Protein AF-A0A6J1TEL9-F1 (afdb_monomer)

Foldseek 3Di:
DPDDDPPPPPPDDPLPDDDAQDDDPDDDDPVPDPLPVCNVCVVLVVSSDLDQPDDDPDHDDLLNSLLCSCVPPVNCQLLDPCNLVVSLLVVLLVLLLVLLVVLCVLPVVQFQDFLLNVVVCVVVVVVVSLVSLLCSLLPRPPFLSVVVVVLLQVLLCCVVVPFFFKKKKAFDPQLAAVVLVCVQPVPDDSVPDDSVNSVVSCSSRLLSSLVVVQVLVVCCVPPPVVVVFVWPWKKWFWDQDPVRTIMIIMTTHGPPQQDLADPPPDDPVSQVVNQVVVLLFKAQEQLQCPPDADPGQLLNDALVRDPDLNNSLNNLQVRAFFDDDDLVPFWWQQLVVRDTAGNVRPQADAAQAWHWDQDPVRDIAIDHHHPGRRGAMDGSSCCSNSSHHMHMGTRNYPLSVLLVSLCVSVPDDPDFDPLVVLLVVLSVVGDRRHRPSVSSSSSSSVSSVRDDHRSNRSSCVSVPHDSMAIPFAEFEAEDDPDSDWDDDPDPDDDDDDDDDDDDPDDDDDDDDDDDDDDDDDDDDDPPPPRPPPPHDDTHVCLLLCLLVPPPPVCQFPASQRQSFQWDQDPNDIDGCDDPNHGDTHRYHYPPPDADPVDQVSCQVVLLSQLRRQGRDNDSCRSQDPDPTSVVSSVVPHDPPPDPNDDSVVSSVVSSVVVVVVPVSTHSDDDDPDPDPPPPDDVVNVVVVCPPPRDDDDDDPCPDCCNVVDPVVVVCVVVDPVVVVVVVVVVVVCVVDPDDDDDDDPDDDDDPVRVVVVVVVVVVVVCVVVPHDPDDDDPDPPDDDDDDDDD

Organism: Frankliniella occidentalis (NCBI:txid133901)

InterPro domains:
  IPR025476 Helitron helicase-like domain [PF14214] (65-252)

Structure (mmCIF, N/CA/C/O backbone):
data_AF-A0A6J1TEL9-F1
#
_entry.id   AF-A0A6J1TEL9-F1
#
loop_
_atom_site.group_PDB
_atom_site.id
_atom_site.type_symbol
_atom_site.label_atom_id
_atom_site.label_alt_id
_atom_site.label_comp_id
_atom_site.label_asym_id
_atom_site.label_entity_id
_atom_site.label_seq_id
_atom_site.pdbx_PDB_ins_code
_atom_site.Cartn_x
_atom_site.Cartn_y
_atom_site.Cartn_z
_atom_site.occupancy
_atom_site.B_iso_or_equiv
_atom_site.auth_seq_id
_atom_site.auth_comp_id
_atom_site.auth_asym_id
_atom_site.auth_atom_id
_atom_site.pdbx_PDB_model_num
ATOM 1 N N . MET A 1 1 ? 13.048 -38.315 -5.463 1.00 26.03 1 MET A N 1
ATOM 2 C CA . MET A 1 1 ? 14.092 -38.822 -6.380 1.00 26.03 1 MET A CA 1
ATOM 3 C C . MET A 1 1 ? 15.329 -37.954 -6.216 1.00 26.03 1 MET A C 1
ATOM 5 O O . MET A 1 1 ? 15.167 -36.740 -6.248 1.00 26.03 1 MET A O 1
ATOM 9 N N . PRO A 1 2 ? 16.525 -38.518 -5.995 1.00 25.34 2 PRO A N 1
ATOM 10 C CA . PRO A 1 2 ? 17.753 -37.734 -6.047 1.00 25.34 2 PRO A CA 1
ATOM 11 C C . PRO A 1 2 ? 17.973 -37.277 -7.495 1.00 25.34 2 PRO A C 1
ATOM 13 O O . PRO A 1 2 ? 17.914 -38.095 -8.413 1.00 25.34 2 PRO A O 1
ATOM 16 N N . MET A 1 3 ? 18.154 -35.970 -7.705 1.00 26.97 3 MET A N 1
ATOM 17 C CA . MET A 1 3 ? 18.460 -35.424 -9.027 1.00 26.97 3 MET A CA 1
ATOM 18 C C . MET A 1 3 ? 19.840 -35.917 -9.463 1.00 26.97 3 MET A C 1
ATOM 20 O O . MET A 1 3 ? 20.860 -35.542 -8.887 1.00 26.97 3 MET A O 1
ATOM 24 N N . ILE A 1 4 ? 19.845 -36.782 -10.474 1.00 28.25 4 ILE A N 1
ATOM 25 C CA . ILE A 1 4 ? 21.033 -37.172 -11.227 1.00 28.25 4 ILE A CA 1
ATOM 26 C C . ILE A 1 4 ? 21.538 -35.903 -11.923 1.00 28.25 4 ILE A C 1
ATOM 28 O O . ILE A 1 4 ? 20.809 -35.297 -12.708 1.00 28.25 4 ILE A O 1
ATOM 32 N N . ARG A 1 5 ? 22.758 -35.468 -11.591 1.00 27.86 5 ARG A N 1
ATOM 33 C CA . ARG A 1 5 ? 23.452 -34.409 -12.334 1.00 27.86 5 ARG A CA 1
ATOM 34 C C . ARG A 1 5 ? 23.666 -34.914 -13.766 1.00 27.86 5 ARG A C 1
ATOM 36 O O . ARG A 1 5 ? 24.188 -36.020 -13.902 1.00 27.86 5 ARG A O 1
ATOM 43 N N . PRO A 1 6 ? 23.286 -34.166 -14.814 1.00 33.00 6 PRO A N 1
ATOM 44 C CA . PRO A 1 6 ? 23.707 -34.511 -16.162 1.00 33.00 6 PRO A CA 1
ATOM 45 C C . PRO A 1 6 ? 25.232 -34.404 -16.210 1.00 33.00 6 PRO A C 1
ATOM 47 O O . PRO A 1 6 ? 25.785 -33.374 -15.822 1.00 33.00 6 PRO A O 1
ATOM 50 N N . GLU A 1 7 ? 25.907 -35.463 -16.647 1.00 31.72 7 GLU A N 1
ATOM 51 C CA . GLU A 1 7 ? 27.317 -35.394 -17.024 1.00 31.72 7 GLU A CA 1
ATOM 52 C C . GLU A 1 7 ? 27.431 -34.382 -18.173 1.00 31.72 7 GLU A C 1
ATOM 54 O O . GLU A 1 7 ? 26.893 -34.588 -19.263 1.00 31.72 7 GLU A O 1
ATOM 59 N N . HIS A 1 8 ? 28.043 -33.227 -17.904 1.00 36.41 8 HIS A N 1
ATOM 60 C CA . HIS A 1 8 ? 28.427 -32.295 -18.955 1.00 36.41 8 HIS A CA 1
ATOM 61 C C . HIS A 1 8 ? 29.587 -32.921 -19.729 1.00 36.41 8 HIS A C 1
ATOM 63 O O . HIS A 1 8 ? 30.644 -33.170 -19.161 1.00 36.41 8 HIS A O 1
ATOM 69 N N . ASN A 1 9 ? 29.374 -33.178 -21.021 1.00 33.69 9 ASN A N 1
ATOM 70 C CA . ASN A 1 9 ? 30.460 -33.406 -21.970 1.00 33.69 9 ASN A CA 1
ATOM 71 C C . ASN A 1 9 ? 31.375 -32.172 -21.939 1.00 33.69 9 ASN A C 1
ATOM 73 O O . ASN A 1 9 ? 30.961 -31.094 -22.363 1.00 33.69 9 ASN A O 1
ATOM 77 N N . GLU A 1 10 ? 32.595 -32.337 -21.432 1.00 36.72 10 GLU A N 1
ATOM 78 C CA . GLU A 1 10 ? 33.589 -31.267 -21.249 1.00 36.72 10 GLU A CA 1
ATOM 79 C C . GLU A 1 10 ? 34.169 -30.727 -22.577 1.00 36.72 10 GLU A C 1
ATOM 81 O O . GLU A 1 10 ? 34.860 -29.714 -22.579 1.00 36.72 10 GLU A O 1
ATOM 86 N N . ASP A 1 11 ? 33.835 -31.326 -23.725 1.00 35.53 11 ASP A N 1
ATOM 87 C CA . ASP A 1 11 ? 34.540 -31.079 -24.992 1.00 35.53 11 ASP A CA 1
ATOM 88 C C . ASP A 1 11 ? 33.922 -30.019 -25.936 1.00 35.53 11 ASP A C 1
ATOM 90 O O . ASP A 1 11 ? 34.365 -29.900 -27.078 1.00 35.53 11 ASP A O 1
ATOM 94 N N . GLN A 1 12 ? 32.920 -29.222 -25.525 1.00 37.25 12 GLN A N 1
ATOM 95 C CA . GLN A 1 12 ? 32.332 -28.176 -26.400 1.00 37.25 12 GLN A CA 1
ATOM 96 C C . GLN A 1 12 ? 31.905 -26.868 -25.703 1.00 37.25 12 GLN A C 1
ATOM 98 O O . GLN A 1 12 ? 30.862 -26.299 -26.026 1.00 37.25 12 GLN A O 1
ATOM 103 N N . VAL A 1 13 ? 32.717 -26.331 -24.793 1.00 37.94 13 VAL A N 1
ATOM 104 C CA . VAL A 1 13 ? 32.583 -24.921 -24.386 1.00 37.94 13 VAL A CA 1
ATOM 105 C C . VAL A 1 13 ? 33.902 -24.220 -24.681 1.00 37.94 13 VAL A C 1
ATOM 107 O O . VAL A 1 13 ? 34.855 -24.337 -23.916 1.00 37.94 13 VAL A O 1
ATOM 110 N N . GLU A 1 14 ? 33.983 -23.502 -25.807 1.00 39.44 14 GLU A N 1
ATOM 111 C CA . GLU A 1 14 ? 34.988 -22.444 -25.947 1.00 39.44 14 GLU A CA 1
ATOM 112 C C . GLU A 1 14 ? 34.799 -21.508 -24.747 1.00 39.44 14 GLU A C 1
ATOM 114 O O . GLU A 1 14 ? 33.768 -20.845 -24.628 1.00 39.44 14 GLU A O 1
ATOM 119 N N . SER A 1 15 ? 35.742 -21.518 -23.802 1.00 43.88 15 SER A N 1
ATOM 120 C CA . SER A 1 15 ? 35.671 -20.668 -22.619 1.00 43.88 15 SER A CA 1
ATOM 121 C C . SER A 1 15 ? 35.755 -19.214 -23.074 1.00 43.88 15 SER A C 1
ATOM 123 O O . SER A 1 15 ? 36.838 -18.720 -23.397 1.00 43.88 15 SER A O 1
ATOM 125 N N . HIS A 1 16 ? 34.615 -18.536 -23.146 1.00 52.00 16 HIS A N 1
ATOM 126 C CA . HIS A 1 16 ? 34.566 -17.110 -23.423 1.00 52.00 16 HIS A CA 1
ATOM 127 C C . HIS A 1 16 ? 35.207 -16.375 -22.239 1.00 52.00 16 HIS A C 1
ATOM 129 O O . HIS A 1 16 ? 34.599 -16.227 -21.181 1.00 52.00 16 HIS A O 1
ATOM 135 N N . VAL A 1 17 ? 36.465 -15.959 -22.388 1.00 56.03 17 VAL A N 1
ATOM 136 C CA . VAL A 1 17 ? 37.175 -15.191 -21.361 1.00 56.03 17 VAL A CA 1
ATOM 137 C C . VAL A 1 17 ? 36.708 -13.741 -21.454 1.00 56.03 17 VAL A C 1
ATOM 139 O O . VAL A 1 17 ? 37.019 -13.052 -22.421 1.00 56.03 17 VAL A O 1
ATOM 142 N N . THR A 1 18 ? 35.941 -13.281 -20.465 1.00 61.72 18 THR A N 1
ATOM 143 C CA . THR A 1 18 ? 35.545 -11.870 -20.350 1.00 61.72 18 THR A CA 1
ATOM 144 C C . THR A 1 18 ? 36.779 -11.011 -20.063 1.00 61.72 18 THR A C 1
ATOM 146 O O . THR A 1 18 ? 37.540 -11.307 -19.138 1.00 61.72 18 THR A O 1
ATOM 149 N N . ASP A 1 19 ? 36.981 -9.948 -20.844 1.00 64.25 19 ASP A N 1
ATOM 150 C CA . ASP A 1 19 ? 38.101 -9.021 -20.662 1.00 64.25 19 ASP A CA 1
ATOM 151 C C . ASP A 1 19 ? 38.082 -8.350 -19.277 1.00 64.25 19 ASP A C 1
ATOM 153 O O . ASP A 1 19 ? 37.032 -8.111 -18.673 1.00 64.25 19 ASP A O 1
ATOM 157 N N . TRP A 1 20 ? 39.270 -7.995 -18.777 1.00 65.19 20 TRP A N 1
ATOM 158 C CA . TRP A 1 20 ? 39.388 -7.220 -17.543 1.00 65.19 20 TRP A CA 1
ATOM 159 C C . TRP A 1 20 ? 38.733 -5.836 -17.699 1.00 65.19 20 TRP A C 1
ATOM 161 O O . TRP A 1 20 ? 38.938 -5.176 -18.722 1.00 65.19 20 TRP A O 1
ATOM 171 N N . PRO A 1 21 ? 38.002 -5.340 -16.679 1.00 66.56 21 PRO A N 1
ATOM 172 C CA . PRO A 1 21 ? 37.391 -4.018 -16.731 1.00 66.56 21 PRO A CA 1
ATOM 173 C C . PRO A 1 21 ? 38.456 -2.931 -16.921 1.00 66.56 21 PRO A C 1
ATOM 175 O O . PRO A 1 21 ? 39.427 -2.850 -16.167 1.00 66.56 21 PRO A O 1
ATOM 178 N N . THR A 1 22 ? 38.253 -2.060 -17.912 1.00 70.50 22 THR A N 1
ATOM 179 C CA . THR A 1 22 ? 39.120 -0.903 -18.181 1.00 70.50 22 THR A CA 1
ATOM 180 C C . THR A 1 22 ? 38.368 0.407 -17.959 1.00 70.50 22 THR A C 1
ATOM 182 O O . THR A 1 22 ? 37.159 0.498 -18.173 1.00 70.50 22 THR A O 1
ATOM 185 N N . ILE A 1 23 ? 39.081 1.442 -17.507 1.00 73.94 23 ILE A N 1
ATOM 186 C CA . ILE A 1 23 ? 38.520 2.788 -17.344 1.00 73.94 23 ILE A CA 1
ATOM 187 C C . ILE A 1 23 ? 38.873 3.600 -18.588 1.00 73.94 23 ILE A C 1
ATOM 189 O O . ILE A 1 23 ? 40.045 3.854 -18.861 1.00 73.94 23 ILE A O 1
ATOM 193 N N . GLY A 1 24 ? 37.849 4.010 -19.333 1.00 76.94 24 GLY A N 1
ATOM 194 C CA . GLY A 1 24 ? 37.976 4.868 -20.507 1.00 76.94 24 GLY A CA 1
ATOM 195 C C . GLY A 1 24 ? 37.283 6.221 -20.318 1.00 76.94 24 GLY A C 1
ATOM 196 O O . GLY A 1 24 ? 36.443 6.371 -19.432 1.00 76.94 24 GLY A O 1
ATOM 197 N N . PRO A 1 25 ? 37.594 7.218 -21.168 1.00 79.12 25 PRO A N 1
ATOM 198 C CA . PRO A 1 25 ? 36.926 8.521 -21.139 1.00 79.12 25 PRO A CA 1
ATOM 199 C C . PRO A 1 25 ? 35.480 8.471 -21.659 1.00 79.12 25 PRO A C 1
ATOM 201 O O . PRO A 1 25 ? 34.736 9.431 -21.480 1.00 79.12 25 PRO A O 1
ATOM 204 N N . GLN A 1 26 ? 35.089 7.382 -22.329 1.00 79.56 26 GLN A N 1
ATOM 205 C CA . GLN A 1 26 ? 33.754 7.191 -22.890 1.00 79.56 26 GLN A CA 1
ATOM 206 C C . GLN A 1 26 ? 32.940 6.233 -22.010 1.00 79.56 26 GLN A C 1
ATOM 208 O O . GLN A 1 26 ? 33.438 5.148 -21.697 1.00 79.56 26 GLN A O 1
ATOM 213 N N . PRO A 1 27 ? 31.700 6.590 -21.626 1.00 78.81 27 PRO A N 1
ATOM 214 C CA . PRO A 1 27 ? 30.803 5.673 -20.934 1.00 78.81 27 PRO A CA 1
ATOM 215 C C . PRO A 1 27 ? 30.534 4.411 -21.764 1.00 78.81 27 PRO A C 1
ATOM 217 O O . PRO A 1 27 ? 30.294 4.489 -22.969 1.00 78.81 27 PRO A O 1
ATOM 220 N N . VAL A 1 28 ? 30.539 3.251 -21.108 1.00 79.94 28 VAL A N 1
ATOM 221 C CA . VAL A 1 28 ? 30.183 1.970 -21.737 1.00 79.94 28 VAL A CA 1
ATOM 222 C C . VAL A 1 28 ? 28.678 1.875 -21.992 1.00 79.94 28 VAL A C 1
ATOM 224 O O . VAL A 1 28 ? 27.867 2.447 -21.259 1.00 79.94 28 VAL A O 1
ATOM 227 N N . ASN A 1 29 ? 28.290 1.129 -23.027 1.00 83.31 29 ASN A N 1
ATOM 228 C CA . ASN A 1 29 ? 26.887 0.931 -23.370 1.00 83.31 29 ASN A CA 1
ATOM 229 C C . ASN A 1 29 ? 26.316 -0.293 -22.637 1.00 83.31 29 ASN A C 1
ATOM 231 O O . ASN A 1 29 ? 26.508 -1.430 -23.054 1.00 83.31 29 ASN A O 1
ATOM 235 N N . GLU A 1 30 ? 25.525 -0.055 -21.592 1.00 85.06 30 GLU A N 1
ATOM 236 C CA . GLU A 1 30 ? 24.872 -1.099 -20.780 1.00 85.06 30 GLU A CA 1
ATOM 237 C C . GLU A 1 30 ? 23.925 -2.054 -21.548 1.00 85.06 30 GLU A C 1
ATOM 239 O O . GLU A 1 30 ? 23.469 -3.057 -20.989 1.00 85.06 30 GLU A O 1
ATOM 244 N N . PHE A 1 31 ? 23.573 -1.742 -22.803 1.00 82.88 31 PHE A N 1
ATOM 245 C CA . PHE A 1 31 ? 22.697 -2.571 -23.637 1.00 82.88 31 PHE A CA 1
ATOM 246 C C . PHE A 1 31 ? 23.439 -3.542 -24.546 1.00 82.88 31 PHE A C 1
ATOM 248 O O . PHE A 1 31 ? 22.869 -4.577 -24.891 1.00 82.88 31 PHE A O 1
ATOM 255 N N . THR A 1 32 ? 24.663 -3.204 -24.942 1.00 82.50 32 THR A N 1
ATOM 256 C CA . THR A 1 32 ? 25.404 -3.926 -25.987 1.00 82.50 32 THR A CA 1
ATOM 257 C C . THR A 1 32 ? 26.778 -4.395 -25.535 1.00 82.50 32 THR A C 1
ATOM 259 O O . THR A 1 32 ? 27.373 -5.229 -26.206 1.00 82.50 32 THR A O 1
ATOM 262 N N . THR A 1 33 ? 27.312 -3.856 -24.439 1.00 83.06 33 THR A N 1
ATOM 263 C CA . THR A 1 33 ? 28.583 -4.309 -23.876 1.00 83.06 33 THR A CA 1
ATOM 264 C C . THR A 1 33 ? 28.388 -5.680 -23.234 1.00 83.06 33 THR A C 1
ATOM 266 O O . THR A 1 33 ? 27.662 -5.806 -22.246 1.00 83.06 33 THR A O 1
ATOM 269 N N . ASP A 1 34 ? 29.028 -6.697 -23.809 1.00 80.25 34 ASP A N 1
ATOM 270 C CA . ASP A 1 34 ? 29.080 -8.034 -23.222 1.00 80.25 34 ASP A CA 1
ATOM 271 C C . ASP A 1 34 ? 29.855 -8.017 -21.896 1.00 80.25 34 ASP A C 1
ATOM 273 O O . ASP A 1 34 ? 30.761 -7.204 -21.709 1.00 80.25 34 ASP A O 1
ATOM 277 N N . GLY A 1 35 ? 29.446 -8.860 -20.947 1.00 80.69 35 GLY A N 1
ATOM 278 C CA . GLY A 1 35 ? 30.047 -8.913 -19.611 1.00 80.69 35 GLY A CA 1
ATOM 279 C C . GLY A 1 35 ? 29.900 -7.629 -18.778 1.00 80.69 35 GLY A C 1
ATOM 280 O O . GLY A 1 35 ? 30.667 -7.410 -17.841 1.00 80.69 35 GLY A O 1
ATOM 281 N N . TYR A 1 36 ? 28.962 -6.734 -19.112 1.00 85.31 36 TYR A N 1
ATOM 282 C CA . TYR A 1 36 ? 28.798 -5.444 -18.430 1.00 85.31 36 TYR A CA 1
ATOM 283 C C . TYR A 1 36 ? 28.623 -5.568 -16.904 1.00 85.31 36 TYR A C 1
ATOM 285 O O . TYR A 1 36 ? 29.285 -4.861 -16.141 1.00 85.31 36 TYR A O 1
ATOM 293 N N . LEU A 1 37 ? 27.748 -6.463 -16.442 1.00 85.94 37 LEU A N 1
ATOM 294 C CA . LEU A 1 37 ? 27.492 -6.708 -15.020 1.00 85.94 37 LEU A CA 1
ATOM 295 C C . LEU A 1 37 ? 28.665 -7.413 -14.353 1.00 85.94 37 LEU A C 1
ATOM 297 O O . LEU A 1 37 ? 29.021 -7.065 -13.226 1.00 85.94 37 LEU A O 1
ATOM 301 N N . THR A 1 38 ? 29.272 -8.376 -15.043 1.00 86.31 38 THR A N 1
ATOM 302 C CA . THR A 1 38 ? 30.416 -9.131 -14.519 1.00 86.31 38 THR A CA 1
ATOM 303 C C . THR A 1 38 ? 31.649 -8.237 -14.368 1.00 86.31 38 THR A C 1
ATOM 305 O O . THR A 1 38 ? 32.358 -8.341 -13.371 1.00 86.31 38 THR A O 1
ATOM 308 N N . MET A 1 39 ? 31.854 -7.286 -15.286 1.00 82.81 39 MET A N 1
ATOM 309 C CA . MET A 1 39 ? 32.894 -6.254 -15.197 1.00 82.81 39 MET A CA 1
ATOM 310 C C . MET A 1 39 ? 32.602 -5.200 -14.122 1.00 82.81 39 MET A C 1
ATOM 312 O O . MET A 1 39 ? 33.529 -4.721 -13.471 1.00 82.81 39 MET A O 1
ATOM 316 N N . ALA A 1 40 ? 31.334 -4.821 -13.926 1.00 83.50 40 ALA A N 1
ATOM 317 C CA . ALA A 1 40 ? 30.943 -3.830 -12.920 1.00 83.50 40 ALA A CA 1
ATOM 318 C C . ALA A 1 40 ? 30.969 -4.387 -11.485 1.00 83.50 40 ALA A C 1
ATOM 320 O O . ALA A 1 40 ? 31.241 -3.647 -10.539 1.00 83.50 40 ALA A O 1
ATOM 321 N N . PHE A 1 41 ? 30.696 -5.684 -11.317 1.00 85.81 41 PHE A N 1
ATOM 322 C CA . PHE A 1 41 ? 30.640 -6.363 -10.021 1.00 85.81 41 PHE A CA 1
ATOM 323 C C . PHE A 1 41 ? 31.466 -7.663 -10.013 1.00 85.81 41 PHE A C 1
ATOM 325 O O . PHE A 1 41 ? 30.918 -8.733 -9.733 1.00 85.81 41 PHE A O 1
ATOM 332 N N . PRO A 1 42 ? 32.789 -7.609 -10.252 1.00 84.12 42 PRO A N 1
ATOM 333 C CA . PRO A 1 42 ? 33.623 -8.811 -10.344 1.00 84.12 42 PRO A CA 1
ATOM 334 C C . PRO A 1 42 ? 33.641 -9.617 -9.036 1.00 84.12 42 PRO A C 1
ATOM 336 O O . PRO A 1 42 ? 33.735 -10.839 -9.057 1.00 84.12 42 PRO A O 1
ATOM 339 N N . CYS A 1 43 ? 33.454 -8.963 -7.882 1.00 84.38 43 CYS A N 1
ATOM 340 C CA . CYS A 1 43 ? 33.316 -9.637 -6.587 1.00 84.38 43 CYS A CA 1
ATOM 341 C C . CYS A 1 43 ? 32.022 -10.461 -6.450 1.00 84.38 43 CYS A C 1
ATOM 343 O O . CYS A 1 43 ? 31.972 -11.391 -5.648 1.00 84.38 43 CYS A O 1
ATOM 345 N N . LEU A 1 44 ? 30.979 -10.133 -7.218 1.00 85.62 44 LEU A N 1
ATOM 346 C CA . LEU A 1 44 ? 29.720 -10.881 -7.261 1.00 85.62 44 LEU A CA 1
ATOM 347 C C . LEU A 1 44 ? 29.694 -11.912 -8.396 1.00 85.62 44 LEU A C 1
ATOM 349 O O . LEU A 1 44 ? 28.896 -12.845 -8.347 1.00 85.62 44 LEU A O 1
ATOM 353 N N . PHE A 1 45 ? 30.575 -11.771 -9.386 1.00 84.81 45 PHE A N 1
ATOM 354 C CA . PHE A 1 45 ? 30.722 -12.674 -10.526 1.00 84.81 45 PHE A CA 1
ATOM 355 C C . PHE A 1 45 ? 32.188 -13.117 -10.687 1.00 84.81 45 PHE A C 1
ATOM 357 O O . PHE A 1 45 ? 32.847 -12.733 -11.653 1.00 84.81 45 PHE A O 1
ATOM 364 N N . PRO A 1 46 ? 32.724 -13.931 -9.758 1.00 76.44 46 PRO A N 1
ATOM 365 C CA . PRO A 1 46 ? 34.158 -14.233 -9.701 1.00 76.44 46 PRO A CA 1
ATOM 366 C C . PRO A 1 46 ? 34.686 -15.031 -10.902 1.00 76.44 46 PRO A C 1
ATOM 368 O O . PRO A 1 46 ? 35.886 -15.020 -11.151 1.00 76.44 46 PRO A O 1
ATOM 371 N N . THR A 1 47 ? 33.814 -15.724 -11.640 1.00 79.00 47 THR A N 1
ATOM 372 C CA . THR A 1 47 ? 34.176 -16.472 -12.855 1.00 79.00 47 THR A CA 1
ATOM 373 C C . THR A 1 47 ? 34.023 -15.649 -14.134 1.00 79.00 47 THR A C 1
ATOM 375 O O . THR A 1 47 ? 34.367 -16.132 -15.204 1.00 79.00 47 THR A O 1
ATOM 378 N N . GLY A 1 48 ? 33.486 -14.425 -14.054 1.00 75.31 48 GLY A N 1
ATOM 379 C CA . GLY A 1 48 ? 33.140 -13.630 -15.236 1.00 75.31 48 GLY A CA 1
ATOM 380 C C . GLY A 1 48 ? 31.929 -14.155 -16.019 1.00 75.31 48 GLY A C 1
ATOM 381 O O . GLY A 1 48 ? 31.620 -13.617 -17.079 1.00 75.31 48 GLY A O 1
ATOM 382 N N . GLU A 1 49 ? 31.236 -15.175 -15.503 1.00 82.00 49 GLU A N 1
ATOM 383 C CA . GLU A 1 49 ? 30.074 -15.803 -16.133 1.00 82.00 49 GLU A CA 1
ATOM 384 C C . GLU A 1 49 ? 28.747 -15.311 -15.542 1.00 82.00 49 GLU A C 1
ATOM 386 O O . GLU A 1 49 ? 28.680 -14.728 -14.457 1.00 82.00 49 GLU A O 1
ATOM 391 N N . GLY A 1 50 ? 27.651 -15.620 -16.239 1.00 82.00 50 GLY A N 1
ATOM 392 C CA . GLY A 1 50 ? 26.303 -15.347 -15.752 1.00 82.00 50 GLY A CA 1
ATOM 393 C C . GLY A 1 50 ? 25.841 -13.910 -15.982 1.00 82.00 50 GLY A C 1
ATOM 394 O O . GLY A 1 50 ? 24.843 -13.508 -15.386 1.00 82.00 50 GLY A O 1
ATOM 395 N N . ASP A 1 51 ? 26.496 -13.147 -16.860 1.00 88.19 51 ASP A N 1
ATOM 396 C CA . ASP A 1 51 ? 26.061 -11.803 -17.248 1.00 88.19 51 ASP A CA 1
ATOM 397 C C . ASP A 1 51 ? 24.693 -11.842 -17.937 1.00 88.19 51 ASP A C 1
ATOM 399 O O . ASP A 1 51 ? 24.424 -12.733 -18.742 1.00 88.19 51 ASP A O 1
ATOM 403 N N . LEU A 1 52 ? 23.809 -10.880 -17.673 1.00 87.25 52 LEU A N 1
ATOM 404 C CA . LEU A 1 52 ? 22.502 -10.785 -18.336 1.00 87.25 52 LEU A CA 1
ATOM 405 C C . LEU A 1 52 ? 22.612 -10.795 -19.874 1.00 87.25 52 LEU A C 1
ATOM 407 O O . LEU A 1 52 ? 21.708 -11.291 -20.543 1.00 87.25 52 LEU A O 1
ATOM 411 N N . ARG A 1 53 ? 23.706 -10.264 -20.426 1.00 82.25 53 ARG A N 1
ATOM 412 C CA . ARG A 1 53 ? 23.966 -10.115 -21.862 1.00 82.25 53 ARG A CA 1
ATOM 413 C C . ARG A 1 53 ? 24.673 -11.305 -22.498 1.00 82.25 53 ARG A C 1
ATOM 415 O O . ARG A 1 53 ? 24.654 -11.391 -23.721 1.00 82.25 53 ARG A O 1
ATOM 422 N N . SER A 1 54 ? 25.210 -12.233 -21.705 1.00 80.38 54 SER A N 1
ATOM 423 C CA . SER A 1 54 ? 25.832 -13.442 -22.249 1.00 80.38 54 SER A CA 1
ATOM 424 C C . SER A 1 54 ? 24.849 -14.213 -23.133 1.00 80.38 54 SER A C 1
ATOM 426 O O . SER A 1 54 ? 23.668 -14.362 -22.785 1.00 80.38 54 SER A O 1
ATOM 428 N N . GLY A 1 55 ? 25.350 -14.737 -24.254 1.00 75.12 55 GLY A N 1
ATOM 429 C CA . GLY A 1 55 ? 24.582 -15.589 -25.160 1.00 75.12 55 GLY A CA 1
ATOM 430 C C . GLY A 1 55 ? 24.026 -16.818 -24.435 1.00 75.12 55 GLY A C 1
ATOM 431 O O . GLY A 1 55 ? 24.745 -17.506 -23.715 1.00 75.12 55 GLY A O 1
ATOM 432 N N . ARG A 1 56 ? 22.725 -17.086 -24.598 1.00 77.81 56 ARG A N 1
ATOM 433 C CA . ARG A 1 56 ? 22.028 -18.229 -23.985 1.00 77.81 56 ARG A CA 1
ATOM 434 C C . ARG A 1 56 ? 21.089 -18.883 -24.985 1.00 77.81 56 ARG A C 1
ATOM 436 O O . ARG A 1 56 ? 20.466 -18.196 -25.789 1.00 77.81 56 ARG A O 1
ATOM 443 N N . THR A 1 57 ? 20.930 -20.201 -24.871 1.00 81.75 57 THR A N 1
ATOM 444 C CA . THR A 1 57 ? 19.941 -20.971 -25.645 1.00 81.75 57 THR A CA 1
ATOM 445 C C . THR A 1 57 ? 18.511 -20.612 -25.255 1.00 81.75 57 THR A C 1
ATOM 447 O O . THR A 1 57 ? 17.634 -20.521 -26.107 1.00 81.75 57 THR A O 1
ATOM 450 N N . THR A 1 58 ? 18.279 -20.383 -23.959 1.00 82.25 58 THR A N 1
ATOM 451 C CA . THR A 1 58 ? 16.990 -19.949 -23.421 1.00 82.25 58 THR A CA 1
ATOM 452 C C . THR A 1 58 ? 17.054 -18.481 -23.056 1.00 82.25 58 THR A C 1
ATOM 454 O O . THR A 1 58 ? 17.964 -18.021 -22.362 1.00 82.25 58 THR A O 1
ATOM 457 N N . LYS A 1 59 ? 16.046 -17.742 -23.498 1.00 81.69 59 LYS A N 1
ATOM 458 C CA . LYS A 1 59 ? 15.891 -16.341 -23.155 1.00 81.69 59 LYS A CA 1
ATOM 459 C C . LYS A 1 59 ? 15.510 -16.177 -21.685 1.00 81.69 59 LYS A C 1
ATOM 461 O O . LYS A 1 59 ? 14.548 -16.784 -21.228 1.00 81.69 59 LYS A O 1
ATOM 466 N N . ILE A 1 60 ? 16.216 -15.297 -20.980 1.00 85.75 60 ILE A N 1
ATOM 467 C CA . ILE A 1 60 ? 15.902 -14.918 -19.599 1.00 85.75 60 ILE A CA 1
ATOM 468 C C . ILE A 1 60 ? 15.412 -13.471 -19.593 1.00 85.75 60 ILE A C 1
ATOM 470 O O . ILE A 1 60 ? 16.073 -12.583 -20.135 1.00 85.75 60 ILE A O 1
ATOM 474 N N . HIS A 1 61 ? 14.253 -13.220 -18.984 1.00 86.25 61 HIS A N 1
ATOM 475 C CA . HIS A 1 61 ? 13.765 -11.857 -18.816 1.00 86.25 61 HIS A CA 1
ATOM 476 C C . HIS A 1 61 ? 14.529 -11.143 -17.703 1.00 86.25 61 HIS A C 1
ATOM 478 O O . HIS A 1 61 ? 14.912 -11.727 -16.693 1.00 86.25 61 HIS A O 1
ATOM 484 N N . THR A 1 62 ? 14.716 -9.836 -17.860 1.00 88.06 62 THR A N 1
ATOM 485 C CA . THR A 1 62 ? 15.498 -9.032 -16.919 1.00 88.06 62 THR A CA 1
ATOM 486 C C . THR A 1 62 ? 14.974 -9.070 -15.483 1.00 88.06 62 THR A C 1
ATOM 488 O O . THR A 1 62 ? 15.769 -9.089 -14.546 1.00 88.06 62 THR A O 1
ATOM 491 N N . ALA A 1 63 ? 13.650 -9.083 -15.304 1.00 88.62 63 ALA A N 1
ATOM 492 C CA . ALA A 1 63 ? 13.042 -9.180 -13.981 1.00 88.62 63 ALA A CA 1
ATOM 493 C C . ALA A 1 63 ? 13.375 -10.524 -13.314 1.00 88.62 63 ALA A C 1
ATOM 495 O O . ALA A 1 63 ? 13.795 -10.535 -12.161 1.00 88.62 63 ALA A O 1
ATOM 496 N N . ASP A 1 64 ? 13.271 -11.628 -14.059 1.00 91.56 64 ASP A N 1
ATOM 497 C CA . ASP A 1 64 ? 13.595 -12.970 -13.565 1.00 91.56 64 ASP A CA 1
ATOM 498 C C . ASP A 1 64 ? 15.085 -13.105 -13.249 1.00 91.56 64 ASP A C 1
ATOM 500 O O . ASP A 1 64 ? 15.453 -13.681 -12.230 1.00 91.56 64 ASP A O 1
ATOM 504 N N . TYR A 1 65 ? 15.944 -12.508 -14.079 1.00 93.62 65 TYR A N 1
ATOM 505 C CA . TYR A 1 65 ? 17.383 -12.476 -13.849 1.00 93.62 65 TYR A CA 1
ATOM 506 C C . TYR A 1 65 ? 17.737 -11.780 -12.531 1.00 93.62 65 TYR A C 1
ATOM 508 O O . TYR A 1 65 ? 18.397 -12.369 -11.677 1.00 93.62 65 TYR A O 1
ATOM 516 N N . PHE A 1 66 ? 17.283 -10.538 -12.326 1.00 94.62 66 PHE A N 1
ATOM 517 C CA . PHE A 1 66 ? 17.591 -9.826 -11.085 1.00 94.62 66 PHE A CA 1
ATOM 518 C C . PHE A 1 66 ? 16.921 -10.465 -9.875 1.00 94.62 66 PHE A C 1
ATOM 520 O O . PHE A 1 66 ? 17.548 -10.525 -8.821 1.00 94.62 66 PHE A O 1
ATOM 527 N N . LYS A 1 67 ? 15.697 -10.985 -10.017 1.00 95.12 67 LYS A N 1
ATOM 528 C CA . LYS A 1 67 ? 15.039 -11.748 -8.956 1.00 95.12 67 LYS A CA 1
ATOM 529 C C . LYS A 1 67 ? 15.890 -12.945 -8.539 1.00 95.12 67 LYS A C 1
ATOM 531 O O . LYS A 1 67 ? 16.196 -13.076 -7.359 1.00 95.12 67 LYS A O 1
ATOM 536 N N . PHE A 1 68 ? 16.338 -13.749 -9.502 1.00 94.69 68 PHE A N 1
ATOM 537 C CA . PHE A 1 68 ? 17.204 -14.896 -9.248 1.00 94.69 68 PHE A CA 1
ATOM 538 C C . PHE A 1 68 ? 18.489 -14.497 -8.513 1.00 94.69 68 PHE A C 1
ATOM 540 O O . PHE A 1 68 ? 18.863 -15.143 -7.540 1.00 94.69 68 PHE A O 1
ATOM 547 N N . LEU A 1 69 ? 19.147 -13.407 -8.925 1.00 94.94 69 LEU A N 1
ATOM 548 C CA . LEU A 1 69 ? 20.341 -12.921 -8.228 1.00 94.94 69 LEU A CA 1
ATOM 549 C C . LEU A 1 69 ? 20.028 -12.455 -6.801 1.00 94.94 69 LEU A C 1
ATOM 551 O O . LEU A 1 69 ? 20.780 -12.751 -5.877 1.00 94.94 69 LEU A O 1
ATOM 555 N N . MET A 1 70 ? 18.913 -11.756 -6.589 1.00 94.94 70 MET A N 1
ATOM 556 C CA . MET A 1 70 ? 18.502 -11.316 -5.252 1.00 94.94 70 MET A CA 1
ATOM 557 C C . MET A 1 70 ? 18.121 -12.485 -4.332 1.00 94.94 70 MET A C 1
ATOM 559 O O . MET A 1 70 ? 18.323 -12.381 -3.125 1.00 94.94 70 MET A O 1
ATOM 563 N N . GLU A 1 71 ? 17.622 -13.588 -4.891 1.00 93.00 71 GLU A N 1
ATOM 564 C CA . GLU A 1 71 ? 17.261 -14.828 -4.185 1.00 93.00 71 GLU A CA 1
ATOM 565 C C . GLU A 1 71 ? 18.404 -15.862 -4.166 1.00 93.00 71 GLU A C 1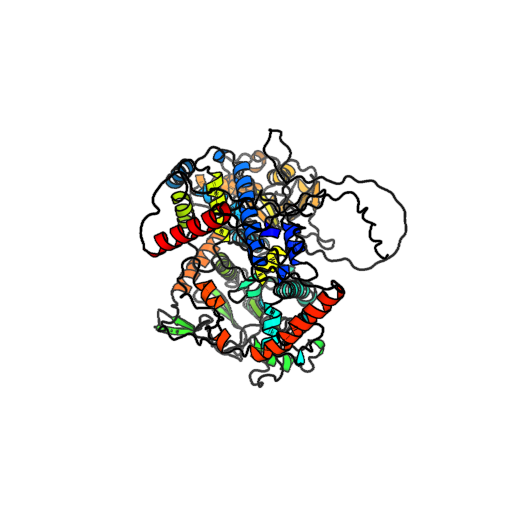
ATOM 567 O O . GLU A 1 71 ? 18.220 -16.998 -3.725 1.00 93.00 71 GLU A O 1
ATOM 572 N N . TYR A 1 72 ? 19.594 -15.484 -4.640 1.00 92.44 72 TYR A N 1
ATOM 573 C CA . TYR A 1 72 ? 20.726 -16.395 -4.755 1.00 92.44 72 TYR A CA 1
ATOM 574 C C . TYR A 1 72 ? 21.132 -16.958 -3.386 1.00 92.44 72 TYR A C 1
ATOM 576 O O . TYR A 1 72 ? 21.175 -16.235 -2.388 1.00 92.44 72 TYR A O 1
ATOM 584 N N . SER A 1 73 ? 21.462 -18.251 -3.333 1.00 87.06 73 SER A N 1
ATOM 585 C CA . SER A 1 73 ? 21.529 -19.021 -2.081 1.00 87.06 73 SER A CA 1
ATOM 586 C C . SER A 1 73 ? 22.552 -18.513 -1.061 1.00 87.06 73 SER A C 1
ATOM 588 O O . SER A 1 73 ? 22.323 -18.622 0.140 1.00 87.06 73 SER A O 1
ATOM 590 N N . ASP A 1 74 ? 23.680 -17.959 -1.517 1.00 87.25 74 ASP A N 1
ATOM 591 C CA . ASP A 1 74 ? 24.711 -17.379 -0.639 1.00 87.25 74 ASP A CA 1
ATOM 592 C C . ASP A 1 74 ? 24.435 -15.912 -0.254 1.00 87.25 74 ASP A C 1
ATOM 594 O O . ASP A 1 74 ? 25.141 -15.336 0.573 1.00 87.25 74 ASP A O 1
ATOM 598 N N . ARG A 1 75 ? 23.376 -15.321 -0.828 1.00 88.62 75 ARG A N 1
ATOM 599 C CA . ARG A 1 75 ? 22.866 -13.964 -0.588 1.00 88.62 75 ARG A CA 1
ATOM 600 C C . ARG A 1 75 ? 23.805 -12.830 -0.987 1.00 88.62 75 ARG A C 1
ATOM 602 O O . ARG A 1 75 ? 23.444 -11.671 -0.754 1.00 88.62 75 ARG A O 1
ATOM 609 N N . ARG A 1 76 ? 24.942 -13.108 -1.638 1.00 89.69 76 ARG A N 1
ATOM 610 C CA . ARG A 1 76 ? 25.983 -12.111 -1.947 1.00 89.69 76 ARG A CA 1
ATOM 611 C C . ARG A 1 76 ? 25.441 -10.872 -2.655 1.00 89.69 76 ARG A C 1
ATOM 613 O O . ARG A 1 76 ? 25.808 -9.759 -2.301 1.00 89.69 76 ARG A O 1
ATOM 620 N N . PHE A 1 77 ? 24.506 -11.043 -3.589 1.00 92.56 77 PHE A N 1
ATOM 621 C CA . PHE A 1 77 ? 23.886 -9.943 -4.332 1.00 92.56 77 PHE A CA 1
ATOM 622 C C . PHE A 1 77 ? 22.946 -9.099 -3.464 1.00 92.56 77 PHE A C 1
ATOM 624 O O . PHE A 1 77 ? 22.983 -7.870 -3.517 1.00 92.56 77 PHE A O 1
ATOM 631 N N . SER A 1 78 ? 22.118 -9.753 -2.644 1.00 90.50 78 SER A N 1
ATOM 632 C CA . SER A 1 78 ? 21.134 -9.080 -1.791 1.00 90.50 78 SER A CA 1
ATOM 633 C C . SER A 1 78 ? 21.778 -8.302 -0.635 1.00 90.50 78 SER A C 1
ATOM 635 O O . SER A 1 78 ? 21.318 -7.214 -0.274 1.00 90.50 78 SER A O 1
ATOM 637 N N . CYS A 1 79 ? 22.883 -8.828 -0.101 1.00 85.81 79 CYS A N 1
ATOM 638 C CA . CYS A 1 79 ? 23.657 -8.210 0.970 1.00 85.81 79 CYS A CA 1
ATOM 639 C C . CYS A 1 79 ? 24.603 -7.117 0.449 1.00 85.81 79 CYS A C 1
ATOM 641 O O . CYS A 1 79 ? 24.949 -6.208 1.203 1.00 85.81 79 CYS A O 1
ATOM 643 N N . HIS A 1 80 ? 24.984 -7.149 -0.835 1.00 85.94 80 HIS A N 1
ATOM 644 C CA . HIS A 1 80 ? 25.911 -6.168 -1.394 1.00 85.94 80 HIS A CA 1
ATOM 645 C C . HIS A 1 80 ? 25.351 -4.736 -1.281 1.00 85.94 80 HIS A C 1
ATOM 647 O O . HIS A 1 80 ? 24.223 -4.475 -1.721 1.00 85.94 80 HIS A O 1
ATOM 653 N N . PRO A 1 81 ? 26.126 -3.777 -0.738 1.00 79.50 81 PRO A N 1
ATOM 654 C CA . PRO A 1 81 ? 25.625 -2.450 -0.385 1.00 79.50 81 PRO A CA 1
ATOM 655 C C . PRO A 1 81 ? 25.113 -1.650 -1.585 1.00 79.50 81 PRO A C 1
ATOM 657 O O . PRO A 1 81 ? 24.187 -0.860 -1.429 1.00 79.50 81 PRO A O 1
ATOM 660 N N . THR A 1 82 ? 25.668 -1.871 -2.782 1.00 82.44 82 THR A N 1
ATOM 661 C CA . THR A 1 82 ? 25.345 -1.089 -3.989 1.00 82.44 82 THR A CA 1
ATOM 662 C C . THR A 1 82 ? 24.626 -1.878 -5.082 1.00 82.44 82 THR A C 1
ATOM 664 O O . THR A 1 82 ? 23.912 -1.277 -5.883 1.00 82.44 82 THR A O 1
ATOM 667 N N . PHE A 1 83 ? 24.751 -3.212 -5.119 1.00 88.81 83 PHE A N 1
ATOM 668 C CA . PHE A 1 83 ? 24.268 -4.009 -6.259 1.00 88.81 83 PHE A CA 1
ATOM 669 C C . PHE A 1 83 ? 22.748 -3.951 -6.366 1.00 88.81 83 PHE A C 1
ATOM 671 O O . PHE A 1 83 ? 22.211 -3.716 -7.441 1.00 88.81 83 PHE A O 1
ATOM 678 N N . ARG A 1 84 ? 22.050 -4.078 -5.234 1.00 89.31 84 ARG A N 1
ATOM 679 C CA . ARG A 1 84 ? 20.588 -3.971 -5.158 1.00 89.31 84 ARG A CA 1
ATOM 680 C C . ARG A 1 84 ? 20.065 -2.644 -5.723 1.00 89.31 84 ARG A C 1
ATOM 682 O O . ARG A 1 84 ? 19.112 -2.626 -6.495 1.00 89.31 84 ARG A O 1
ATOM 689 N N . PHE A 1 85 ? 20.722 -1.529 -5.408 1.00 87.38 85 PHE A N 1
ATOM 690 C CA . PHE A 1 85 ? 20.327 -0.215 -5.921 1.00 87.38 85 PHE A CA 1
ATOM 691 C C . PHE A 1 85 ? 20.649 -0.077 -7.407 1.00 87.38 85 PHE A C 1
ATOM 693 O O . PHE A 1 85 ? 19.832 0.440 -8.165 1.00 87.38 85 PHE A O 1
ATOM 700 N N . PHE A 1 86 ? 21.801 -0.596 -7.838 1.00 89.62 86 PHE A N 1
ATOM 701 C CA . PHE A 1 86 ? 22.151 -0.682 -9.250 1.00 89.62 86 PHE A CA 1
ATOM 702 C C . PHE A 1 86 ? 21.119 -1.506 -10.042 1.00 89.62 86 PHE A C 1
ATOM 704 O O . PHE A 1 86 ? 20.663 -1.058 -11.095 1.00 89.62 86 PHE A O 1
ATOM 711 N N . ALA A 1 87 ? 20.716 -2.670 -9.530 1.00 91.75 87 ALA A N 1
ATOM 712 C CA . ALA A 1 87 ? 19.744 -3.559 -10.155 1.00 91.75 87 ALA A CA 1
ATOM 713 C C . ALA A 1 87 ? 18.375 -2.879 -10.276 1.00 91.75 87 ALA A C 1
ATOM 715 O O . ALA A 1 87 ? 17.794 -2.858 -11.362 1.00 91.75 87 ALA A O 1
ATOM 716 N N . LEU A 1 88 ? 17.890 -2.244 -9.200 1.00 89.75 88 LEU A N 1
ATOM 717 C CA . LEU A 1 88 ? 16.633 -1.492 -9.230 1.00 89.75 88 LEU A CA 1
ATOM 718 C C . LEU A 1 88 ? 16.700 -0.327 -10.216 1.00 89.75 88 LEU A C 1
ATOM 720 O O . LEU A 1 88 ? 15.799 -0.177 -11.038 1.00 89.75 88 LEU A O 1
ATOM 724 N N . ASN A 1 89 ? 17.764 0.476 -10.163 1.00 88.06 89 ASN A N 1
ATOM 725 C CA . ASN A 1 89 ? 17.948 1.609 -11.065 1.00 88.06 89 ASN A CA 1
ATOM 726 C C . ASN A 1 89 ? 17.980 1.158 -12.532 1.00 88.06 89 ASN A C 1
ATOM 728 O O . ASN A 1 89 ? 17.313 1.753 -13.375 1.00 88.06 89 ASN A O 1
ATOM 732 N N . SER A 1 90 ? 18.716 0.089 -12.836 1.00 89.00 90 SER A N 1
ATOM 733 C CA . SER A 1 90 ? 18.792 -0.483 -14.184 1.00 89.00 90 SER A CA 1
ATOM 734 C C . SER A 1 90 ? 17.422 -0.967 -14.645 1.00 89.00 90 SER A C 1
ATOM 736 O O . SER A 1 90 ? 16.924 -0.507 -15.670 1.00 89.00 90 SER A O 1
ATOM 738 N N . MET A 1 91 ? 16.746 -1.791 -13.840 1.00 89.31 91 MET A N 1
ATOM 739 C CA . MET A 1 91 ? 15.409 -2.294 -14.156 1.00 89.31 91 MET A CA 1
ATOM 740 C C . MET A 1 91 ? 14.396 -1.158 -14.364 1.00 89.31 91 MET A C 1
ATOM 742 O O . MET A 1 91 ? 13.639 -1.180 -15.332 1.00 89.31 91 MET A O 1
ATOM 746 N N . MET A 1 92 ? 14.391 -0.138 -13.503 1.00 86.38 92 MET A N 1
ATOM 747 C CA . MET A 1 92 ? 13.464 0.989 -13.614 1.00 86.38 92 MET A CA 1
ATOM 748 C C . MET A 1 92 ? 13.740 1.861 -14.839 1.00 86.38 92 MET A C 1
ATOM 750 O O . MET A 1 92 ? 12.798 2.213 -15.549 1.00 86.38 92 MET A O 1
ATOM 754 N N . ARG A 1 93 ? 15.009 2.169 -15.143 1.00 88.31 93 ARG A N 1
ATOM 755 C CA . ARG A 1 93 ? 15.370 2.924 -16.354 1.00 88.31 93 ARG A CA 1
ATOM 756 C C . ARG A 1 93 ? 15.025 2.146 -17.615 1.00 88.31 93 ARG A C 1
ATOM 758 O O . ARG A 1 93 ? 14.430 2.710 -18.528 1.00 88.31 93 ARG A O 1
ATOM 765 N N . TRP A 1 94 ? 15.341 0.856 -17.667 1.00 88.75 94 TRP A N 1
ATOM 766 C CA . TRP A 1 94 ? 15.040 0.019 -18.828 1.00 88.75 94 TRP A CA 1
ATOM 767 C C . TRP A 1 94 ? 13.532 -0.128 -19.041 1.00 88.75 94 TRP A C 1
ATOM 769 O O . TRP A 1 94 ? 13.056 0.033 -20.164 1.00 88.75 94 TRP A O 1
ATOM 779 N N . ASN A 1 95 ? 12.758 -0.301 -17.967 1.00 86.81 95 ASN A N 1
ATOM 780 C CA . ASN A 1 95 ? 11.298 -0.292 -18.037 1.00 86.81 95 ASN A CA 1
ATOM 781 C C . ASN A 1 95 ? 10.752 1.071 -18.484 1.00 86.81 95 ASN A C 1
ATOM 783 O O . ASN A 1 95 ? 9.847 1.120 -19.311 1.00 86.81 95 ASN A O 1
ATOM 787 N N . ALA A 1 96 ? 11.317 2.184 -18.009 1.00 85.62 96 ALA A N 1
ATOM 788 C CA . ALA A 1 96 ? 10.929 3.525 -18.445 1.00 85.62 96 ALA A CA 1
ATOM 789 C C . ALA A 1 96 ? 11.193 3.736 -19.947 1.00 85.62 96 ALA A C 1
ATOM 791 O O . ALA A 1 96 ? 10.339 4.274 -20.658 1.00 85.62 96 ALA A O 1
ATOM 792 N N . LEU A 1 97 ? 12.335 3.255 -20.454 1.00 86.81 97 LEU A N 1
ATOM 793 C CA . LEU A 1 97 ? 12.643 3.269 -21.884 1.00 86.81 97 LEU A CA 1
ATOM 794 C C . LEU A 1 97 ? 11.607 2.471 -22.676 1.00 86.81 97 LEU A C 1
ATOM 796 O O . LEU A 1 97 ? 11.067 2.994 -23.654 1.00 86.81 97 LEU A O 1
ATOM 800 N N . THR A 1 98 ? 11.309 1.243 -22.252 1.00 84.69 98 THR A N 1
ATOM 801 C CA . THR A 1 98 ? 10.304 0.378 -22.884 1.00 84.69 98 THR A CA 1
ATOM 802 C C . THR A 1 98 ? 8.925 1.032 -22.873 1.00 84.69 98 THR A C 1
ATOM 804 O O . THR A 1 98 ? 8.298 1.147 -23.924 1.00 84.69 98 THR A O 1
ATOM 807 N N . ASN A 1 99 ? 8.484 1.569 -21.736 1.00 81.62 99 ASN A N 1
ATOM 808 C CA . ASN A 1 99 ? 7.198 2.256 -21.612 1.00 81.62 99 ASN A CA 1
ATOM 809 C C . ASN A 1 99 ? 7.111 3.476 -22.538 1.00 81.62 99 ASN A C 1
ATOM 811 O O . ASN A 1 99 ? 6.073 3.695 -23.164 1.00 81.62 99 ASN A O 1
ATOM 815 N N . GLY A 1 100 ? 8.208 4.226 -22.691 1.00 82.31 100 GLY A N 1
ATOM 816 C CA . GLY A 1 100 ? 8.306 5.320 -23.656 1.00 82.31 100 GLY A CA 1
ATOM 817 C C . GLY A 1 100 ? 8.172 4.846 -25.107 1.00 82.31 100 GLY A C 1
ATOM 818 O O . GLY A 1 100 ? 7.449 5.465 -25.884 1.00 82.31 100 GLY A O 1
ATOM 819 N N . ARG A 1 101 ? 8.788 3.713 -25.478 1.00 83.25 101 ARG A N 1
ATOM 820 C CA . ARG A 1 101 ? 8.617 3.117 -26.821 1.00 83.25 101 ARG A CA 1
ATOM 821 C C . ARG A 1 101 ? 7.172 2.717 -27.070 1.00 83.25 101 ARG A C 1
ATOM 823 O O . ARG A 1 101 ? 6.627 3.030 -28.124 1.00 83.25 101 ARG A O 1
ATOM 830 N N . VAL A 1 102 ? 6.547 2.055 -26.098 1.00 77.88 102 VAL A N 1
ATOM 831 C CA . VAL A 1 102 ? 5.155 1.627 -26.235 1.00 77.88 102 VAL A CA 1
ATOM 832 C C . VAL A 1 102 ? 4.215 2.831 -26.298 1.00 77.88 102 VAL A C 1
ATOM 834 O O . VAL A 1 102 ? 3.271 2.806 -27.081 1.00 77.88 102 VAL A O 1
ATOM 837 N N . PHE A 1 103 ? 4.480 3.905 -25.545 1.00 79.00 103 PHE A N 1
ATOM 838 C CA . PHE A 1 103 ? 3.730 5.156 -25.678 1.00 79.00 103 PHE A CA 1
ATOM 839 C C . PHE A 1 103 ? 3.768 5.679 -27.115 1.00 79.00 103 PHE A C 1
ATOM 841 O O . PHE A 1 103 ? 2.714 5.946 -27.685 1.00 79.00 103 PHE A O 1
ATOM 848 N N . ILE A 1 104 ? 4.959 5.781 -27.706 1.00 81.25 104 ILE A N 1
ATOM 849 C CA . ILE A 1 104 ? 5.145 6.267 -29.078 1.00 81.25 104 ILE A CA 1
ATOM 850 C C . ILE A 1 104 ? 4.440 5.347 -30.084 1.00 81.25 104 ILE A C 1
ATOM 852 O O . ILE A 1 104 ? 3.641 5.821 -30.885 1.00 81.25 104 ILE A O 1
ATOM 856 N N . ARG A 1 105 ? 4.617 4.025 -29.960 1.00 79.81 105 ARG A N 1
ATOM 857 C CA . ARG A 1 105 ? 3.935 3.025 -30.800 1.00 79.81 105 ARG A CA 1
ATOM 858 C C . ARG A 1 105 ? 2.411 3.143 -30.737 1.00 79.81 105 ARG A C 1
ATOM 860 O O . ARG A 1 105 ? 1.747 3.073 -31.763 1.00 79.81 105 ARG A O 1
ATOM 867 N N . ASN A 1 106 ? 1.857 3.345 -29.542 1.00 70.12 106 ASN A N 1
ATOM 868 C CA . ASN A 1 106 ? 0.415 3.503 -29.341 1.00 70.12 106 ASN A CA 1
ATOM 869 C C . ASN A 1 106 ? -0.093 4.900 -29.739 1.00 70.12 106 ASN A C 1
ATOM 871 O O . ASN A 1 106 ? -1.295 5.139 -29.719 1.00 70.12 106 ASN A O 1
ATOM 875 N N . ASN A 1 107 ? 0.800 5.838 -30.059 1.00 72.25 107 ASN A N 1
ATOM 876 C CA . ASN A 1 107 ? 0.456 7.200 -30.441 1.00 72.25 107 ASN A CA 1
ATOM 877 C C . ASN A 1 107 ? 1.299 7.635 -31.658 1.00 72.25 107 ASN A C 1
ATOM 879 O O . ASN A 1 107 ? 2.149 8.523 -31.514 1.00 72.25 107 ASN A O 1
ATOM 883 N N . PRO A 1 108 ? 1.040 7.077 -32.862 1.00 76.75 108 PRO A N 1
ATOM 884 C CA . PRO A 1 108 ? 1.878 7.275 -34.052 1.00 76.75 108 PRO A CA 1
ATOM 885 C C . PRO A 1 108 ? 2.115 8.740 -34.425 1.00 76.75 108 PRO A C 1
ATOM 887 O O . PRO A 1 108 ? 3.144 9.077 -34.998 1.00 76.75 108 PRO A O 1
ATOM 890 N N . ARG A 1 109 ? 1.204 9.639 -34.022 1.00 77.25 109 ARG A N 1
ATOM 891 C CA . ARG A 1 109 ? 1.361 11.092 -34.171 1.00 77.25 109 ARG A CA 1
ATOM 892 C C . ARG A 1 109 ? 2.689 11.637 -33.633 1.00 77.25 109 ARG A C 1
ATOM 894 O O . ARG A 1 109 ? 3.097 12.699 -34.079 1.00 77.25 109 ARG A O 1
ATOM 901 N N . PHE A 1 110 ? 3.323 10.971 -32.664 1.00 79.38 110 PHE A N 1
ATOM 902 C CA . PHE A 1 110 ? 4.593 11.401 -32.071 1.00 79.38 110 PHE A CA 1
ATOM 903 C C . PHE A 1 110 ? 5.836 10.803 -32.739 1.00 79.38 110 PHE A C 1
ATOM 905 O O . PHE A 1 110 ? 6.934 11.185 -32.342 1.00 79.38 110 PHE A O 1
ATOM 912 N N . ASN A 1 111 ? 5.696 9.885 -33.705 1.00 79.81 111 ASN A N 1
ATOM 913 C CA . ASN A 1 111 ? 6.840 9.223 -34.346 1.00 79.81 111 ASN A CA 1
ATOM 914 C C . ASN A 1 111 ? 7.781 10.233 -35.014 1.00 79.81 111 ASN A C 1
ATOM 916 O O . ASN A 1 111 ? 8.988 10.169 -34.801 1.00 79.81 111 ASN A O 1
ATOM 920 N N . ASP A 1 112 ? 7.205 11.204 -35.725 1.00 83.00 112 ASP A N 1
ATOM 921 C CA . ASP A 1 112 ? 7.949 12.187 -36.520 1.00 83.00 112 ASP A CA 1
ATOM 922 C C . ASP A 1 112 ? 8.091 13.547 -35.815 1.00 83.00 112 ASP A C 1
ATOM 924 O O . ASP A 1 112 ? 8.499 14.531 -36.426 1.00 83.00 112 ASP A O 1
ATOM 928 N N . MET A 1 113 ? 7.716 13.645 -34.533 1.00 86.38 113 MET A N 1
ATOM 929 C CA . MET A 1 113 ? 7.813 14.905 -33.791 1.00 86.38 113 MET A CA 1
ATOM 930 C C . MET A 1 113 ? 9.211 15.109 -33.208 1.00 86.38 113 MET A C 1
ATOM 932 O O . MET A 1 113 ? 9.776 14.204 -32.587 1.00 86.38 113 MET A O 1
ATOM 936 N N . THR A 1 114 ? 9.709 16.340 -33.299 1.00 87.94 114 THR A N 1
ATOM 937 C CA . THR A 1 114 ? 10.940 16.773 -32.626 1.00 87.94 114 THR A CA 1
ATOM 938 C C . THR A 1 114 ? 10.654 17.415 -31.264 1.00 87.94 114 THR A C 1
ATOM 940 O O . THR A 1 114 ? 9.509 17.726 -30.905 1.00 87.94 114 THR A O 1
ATOM 943 N N . ALA A 1 115 ? 11.702 17.655 -30.479 1.00 84.88 115 ALA A N 1
ATOM 944 C CA . ALA A 1 115 ? 11.627 18.402 -29.234 1.00 84.88 115 ALA A CA 1
ATOM 945 C C . ALA A 1 115 ? 11.121 19.829 -29.481 1.00 84.88 115 ALA A C 1
ATOM 947 O O . ALA A 1 115 ? 10.301 20.326 -28.705 1.00 84.88 115 ALA A O 1
ATOM 948 N N . ALA A 1 116 ? 11.523 20.471 -30.585 1.00 85.06 116 ALA A N 1
ATOM 949 C CA . ALA A 1 116 ? 11.007 21.781 -30.974 1.00 85.06 116 ALA A CA 1
ATOM 950 C C . ALA A 1 116 ? 9.484 21.763 -31.207 1.00 85.06 116 ALA A C 1
ATOM 952 O O . ALA A 1 116 ? 8.770 22.651 -30.720 1.00 85.06 116 ALA A O 1
ATOM 953 N N . ASP A 1 117 ? 8.960 20.731 -31.873 1.00 84.75 117 ASP A N 1
ATOM 954 C CA . ASP A 1 117 ? 7.518 20.569 -32.080 1.00 84.75 117 ASP A CA 1
ATOM 955 C C . ASP A 1 117 ? 6.770 20.301 -30.771 1.00 84.75 117 ASP A C 1
ATOM 957 O O . ASP A 1 117 ? 5.717 20.900 -30.526 1.00 84.75 117 ASP A O 1
ATOM 961 N N . LEU A 1 118 ? 7.332 19.469 -29.886 1.00 82.38 118 LEU A N 1
ATOM 962 C CA . LEU A 1 118 ? 6.788 19.261 -28.543 1.00 82.38 118 LEU A CA 1
ATOM 963 C C . LEU A 1 118 ? 6.728 20.575 -27.756 1.00 82.38 118 LEU A C 1
ATOM 965 O O . LEU A 1 118 ? 5.675 20.899 -27.198 1.00 82.38 118 LEU A O 1
ATOM 969 N N . ARG A 1 119 ? 7.809 21.373 -27.747 1.00 83.56 119 ARG A N 1
ATOM 970 C CA . ARG A 1 119 ? 7.830 22.696 -27.093 1.00 83.56 119 ARG A CA 1
ATOM 971 C C . ARG A 1 119 ? 6.739 23.600 -27.657 1.00 83.56 119 ARG A C 1
ATOM 973 O O . ARG A 1 119 ? 6.023 24.241 -26.884 1.00 83.56 119 ARG A O 1
ATOM 980 N N . ARG A 1 120 ? 6.576 23.633 -28.985 1.00 82.75 120 ARG A N 1
ATOM 981 C CA . ARG A 1 120 ? 5.544 24.437 -29.659 1.00 82.75 120 ARG A CA 1
ATOM 982 C C . ARG A 1 120 ? 4.140 24.023 -29.217 1.00 82.75 120 ARG A C 1
ATOM 984 O O . ARG A 1 120 ? 3.367 24.882 -28.800 1.00 82.75 120 ARG A O 1
ATOM 991 N N . ARG A 1 121 ? 3.829 22.723 -29.226 1.00 78.69 121 ARG A N 1
ATOM 992 C CA . ARG A 1 121 ? 2.519 22.179 -28.816 1.00 78.69 121 ARG A CA 1
ATOM 993 C C . ARG A 1 121 ? 2.208 22.426 -27.341 1.00 78.69 121 ARG A C 1
ATOM 995 O O . ARG A 1 121 ? 1.100 22.835 -26.996 1.00 78.69 121 ARG A O 1
ATOM 1002 N N . ILE A 1 122 ? 3.191 22.249 -26.457 1.00 75.81 122 ILE A N 1
ATOM 1003 C CA . ILE A 1 122 ? 3.028 22.521 -25.021 1.00 75.81 122 ILE A CA 1
ATOM 1004 C C . ILE A 1 122 ? 2.749 24.010 -24.781 1.00 75.81 122 ILE A C 1
ATOM 1006 O O . ILE A 1 122 ? 1.845 24.343 -24.008 1.00 75.81 122 ILE A O 1
ATOM 1010 N N . ARG A 1 123 ? 3.478 24.908 -25.464 1.00 77.31 123 ARG A N 1
ATOM 1011 C CA . ARG A 1 123 ? 3.240 26.363 -25.415 1.00 77.31 123 ARG A CA 1
ATOM 1012 C C . ARG A 1 123 ? 1.872 26.742 -25.987 1.00 77.31 123 ARG A C 1
ATOM 1014 O O . ARG A 1 123 ? 1.216 27.610 -25.420 1.00 77.31 123 ARG A O 1
ATOM 1021 N N . ALA A 1 124 ? 1.416 26.048 -27.030 1.00 75.00 124 ALA A N 1
ATOM 1022 C CA . ALA A 1 124 ? 0.087 26.209 -27.623 1.00 75.00 124 ALA A CA 1
ATOM 1023 C C . ALA A 1 124 ? -1.063 25.674 -26.743 1.00 75.00 124 ALA A C 1
ATOM 1025 O O . ALA A 1 124 ? -2.228 25.829 -27.093 1.00 75.00 124 ALA A O 1
ATOM 1026 N N . GLY A 1 125 ? -0.763 25.073 -25.586 1.00 62.56 125 GLY A N 1
ATOM 1027 C CA . GLY A 1 125 ? -1.773 24.629 -24.626 1.00 62.56 125 GLY A CA 1
ATOM 1028 C C . GLY A 1 125 ? -2.147 23.148 -24.716 1.00 62.56 125 GLY A C 1
ATOM 1029 O O . GLY A 1 125 ? -2.981 22.706 -23.926 1.00 62.56 125 GLY A O 1
ATOM 1030 N N . GLU A 1 126 ? -1.487 22.343 -25.561 1.00 67.62 126 GLU A N 1
ATOM 1031 C CA . GLU A 1 126 ? -1.672 20.880 -25.654 1.00 67.62 126 GLU A CA 1
ATOM 1032 C C . GLU A 1 126 ? -1.028 20.130 -24.462 1.00 67.62 126 GLU A C 1
ATOM 1034 O O . GLU A 1 126 ? -0.305 19.142 -24.598 1.00 67.62 126 GLU A O 1
ATOM 1039 N N . ARG A 1 127 ? -1.309 20.582 -23.235 1.00 56.50 127 ARG A N 1
ATOM 1040 C CA . ARG A 1 127 ? -0.714 20.077 -21.982 1.00 56.50 127 ARG A CA 1
ATOM 1041 C C . ARG A 1 127 ? -1.067 18.616 -21.670 1.00 56.50 127 ARG A C 1
ATOM 1043 O O . ARG A 1 127 ? -0.466 18.011 -20.784 1.00 56.50 127 ARG A O 1
ATOM 1050 N N . ASN A 1 128 ? -2.034 18.038 -22.383 1.00 63.06 128 ASN A N 1
ATOM 1051 C CA . ASN A 1 128 ? -2.461 16.651 -22.200 1.00 63.06 128 ASN A CA 1
ATOM 1052 C C . ASN A 1 128 ? -1.455 15.629 -22.748 1.00 63.06 128 ASN A C 1
ATOM 1054 O O . ASN A 1 128 ? -1.464 14.496 -22.278 1.00 63.06 128 ASN A O 1
ATOM 1058 N N . ILE A 1 129 ? -0.562 16.016 -23.666 1.00 65.25 129 ILE A N 1
ATOM 1059 C CA . ILE A 1 129 ? 0.452 15.121 -24.255 1.00 65.25 129 ILE A CA 1
ATOM 1060 C C . ILE A 1 129 ? 1.341 14.496 -23.170 1.00 65.25 129 ILE A C 1
ATOM 1062 O O . ILE A 1 129 ? 1.536 13.286 -23.120 1.00 65.25 129 ILE A O 1
ATOM 1066 N N . LEU A 1 130 ? 1.825 15.322 -22.246 1.00 65.12 130 LEU A N 1
ATOM 1067 C CA . LEU A 1 130 ? 2.758 14.899 -21.201 1.00 65.12 130 LEU A CA 1
ATOM 1068 C C . LEU A 1 130 ? 2.065 14.129 -20.081 1.00 65.12 130 LEU A C 1
ATOM 1070 O O . LEU A 1 130 ? 2.629 13.186 -19.539 1.00 65.12 130 LEU A O 1
ATOM 1074 N N . LYS A 1 131 ? 0.814 14.487 -19.767 1.00 65.00 131 LYS A N 1
ATOM 1075 C CA . LYS A 1 131 ? -0.021 13.700 -18.849 1.00 65.00 131 LYS A CA 1
ATOM 1076 C C . LYS A 1 131 ? -0.266 12.296 -19.397 1.00 65.00 131 LYS A C 1
ATOM 1078 O O . LYS A 1 131 ? -0.249 11.340 -18.630 1.00 65.00 131 LYS A O 1
ATOM 1083 N N . GLN A 1 132 ? -0.471 12.172 -20.710 1.00 66.69 132 GLN A N 1
ATOM 1084 C CA . GLN A 1 132 ? -0.593 10.874 -21.368 1.00 66.69 132 GLN A CA 1
ATOM 1085 C C . GLN A 1 132 ? 0.729 10.105 -21.306 1.00 66.69 132 GLN A C 1
ATOM 1087 O O . GLN A 1 132 ? 0.709 8.953 -20.907 1.00 66.69 132 GLN A O 1
ATOM 1092 N N . ALA A 1 133 ? 1.870 10.734 -21.595 1.00 68.44 133 ALA A N 1
ATOM 1093 C CA . ALA A 1 133 ? 3.173 10.075 -21.482 1.00 68.44 133 ALA A CA 1
ATOM 1094 C C . ALA A 1 133 ? 3.467 9.588 -20.049 1.00 68.44 133 ALA A C 1
ATOM 1096 O O . ALA A 1 133 ? 3.828 8.433 -19.850 1.00 68.44 133 ALA A O 1
ATOM 1097 N N . LEU A 1 134 ? 3.239 10.425 -19.033 1.00 70.12 134 LEU A N 1
ATOM 1098 C CA . LEU A 1 134 ? 3.456 10.067 -17.626 1.00 70.12 134 LEU A CA 1
ATOM 1099 C C . LEU A 1 134 ? 2.520 8.965 -17.130 1.00 70.12 134 LEU A C 1
ATOM 1101 O O . LEU A 1 134 ? 2.905 8.182 -16.267 1.00 70.12 134 LEU A O 1
ATOM 1105 N N . TYR A 1 135 ? 1.314 8.856 -17.688 1.00 70.19 135 TYR A N 1
ATOM 1106 C CA . TYR A 1 135 ? 0.419 7.744 -17.379 1.00 70.19 135 TYR A CA 1
ATOM 1107 C C . TYR A 1 135 ? 1.046 6.383 -17.736 1.00 70.19 135 TYR A C 1
ATOM 1109 O O . TYR A 1 135 ? 0.847 5.413 -17.011 1.00 70.19 135 TYR A O 1
ATOM 1117 N N . HIS A 1 136 ? 1.891 6.319 -18.773 1.00 71.00 136 HIS A N 1
ATOM 1118 C CA . HIS A 1 136 ? 2.644 5.106 -19.126 1.00 71.00 136 HIS A CA 1
ATOM 1119 C C . HIS A 1 136 ? 3.755 4.769 -18.110 1.00 71.00 136 HIS A C 1
ATOM 1121 O O . HIS A 1 136 ? 4.331 3.685 -18.155 1.00 71.00 136 HIS A O 1
ATOM 1127 N N . GLY A 1 137 ? 4.035 5.655 -17.150 1.00 71.50 137 GLY A N 1
ATOM 1128 C CA . GLY A 1 137 ? 4.874 5.374 -15.986 1.00 71.50 137 GLY A CA 1
ATOM 1129 C C . GLY A 1 137 ? 4.176 4.548 -14.899 1.00 71.50 137 GLY A C 1
ATOM 1130 O O . GLY A 1 137 ? 4.826 4.160 -13.936 1.00 71.50 137 GLY A O 1
ATOM 1131 N N . ASN A 1 138 ? 2.879 4.232 -15.027 1.00 72.69 138 ASN A N 1
ATOM 1132 C CA . ASN A 1 138 ? 2.119 3.524 -13.988 1.00 72.69 138 ASN A CA 1
ATOM 1133 C C . ASN A 1 138 ? 2.616 2.097 -13.674 1.00 72.69 138 ASN A C 1
ATOM 1135 O O . ASN A 1 138 ? 2.227 1.545 -12.650 1.00 72.69 138 ASN A O 1
ATOM 1139 N N . LYS A 1 139 ? 3.474 1.505 -14.518 1.00 77.06 139 LYS A N 1
ATOM 1140 C CA . LYS A 1 139 ? 4.133 0.208 -14.280 1.00 77.06 139 LYS A CA 1
ATOM 1141 C C . LYS A 1 139 ? 5.479 0.321 -13.553 1.00 77.06 139 LYS A C 1
ATOM 1143 O O . LYS A 1 139 ? 6.034 -0.695 -13.142 1.00 77.06 139 LYS A O 1
ATOM 1148 N N . LEU A 1 140 ? 6.005 1.533 -13.366 1.00 82.44 140 LEU A N 1
ATOM 1149 C CA . LEU A 1 140 ? 7.244 1.770 -12.625 1.00 82.44 140 LEU A CA 1
ATOM 1150 C C . LEU A 1 140 ? 6.946 1.673 -11.122 1.00 82.44 140 LEU A C 1
ATOM 1152 O O . LEU A 1 140 ? 6.547 2.654 -10.494 1.00 82.44 140 LEU A O 1
ATOM 1156 N N . LYS A 1 141 ? 7.057 0.463 -10.559 1.00 85.06 141 LYS A N 1
ATOM 1157 C CA . LYS A 1 141 ? 6.745 0.177 -9.147 1.00 85.06 141 LYS A CA 1
ATOM 1158 C C . LYS A 1 141 ? 7.458 1.160 -8.210 1.00 85.06 141 LYS A C 1
ATOM 1160 O O . LYS A 1 141 ? 8.626 1.469 -8.407 1.00 85.06 141 LYS A O 1
ATOM 1165 N N . GLY A 1 142 ? 6.743 1.640 -7.194 1.00 78.94 142 GLY A N 1
ATOM 1166 C CA . GLY A 1 142 ? 7.271 2.590 -6.208 1.00 78.94 142 GLY A CA 1
ATOM 1167 C C . GLY A 1 142 ? 7.236 4.061 -6.642 1.00 78.94 142 GLY A C 1
ATOM 1168 O O . GLY A 1 142 ? 7.298 4.933 -5.781 1.00 78.94 142 GLY A O 1
ATOM 1169 N N . THR A 1 143 ? 7.046 4.360 -7.934 1.00 78.88 143 THR A N 1
ATOM 1170 C CA . THR A 1 143 ? 6.917 5.746 -8.418 1.00 78.88 143 THR A CA 1
ATOM 1171 C C . THR A 1 143 ? 5.561 6.369 -8.080 1.00 78.88 143 THR A C 1
ATOM 1173 O O . THR A 1 143 ? 4.561 5.685 -7.821 1.00 78.88 143 THR A O 1
ATOM 1176 N N . ARG A 1 144 ? 5.491 7.702 -8.159 1.00 75.50 144 ARG A N 1
ATOM 1177 C CA . ARG A 1 144 ? 4.246 8.464 -7.998 1.00 75.50 144 ARG A CA 1
ATOM 1178 C C . ARG A 1 144 ? 3.161 8.015 -8.977 1.00 75.50 144 ARG A C 1
ATOM 1180 O O . ARG A 1 144 ? 1.994 7.942 -8.604 1.00 75.50 144 ARG A O 1
ATOM 1187 N N . GLN A 1 145 ? 3.527 7.714 -10.219 1.00 75.19 145 GLN A N 1
ATOM 1188 C CA . GLN A 1 145 ? 2.612 7.321 -11.290 1.00 75.19 145 GLN A CA 1
ATOM 1189 C C . GLN A 1 145 ? 1.971 5.965 -10.980 1.00 75.19 145 GLN A C 1
ATOM 1191 O O . GLN A 1 145 ? 0.757 5.804 -11.133 1.00 75.19 145 GLN A O 1
ATOM 1196 N N . TYR A 1 146 ? 2.767 5.011 -10.485 1.00 82.38 146 TYR A N 1
ATOM 1197 C CA . TYR A 1 146 ? 2.267 3.728 -9.994 1.00 82.38 146 TYR A CA 1
ATOM 1198 C C . TYR A 1 146 ? 1.259 3.934 -8.858 1.00 82.38 146 TYR A C 1
ATOM 1200 O O . TYR A 1 146 ? 0.117 3.475 -8.946 1.00 82.38 146 TYR A O 1
ATOM 1208 N N . TRP A 1 147 ? 1.626 4.700 -7.826 1.00 80.12 147 TRP A N 1
ATOM 1209 C CA . TRP A 1 147 ? 0.739 4.938 -6.685 1.00 80.12 147 TRP A CA 1
ATOM 1210 C C . TRP A 1 147 ? -0.512 5.736 -7.044 1.00 80.12 147 TRP A C 1
ATOM 1212 O O . TRP A 1 147 ? -1.583 5.438 -6.520 1.00 80.12 147 TRP A O 1
ATOM 1222 N N . GLN A 1 148 ? -0.430 6.683 -7.979 1.00 75.81 148 GLN A N 1
ATOM 1223 C CA . GLN A 1 148 ? -1.594 7.407 -8.484 1.00 75.81 148 GLN A CA 1
ATOM 1224 C C . GLN A 1 148 ? -2.588 6.459 -9.169 1.00 75.81 148 GLN A C 1
ATOM 1226 O O . GLN A 1 148 ? -3.794 6.575 -8.945 1.00 75.81 148 GLN A O 1
ATOM 1231 N N . SER A 1 149 ? -2.100 5.488 -9.950 1.00 77.38 149 SER A N 1
ATOM 1232 C CA . SER A 1 149 ? -2.957 4.463 -10.557 1.00 77.38 149 SER A CA 1
ATOM 1233 C C . SER A 1 149 ? -3.645 3.594 -9.498 1.00 77.38 149 SER A C 1
ATOM 1235 O O . SER A 1 149 ? -4.868 3.436 -9.537 1.00 77.38 149 SER A O 1
ATOM 1237 N N . ARG A 1 150 ? -2.883 3.104 -8.509 1.00 82.81 150 ARG A N 1
ATOM 1238 C CA . ARG A 1 150 ? -3.390 2.297 -7.383 1.00 82.81 150 ARG A CA 1
ATOM 1239 C C . ARG A 1 150 ? -4.382 3.063 -6.500 1.00 82.81 150 ARG A C 1
ATOM 1241 O O . ARG A 1 150 ? -5.364 2.501 -6.027 1.00 82.81 150 ARG A O 1
ATOM 1248 N N . CYS A 1 151 ? -4.188 4.367 -6.317 1.00 78.94 151 CYS A N 1
ATOM 1249 C CA . CYS A 1 151 ? -5.164 5.214 -5.628 1.00 78.94 151 CYS A CA 1
ATOM 1250 C C . CYS A 1 151 ? -6.452 5.375 -6.445 1.00 78.94 151 CYS A C 1
ATOM 1252 O O . CYS A 1 151 ? -7.542 5.368 -5.882 1.00 78.94 151 CYS A O 1
ATOM 1254 N N . GLY A 1 152 ? -6.348 5.473 -7.774 1.00 77.50 152 GLY A N 1
ATOM 1255 C CA . GLY A 1 152 ? -7.510 5.481 -8.662 1.00 77.50 152 GLY A CA 1
ATOM 1256 C C . GLY A 1 152 ? -8.353 4.205 -8.561 1.00 77.50 152 GLY A C 1
ATOM 1257 O O . GLY A 1 152 ? -9.575 4.288 -8.663 1.00 77.50 152 GLY A O 1
ATOM 1258 N N . GLU A 1 153 ? -7.715 3.053 -8.341 1.00 82.56 153 GLU A N 1
ATOM 1259 C CA . GLU A 1 153 ? -8.371 1.763 -8.070 1.00 82.56 153 GLU A CA 1
ATOM 1260 C C . GLU A 1 153 ? -9.068 1.752 -6.716 1.00 82.56 153 GLU A C 1
ATOM 1262 O O . GLU A 1 153 ? -10.233 1.373 -6.625 1.00 82.56 153 GLU A O 1
ATOM 1267 N N . LEU A 1 154 ? -8.378 2.218 -5.675 1.00 84.75 154 LEU A N 1
ATOM 1268 C CA . LEU A 1 154 ? -8.952 2.339 -4.342 1.00 84.75 154 LEU A CA 1
ATOM 1269 C C . LEU A 1 154 ? -10.203 3.229 -4.348 1.00 84.75 154 LEU A C 1
ATOM 1271 O O . LEU A 1 154 ? -11.211 2.875 -3.744 1.00 84.75 154 LEU A O 1
ATOM 1275 N N . LEU A 1 155 ? -10.172 4.341 -5.086 1.00 81.75 155 LEU A N 1
ATOM 1276 C CA . LEU A 1 155 ? -11.329 5.220 -5.260 1.00 81.75 155 LEU A CA 1
ATOM 1277 C C . LEU A 1 155 ? -12.493 4.524 -5.971 1.00 81.75 155 LEU A C 1
ATOM 1279 O O . LEU A 1 155 ? -13.629 4.642 -5.524 1.00 81.75 155 LEU A O 1
ATOM 1283 N N . ASP A 1 156 ? -12.234 3.776 -7.048 1.00 83.44 156 ASP A N 1
ATOM 1284 C CA . ASP A 1 156 ? -13.288 3.009 -7.731 1.00 83.44 156 ASP A CA 1
ATOM 1285 C C . ASP A 1 156 ? -13.892 1.944 -6.811 1.00 83.44 156 ASP A C 1
ATOM 1287 O O . ASP A 1 156 ? -15.101 1.710 -6.843 1.00 83.44 156 ASP A O 1
ATOM 1291 N N . MET A 1 157 ? -13.056 1.321 -5.978 1.00 88.25 157 MET A N 1
ATOM 1292 C CA . MET A 1 157 ? -13.481 0.323 -5.006 1.00 88.25 157 MET A CA 1
ATOM 1293 C C . MET A 1 157 ? -14.399 0.944 -3.951 1.00 88.25 157 MET A C 1
ATOM 1295 O O . MET A 1 157 ? -15.482 0.416 -3.721 1.00 88.25 157 MET A O 1
ATOM 1299 N N . VAL A 1 158 ? -14.022 2.082 -3.361 1.00 86.62 158 VAL A N 1
ATOM 1300 C CA . VAL A 1 158 ? -14.863 2.785 -2.375 1.00 86.62 158 VAL A CA 1
ATOM 1301 C C . VAL A 1 158 ? -16.156 3.298 -3.017 1.00 86.62 158 VAL A C 1
ATOM 1303 O O . VAL A 1 158 ? -17.227 3.149 -2.438 1.00 86.62 158 VAL A O 1
ATOM 1306 N N . ASN A 1 159 ? -16.103 3.821 -4.246 1.00 83.69 159 ASN A N 1
ATOM 1307 C CA . ASN A 1 159 ? -17.303 4.239 -4.980 1.00 83.69 159 ASN A CA 1
ATOM 1308 C C . ASN A 1 159 ? -18.322 3.108 -5.166 1.00 83.69 159 ASN A C 1
ATOM 1310 O O . ASN A 1 159 ? -19.524 3.346 -5.127 1.00 83.69 159 ASN A O 1
ATOM 1314 N N . GLN A 1 160 ? -17.851 1.883 -5.404 1.00 88.56 160 GLN A N 1
ATOM 1315 C CA . GLN A 1 160 ? -18.719 0.753 -5.746 1.00 88.56 160 GLN A CA 1
ATOM 1316 C C . GLN A 1 160 ? -19.118 -0.106 -4.551 1.00 88.56 160 GLN A C 1
ATOM 1318 O O . GLN A 1 160 ? -20.151 -0.776 -4.609 1.00 88.56 160 GLN A O 1
ATOM 1323 N N . LEU A 1 161 ? -18.295 -0.135 -3.503 1.00 89.62 161 LEU A N 1
ATOM 1324 C CA . LEU A 1 161 ? -18.541 -0.927 -2.298 1.00 89.62 161 LEU A CA 1
ATOM 1325 C C . LEU A 1 161 ? -19.112 -0.096 -1.143 1.00 89.62 161 LEU A C 1
ATOM 1327 O O . LEU A 1 161 ? -19.663 -0.678 -0.212 1.00 89.62 161 LEU A O 1
ATOM 1331 N N . GLY A 1 162 ? -19.020 1.234 -1.216 1.00 88.50 162 GLY A N 1
ATOM 1332 C CA . GLY A 1 162 ? -19.454 2.153 -0.169 1.00 88.50 162 GLY A CA 1
ATOM 1333 C C . GLY A 1 162 ? -18.333 2.515 0.805 1.00 88.50 162 GLY A C 1
ATOM 1334 O O . GLY A 1 162 ? -17.148 2.333 0.531 1.00 88.50 162 GLY A O 1
ATOM 1335 N N . ILE A 1 163 ? -18.714 3.065 1.957 1.00 90.31 163 ILE A N 1
ATOM 1336 C CA . ILE A 1 163 ? -17.771 3.515 2.986 1.00 90.31 163 ILE A CA 1
ATOM 1337 C C . ILE A 1 163 ? -17.138 2.277 3.659 1.00 90.31 163 ILE A C 1
ATOM 1339 O O . ILE A 1 163 ? -17.877 1.401 4.113 1.00 90.31 163 ILE A O 1
ATOM 1343 N N . PRO A 1 164 ? -15.795 2.159 3.725 1.00 93.50 164 PRO A N 1
ATOM 1344 C CA . PRO A 1 164 ? -15.146 1.075 4.464 1.00 93.50 164 PRO A CA 1
ATOM 1345 C C . PRO A 1 164 ? -15.446 1.167 5.963 1.00 93.50 164 PRO A C 1
ATOM 1347 O O . PRO A 1 164 ? -15.817 2.218 6.463 1.00 93.50 164 PRO A O 1
ATOM 1350 N N . THR A 1 165 ? -15.257 0.081 6.708 1.00 95.56 165 THR A N 1
ATOM 1351 C CA . THR A 1 165 ? -15.529 0.054 8.155 1.00 95.56 165 THR A CA 1
ATOM 1352 C C . THR A 1 165 ? -14.364 0.624 8.961 1.00 95.56 165 THR A C 1
ATOM 1354 O O . THR A 1 165 ? -14.558 1.430 9.869 1.00 95.56 165 THR A O 1
ATOM 1357 N N . LEU A 1 166 ? -13.141 0.199 8.635 1.00 93.50 166 LEU A N 1
ATOM 1358 C CA . LEU A 1 166 ? -11.930 0.560 9.370 1.00 93.50 166 LEU A CA 1
ATOM 1359 C C . LEU A 1 166 ? -10.831 1.007 8.414 1.00 93.50 166 LEU A C 1
ATOM 1361 O O . LEU A 1 166 ? -10.611 0.402 7.364 1.00 93.50 166 LEU A O 1
ATOM 1365 N N . PHE A 1 167 ? -10.092 2.019 8.844 1.00 90.94 167 PHE A N 1
ATOM 1366 C CA . PHE A 1 167 ? -8.705 2.210 8.459 1.00 90.94 167 PHE A CA 1
ATOM 1367 C C . PHE A 1 167 ? -7.807 1.445 9.439 1.00 90.94 167 PHE A C 1
ATOM 1369 O O . PHE A 1 167 ? -8.102 1.430 10.633 1.00 90.94 167 PHE A O 1
ATOM 1376 N N . MET A 1 168 ? -6.728 0.830 8.951 1.00 90.19 168 MET A N 1
ATOM 1377 C CA . MET A 1 168 ? -5.773 0.083 9.766 1.00 90.19 168 MET A CA 1
ATOM 1378 C C . MET A 1 168 ? -4.325 0.290 9.315 1.00 90.19 168 MET A C 1
ATOM 1380 O O . MET A 1 168 ? -4.048 0.338 8.112 1.00 90.19 168 MET A O 1
ATOM 1384 N N . THR A 1 169 ? -3.402 0.312 10.278 1.00 91.31 169 THR A N 1
ATOM 1385 C CA . THR A 1 169 ? -1.965 0.144 10.037 1.00 91.31 169 THR A CA 1
ATOM 1386 C C . THR A 1 169 ? -1.363 -0.983 10.859 1.00 91.31 169 THR A C 1
ATOM 1388 O O . THR A 1 169 ? -1.817 -1.275 11.963 1.00 91.31 169 THR A O 1
ATOM 1391 N N . LEU A 1 170 ? -0.312 -1.592 10.318 1.00 92.81 170 LEU A N 1
ATOM 1392 C CA . LEU A 1 170 ? 0.528 -2.579 10.985 1.00 92.81 170 LEU A CA 1
ATOM 1393 C C . LEU A 1 170 ? 1.990 -2.174 10.774 1.00 92.81 170 LEU A C 1
ATOM 1395 O O . LEU A 1 170 ? 2.448 -2.125 9.631 1.00 92.81 170 LEU A O 1
ATOM 1399 N N . SER A 1 171 ? 2.711 -1.857 11.851 1.00 91.12 171 SER A N 1
ATOM 1400 C CA . SER A 1 171 ? 4.150 -1.574 11.793 1.00 91.12 171 SER A CA 1
ATOM 1401 C C . SER A 1 171 ? 4.962 -2.849 11.967 1.00 91.12 171 SER A C 1
ATOM 1403 O O . SER A 1 171 ? 4.464 -3.857 12.474 1.00 91.12 171 SER A O 1
ATOM 1405 N N . ALA A 1 172 ? 6.243 -2.793 11.629 1.00 90.31 172 ALA A N 1
ATOM 1406 C CA . ALA A 1 172 ? 7.170 -3.838 12.012 1.00 90.31 172 ALA A CA 1
ATOM 1407 C C . ALA A 1 172 ? 7.771 -3.585 13.408 1.00 90.31 172 ALA A C 1
ATOM 1409 O O . ALA A 1 172 ? 8.013 -2.440 13.796 1.00 90.31 172 ALA A O 1
ATOM 1410 N N . ALA A 1 173 ? 7.999 -4.653 14.177 1.00 90.38 173 ALA A N 1
ATOM 1411 C CA . ALA A 1 173 ? 8.820 -4.631 15.393 1.00 90.38 173 ALA A CA 1
ATOM 1412 C C . ALA A 1 173 ? 10.110 -5.423 15.136 1.00 90.38 173 ALA A C 1
ATOM 1414 O O . ALA A 1 173 ? 10.411 -6.400 15.823 1.00 90.38 173 ALA A O 1
ATOM 1415 N N . ASP A 1 174 ? 10.844 -4.998 14.105 1.00 85.06 174 ASP A N 1
ATOM 1416 C CA . ASP A 1 174 ? 11.918 -5.753 13.445 1.00 85.06 174 ASP A CA 1
ATOM 1417 C C . ASP A 1 174 ? 13.001 -6.275 14.397 1.00 85.06 174 ASP A C 1
ATOM 1419 O O . ASP A 1 174 ? 13.514 -7.375 14.222 1.00 85.06 174 ASP A O 1
ATOM 1423 N N . LEU A 1 175 ? 13.316 -5.525 15.456 1.00 90.50 175 LEU A N 1
ATOM 1424 C CA . LEU A 1 175 ? 14.330 -5.904 16.447 1.00 90.50 175 LEU A CA 1
ATOM 1425 C C . LEU A 1 175 ? 13.821 -6.874 17.520 1.00 90.50 175 LEU A C 1
ATOM 1427 O O . LEU A 1 175 ? 14.553 -7.191 18.459 1.00 90.50 175 LEU A O 1
ATOM 1431 N N . HIS A 1 176 ? 12.559 -7.292 17.472 1.00 91.62 176 HIS A N 1
ATOM 1432 C CA . HIS A 1 176 ? 11.926 -8.032 18.566 1.00 91.62 176 HIS A CA 1
ATOM 1433 C C . HIS A 1 176 ? 11.231 -9.320 18.131 1.00 91.62 176 HIS A C 1
ATOM 1435 O O . HIS A 1 176 ? 10.800 -10.083 18.991 1.00 91.62 176 HIS A O 1
ATOM 1441 N N . TRP A 1 177 ? 11.153 -9.612 16.837 1.00 91.06 177 TRP A N 1
ATOM 1442 C CA . TRP A 1 177 ? 10.580 -10.865 16.358 1.00 91.06 177 TRP A CA 1
ATOM 1443 C C . TRP A 1 177 ? 11.643 -11.962 16.286 1.00 91.06 177 TRP A C 1
ATOM 1445 O O . TRP A 1 177 ? 12.411 -12.042 15.331 1.00 91.06 177 TRP A O 1
ATOM 1455 N N . SER A 1 178 ? 11.669 -12.836 17.293 1.00 90.88 178 SER A N 1
ATOM 1456 C CA . SER A 1 178 ? 12.646 -13.932 17.399 1.00 90.88 178 SER A CA 1
ATOM 1457 C C . SER A 1 178 ? 12.639 -14.876 16.190 1.00 90.88 178 SER A C 1
ATOM 1459 O O . SER A 1 178 ? 13.682 -15.407 15.814 1.00 90.88 178 SER A O 1
ATOM 1461 N N . ASP A 1 179 ? 11.488 -15.052 15.537 1.00 91.25 179 ASP A N 1
ATOM 1462 C CA . ASP A 1 179 ? 11.361 -15.877 14.333 1.00 91.25 179 ASP A CA 1
ATOM 1463 C C . ASP A 1 179 ? 12.165 -15.324 13.148 1.00 91.25 179 ASP A C 1
ATOM 1465 O O . ASP A 1 179 ? 12.725 -16.111 12.392 1.00 91.25 179 ASP A O 1
ATOM 1469 N N . PHE A 1 180 ? 12.290 -13.997 13.018 1.00 92.56 180 PHE A N 1
ATOM 1470 C CA . PHE A 1 180 ? 13.154 -13.380 12.008 1.00 92.56 180 PHE A CA 1
ATOM 1471 C C . PHE A 1 180 ? 14.633 -13.673 12.299 1.00 92.56 180 PHE A C 1
ATOM 1473 O O . PHE A 1 180 ? 15.361 -14.126 11.418 1.00 92.56 180 PHE A O 1
ATOM 1480 N N . PHE A 1 181 ? 15.074 -13.497 13.549 1.00 93.31 181 PHE A N 1
ATOM 1481 C CA . PHE A 1 181 ? 16.473 -13.736 13.927 1.00 93.31 181 PHE A CA 1
ATOM 1482 C C . PHE A 1 181 ? 16.887 -15.202 13.805 1.00 93.31 181 PHE A C 1
ATOM 1484 O O . PHE A 1 181 ? 18.014 -15.479 13.407 1.00 93.31 181 PHE A O 1
ATOM 1491 N N . ARG A 1 182 ? 15.955 -16.138 14.020 1.00 91.19 182 ARG A N 1
ATOM 1492 C CA . ARG A 1 182 ? 16.177 -17.567 13.760 1.00 91.19 182 ARG A CA 1
ATOM 1493 C C . ARG A 1 182 ? 16.460 -17.867 12.283 1.00 91.19 182 ARG A C 1
ATOM 1495 O O . ARG A 1 182 ? 17.146 -18.841 11.996 1.00 91.19 182 ARG A O 1
ATOM 1502 N N . LEU A 1 183 ? 15.945 -17.054 11.354 1.00 91.38 183 LEU A N 1
ATOM 1503 C CA . LEU A 1 183 ? 16.209 -17.202 9.917 1.00 91.38 183 LEU A CA 1
ATOM 1504 C C . LEU A 1 183 ? 17.580 -16.648 9.524 1.00 91.38 183 LEU A C 1
ATOM 1506 O O . LEU A 1 183 ? 18.272 -17.255 8.712 1.00 91.38 183 LEU A O 1
ATOM 1510 N N . VAL A 1 184 ? 17.971 -15.495 10.078 1.00 91.38 184 VAL A N 1
ATOM 1511 C CA . VAL A 1 184 ? 19.215 -14.808 9.680 1.00 91.38 184 VAL A CA 1
ATOM 1512 C C . VAL A 1 184 ? 20.445 -15.248 10.476 1.00 91.38 184 VAL A C 1
ATOM 1514 O O . VAL A 1 184 ? 21.558 -15.108 9.975 1.00 91.38 184 VAL A O 1
ATOM 1517 N N . SER A 1 185 ? 20.258 -15.798 11.680 1.00 92.88 185 SER A N 1
ATOM 1518 C CA . SER A 1 185 ? 21.319 -16.387 12.502 1.00 92.88 185 SER A CA 1
ATOM 1519 C C . SER A 1 185 ? 20.802 -17.601 13.299 1.00 92.88 185 SER A C 1
ATOM 1521 O O . SER A 1 185 ? 20.558 -17.510 14.502 1.00 92.88 185 SER A O 1
ATOM 1523 N N . PRO A 1 186 ? 20.614 -18.770 12.652 1.00 88.38 186 PRO A N 1
ATOM 1524 C CA . PRO A 1 186 ? 20.048 -19.964 13.294 1.00 88.38 186 PRO A CA 1
ATOM 1525 C C . PRO A 1 186 ? 20.913 -20.565 14.418 1.00 88.38 186 PRO A C 1
ATOM 1527 O O . PRO A 1 186 ? 20.437 -21.443 15.135 1.00 88.38 186 PRO A O 1
ATOM 1530 N N . GLY A 1 187 ? 22.170 -20.131 14.563 1.00 87.94 187 GLY A N 1
ATOM 1531 C CA . GLY A 1 187 ? 23.100 -20.609 15.593 1.00 87.94 187 GLY A CA 1
ATOM 1532 C C . GLY A 1 187 ? 23.226 -19.705 16.822 1.00 87.94 187 GLY A C 1
ATOM 1533 O O . GLY A 1 187 ? 23.833 -20.121 17.805 1.00 87.94 187 GLY A O 1
ATOM 1534 N N . GLU A 1 188 ? 22.680 -18.487 16.785 1.00 91.88 188 GLU A N 1
ATOM 1535 C CA . GLU A 1 188 ? 22.728 -17.547 17.909 1.00 91.88 188 GLU A CA 1
ATOM 1536 C C . GLU A 1 188 ? 21.424 -17.607 18.716 1.00 91.88 188 GLU A C 1
ATOM 1538 O O . GLU A 1 188 ? 20.325 -17.564 18.158 1.00 91.88 188 GLU A O 1
ATOM 1543 N N . ASP A 1 189 ? 21.530 -17.666 20.047 1.00 89.75 189 ASP A N 1
ATOM 1544 C CA . ASP A 1 189 ? 20.357 -17.562 20.914 1.00 89.75 189 ASP A CA 1
ATOM 1545 C C . ASP A 1 189 ? 19.862 -16.110 20.965 1.00 89.75 189 ASP A C 1
ATOM 1547 O O . ASP A 1 189 ? 20.508 -15.224 21.533 1.00 89.75 189 ASP A O 1
ATOM 1551 N N . PHE A 1 190 ? 18.679 -15.884 20.390 1.00 88.69 190 PHE A N 1
ATOM 1552 C CA . PHE A 1 190 ? 18.013 -14.586 20.342 1.00 88.69 190 PHE A CA 1
ATOM 1553 C C . PHE A 1 190 ? 17.853 -13.931 21.722 1.00 88.69 190 PHE A C 1
ATOM 1555 O O . PHE A 1 190 ? 17.959 -12.705 21.814 1.00 88.69 190 PHE A O 1
ATOM 1562 N N . GLU A 1 191 ? 17.627 -14.709 22.787 1.00 86.38 191 GLU A N 1
ATOM 1563 C CA . GLU A 1 191 ? 17.407 -14.155 24.131 1.00 86.38 191 GLU A CA 1
ATOM 1564 C C . GLU A 1 191 ? 18.682 -13.539 24.725 1.00 86.38 191 GLU A C 1
ATOM 1566 O O . GLU A 1 191 ? 18.615 -12.572 25.484 1.00 86.38 191 GLU A O 1
ATOM 1571 N N . THR A 1 192 ? 19.851 -14.041 24.320 1.00 89.19 192 THR A N 1
ATOM 1572 C CA . THR A 1 192 ? 21.162 -13.508 24.732 1.00 89.19 192 THR A CA 1
ATOM 1573 C C . THR A 1 192 ? 21.703 -12.437 23.784 1.00 89.19 192 THR A C 1
ATOM 1575 O O . THR A 1 192 ? 22.655 -11.730 24.113 1.00 89.19 192 THR A O 1
ATOM 1578 N N . MET A 1 193 ? 21.089 -12.284 22.608 1.00 90.69 193 MET A N 1
ATOM 1579 C CA . MET A 1 193 ? 21.536 -11.354 21.580 1.00 90.69 193 MET A CA 1
ATOM 1580 C C . MET A 1 193 ? 21.410 -9.900 22.056 1.00 90.69 193 MET A C 1
ATOM 1582 O O . MET A 1 193 ? 20.377 -9.475 22.586 1.00 90.69 193 MET A O 1
ATOM 1586 N N . THR A 1 194 ? 22.443 -9.089 21.831 1.00 90.69 194 THR A N 1
ATOM 1587 C CA . THR A 1 194 ? 22.387 -7.650 22.129 1.00 90.69 194 THR A CA 1
ATOM 1588 C C . THR A 1 194 ? 21.520 -6.914 21.106 1.00 90.69 194 THR A C 1
ATOM 1590 O O . THR A 1 194 ? 21.250 -7.407 20.010 1.00 90.69 194 THR A O 1
ATOM 1593 N N . GLU A 1 195 ? 21.050 -5.713 21.446 1.00 88.12 195 GLU A N 1
ATOM 1594 C CA . GLU A 1 195 ? 20.297 -4.899 20.484 1.00 88.12 195 GLU A CA 1
ATOM 1595 C C . GLU A 1 195 ? 21.134 -4.483 19.279 1.00 88.12 195 GLU A C 1
ATOM 1597 O O . GLU A 1 195 ? 20.656 -4.590 18.154 1.00 88.12 195 GLU A O 1
ATOM 1602 N N . THR A 1 196 ? 22.396 -4.120 19.504 1.00 89.94 196 THR A N 1
ATOM 1603 C CA . THR A 1 196 ? 23.362 -3.810 18.445 1.00 89.94 196 THR A CA 1
ATOM 1604 C C . THR A 1 196 ? 23.531 -4.982 17.482 1.00 89.94 196 THR A C 1
ATOM 1606 O O . THR A 1 196 ? 23.459 -4.793 16.271 1.00 89.94 196 THR A O 1
ATOM 1609 N N . ARG A 1 197 ? 23.658 -6.218 17.993 1.00 90.31 197 ARG A N 1
ATOM 1610 C CA . ARG A 1 197 ? 23.749 -7.410 17.137 1.00 90.31 197 ARG A CA 1
ATOM 1611 C C . ARG A 1 197 ? 22.472 -7.627 16.323 1.00 90.31 197 ARG A C 1
ATOM 1613 O O . ARG A 1 197 ? 22.549 -7.938 15.137 1.00 90.31 197 ARG A O 1
ATOM 1620 N N . ARG A 1 198 ? 21.296 -7.400 16.920 1.00 90.31 198 ARG A N 1
ATOM 1621 C CA . ARG A 1 198 ? 20.010 -7.455 16.201 1.00 90.31 198 ARG A CA 1
ATOM 1622 C C . ARG A 1 198 ? 19.908 -6.401 15.098 1.00 90.31 198 ARG A C 1
ATOM 1624 O O . ARG A 1 198 ? 19.451 -6.714 14.004 1.00 90.31 198 ARG A O 1
ATOM 1631 N N . GLN A 1 199 ? 20.334 -5.170 15.370 1.00 89.12 199 GLN A N 1
ATOM 1632 C CA . GLN A 1 199 ? 20.360 -4.089 14.381 1.00 89.12 199 GLN A CA 1
ATOM 1633 C C . GLN A 1 199 ? 21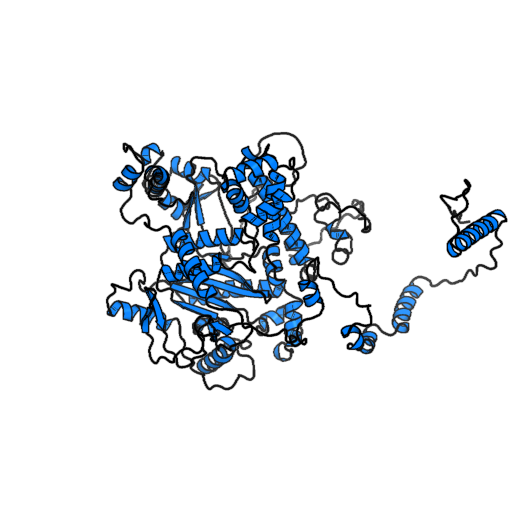.305 -4.421 13.225 1.00 89.12 199 GLN A C 1
ATOM 1635 O O . GLN A 1 199 ? 20.912 -4.297 12.068 1.00 89.12 199 GLN A O 1
ATOM 1640 N N . GLN A 1 200 ? 22.504 -4.921 13.529 1.00 87.94 200 GLN A N 1
ATOM 1641 C CA . GLN A 1 200 ? 23.466 -5.370 12.527 1.00 87.94 200 GLN A CA 1
ATOM 1642 C C . GLN A 1 200 ? 22.861 -6.455 11.624 1.00 87.94 200 GLN A C 1
ATOM 1644 O O . GLN A 1 200 ? 22.834 -6.294 10.407 1.00 87.94 200 GLN A O 1
ATOM 1649 N N . LEU A 1 201 ? 22.300 -7.519 12.211 1.00 90.06 201 LEU A N 1
ATOM 1650 C CA . LEU A 1 201 ? 21.671 -8.605 11.456 1.00 90.06 201 LEU A CA 1
ATOM 1651 C C . LEU A 1 201 ? 20.502 -8.115 10.591 1.00 90.06 201 LEU A C 1
ATOM 1653 O O . LEU A 1 201 ? 20.341 -8.581 9.465 1.00 90.06 201 LEU A O 1
ATOM 1657 N N . LEU A 1 202 ? 19.698 -7.167 11.077 1.00 87.81 202 LEU A N 1
ATOM 1658 C CA . LEU A 1 202 ? 18.623 -6.563 10.290 1.00 87.81 202 LEU A CA 1
ATOM 1659 C C . LEU A 1 202 ? 19.174 -5.800 9.071 1.00 87.81 202 LEU A C 1
ATOM 1661 O O . LEU A 1 202 ? 18.685 -5.986 7.955 1.00 87.81 202 LEU A O 1
ATOM 1665 N N . CYS A 1 203 ? 20.203 -4.975 9.278 1.00 86.81 203 CYS A N 1
ATOM 1666 C CA . CYS A 1 203 ? 20.837 -4.163 8.236 1.00 86.81 203 CYS A CA 1
ATOM 1667 C C . CYS A 1 203 ? 21.592 -5.000 7.192 1.00 86.81 203 CYS A C 1
ATOM 1669 O O . CYS A 1 203 ? 21.573 -4.663 6.008 1.00 86.81 203 CYS A O 1
ATOM 1671 N N . GLU A 1 204 ? 22.231 -6.094 7.610 1.00 87.50 204 GLU A N 1
ATOM 1672 C CA . GLU A 1 204 ? 22.953 -7.025 6.732 1.00 87.50 204 GLU A CA 1
ATOM 1673 C C . GLU A 1 204 ? 22.007 -7.893 5.888 1.00 87.50 204 GLU A C 1
ATOM 1675 O O . GLU A 1 204 ? 22.399 -8.389 4.830 1.00 87.50 204 GLU A O 1
ATOM 1680 N N . ASN A 1 205 ? 20.749 -8.059 6.317 1.00 91.00 205 ASN A N 1
ATOM 1681 C CA . ASN A 1 205 ? 19.779 -8.969 5.702 1.00 91.00 205 ASN A CA 1
ATOM 1682 C C . ASN A 1 205 ? 18.475 -8.270 5.262 1.00 91.00 205 ASN A C 1
ATOM 1684 O O . ASN A 1 205 ? 17.383 -8.741 5.604 1.00 91.00 205 ASN A O 1
ATOM 1688 N N . PRO A 1 206 ? 18.537 -7.186 4.461 1.00 90.12 206 PRO A N 1
ATOM 1689 C CA . PRO A 1 206 ? 17.353 -6.409 4.101 1.00 90.12 206 PRO A CA 1
ATOM 1690 C C . PRO A 1 206 ? 16.337 -7.219 3.285 1.00 90.12 206 PRO A C 1
ATOM 1692 O O . PRO A 1 206 ? 15.137 -7.018 3.448 1.00 90.12 206 PRO A O 1
ATOM 1695 N N . HIS A 1 207 ? 16.787 -8.169 2.455 1.00 91.50 207 HIS A N 1
ATOM 1696 C CA . HIS A 1 207 ? 15.872 -9.004 1.671 1.00 91.50 207 HIS A CA 1
ATOM 1697 C C . HIS A 1 207 ? 15.044 -9.941 2.560 1.00 91.50 207 HIS A C 1
ATOM 1699 O O . HIS A 1 207 ? 13.840 -10.074 2.349 1.00 91.50 207 HIS A O 1
ATOM 1705 N N . ILE A 1 208 ? 15.674 -10.567 3.564 1.00 92.75 208 ILE A N 1
ATOM 1706 C CA . ILE A 1 208 ? 14.988 -11.490 4.479 1.00 92.75 208 ILE A CA 1
ATOM 1707 C C . ILE A 1 208 ? 14.037 -10.694 5.361 1.00 92.75 208 ILE A C 1
ATOM 1709 O O . ILE A 1 208 ? 12.911 -11.126 5.569 1.00 92.75 208 ILE A O 1
ATOM 1713 N N . ALA A 1 209 ? 14.465 -9.526 5.844 1.00 92.38 209 ALA A N 1
ATOM 1714 C CA . ALA A 1 209 ? 13.642 -8.666 6.686 1.00 92.38 209 ALA A CA 1
ATOM 1715 C C . ALA A 1 209 ? 12.354 -8.231 5.974 1.00 92.38 209 ALA A C 1
ATOM 1717 O O . ALA A 1 209 ? 11.262 -8.377 6.522 1.00 92.38 209 ALA A O 1
ATOM 1718 N N . ASP A 1 210 ? 12.479 -7.773 4.726 1.00 93.25 210 ASP A N 1
ATOM 1719 C CA . ASP A 1 210 ? 11.334 -7.404 3.896 1.00 93.25 210 ASP A CA 1
ATOM 1720 C C . ASP A 1 210 ? 10.412 -8.599 3.610 1.00 93.25 210 ASP A C 1
ATOM 1722 O O . ASP A 1 210 ? 9.213 -8.544 3.887 1.00 93.25 210 ASP A O 1
ATOM 1726 N N . THR A 1 211 ? 10.980 -9.705 3.121 1.00 93.50 211 THR A N 1
ATOM 1727 C CA . THR A 1 211 ? 10.212 -10.911 2.770 1.00 93.50 211 THR A CA 1
ATOM 1728 C C . THR A 1 211 ? 9.491 -11.478 3.994 1.00 93.50 211 THR A C 1
ATOM 1730 O O . THR A 1 211 ? 8.322 -11.858 3.918 1.00 93.50 211 THR A O 1
ATOM 1733 N N . PHE A 1 212 ? 10.162 -11.493 5.151 1.00 94.88 212 PHE A N 1
ATOM 1734 C CA . PHE A 1 212 ? 9.579 -11.920 6.417 1.00 94.88 212 PHE A CA 1
ATOM 1735 C C . PHE A 1 212 ? 8.384 -11.048 6.792 1.00 94.88 212 PHE A C 1
ATOM 1737 O O . PHE A 1 212 ? 7.329 -11.581 7.134 1.00 94.88 212 PHE A O 1
ATOM 1744 N N . PHE A 1 213 ? 8.518 -9.721 6.707 1.00 94.69 213 PHE A N 1
ATOM 1745 C CA . PHE A 1 213 ? 7.412 -8.813 6.988 1.00 94.69 213 PHE A CA 1
ATOM 1746 C C . PHE A 1 213 ? 6.239 -9.036 6.028 1.00 94.69 213 PHE A C 1
ATOM 1748 O O . PHE A 1 213 ? 5.104 -9.181 6.481 1.00 94.69 213 PHE A O 1
ATOM 1755 N N . ALA A 1 214 ? 6.498 -9.134 4.722 1.00 94.50 214 ALA A N 1
ATOM 1756 C CA . ALA A 1 214 ? 5.464 -9.333 3.713 1.00 94.50 214 ALA A CA 1
ATOM 1757 C C . ALA A 1 214 ? 4.689 -10.644 3.910 1.00 94.50 214 ALA A C 1
ATOM 1759 O O . ALA A 1 214 ? 3.453 -10.634 3.948 1.00 94.50 214 ALA A O 1
ATOM 1760 N N . GLU A 1 215 ? 5.389 -11.764 4.110 1.00 94.50 215 GLU A N 1
ATOM 1761 C CA . GLU A 1 215 ? 4.752 -13.057 4.375 1.00 94.50 215 GLU A CA 1
ATOM 1762 C C . GLU A 1 215 ? 4.042 -13.072 5.733 1.00 94.50 215 GLU A C 1
ATOM 1764 O O . GLU A 1 215 ? 2.915 -13.566 5.833 1.00 94.50 215 GLU A O 1
ATOM 1769 N N . ARG A 1 216 ? 4.617 -12.446 6.770 1.00 94.56 216 ARG A N 1
ATOM 1770 C CA . ARG A 1 216 ? 3.957 -12.291 8.073 1.00 94.56 216 ARG A CA 1
ATOM 1771 C C . ARG A 1 216 ? 2.658 -11.499 7.943 1.00 94.56 216 ARG A C 1
ATOM 1773 O O . ARG A 1 216 ? 1.639 -11.929 8.481 1.00 94.56 216 ARG A O 1
ATOM 1780 N N . THR A 1 217 ? 2.651 -10.376 7.225 1.00 94.81 217 THR A N 1
ATOM 1781 C CA . THR A 1 217 ? 1.440 -9.573 7.000 1.00 94.81 217 THR A CA 1
ATOM 1782 C C . THR A 1 217 ? 0.400 -10.350 6.204 1.00 94.81 217 THR A C 1
ATOM 1784 O O . THR A 1 217 ? -0.773 -10.386 6.582 1.00 94.81 217 THR A O 1
ATOM 1787 N N . LYS A 1 218 ? 0.816 -11.020 5.130 1.00 93.62 218 LYS A N 1
ATOM 1788 C CA . LYS A 1 218 ? -0.050 -11.864 4.307 1.00 93.62 218 LYS A CA 1
ATOM 1789 C C . LYS A 1 218 ? -0.702 -12.973 5.129 1.00 93.62 218 LYS A C 1
ATOM 1791 O O . LYS A 1 218 ? -1.925 -13.136 5.073 1.00 93.62 218 LYS A O 1
ATOM 1796 N N . PHE A 1 219 ? 0.084 -13.695 5.923 1.00 93.81 219 PHE A N 1
ATOM 1797 C CA . PHE A 1 219 ? -0.406 -14.735 6.820 1.00 93.81 219 PHE A CA 1
ATOM 1798 C C . PHE A 1 219 ? -1.345 -14.154 7.879 1.00 93.81 219 PHE A C 1
ATOM 1800 O O . PHE A 1 219 ? -2.452 -14.655 8.064 1.00 93.81 219 PHE A O 1
ATOM 1807 N N . PHE A 1 220 ? -0.960 -13.049 8.520 1.00 93.81 220 PHE A N 1
ATOM 1808 C CA . PHE A 1 220 ? -1.776 -12.387 9.532 1.00 93.81 220 PHE A CA 1
ATOM 1809 C C . PHE A 1 220 ? -3.140 -11.966 8.975 1.00 93.81 220 PHE A C 1
ATOM 1811 O O . PHE A 1 220 ? -4.175 -12.317 9.536 1.00 93.81 220 PHE A O 1
ATOM 1818 N N . ILE A 1 221 ? -3.177 -11.282 7.830 1.00 91.94 221 ILE A N 1
ATOM 1819 C CA . ILE A 1 221 ? -4.434 -10.849 7.210 1.00 91.94 221 ILE A CA 1
ATOM 1820 C C . ILE A 1 221 ? -5.294 -12.062 6.839 1.00 91.94 221 ILE A C 1
ATOM 1822 O O . ILE A 1 221 ? -6.487 -12.089 7.136 1.00 91.94 221 ILE A O 1
ATOM 1826 N N . THR A 1 222 ? -4.714 -13.064 6.175 1.00 87.69 222 THR A N 1
ATOM 1827 C CA . THR A 1 222 ? -5.489 -14.167 5.585 1.00 87.69 222 THR A CA 1
ATOM 1828 C C . THR A 1 222 ? -5.909 -15.238 6.585 1.00 87.69 222 THR A C 1
ATOM 1830 O O . THR A 1 222 ? -7.028 -15.732 6.477 1.00 87.69 222 THR A O 1
ATOM 1833 N N . LYS A 1 223 ? -5.051 -15.578 7.550 1.00 88.31 223 LYS A N 1
ATOM 1834 C CA . LYS A 1 223 ? -5.251 -16.700 8.479 1.00 88.31 223 LYS A CA 1
ATOM 1835 C C . LYS A 1 223 ? -5.650 -16.274 9.888 1.00 88.31 223 LYS A C 1
ATOM 1837 O O . LYS A 1 223 ? -6.193 -17.090 10.622 1.00 88.31 223 LYS A O 1
ATOM 1842 N N . VAL A 1 224 ? -5.416 -15.018 10.272 1.00 89.94 224 VAL A N 1
ATOM 1843 C CA . VAL A 1 224 ? -5.743 -14.522 11.619 1.00 89.94 224 VAL A CA 1
ATOM 1844 C C . VAL A 1 224 ? -6.871 -13.500 11.558 1.00 89.94 224 VAL A C 1
ATOM 1846 O O . VAL A 1 224 ? -7.956 -13.729 12.089 1.00 89.94 224 VAL A O 1
ATOM 1849 N N . PHE A 1 225 ? -6.649 -12.385 10.867 1.00 91.62 225 PHE A N 1
ATOM 1850 C CA . PHE A 1 225 ? -7.564 -11.251 10.869 1.00 91.62 225 PHE A CA 1
ATOM 1851 C C . PHE A 1 225 ? -8.927 -11.599 10.256 1.00 91.62 225 PHE A C 1
ATOM 1853 O O . PHE A 1 225 ? -9.953 -11.349 10.880 1.00 91.62 225 PHE A O 1
ATOM 1860 N N . LYS A 1 226 ? -8.952 -12.256 9.089 1.00 90.12 226 LYS A N 1
ATOM 1861 C CA . LYS A 1 226 ? -10.195 -12.725 8.442 1.00 90.12 226 LYS A CA 1
ATOM 1862 C C . LYS A 1 226 ? -10.931 -13.834 9.192 1.00 90.12 226 LYS A C 1
ATOM 1864 O O . LYS A 1 226 ? -12.116 -14.034 8.963 1.00 90.12 226 LYS A O 1
ATOM 1869 N N . VAL A 1 227 ? -10.229 -14.598 10.027 1.00 88.94 227 VAL A N 1
ATOM 1870 C CA . VAL A 1 227 ? -10.857 -15.641 10.852 1.00 88.94 227 VAL A CA 1
ATOM 1871 C C . VAL A 1 227 ? -11.504 -15.002 12.075 1.00 88.94 227 VAL A C 1
ATOM 1873 O O . VAL A 1 227 ? -12.608 -15.372 12.463 1.00 88.94 227 VAL A O 1
ATOM 1876 N N . LYS A 1 228 ? -10.829 -14.013 12.673 1.00 91.81 228 LYS A N 1
ATOM 1877 C CA . LYS A 1 228 ? -11.328 -13.302 13.850 1.00 91.81 228 LYS A CA 1
ATOM 1878 C C . LYS A 1 228 ? -12.468 -12.336 13.524 1.00 91.81 228 LYS A C 1
ATOM 1880 O O . LYS A 1 228 ? -13.399 -12.211 14.317 1.00 91.81 228 LYS A O 1
ATOM 1885 N N . TYR A 1 229 ? -12.369 -11.636 12.401 1.00 92.81 229 TYR A N 1
ATOM 1886 C CA . TYR A 1 229 ? -13.323 -10.624 11.965 1.00 92.81 229 TYR A CA 1
ATOM 1887 C C . TYR A 1 229 ? -13.971 -11.073 10.659 1.00 92.81 229 TYR A C 1
ATOM 1889 O O . TYR A 1 229 ? -13.279 -11.558 9.769 1.00 92.81 229 TYR A O 1
ATOM 1897 N N . ASN A 1 230 ? -15.286 -10.884 10.518 1.00 91.00 230 ASN A N 1
ATOM 1898 C CA . ASN A 1 230 ? -16.014 -11.236 9.296 1.00 91.00 230 ASN A CA 1
ATOM 1899 C C . ASN A 1 230 ? -15.698 -10.225 8.175 1.00 91.00 230 ASN A C 1
ATOM 1901 O O . ASN A 1 230 ? -16.481 -9.326 7.874 1.00 91.00 230 ASN A O 1
ATOM 1905 N N . VAL A 1 231 ? -14.489 -10.309 7.620 1.00 93.88 231 VAL A N 1
ATOM 1906 C CA . VAL A 1 231 ? -13.977 -9.386 6.602 1.00 93.88 231 VAL A CA 1
ATOM 1907 C C . VAL A 1 231 ? -14.605 -9.718 5.255 1.00 93.88 231 VAL A C 1
ATOM 1909 O O . VAL A 1 231 ? -14.335 -10.767 4.668 1.00 93.88 231 VAL A O 1
ATOM 1912 N N . LYS A 1 232 ? -15.387 -8.777 4.733 1.00 92.75 232 LYS A N 1
ATOM 1913 C CA . LYS A 1 232 ? -16.007 -8.858 3.412 1.00 92.75 232 LYS A CA 1
ATOM 1914 C C . LYS A 1 232 ? -15.020 -8.482 2.310 1.00 92.75 232 LYS A C 1
ATOM 1916 O O . LYS A 1 232 ? -14.854 -9.222 1.347 1.00 92.75 232 LYS A O 1
ATOM 1921 N N . ASP A 1 233 ? -14.343 -7.348 2.484 1.00 94.12 233 ASP A N 1
ATOM 1922 C CA . ASP A 1 233 ? -13.424 -6.762 1.509 1.00 94.12 233 ASP A CA 1
ATOM 1923 C C . ASP A 1 233 ? -12.277 -6.023 2.215 1.00 94.12 233 ASP A C 1
ATOM 1925 O O . ASP A 1 233 ? -12.379 -5.627 3.374 1.00 94.12 233 ASP A O 1
ATOM 1929 N N . TYR A 1 234 ? -11.162 -5.838 1.519 1.00 93.94 234 TYR A N 1
ATOM 1930 C CA . TYR A 1 234 ? -9.998 -5.088 1.992 1.00 93.94 234 TYR A CA 1
ATOM 1931 C C . TYR A 1 234 ? -9.135 -4.574 0.840 1.00 93.94 234 TYR A C 1
ATOM 1933 O O . TYR A 1 234 ? -9.144 -5.139 -0.262 1.00 93.94 234 TYR A O 1
ATOM 1941 N N . TRP A 1 235 ? -8.340 -3.552 1.142 1.00 92.62 235 TRP A N 1
ATOM 1942 C CA . TRP A 1 235 ? -7.245 -3.071 0.311 1.00 92.62 235 TRP A CA 1
ATOM 1943 C C . TRP A 1 235 ? -6.090 -2.624 1.211 1.00 92.62 235 TRP A C 1
ATOM 1945 O O . TRP A 1 235 ? -6.304 -1.813 2.109 1.00 92.62 235 TRP A O 1
ATOM 1955 N N . PHE A 1 236 ? -4.887 -3.146 0.983 1.00 91.31 236 PHE A N 1
ATOM 1956 C CA . PHE A 1 236 ? -3.676 -2.868 1.754 1.00 91.31 236 PHE A CA 1
ATOM 1957 C C . PHE A 1 236 ? -2.527 -2.432 0.843 1.00 91.31 236 PHE A C 1
ATOM 1959 O O . PHE A 1 236 ? -2.412 -2.894 -0.288 1.00 91.31 236 PHE A O 1
ATOM 1966 N N . ARG A 1 237 ? -1.646 -1.584 1.362 1.00 88.56 237 ARG A N 1
ATOM 1967 C CA . ARG A 1 237 ? -0.436 -1.060 0.729 1.00 88.56 237 ARG A CA 1
ATOM 1968 C C . ARG A 1 237 ? 0.754 -1.287 1.651 1.00 88.56 237 ARG A C 1
ATOM 1970 O O . ARG A 1 237 ? 0.650 -0.983 2.835 1.00 88.56 237 ARG A O 1
ATOM 1977 N N . PHE A 1 238 ? 1.877 -1.706 1.079 1.00 89.62 238 PHE A N 1
ATOM 1978 C CA . PHE A 1 238 ? 3.188 -1.664 1.719 1.00 89.62 238 PHE A CA 1
ATOM 1979 C C . PHE A 1 238 ? 3.812 -0.269 1.538 1.00 89.62 238 PHE A C 1
ATOM 1981 O O . PHE A 1 238 ? 3.833 0.286 0.435 1.00 89.62 238 PHE A O 1
ATOM 1988 N N . GLU A 1 239 ? 4.269 0.325 2.636 1.00 84.19 239 GLU A N 1
ATOM 1989 C CA . GLU A 1 239 ? 4.896 1.646 2.704 1.00 84.19 239 GLU A CA 1
ATOM 1990 C C . GLU A 1 239 ? 6.231 1.544 3.447 1.00 84.19 239 GLU A C 1
ATOM 1992 O O . GLU A 1 239 ? 6.291 1.024 4.559 1.00 84.19 239 GLU A O 1
ATOM 1997 N N . TYR A 1 240 ? 7.293 2.078 2.847 1.00 80.94 240 TYR A N 1
ATOM 1998 C CA . TYR A 1 240 ? 8.637 2.104 3.420 1.00 80.94 240 TYR A CA 1
ATOM 1999 C C . TYR A 1 240 ? 8.954 3.554 3.765 1.00 80.94 240 TYR A C 1
ATOM 2001 O O . TYR A 1 240 ? 9.181 4.386 2.890 1.00 80.94 240 TYR A O 1
ATOM 2009 N N . GLN A 1 241 ? 8.876 3.891 5.050 1.00 58.28 241 GLN A N 1
ATOM 2010 C CA . GLN A 1 241 ? 9.120 5.259 5.514 1.00 58.28 241 GLN A CA 1
ATOM 2011 C C . GLN A 1 241 ? 10.626 5.561 5.543 1.00 58.28 241 GLN A C 1
ATOM 2013 O O . GLN A 1 241 ? 11.443 4.653 5.449 1.00 58.28 241 GLN A O 1
ATOM 2018 N N . HIS A 1 242 ? 11.011 6.826 5.762 1.00 49.50 242 HIS A N 1
ATOM 2019 C CA . HIS A 1 242 ? 12.405 7.315 5.820 1.00 49.50 242 HIS A CA 1
ATOM 2020 C C . HIS A 1 242 ? 13.396 6.482 6.667 1.00 49.50 242 HIS A C 1
ATOM 2022 O O . HIS A 1 242 ? 14.602 6.637 6.510 1.00 49.50 242 HIS A O 1
ATOM 2028 N N . ARG A 1 243 ? 12.910 5.621 7.572 1.00 50.91 243 ARG A N 1
ATOM 2029 C CA . ARG A 1 243 ? 13.714 4.714 8.412 1.00 50.91 243 ARG A CA 1
ATOM 2030 C C . ARG A 1 243 ? 13.978 3.344 7.772 1.00 50.91 243 ARG A C 1
ATOM 2032 O O . ARG A 1 243 ? 14.587 2.488 8.396 1.00 50.91 243 ARG A O 1
ATOM 2039 N N . GLY A 1 244 ? 13.463 3.106 6.573 1.00 67.75 244 GLY A N 1
ATOM 2040 C CA . GLY A 1 244 ? 13.586 1.859 5.829 1.00 67.75 244 GLY A CA 1
ATOM 2041 C C . GLY A 1 244 ? 12.599 0.758 6.215 1.00 67.75 244 GLY A C 1
ATOM 2042 O O . GLY A 1 244 ? 12.204 0.027 5.315 1.00 67.75 244 GLY A O 1
ATOM 2043 N N . SER A 1 245 ? 12.162 0.704 7.480 1.00 78.94 245 SER A N 1
ATOM 2044 C CA . SER A 1 245 ? 11.246 -0.321 8.012 1.00 78.94 245 SER A CA 1
ATOM 2045 C C . SER A 1 245 ? 9.840 -0.271 7.378 1.00 78.94 245 SER A C 1
ATOM 2047 O O . SER A 1 245 ? 9.260 0.823 7.239 1.00 78.94 245 SER A O 1
ATOM 2049 N N . PRO A 1 246 ? 9.270 -1.430 6.996 1.00 86.56 246 PRO A N 1
ATOM 2050 C CA . PRO A 1 246 ? 8.003 -1.505 6.296 1.00 86.56 246 PRO A CA 1
ATOM 2051 C C . PRO A 1 246 ? 6.810 -1.305 7.234 1.00 86.56 246 PRO A C 1
ATOM 2053 O O . PRO A 1 246 ? 6.804 -1.671 8.410 1.00 86.56 246 PRO A O 1
ATOM 2056 N N . HIS A 1 247 ? 5.758 -0.733 6.668 1.00 88.88 247 HIS A N 1
ATOM 2057 C CA . HIS A 1 247 ? 4.443 -0.599 7.272 1.00 88.88 247 HIS A CA 1
ATOM 2058 C C . HIS A 1 247 ? 3.402 -1.085 6.276 1.00 88.88 247 HIS A C 1
ATOM 2060 O O . HIS A 1 247 ? 3.553 -0.903 5.067 1.00 88.88 247 HIS A O 1
ATOM 2066 N N . VAL A 1 248 ? 2.309 -1.648 6.778 1.00 90.19 248 VAL A N 1
ATOM 2067 C CA . VAL A 1 248 ? 1.123 -1.884 5.959 1.00 90.19 248 VAL A CA 1
ATOM 2068 C C . VAL A 1 248 ? 0.021 -0.933 6.368 1.00 90.19 248 VAL A C 1
ATOM 2070 O O . VAL A 1 248 ? -0.321 -0.849 7.540 1.00 90.19 248 VAL A O 1
ATOM 2073 N N . HIS A 1 249 ? -0.541 -0.239 5.386 1.00 89.69 249 HIS A N 1
ATOM 2074 C CA . HIS A 1 249 ? -1.696 0.641 5.522 1.00 89.69 249 HIS A CA 1
ATOM 2075 C C . HIS A 1 249 ? -2.856 0.056 4.734 1.00 89.69 249 HIS A C 1
ATOM 2077 O O . HIS A 1 249 ? -2.666 -0.350 3.590 1.00 89.69 249 HIS A O 1
ATOM 2083 N N . GLY A 1 250 ? -4.071 0.059 5.269 1.00 89.00 250 GLY A N 1
ATOM 2084 C CA . GLY A 1 250 ? -5.208 -0.398 4.485 1.00 89.00 250 GLY A CA 1
ATOM 2085 C C . GLY A 1 250 ? -6.570 -0.026 5.018 1.00 89.00 250 GLY A C 1
ATOM 2086 O O . GLY A 1 250 ? -6.721 0.475 6.128 1.00 89.00 250 GLY A O 1
ATOM 2087 N N . ILE A 1 251 ? -7.564 -0.285 4.179 1.00 91.94 251 ILE A N 1
ATOM 2088 C CA . ILE A 1 251 ? -8.977 -0.177 4.516 1.00 91.94 251 ILE A CA 1
ATOM 2089 C C . ILE A 1 251 ? -9.611 -1.563 4.532 1.00 91.94 251 ILE A C 1
ATOM 2091 O O . ILE A 1 251 ? -9.248 -2.442 3.745 1.00 91.94 251 ILE A O 1
ATOM 2095 N N . VAL A 1 252 ? -10.575 -1.745 5.425 1.00 94.56 252 VAL A N 1
ATOM 2096 C CA . VAL A 1 252 ? -11.260 -3.016 5.654 1.00 94.56 252 VAL A CA 1
ATOM 2097 C C . VAL A 1 252 ? -12.765 -2.780 5.688 1.00 94.56 252 VAL A C 1
ATOM 2099 O O . VAL A 1 252 ? -13.240 -1.857 6.345 1.00 94.56 252 VAL A O 1
ATOM 2102 N N . TYR A 1 253 ? -13.507 -3.654 5.015 1.00 95.12 253 TYR A N 1
ATOM 2103 C CA . TYR A 1 253 ? -14.960 -3.746 5.060 1.00 95.12 253 TYR A CA 1
ATOM 2104 C C . TYR A 1 253 ? -15.325 -4.964 5.901 1.00 95.12 253 TYR A C 1
ATOM 2106 O O . TYR A 1 253 ? -15.035 -6.102 5.517 1.00 95.12 253 TYR A O 1
ATOM 2114 N N . LEU A 1 254 ? -15.941 -4.727 7.052 1.00 95.69 254 LEU A N 1
ATOM 2115 C CA . LEU A 1 254 ? -16.485 -5.780 7.896 1.00 95.69 254 LEU A CA 1
ATOM 2116 C C . LEU A 1 254 ? -17.959 -5.973 7.563 1.00 95.69 254 LEU A C 1
ATOM 2118 O O . LEU A 1 254 ? -18.711 -5.016 7.379 1.00 95.69 254 LEU A O 1
ATOM 2122 N N . ASP A 1 255 ? -18.363 -7.228 7.470 1.00 92.75 255 ASP A N 1
ATOM 2123 C CA . ASP A 1 255 ? -19.760 -7.586 7.306 1.00 92.75 255 ASP A CA 1
ATOM 2124 C C . ASP A 1 255 ? -20.539 -7.318 8.606 1.00 92.75 255 ASP A C 1
ATOM 2126 O O . ASP A 1 255 ? -20.006 -7.453 9.712 1.00 92.75 255 ASP A O 1
ATOM 2130 N N . GLY A 1 256 ? -21.798 -6.900 8.471 1.00 90.50 256 GLY A N 1
ATOM 2131 C CA . GLY A 1 256 ? -22.649 -6.515 9.602 1.00 90.50 256 GLY A CA 1
ATOM 2132 C C . GLY A 1 256 ? -22.301 -5.179 10.276 1.00 90.50 256 GLY A C 1
ATOM 2133 O O . GLY A 1 256 ? -22.816 -4.910 11.360 1.00 90.50 256 GLY A O 1
ATOM 2134 N N . ALA A 1 257 ? -21.444 -4.344 9.675 1.00 93.62 257 ALA A N 1
ATOM 2135 C CA . ALA A 1 257 ? -21.216 -2.982 10.158 1.00 93.62 257 ALA A CA 1
ATOM 2136 C C . ALA A 1 257 ? -22.484 -2.111 9.995 1.00 93.62 257 ALA A C 1
ATOM 2138 O O . ALA A 1 257 ? -23.173 -2.235 8.977 1.00 93.62 257 ALA A O 1
ATOM 2139 N N . PRO A 1 258 ? -22.804 -1.233 10.965 1.00 94.38 258 PRO A N 1
ATOM 2140 C CA . PRO A 1 258 ? -23.936 -0.319 10.855 1.00 94.38 258 PRO A CA 1
ATOM 2141 C C . PRO A 1 258 ? -23.703 0.710 9.743 1.00 94.38 258 PRO A C 1
ATOM 2143 O O . PRO A 1 258 ? -22.565 1.091 9.465 1.00 94.38 258 PRO A O 1
ATOM 2146 N N . ASP A 1 259 ? -24.785 1.170 9.112 1.00 91.94 259 ASP A N 1
ATOM 2147 C CA . ASP A 1 259 ? -24.702 2.183 8.058 1.00 91.94 259 ASP A CA 1
ATOM 2148 C C . ASP A 1 259 ? -24.245 3.537 8.624 1.00 91.94 259 ASP A C 1
ATOM 2150 O O . ASP A 1 259 ? -24.821 4.059 9.573 1.00 91.94 259 ASP A O 1
ATOM 2154 N N . VAL A 1 260 ? -23.207 4.116 8.030 1.00 91.88 260 VAL A N 1
ATOM 2155 C CA . VAL A 1 260 ? -22.645 5.423 8.411 1.00 91.88 260 VAL A CA 1
ATOM 2156 C C . VAL A 1 260 ? -22.767 6.451 7.283 1.00 91.88 260 VAL A C 1
ATOM 2158 O O . VAL A 1 260 ? -22.158 7.516 7.337 1.00 91.88 260 VAL A O 1
ATOM 2161 N N . SER A 1 261 ? -23.533 6.139 6.234 1.00 86.19 261 SER A N 1
ATOM 2162 C CA . SER A 1 261 ? -23.694 7.008 5.066 1.00 86.19 261 SER A CA 1
ATOM 2163 C C . SER A 1 261 ? -24.404 8.325 5.392 1.00 86.19 261 SER A C 1
ATOM 2165 O O . SER A 1 261 ? -24.038 9.360 4.833 1.00 86.19 261 SER A O 1
ATOM 2167 N N . ASN A 1 262 ? -25.358 8.307 6.329 1.00 86.00 262 ASN A N 1
ATOM 2168 C CA . ASN A 1 262 ? -26.051 9.495 6.817 1.00 86.00 262 ASN A CA 1
ATOM 2169 C C . ASN A 1 262 ? -26.291 9.430 8.333 1.00 86.00 262 ASN A C 1
ATOM 2171 O O . ASN A 1 262 ? -27.359 9.044 8.800 1.00 86.00 262 ASN A O 1
ATOM 2175 N N . LEU A 1 263 ? -25.281 9.829 9.108 1.00 90.00 263 LEU A N 1
ATOM 2176 C CA . LEU A 1 263 ? -25.382 9.906 10.569 1.00 90.00 263 LEU A CA 1
ATOM 2177 C C . LEU A 1 263 ? -26.131 11.157 11.058 1.00 90.00 263 LEU A C 1
ATOM 2179 O O . LEU A 1 263 ? -26.620 11.166 12.182 1.00 90.00 263 LEU A O 1
ATOM 2183 N N . LYS A 1 264 ? -26.250 12.198 10.226 1.00 87.38 264 LYS A N 1
ATOM 2184 C CA . LYS A 1 264 ? -26.900 13.463 10.599 1.00 87.38 264 LYS A CA 1
ATOM 2185 C C . LYS A 1 264 ? -28.400 13.311 10.821 1.00 87.38 264 LYS A C 1
ATOM 2187 O O . LYS A 1 264 ? -28.927 13.864 11.780 1.00 87.38 264 LYS A O 1
ATOM 2192 N N . ASP A 1 265 ? -29.050 12.530 9.966 1.00 88.75 265 ASP A N 1
ATOM 2193 C CA . ASP A 1 265 ? -30.492 12.277 10.042 1.00 88.75 265 ASP A CA 1
ATOM 2194 C C . ASP A 1 265 ? -30.817 10.921 10.699 1.00 88.75 265 ASP A C 1
ATOM 2196 O O . ASP A 1 265 ? -31.946 10.433 10.617 1.00 88.75 265 ASP A O 1
ATOM 2200 N N . ALA A 1 266 ? -29.830 10.277 11.332 1.00 91.12 266 ALA A N 1
ATOM 2201 C CA . ALA A 1 266 ? -30.008 8.980 11.973 1.00 91.12 266 ALA A CA 1
ATOM 2202 C C . ALA A 1 266 ? -30.782 9.087 13.298 1.00 91.12 266 ALA A C 1
ATOM 2204 O O . ALA A 1 266 ? -30.666 10.062 14.041 1.00 91.12 266 ALA A O 1
ATOM 2205 N N . SER A 1 267 ? -31.545 8.041 13.634 1.00 94.56 267 SER A N 1
ATOM 2206 C CA . SER A 1 267 ? -32.190 7.939 14.947 1.00 94.56 267 SER A CA 1
ATOM 2207 C C . SER A 1 267 ? -31.153 7.746 16.056 1.00 94.56 267 SER A C 1
ATOM 2209 O O . SER A 1 267 ? -30.092 7.160 15.834 1.00 94.56 267 SER A O 1
ATOM 2211 N N . GLN A 1 268 ? -31.483 8.158 17.283 1.00 94.00 268 GLN A N 1
ATOM 2212 C CA . GLN A 1 268 ? -30.606 7.934 18.437 1.00 94.00 268 GLN A CA 1
ATOM 2213 C C . GLN A 1 268 ? -30.279 6.444 18.632 1.00 94.00 268 GLN A C 1
ATOM 2215 O O . GLN A 1 268 ? -29.136 6.094 18.895 1.00 94.00 268 GLN A O 1
ATOM 2220 N N . GLU A 1 269 ? -31.254 5.556 18.416 1.00 95.94 269 GLU A N 1
ATOM 2221 C CA . GLU A 1 269 ? -31.063 4.100 18.492 1.00 95.94 269 GLU A CA 1
ATOM 2222 C C . GLU A 1 269 ? -29.983 3.600 17.520 1.00 95.94 269 GLU A C 1
ATOM 2224 O O . GLU A 1 269 ? -29.192 2.715 17.863 1.00 95.94 269 GLU A O 1
ATOM 2229 N N . HIS A 1 270 ? -29.934 4.183 16.317 1.00 95.88 270 HIS A N 1
ATOM 2230 C CA . HIS A 1 270 ? -28.924 3.877 15.308 1.00 95.88 270 HIS A CA 1
ATOM 2231 C C . HIS A 1 270 ? -27.556 4.448 15.683 1.00 95.88 270 HIS A C 1
ATOM 2233 O O . HIS A 1 270 ? -26.558 3.737 15.589 1.00 95.88 270 HIS A O 1
ATOM 2239 N N . LEU A 1 271 ? -27.498 5.687 16.180 1.00 95.00 271 LEU A N 1
ATOM 2240 C CA . LEU A 1 271 ? -26.257 6.280 16.694 1.00 95.00 271 LEU A CA 1
ATOM 2241 C C . LEU A 1 271 ? -25.669 5.440 17.838 1.00 95.00 271 LEU A C 1
ATOM 2243 O O . LEU A 1 271 ? -24.473 5.144 17.844 1.00 95.00 271 LEU A O 1
ATOM 2247 N N . ASP A 1 272 ? -26.512 4.968 18.757 1.00 95.44 272 ASP A N 1
ATOM 2248 C CA . ASP A 1 272 ? -26.093 4.094 19.851 1.00 95.44 272 ASP A CA 1
ATOM 2249 C C . ASP A 1 272 ? -25.615 2.727 19.332 1.00 95.44 272 ASP A C 1
ATOM 2251 O O . ASP A 1 272 ? -24.686 2.136 19.886 1.00 95.44 272 ASP A O 1
ATOM 2255 N N . ALA A 1 273 ? -26.222 2.207 18.258 1.00 96.50 273 ALA A N 1
ATOM 2256 C CA . ALA A 1 273 ? -25.761 0.985 17.600 1.00 96.50 273 ALA A CA 1
ATOM 2257 C C . ALA A 1 273 ? -24.383 1.169 16.943 1.00 96.50 273 ALA A C 1
ATOM 2259 O O . ALA A 1 273 ? -23.528 0.293 17.085 1.00 96.50 273 ALA A O 1
ATOM 2260 N N . VAL A 1 274 ? -24.143 2.314 16.293 1.00 96.62 274 VAL A N 1
ATOM 2261 C CA . VAL A 1 274 ? -22.835 2.699 15.736 1.00 96.62 274 VAL A CA 1
ATOM 2262 C C . VAL 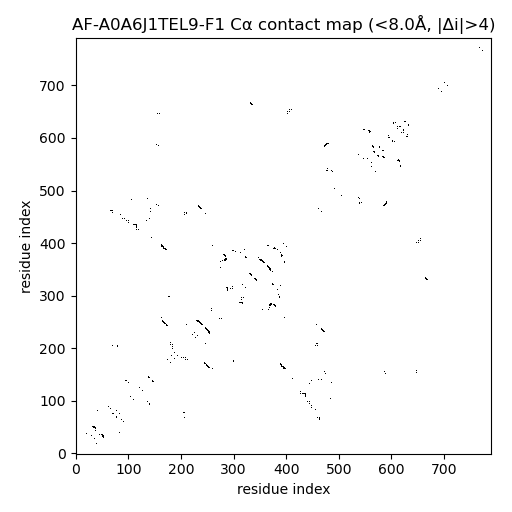A 1 274 ? -21.779 2.778 16.838 1.00 96.62 274 VAL A C 1
ATOM 2264 O O . VAL A 1 274 ? -20.716 2.168 16.702 1.00 96.62 274 VAL A O 1
ATOM 2267 N N . ILE A 1 275 ? -22.085 3.457 17.949 1.00 96.69 275 ILE A N 1
ATOM 2268 C CA . ILE A 1 275 ? -21.192 3.562 19.111 1.00 96.69 275 ILE A CA 1
ATOM 2269 C C . ILE A 1 275 ? -20.844 2.169 19.641 1.00 96.69 275 ILE A C 1
ATOM 2271 O O . ILE A 1 275 ? -19.666 1.825 19.684 1.00 96.69 275 ILE A O 1
ATOM 2275 N N . ARG A 1 276 ? -21.844 1.338 19.973 1.00 96.44 276 ARG A N 1
ATOM 2276 C CA . ARG A 1 276 ? -21.615 -0.019 20.506 1.00 96.44 276 ARG A CA 1
ATOM 2277 C C . ARG A 1 276 ? -20.784 -0.885 19.564 1.00 96.44 276 ARG A C 1
ATOM 2279 O O . ARG A 1 276 ? -19.923 -1.633 20.021 1.00 96.44 276 ARG A O 1
ATOM 2286 N N . TYR A 1 277 ? -21.043 -0.802 18.259 1.00 96.69 277 TYR A N 1
ATOM 2287 C CA . TYR A 1 277 ? -20.312 -1.585 17.269 1.00 96.69 277 TYR A CA 1
ATOM 2288 C C . TYR A 1 277 ? -18.827 -1.214 17.255 1.00 96.69 277 TYR A C 1
ATOM 2290 O O . TYR A 1 277 ? -17.976 -2.087 17.416 1.00 96.69 277 TYR A O 1
ATOM 2298 N N . PHE A 1 278 ? -18.496 0.070 17.110 1.00 96.25 278 PHE A N 1
ATOM 2299 C CA . PHE A 1 278 ? -17.097 0.489 17.019 1.00 96.25 278 PHE A CA 1
ATOM 2300 C C . PHE A 1 278 ? -16.351 0.446 18.353 1.00 96.25 278 PHE A C 1
ATOM 2302 O O . PHE A 1 278 ? -15.163 0.130 18.346 1.00 96.25 278 PHE A O 1
ATOM 2309 N N . ASP A 1 279 ? -17.034 0.677 19.476 1.00 95.06 279 ASP A N 1
ATOM 2310 C CA . ASP A 1 279 ? -16.473 0.514 20.824 1.00 95.06 279 ASP A CA 1
ATOM 2311 C C . ASP A 1 279 ? -16.021 -0.935 21.083 1.00 95.06 279 ASP A C 1
ATOM 2313 O O . ASP A 1 279 ? -14.992 -1.181 21.706 1.00 95.06 279 ASP A O 1
ATOM 2317 N N . SER A 1 280 ? -16.726 -1.915 20.502 1.00 94.50 280 SER A N 1
ATOM 2318 C CA . SER A 1 280 ? -16.326 -3.329 20.568 1.00 94.50 280 SER A CA 1
ATOM 2319 C C . SER A 1 280 ? -15.087 -3.676 19.725 1.00 94.50 280 SER A C 1
ATOM 2321 O O . SER A 1 280 ? -14.491 -4.741 19.906 1.00 94.50 280 SER A O 1
ATOM 2323 N N . LEU A 1 281 ? -14.697 -2.804 18.787 1.00 95.56 281 LEU A N 1
ATOM 2324 C CA . LEU A 1 281 ? -13.592 -3.036 17.855 1.00 95.56 281 LEU A CA 1
ATOM 2325 C C . LEU A 1 281 ? -12.335 -2.260 18.242 1.00 95.56 281 LEU A C 1
ATOM 2327 O O . LEU A 1 281 ? -11.244 -2.835 18.241 1.00 95.56 281 LEU A O 1
ATOM 2331 N N . VAL A 1 282 ? -12.486 -0.965 18.526 1.00 95.94 282 VAL A N 1
ATOM 2332 C CA . VAL A 1 282 ? -11.392 -0.009 18.715 1.00 95.94 282 VAL A CA 1
ATOM 2333 C C . VAL A 1 282 ? -11.473 0.586 20.112 1.00 95.94 282 VAL A C 1
ATOM 2335 O O . VAL A 1 282 ? -12.503 1.122 20.502 1.00 95.94 282 VAL A O 1
ATOM 2338 N N . SER A 1 283 ? -10.360 0.542 20.840 1.00 95.50 283 SER A N 1
ATOM 2339 C CA . SER A 1 283 ? -10.278 0.999 22.225 1.00 95.50 283 SER A CA 1
ATOM 2340 C C . SER A 1 283 ? -9.134 1.988 22.435 1.00 95.50 283 SER A C 1
ATOM 2342 O O . SER A 1 283 ? -8.139 1.999 21.706 1.00 95.50 283 SER A O 1
ATOM 2344 N N . THR A 1 284 ? -9.290 2.816 23.466 1.00 96.50 284 THR A N 1
ATOM 2345 C CA . THR A 1 284 ? -8.237 3.650 24.070 1.00 96.50 284 THR A CA 1
ATOM 2346 C C . THR A 1 284 ? -8.168 3.458 25.584 1.00 96.50 284 THR A C 1
ATOM 2348 O O . THR A 1 284 ? -7.649 4.308 26.303 1.00 96.50 284 THR A O 1
ATOM 2351 N N . MET A 1 285 ? -8.692 2.335 26.076 1.00 97.25 285 MET A N 1
ATOM 2352 C CA . MET A 1 285 ? -8.578 1.947 27.475 1.00 97.25 285 MET A CA 1
ATOM 2353 C C . MET A 1 285 ? -7.274 1.186 27.693 1.00 97.25 285 MET A C 1
ATOM 2355 O O . MET A 1 285 ? -7.003 0.200 27.011 1.00 97.25 285 MET A O 1
ATOM 2359 N N . ASN A 1 286 ? -6.479 1.626 28.658 1.00 97.31 286 ASN A N 1
ATOM 2360 C CA . ASN A 1 286 ? -5.252 0.983 29.088 1.00 97.31 286 ASN A CA 1
ATOM 2361 C C . ASN A 1 286 ? -5.499 0.196 30.387 1.00 97.31 286 ASN A C 1
ATOM 2363 O O . ASN A 1 286 ? -5.542 0.810 31.458 1.00 97.31 286 ASN A O 1
ATOM 2367 N N . PRO A 1 287 ? -5.664 -1.139 30.347 1.00 96.56 287 PRO A N 1
ATOM 2368 C CA . PRO A 1 287 ? -5.846 -1.932 31.563 1.00 96.56 287 PRO A CA 1
ATOM 2369 C C . PRO A 1 287 ? -4.572 -2.036 32.414 1.00 96.56 287 PRO A C 1
ATOM 2371 O O . PRO A 1 287 ? -4.641 -2.499 33.548 1.00 96.56 287 PRO A O 1
ATOM 2374 N N . GLY A 1 288 ? -3.419 -1.617 31.885 1.00 95.69 288 GLY A N 1
ATOM 2375 C CA . GLY A 1 288 ? -2.130 -1.661 32.567 1.00 95.69 288 GLY A CA 1
ATOM 2376 C C . GLY A 1 288 ? -1.414 -0.317 32.596 1.00 95.69 288 GLY A C 1
ATOM 2377 O O . GLY A 1 288 ? -0.188 -0.307 32.553 1.00 95.69 288 GLY A O 1
ATOM 2378 N N . LYS A 1 289 ? -2.152 0.802 32.657 1.00 94.44 289 LYS A N 1
ATOM 2379 C CA . LYS A 1 289 ? -1.599 2.173 32.647 1.00 94.44 289 LYS A CA 1
ATOM 2380 C C . LYS A 1 289 ? -0.430 2.346 33.620 1.00 94.44 289 LYS A C 1
ATOM 2382 O O . LYS A 1 289 ? 0.602 2.893 33.250 1.00 94.44 289 LYS A O 1
ATOM 2387 N N . ASP A 1 290 ? -0.582 1.804 34.825 1.00 94.44 290 ASP A N 1
ATOM 2388 C CA . ASP A 1 290 ? 0.383 1.957 35.917 1.00 94.44 290 ASP A CA 1
ATOM 2389 C C . ASP A 1 290 ? 1.368 0.778 36.031 1.00 94.44 290 ASP A C 1
ATOM 2391 O O . ASP A 1 290 ? 2.093 0.659 37.021 1.00 94.44 290 ASP A O 1
ATOM 2395 N N . LEU A 1 291 ? 1.404 -0.127 35.043 1.00 95.19 291 LEU A N 1
ATOM 2396 C CA . LEU A 1 291 ? 2.380 -1.215 35.033 1.00 95.19 291 LEU A CA 1
ATOM 2397 C C . LEU A 1 291 ? 3.798 -0.658 34.841 1.00 95.19 291 LEU A C 1
ATOM 2399 O O . LEU A 1 291 ? 4.016 0.183 33.961 1.00 95.19 291 LEU A O 1
ATOM 2403 N N . PRO A 1 292 ? 4.794 -1.169 35.587 1.00 93.44 292 PRO A N 1
ATOM 2404 C CA . PRO A 1 292 ? 6.184 -0.848 35.307 1.00 93.44 292 PRO A CA 1
ATOM 2405 C C . PRO A 1 292 ? 6.586 -1.367 33.913 1.00 93.44 292 PRO A C 1
ATOM 2407 O O . PRO A 1 292 ? 5.961 -2.301 33.395 1.00 93.44 292 PRO A O 1
ATOM 2410 N N . PRO A 1 293 ? 7.641 -0.804 33.293 1.00 91.38 293 PRO A N 1
ATOM 2411 C CA . PRO A 1 293 ? 8.194 -1.354 32.062 1.00 91.38 293 PRO A CA 1
ATOM 2412 C C . PRO A 1 293 ? 8.499 -2.845 32.220 1.00 91.38 293 PRO A C 1
ATOM 2414 O O . PRO A 1 293 ? 9.149 -3.247 33.179 1.00 91.38 293 PRO A O 1
ATOM 2417 N N . ALA A 1 294 ? 8.036 -3.661 31.273 1.00 89.56 294 ALA A N 1
ATOM 2418 C CA . ALA A 1 294 ? 8.338 -5.087 31.277 1.00 89.56 294 ALA A CA 1
ATOM 2419 C C . ALA A 1 294 ? 9.848 -5.324 31.110 1.00 89.56 294 ALA A C 1
ATOM 2421 O O . ALA A 1 294 ? 10.469 -4.706 30.235 1.00 89.56 294 ALA A O 1
ATOM 2422 N N . ASP A 1 295 ? 10.393 -6.259 31.896 1.00 87.06 295 ASP A N 1
ATOM 2423 C CA . ASP A 1 295 ? 11.814 -6.645 31.871 1.00 87.06 295 ASP A CA 1
ATOM 2424 C C . ASP A 1 295 ? 12.248 -7.108 30.474 1.00 87.06 295 ASP A C 1
ATOM 2426 O O . ASP A 1 295 ? 13.299 -6.731 29.959 1.00 87.06 295 ASP A O 1
ATOM 2430 N N . ILE A 1 296 ? 11.383 -7.888 29.822 1.00 87.12 296 ILE A N 1
ATOM 2431 C CA . ILE A 1 296 ? 11.551 -8.340 28.443 1.00 87.12 296 ILE A CA 1
ATOM 2432 C C . ILE A 1 296 ? 10.601 -7.542 27.559 1.00 87.12 296 ILE A C 1
ATOM 2434 O O . ILE A 1 296 ? 9.420 -7.387 27.880 1.00 87.12 296 ILE A O 1
ATOM 2438 N N . HIS A 1 297 ? 11.094 -7.068 26.409 1.00 91.75 297 HIS A N 1
ATOM 2439 C CA . HIS A 1 297 ? 10.256 -6.331 25.468 1.00 91.75 297 HIS A CA 1
ATOM 2440 C C . HIS A 1 297 ? 9.014 -7.164 25.094 1.00 91.75 297 HIS A C 1
ATOM 2442 O O . HIS A 1 297 ? 9.157 -8.254 24.526 1.00 91.75 297 HIS A O 1
ATOM 2448 N N . PRO A 1 298 ? 7.791 -6.647 25.299 1.00 93.19 298 PRO A N 1
ATOM 2449 C CA . PRO A 1 298 ? 6.545 -7.368 25.061 1.00 93.19 298 PRO A CA 1
ATOM 2450 C C . PRO A 1 298 ? 6.230 -7.537 23.571 1.00 93.19 298 PRO A C 1
ATOM 2452 O O . PRO A 1 298 ? 5.091 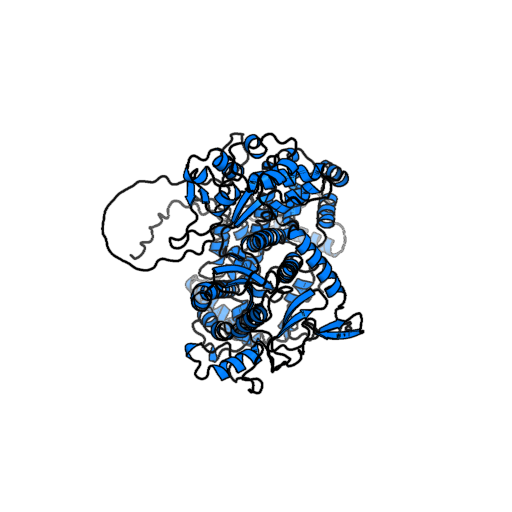-7.726 23.220 1.00 93.19 298 PRO A O 1
ATOM 2455 N N . CYS A 1 299 ? 7.203 -7.475 22.665 1.00 93.25 299 CYS A N 1
ATOM 2456 C CA . CYS A 1 299 ? 7.026 -7.906 21.270 1.00 93.25 299 CYS A CA 1
ATOM 2457 C C . CYS A 1 299 ? 7.730 -9.245 21.016 1.00 93.25 299 CYS A C 1
ATOM 2459 O O . CYS A 1 299 ? 7.497 -9.867 19.985 1.00 93.25 299 CYS A O 1
ATOM 2461 N N . ARG A 1 300 ? 8.559 -9.695 21.974 1.00 90.38 300 ARG A N 1
ATOM 2462 C CA . ARG A 1 300 ? 9.372 -10.915 21.889 1.00 90.38 300 ARG A CA 1
ATOM 2463 C C . ARG A 1 300 ? 8.619 -12.167 22.313 1.00 90.38 300 ARG A C 1
ATOM 2465 O O . ARG A 1 300 ? 8.812 -13.212 21.706 1.00 90.38 300 ARG A O 1
ATOM 2472 N N . LYS A 1 301 ? 7.734 -12.055 23.314 1.00 88.50 301 LYS A N 1
ATOM 2473 C CA . LYS A 1 301 ? 6.921 -13.200 23.772 1.00 88.50 301 LYS A CA 1
ATOM 2474 C C . LYS A 1 301 ? 6.040 -13.708 22.631 1.00 88.50 301 LYS A C 1
ATOM 2476 O O . LYS A 1 301 ? 5.435 -12.895 21.919 1.00 88.50 301 LYS A O 1
ATOM 2481 N N . LYS A 1 302 ? 5.929 -15.022 22.495 1.00 83.94 302 LYS A N 1
ATOM 2482 C CA . LYS A 1 302 ? 4.945 -15.661 21.621 1.00 83.94 302 LYS A CA 1
ATOM 2483 C C . LYS A 1 302 ? 3.580 -15.606 22.285 1.00 83.94 302 LYS A C 1
ATOM 2485 O O . LYS A 1 302 ? 3.471 -15.651 23.506 1.00 83.94 302 LYS A O 1
ATOM 2490 N N . PHE A 1 303 ? 2.521 -15.582 21.483 1.00 80.69 303 PHE A N 1
ATOM 2491 C CA . PHE A 1 303 ? 1.163 -15.594 22.029 1.00 80.69 303 PHE A CA 1
ATOM 2492 C C . PHE A 1 303 ? 0.894 -16.837 22.901 1.00 80.69 303 PHE A C 1
ATOM 2494 O O . PHE A 1 303 ? 0.215 -16.742 23.915 1.00 80.69 303 PHE A O 1
ATOM 2501 N N . SER A 1 304 ? 1.496 -17.985 22.569 1.00 85.12 304 SER A N 1
ATOM 2502 C CA . SER A 1 304 ? 1.417 -19.222 23.363 1.00 85.12 304 SER A CA 1
ATOM 2503 C C . SER A 1 304 ? 2.081 -19.140 24.744 1.00 85.12 304 SER A C 1
ATOM 2505 O O . SER A 1 304 ? 1.840 -20.003 25.579 1.00 85.12 304 SER A O 1
ATOM 2507 N N . GLU A 1 305 ? 2.938 -18.146 24.978 1.00 87.56 305 GLU A N 1
ATOM 2508 C CA . GLU A 1 305 ? 3.651 -17.928 26.245 1.00 87.56 305 GLU A CA 1
ATOM 2509 C C . GLU A 1 305 ? 2.911 -16.924 27.149 1.00 87.56 305 GLU A C 1
ATOM 2511 O O . GLU A 1 305 ? 3.331 -16.670 28.278 1.00 87.56 305 GLU A O 1
ATOM 2516 N N . VAL A 1 306 ? 1.810 -16.335 26.668 1.00 89.81 306 VAL A N 1
ATOM 2517 C CA . VAL A 1 306 ? 1.019 -15.356 27.419 1.00 89.81 306 VAL A CA 1
ATOM 2518 C C . VAL A 1 306 ? 0.166 -16.075 28.463 1.00 89.81 306 VAL A C 1
ATOM 2520 O O . VAL A 1 306 ? -0.814 -16.739 28.138 1.00 89.81 306 VAL A O 1
ATOM 2523 N N . THR A 1 307 ? 0.530 -15.916 29.736 1.00 91.69 307 THR A N 1
ATOM 2524 C CA . THR A 1 307 ? -0.201 -16.483 30.883 1.00 91.69 307 THR A CA 1
ATOM 2525 C C . THR A 1 307 ? -1.247 -15.529 31.459 1.00 91.69 307 THR A C 1
ATOM 2527 O O . THR A 1 307 ? -2.285 -15.977 31.938 1.00 91.69 307 THR A O 1
ATOM 2530 N N . ASP A 1 308 ? -0.997 -14.221 31.379 1.00 94.94 308 ASP A N 1
ATOM 2531 C CA . ASP A 1 308 ? -1.914 -13.156 31.790 1.00 94.94 308 ASP A CA 1
ATOM 2532 C C . ASP A 1 308 ? -2.179 -12.215 30.599 1.00 94.94 308 ASP A C 1
ATOM 2534 O O . ASP A 1 308 ? -1.381 -11.309 30.329 1.00 94.94 308 ASP A O 1
ATOM 2538 N N . PRO A 1 309 ? -3.288 -12.421 29.861 1.00 93.81 309 PRO A N 1
ATOM 2539 C CA . PRO A 1 309 ? -3.613 -11.615 28.687 1.00 93.81 309 PRO A CA 1
ATOM 2540 C C . PRO A 1 309 ? -3.885 -10.139 28.987 1.00 93.81 309 PRO A C 1
ATOM 2542 O O . PRO A 1 309 ? -3.707 -9.309 28.097 1.00 93.81 309 PRO A O 1
ATOM 2545 N N . VAL A 1 310 ? -4.336 -9.797 30.200 1.00 95.25 310 VAL A N 1
ATOM 2546 C CA . VAL A 1 310 ? -4.657 -8.408 30.571 1.00 95.25 310 VAL A CA 1
ATOM 2547 C C . VAL A 1 310 ? -3.370 -7.646 30.852 1.00 95.25 310 VAL A C 1
ATOM 2549 O O . VAL A 1 310 ? -3.182 -6.540 30.339 1.00 95.25 310 VAL A O 1
ATOM 2552 N N . ARG A 1 311 ? -2.451 -8.263 31.601 1.00 95.62 311 ARG A N 1
ATOM 2553 C CA . ARG A 1 311 ? -1.117 -7.705 31.821 1.00 95.62 311 ARG A CA 1
ATOM 2554 C C . ARG A 1 311 ? -0.326 -7.599 30.519 1.00 95.62 311 ARG A C 1
ATOM 2556 O O . ARG A 1 311 ? 0.254 -6.548 30.271 1.00 95.62 311 ARG A O 1
ATOM 2563 N N . ASP A 1 312 ? -0.333 -8.635 29.674 1.00 96.25 312 ASP A N 1
ATOM 2564 C CA . ASP A 1 312 ? 0.353 -8.608 28.370 1.00 96.25 312 ASP A CA 1
ATOM 2565 C C . ASP A 1 312 ? -0.164 -7.476 27.472 1.00 96.25 312 ASP A C 1
ATOM 2567 O O . ASP A 1 312 ? 0.634 -6.759 26.866 1.00 96.25 312 ASP A O 1
ATOM 2571 N N . LEU A 1 313 ? -1.485 -7.257 27.445 1.00 96.88 313 LEU A N 1
ATOM 2572 C CA . LEU A 1 313 ? -2.074 -6.122 26.739 1.00 96.88 313 LEU A CA 1
ATOM 2573 C C . LEU A 1 313 ? -1.550 -4.790 27.291 1.00 96.88 313 LEU A C 1
ATOM 2575 O O . LEU A 1 313 ? -1.096 -3.959 26.513 1.00 96.88 313 LEU A O 1
ATOM 2579 N N . GLY A 1 314 ? -1.562 -4.592 28.612 1.00 97.31 314 GLY A N 1
ATOM 2580 C CA . GLY A 1 314 ? -1.019 -3.381 29.236 1.00 97.31 314 GLY A CA 1
ATOM 2581 C C . GLY A 1 314 ? 0.461 -3.143 28.906 1.00 97.31 314 GLY A C 1
ATOM 2582 O O . GLY A 1 314 ? 0.841 -2.045 28.504 1.00 97.31 314 GLY A O 1
ATOM 2583 N N . GLU A 1 315 ? 1.292 -4.186 28.993 1.00 96.75 315 GLU A N 1
ATOM 2584 C CA . GLU A 1 315 ? 2.719 -4.124 28.648 1.00 96.75 315 GLU A CA 1
ATOM 2585 C C . GLU A 1 315 ? 2.933 -3.736 27.173 1.00 96.75 315 GLU A C 1
ATOM 2587 O O . GLU A 1 315 ? 3.748 -2.857 26.876 1.00 96.75 315 GLU A O 1
ATOM 2592 N N . LEU A 1 316 ? 2.183 -4.347 26.246 1.00 96.50 316 LEU A N 1
ATOM 2593 C CA . LEU A 1 316 ? 2.192 -3.998 24.822 1.00 96.50 316 LEU A CA 1
ATOM 2594 C C . LEU A 1 316 ? 1.799 -2.535 24.599 1.00 96.50 316 LEU A C 1
ATOM 2596 O O . LEU A 1 316 ? 2.525 -1.799 23.930 1.00 96.50 316 LEU A O 1
ATOM 2600 N N . LEU A 1 317 ? 0.675 -2.099 25.170 1.00 97.25 317 LEU A N 1
ATOM 2601 C CA . LEU A 1 317 ? 0.162 -0.740 24.998 1.00 97.25 317 LEU A CA 1
ATOM 2602 C C . LEU A 1 317 ? 1.173 0.305 25.482 1.00 97.25 317 LEU A C 1
ATOM 2604 O O . LEU A 1 317 ? 1.520 1.215 24.727 1.00 97.25 317 LEU A O 1
ATOM 2608 N N . ASN A 1 318 ? 1.730 0.117 26.679 1.00 95.75 318 ASN A N 1
ATOM 2609 C CA . ASN A 1 318 ? 2.723 1.023 27.262 1.00 95.75 318 ASN A CA 1
ATOM 2610 C C . ASN A 1 318 ? 4.021 1.087 26.450 1.00 95.75 318 ASN A C 1
ATOM 2612 O O . ASN A 1 318 ? 4.715 2.109 26.448 1.00 95.75 318 ASN A O 1
ATOM 2616 N N . ARG A 1 319 ? 4.379 -0.009 25.771 1.00 94.50 319 ARG A N 1
ATOM 2617 C CA . ARG A 1 319 ? 5.626 -0.093 25.012 1.00 94.50 319 ARG A CA 1
ATOM 2618 C C . ARG A 1 319 ? 5.495 0.432 23.588 1.00 94.50 319 ARG A C 1
ATOM 2620 O O . ARG A 1 319 ? 6.389 1.151 23.151 1.00 94.50 319 ARG A O 1
ATOM 2627 N N . VAL A 1 320 ? 4.440 0.049 22.865 1.00 92.75 320 VAL A N 1
ATOM 2628 C CA . VAL A 1 320 ? 4.337 0.310 21.419 1.00 92.75 320 VAL A CA 1
ATOM 2629 C C . VAL A 1 320 ? 3.163 1.196 21.008 1.00 92.75 320 VAL A C 1
ATOM 2631 O O . VAL A 1 320 ? 3.228 1.738 19.913 1.00 92.75 320 VAL A O 1
ATOM 2634 N N . GLN A 1 321 ? 2.135 1.411 21.841 1.00 94.06 321 GLN A N 1
ATOM 2635 C CA . GLN A 1 321 ? 1.022 2.333 21.520 1.00 94.06 321 GLN A CA 1
ATOM 2636 C C . GLN A 1 321 ? 1.070 3.670 22.243 1.00 94.06 321 GLN A C 1
ATOM 2638 O O . GLN A 1 321 ? 0.385 4.609 21.833 1.00 94.06 321 GLN A O 1
ATOM 2643 N N . HIS A 1 322 ? 1.845 3.763 23.315 1.00 92.56 322 HIS A N 1
ATOM 2644 C CA . HIS A 1 322 ? 1.970 4.987 24.078 1.00 92.56 322 HIS A CA 1
ATOM 2645 C C . HIS A 1 322 ? 2.816 6.010 23.313 1.00 92.56 322 HIS A C 1
ATOM 2647 O O . HIS A 1 322 ? 3.996 5.791 23.021 1.00 92.56 322 HIS A O 1
ATOM 2653 N N . HIS A 1 323 ? 2.216 7.155 23.001 1.00 91.12 323 HIS A N 1
ATOM 2654 C CA . HIS A 1 323 ? 2.895 8.236 22.311 1.00 91.12 323 HIS A CA 1
ATOM 2655 C C . HIS A 1 323 ? 3.967 8.861 23.206 1.00 91.12 323 HIS A C 1
ATOM 2657 O O . HIS A 1 323 ? 3.760 9.106 24.394 1.00 91.12 323 HIS A O 1
ATOM 2663 N N . ARG A 1 324 ? 5.130 9.146 22.621 1.00 86.62 324 ARG A N 1
ATOM 2664 C CA . ARG A 1 324 ? 6.197 9.917 23.259 1.00 86.62 324 ARG A CA 1
ATOM 2665 C C . ARG A 1 324 ? 6.508 11.092 22.356 1.00 86.62 324 ARG A C 1
ATOM 2667 O O . ARG A 1 324 ? 6.965 10.899 21.228 1.00 86.62 324 ARG A O 1
ATOM 2674 N N . CYS A 1 325 ? 6.203 12.293 22.837 1.00 83.31 325 CYS A N 1
ATOM 2675 C CA . CYS A 1 325 ? 6.456 13.495 22.066 1.00 83.31 325 CYS A CA 1
ATOM 2676 C C . CYS A 1 325 ? 7.960 13.662 21.810 1.00 83.31 325 CYS A C 1
ATOM 2678 O O . CYS A 1 325 ? 8.777 13.427 22.695 1.00 83.31 325 CYS A O 1
ATOM 2680 N N . SER A 1 326 ? 8.316 14.073 20.595 1.00 80.56 326 SER A N 1
ATOM 2681 C CA . SER A 1 326 ? 9.691 14.360 20.186 1.00 80.56 326 SER A CA 1
ATOM 2682 C C . SER A 1 326 ? 9.716 15.614 19.319 1.00 80.56 326 SER A C 1
ATOM 2684 O O . SER A 1 326 ? 8.877 15.754 18.416 1.00 80.56 326 SER A O 1
ATOM 2686 N N . ASN A 1 327 ? 10.700 16.484 19.571 1.00 76.81 327 ASN A N 1
ATOM 2687 C CA . ASN A 1 327 ? 10.904 17.750 18.860 1.00 76.81 327 ASN A CA 1
ATOM 2688 C C . ASN A 1 327 ? 11.041 17.547 17.347 1.00 76.81 327 ASN A C 1
ATOM 2690 O O . ASN A 1 327 ? 10.420 18.250 16.554 1.00 76.81 327 ASN A O 1
ATOM 2694 N N . HIS A 1 328 ? 11.758 16.502 16.935 1.00 69.25 328 HIS A N 1
ATOM 2695 C CA . HIS A 1 328 ? 12.038 16.245 15.521 1.00 69.25 328 HIS A CA 1
ATOM 2696 C C . HIS A 1 328 ? 10.910 15.498 14.798 1.00 69.25 328 HIS A C 1
ATOM 2698 O O . HIS A 1 328 ? 10.840 15.508 13.568 1.00 69.25 328 HIS A O 1
ATOM 2704 N N . TYR A 1 329 ? 10.001 14.849 15.534 1.00 70.75 329 TYR A N 1
ATOM 2705 C CA . TYR A 1 329 ? 8.961 14.016 14.929 1.00 70.75 329 TYR A CA 1
ATOM 2706 C C . TYR A 1 329 ? 7.585 14.677 14.938 1.00 70.75 329 TYR A C 1
ATOM 2708 O O . TYR A 1 329 ? 7.012 14.925 13.873 1.00 70.75 329 TYR A O 1
ATOM 2716 N N . CYS A 1 330 ? 7.044 14.956 16.124 1.00 83.50 330 CYS A N 1
ATOM 2717 C CA . CYS A 1 330 ? 5.639 15.323 16.274 1.00 83.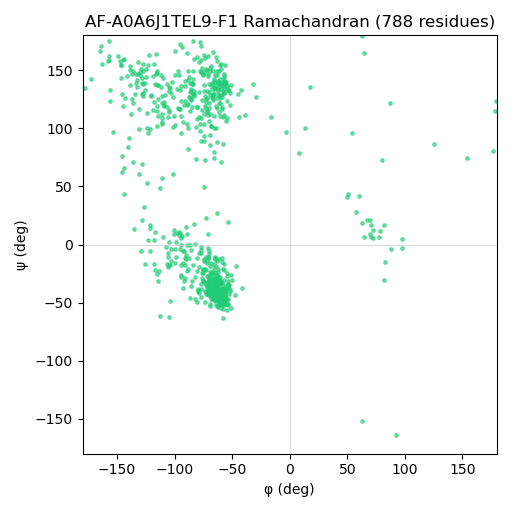50 330 CYS A CA 1
ATOM 2718 C C . CYS A 1 330 ? 5.408 16.740 16.786 1.00 83.50 330 CYS A C 1
ATOM 2720 O O . CYS A 1 330 ? 4.349 17.293 16.496 1.00 83.50 330 CYS A O 1
ATOM 2722 N N . ILE A 1 331 ? 6.351 17.333 17.515 1.00 86.12 331 ILE A N 1
ATOM 2723 C CA . ILE A 1 331 ? 6.194 18.711 17.973 1.00 86.12 331 ILE A CA 1
ATOM 2724 C C . ILE A 1 331 ? 6.339 19.651 16.776 1.00 86.12 331 ILE A C 1
ATOM 2726 O O . ILE A 1 331 ? 7.223 19.495 15.929 1.00 86.12 331 ILE A O 1
ATOM 2730 N N . ARG A 1 332 ? 5.402 20.586 16.670 1.00 83.50 332 ARG A N 1
ATOM 2731 C CA . ARG A 1 332 ? 5.345 21.640 15.658 1.00 83.50 332 ARG A CA 1
ATOM 2732 C C . ARG A 1 332 ? 4.926 22.940 16.322 1.00 83.50 332 ARG A C 1
ATOM 2734 O O . ARG A 1 332 ? 4.239 22.899 17.337 1.00 83.50 332 ARG A O 1
ATOM 2741 N N . VAL A 1 333 ? 5.310 24.072 15.748 1.00 85.50 333 VAL A N 1
ATOM 2742 C CA . VAL A 1 333 ? 4.857 25.383 16.222 1.00 85.50 333 VAL A CA 1
ATOM 2743 C C . VAL A 1 333 ? 3.554 25.719 15.511 1.00 85.50 333 VAL A C 1
ATOM 2745 O O . VAL A 1 333 ? 3.506 25.742 14.283 1.00 85.50 333 VAL A O 1
ATOM 2748 N N . ASP A 1 334 ? 2.485 25.938 16.270 1.00 84.44 334 ASP A N 1
ATOM 2749 C CA . ASP A 1 334 ? 1.228 26.458 15.730 1.00 84.44 334 ASP A CA 1
ATOM 2750 C C . ASP A 1 334 ? 1.405 27.943 15.393 1.00 84.44 334 ASP A C 1
ATOM 2752 O O . ASP A 1 334 ? 1.648 28.757 16.282 1.00 84.44 334 ASP A O 1
ATOM 2756 N N . ARG A 1 335 ? 1.267 28.313 14.115 1.00 81.88 335 ARG A N 1
ATOM 2757 C CA . ARG A 1 335 ? 1.441 29.696 13.639 1.00 81.88 335 ARG A CA 1
ATOM 2758 C C . ARG A 1 335 ? 0.441 30.684 14.240 1.00 81.88 335 ARG A C 1
ATOM 2760 O O . ARG A 1 335 ? 0.708 31.881 14.255 1.00 81.88 335 ARG A O 1
ATOM 2767 N N . THR A 1 336 ? -0.717 30.213 14.695 1.00 82.19 336 THR A N 1
ATOM 2768 C CA . THR A 1 336 ? -1.776 31.073 15.244 1.00 82.19 336 THR A CA 1
ATOM 2769 C C . THR A 1 336 ? -1.465 31.473 16.679 1.00 82.19 336 THR A C 1
ATOM 2771 O O . THR A 1 336 ? -1.717 32.605 17.085 1.00 82.19 336 THR A O 1
ATOM 2774 N N . THR A 1 337 ? -0.931 30.531 17.458 1.00 85.50 337 THR A N 1
ATOM 2775 C CA . THR A 1 337 ? -0.689 30.699 18.897 1.00 85.50 337 THR A CA 1
ATOM 2776 C C . THR A 1 337 ? 0.785 30.923 19.237 1.00 85.50 337 THR A C 1
ATOM 2778 O O . THR A 1 337 ? 1.098 31.390 20.331 1.00 85.50 337 THR A O 1
ATOM 2781 N N . GLY A 1 338 ? 1.696 30.594 18.318 1.00 83.12 338 GLY A N 1
ATOM 2782 C CA . GLY A 1 338 ? 3.145 30.609 18.513 1.00 83.12 338 GLY A CA 1
ATOM 2783 C C . GLY A 1 338 ? 3.659 29.516 19.456 1.00 83.12 338 GLY A C 1
ATOM 2784 O O . GLY A 1 338 ? 4.818 29.563 19.856 1.00 83.12 338 GLY A O 1
ATOM 2785 N N . GLN A 1 339 ? 2.816 28.559 19.860 1.00 86.25 339 GLN A N 1
ATOM 2786 C CA . GLN A 1 339 ? 3.162 27.560 20.874 1.00 86.25 339 GLN A CA 1
ATOM 2787 C C . GLN A 1 339 ? 3.562 26.214 20.251 1.00 86.25 339 GLN A C 1
ATOM 2789 O O . GLN A 1 339 ? 2.986 25.809 19.234 1.00 86.25 339 GLN A O 1
ATOM 2794 N N . PRO A 1 340 ? 4.509 25.479 20.867 1.00 87.50 340 PRO A N 1
ATOM 2795 C CA . PRO A 1 340 ? 4.816 24.115 20.470 1.00 87.50 340 PRO A CA 1
ATOM 2796 C C . PRO A 1 340 ? 3.657 23.187 20.847 1.00 87.50 340 PRO A C 1
ATOM 2798 O O . PRO A 1 340 ? 3.291 23.049 22.013 1.00 87.50 340 PRO A O 1
ATOM 2801 N N . VAL A 1 341 ? 3.097 22.511 19.852 1.00 90.19 341 VAL A N 1
ATOM 2802 C CA . VAL A 1 341 ? 2.003 21.554 20.006 1.00 90.19 341 VAL A CA 1
ATOM 2803 C C . VAL A 1 341 ? 2.336 20.243 19.306 1.00 90.19 341 VAL A C 1
ATOM 2805 O O . VAL A 1 341 ? 3.065 20.195 18.314 1.00 90.19 341 VAL A O 1
ATOM 2808 N N . CYS A 1 342 ? 1.794 19.137 19.811 1.00 88.56 342 CYS A N 1
ATOM 2809 C CA . CYS A 1 342 ? 1.912 17.864 19.114 1.00 88.56 342 CYS A CA 1
ATOM 2810 C C . CYS A 1 342 ? 0.997 17.866 17.881 1.00 88.56 342 CYS A C 1
ATOM 2812 O O . CYS A 1 342 ? -0.222 17.966 18.011 1.00 88.56 342 CYS A O 1
ATOM 2814 N N . ARG A 1 343 ? 1.554 17.648 16.682 1.00 83.06 343 ARG A N 1
ATOM 2815 C CA . ARG A 1 343 ? 0.787 17.519 15.422 1.00 83.06 343 ARG A CA 1
ATOM 2816 C C . ARG A 1 343 ? -0.257 16.398 15.447 1.00 83.06 343 ARG A C 1
ATOM 2818 O O . ARG A 1 343 ? -1.166 16.374 14.624 1.00 83.06 343 ARG A O 1
ATOM 2825 N N . PHE A 1 344 ? -0.088 15.429 16.348 1.00 84.88 344 PHE A N 1
ATOM 2826 C CA . PHE A 1 344 ? -1.016 14.316 16.560 1.00 84.88 344 PHE A CA 1
ATOM 2827 C C . PHE A 1 344 ? -2.032 14.594 17.675 1.00 84.88 344 PHE A C 1
ATOM 2829 O O . PHE A 1 344 ? -2.820 13.712 17.994 1.00 84.88 344 PHE A O 1
ATOM 2836 N N . LYS A 1 345 ? -2.043 15.817 18.226 1.00 88.75 345 LYS A N 1
ATOM 2837 C CA . LYS A 1 345 ? -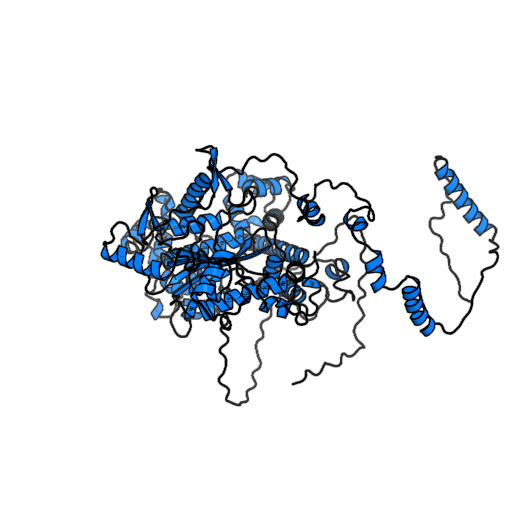2.985 16.314 19.240 1.00 88.75 345 LYS A CA 1
ATOM 2838 C C . LYS A 1 345 ? -2.884 15.642 20.616 1.00 88.75 345 LYS A C 1
ATOM 2840 O O . LYS A 1 345 ? -3.825 15.711 21.396 1.00 88.75 345 LYS A O 1
ATOM 2845 N N . PHE A 1 346 ? -1.747 15.021 20.928 1.00 91.19 346 PHE A N 1
ATOM 2846 C CA . PHE A 1 346 ? -1.469 14.551 22.285 1.00 91.19 346 PHE A CA 1
ATOM 2847 C C . PHE A 1 346 ? -1.082 15.717 23.214 1.00 91.19 346 PHE A C 1
ATOM 2849 O O . PHE A 1 346 ? -0.400 16.640 22.757 1.00 91.19 346 PHE A O 1
ATOM 2856 N N . PRO A 1 347 ? -1.419 15.647 24.515 1.00 93.75 347 PRO A N 1
ATOM 2857 C CA . PRO A 1 347 ? -2.246 14.619 25.155 1.00 93.75 347 PRO A CA 1
ATOM 2858 C C . PRO A 1 347 ? -3.743 14.788 24.842 1.00 93.75 347 PRO A C 1
ATOM 2860 O O . PRO A 1 347 ? -4.243 15.905 24.736 1.00 93.75 347 PRO A O 1
ATOM 2863 N N . PHE A 1 348 ? -4.467 13.674 24.734 1.00 92.56 348 PHE A N 1
ATOM 2864 C CA . PHE A 1 348 ? -5.925 13.679 24.600 1.00 92.56 348 PHE A CA 1
ATOM 2865 C C . PHE A 1 348 ? -6.610 13.786 25.963 1.00 92.56 348 PHE A C 1
ATOM 2867 O O . PHE A 1 348 ? -6.116 13.263 26.960 1.00 92.56 348 PHE A O 1
ATOM 2874 N N . GLN A 1 349 ? -7.785 14.408 26.001 1.00 93.38 349 GLN A N 1
ATOM 2875 C CA . GLN A 1 349 ? -8.619 14.435 27.200 1.00 93.38 349 GLN A CA 1
ATOM 2876 C C . GLN A 1 349 ? -9.116 13.023 27.549 1.00 93.38 349 GLN A C 1
ATOM 2878 O O . GLN A 1 349 ? -9.553 12.288 26.666 1.00 93.38 349 GLN A O 1
ATOM 2883 N N . GLU A 1 350 ? -9.038 12.648 28.829 1.00 94.69 350 GLU A N 1
ATOM 2884 C CA . GLU A 1 350 ? -9.633 11.406 29.336 1.00 94.69 350 GLU A CA 1
ATOM 2885 C C . GLU A 1 350 ? -11.165 11.484 29.271 1.00 94.69 350 GLU A C 1
ATOM 2887 O O . GLU A 1 350 ? -11.767 12.516 29.566 1.00 94.69 350 GLU A O 1
ATOM 2892 N N . GLU A 1 351 ? -11.791 10.386 28.862 1.00 94.44 351 GLU A N 1
ATOM 2893 C CA . GLU A 1 351 ? -13.210 10.322 28.513 1.00 94.44 351 GLU A CA 1
ATOM 2894 C C . GLU A 1 351 ? -13.806 9.049 29.132 1.00 94.44 351 GLU A C 1
ATOM 2896 O O . GLU A 1 351 ? -13.325 7.950 28.849 1.00 94.44 351 GLU A O 1
ATOM 2901 N N . PRO A 1 352 ? -14.834 9.140 29.993 1.00 94.69 352 PRO A N 1
ATOM 2902 C CA . PRO A 1 352 ? -15.347 7.974 30.714 1.00 94.69 352 PRO A CA 1
ATOM 2903 C C . PRO A 1 352 ? -16.197 7.048 29.837 1.00 94.69 352 PRO A C 1
ATOM 2905 O O . PRO A 1 352 ? -16.376 5.879 30.172 1.00 94.69 352 PRO A O 1
ATOM 2908 N N . ILE A 1 353 ? -16.749 7.572 28.741 1.00 94.69 353 ILE A N 1
ATOM 2909 C CA . ILE A 1 353 ? -17.652 6.858 27.841 1.00 94.69 353 ILE A CA 1
ATOM 2910 C C . ILE A 1 353 ? -17.286 7.138 26.389 1.00 94.69 353 ILE A C 1
ATOM 2912 O O . ILE A 1 353 ? -16.827 8.228 26.047 1.00 94.69 353 ILE A O 1
ATOM 2916 N N . THR A 1 354 ? -17.538 6.158 25.527 1.00 95.88 354 THR A N 1
ATOM 2917 C CA . THR A 1 354 ? -17.426 6.346 24.083 1.00 95.88 354 THR A CA 1
ATOM 2918 C C . THR A 1 354 ? -18.609 7.159 23.580 1.00 95.88 354 THR A C 1
ATOM 2920 O O . THR A 1 354 ? -19.762 6.858 23.892 1.00 95.88 354 THR A O 1
ATOM 2923 N N . ARG A 1 355 ? -18.330 8.185 22.778 1.00 93.56 355 ARG A N 1
ATOM 2924 C CA . ARG A 1 355 ? -19.345 9.055 22.184 1.00 93.56 355 ARG A CA 1
ATOM 2925 C C . ARG A 1 355 ? -19.028 9.378 20.736 1.00 93.56 355 ARG A C 1
ATOM 2927 O O . ARG A 1 355 ? -17.872 9.464 20.320 1.00 93.56 355 ARG A O 1
ATOM 2934 N N . LEU A 1 356 ? -20.096 9.591 19.986 1.00 93.06 356 LEU A N 1
ATOM 2935 C CA . LEU A 1 356 ? -20.060 10.045 18.610 1.00 93.06 356 LEU A CA 1
ATOM 2936 C C . LEU A 1 356 ? -20.444 11.527 18.584 1.00 93.06 356 LEU A C 1
ATOM 2938 O O . LEU A 1 356 ? -21.397 11.925 19.252 1.00 93.06 356 LEU A O 1
ATOM 2942 N N . PHE A 1 357 ? -19.706 12.347 17.845 1.00 88.31 357 PHE A N 1
ATOM 2943 C CA . PHE A 1 357 ? -20.051 13.756 17.673 1.00 88.31 357 PHE A CA 1
ATOM 2944 C C . PHE A 1 357 ? -19.651 14.255 16.286 1.00 88.31 357 PHE A C 1
ATOM 2946 O O . PHE A 1 357 ? -18.744 13.713 15.653 1.00 88.31 357 PHE A O 1
ATOM 2953 N N . GLU A 1 358 ? -20.338 15.291 15.821 1.00 86.19 358 GLU A N 1
ATOM 2954 C CA . GLU A 1 358 ? -19.984 16.024 14.612 1.00 86.19 358 GLU A CA 1
ATOM 2955 C C . GLU A 1 358 ? -19.066 17.188 15.003 1.00 86.19 358 GLU A C 1
ATOM 2957 O O . GLU A 1 358 ? -19.404 17.997 15.871 1.00 86.19 358 GLU A O 1
ATOM 2962 N N . ASN A 1 359 ? -17.873 17.248 14.414 1.00 83.31 359 ASN A N 1
ATOM 2963 C CA . ASN A 1 359 ? -16.933 18.332 14.676 1.00 83.31 359 ASN A CA 1
ATOM 2964 C C . ASN A 1 359 ? -17.326 19.617 13.919 1.00 83.31 359 ASN A C 1
ATOM 2966 O O . ASN A 1 359 ? -18.214 19.622 13.069 1.00 83.31 359 ASN A O 1
ATOM 2970 N N . GLU A 1 360 ? -16.610 20.715 14.171 1.00 78.94 360 GLU A N 1
ATOM 2971 C CA . GLU A 1 360 ? -16.861 22.029 13.545 1.00 78.94 360 GLU A CA 1
ATOM 2972 C C . GLU A 1 360 ? -16.805 22.019 12.004 1.00 78.94 360 GLU A C 1
ATOM 2974 O O . GLU A 1 360 ? -17.297 22.937 11.353 1.00 78.94 360 GLU A O 1
ATOM 2979 N N . LYS A 1 361 ? -16.212 20.978 11.406 1.00 74.12 361 LYS A N 1
ATOM 2980 C CA . LYS A 1 361 ? -16.070 20.794 9.954 1.00 74.12 361 LYS A CA 1
ATOM 2981 C C . LYS A 1 361 ? -17.168 19.907 9.358 1.00 74.12 361 LYS A C 1
ATOM 2983 O O . LYS A 1 361 ? -17.054 19.517 8.194 1.00 74.12 361 LYS A O 1
ATOM 2988 N N . GLY A 1 362 ? -18.184 19.551 10.144 1.00 77.25 362 GLY A N 1
ATOM 2989 C CA . GLY A 1 362 ? -19.253 18.640 9.735 1.00 77.25 362 GLY A CA 1
ATOM 2990 C C . GLY A 1 362 ? -18.790 17.188 9.579 1.00 77.25 362 GLY A C 1
ATOM 2991 O O . GLY A 1 362 ? -19.375 16.421 8.817 1.00 77.25 362 GLY A O 1
ATOM 2992 N N . LEU A 1 363 ? -17.674 16.810 10.216 1.00 80.75 363 LEU A N 1
ATOM 2993 C CA . LEU A 1 363 ? -17.152 15.446 10.171 1.00 80.75 363 LEU A CA 1
ATOM 2994 C C . LEU A 1 363 ? -17.510 14.710 11.454 1.00 80.75 363 LEU A C 1
ATOM 2996 O O . LEU A 1 363 ? -17.178 15.151 12.553 1.00 80.75 363 LEU A O 1
ATOM 3000 N N . TRP A 1 364 ? -18.130 13.548 11.288 1.00 86.81 364 TRP A N 1
ATOM 3001 C CA . TRP A 1 364 ? -18.394 12.622 12.379 1.00 86.81 364 TRP A CA 1
ATOM 3002 C C . TRP A 1 364 ? -17.103 11.985 12.890 1.00 86.81 364 TRP A C 1
ATOM 3004 O O . TRP A 1 364 ? -16.325 11.416 12.119 1.00 86.81 364 TRP A O 1
ATOM 3014 N N . GLU A 1 365 ? -16.901 12.050 14.202 1.00 88.75 365 GLU A N 1
ATOM 3015 C CA . GLU A 1 365 ? -15.765 11.467 14.904 1.00 88.75 365 GLU A CA 1
ATOM 3016 C C . GLU A 1 365 ? -16.236 10.599 16.076 1.00 88.75 365 GLU A C 1
ATOM 3018 O O . GLU A 1 365 ? -17.148 10.959 16.824 1.00 88.75 365 GLU A O 1
ATOM 3023 N N . LEU A 1 366 ? -15.575 9.449 16.250 1.00 91.06 366 LEU A N 1
ATOM 3024 C CA . LEU A 1 366 ? -15.720 8.614 17.439 1.00 91.06 366 LEU A CA 1
ATOM 3025 C C . LEU A 1 366 ? -14.612 8.959 18.436 1.00 91.06 366 LEU A C 1
ATOM 3027 O O . LEU A 1 366 ? -13.422 8.722 18.166 1.00 91.06 366 LEU A O 1
ATOM 3031 N N . ILE A 1 367 ? -15.022 9.465 19.595 1.00 91.94 367 ILE A N 1
ATOM 3032 C CA . ILE A 1 367 ? -14.178 9.574 20.783 1.00 91.94 367 ILE A CA 1
ATOM 3033 C C . ILE A 1 367 ? -14.444 8.335 21.620 1.00 91.94 367 ILE A C 1
ATOM 3035 O O . ILE A 1 367 ? -15.538 8.156 22.145 1.00 91.94 367 ILE A O 1
ATOM 3039 N N . THR A 1 368 ? -13.449 7.462 21.693 1.00 94.62 368 THR A N 1
ATOM 3040 C CA . THR A 1 368 ? -13.476 6.246 22.502 1.00 94.62 368 THR A CA 1
ATOM 3041 C C . THR A 1 368 ? -13.253 6.572 23.975 1.00 94.62 368 THR A C 1
ATOM 3043 O O . THR A 1 368 ? -12.509 7.504 24.293 1.00 94.62 368 THR A O 1
ATOM 3046 N N . ALA A 1 369 ? -13.850 5.780 24.866 1.00 96.06 369 ALA A N 1
ATOM 3047 C CA . ALA A 1 369 ? -13.546 5.815 26.288 1.00 96.06 369 ALA A CA 1
ATOM 3048 C C . ALA A 1 369 ? -12.029 5.675 26.497 1.00 96.06 369 ALA A C 1
ATOM 3050 O O . ALA A 1 369 ? -11.351 4.854 25.861 1.00 96.06 369 ALA A O 1
ATOM 3051 N N . ARG A 1 370 ? -11.482 6.535 27.348 1.00 96.31 370 ARG A N 1
ATOM 3052 C CA . ARG A 1 370 ? -10.052 6.768 27.491 1.00 96.31 370 ARG A CA 1
ATOM 3053 C C . ARG A 1 370 ? -9.716 7.061 28.941 1.00 96.31 370 ARG A C 1
ATOM 3055 O O . ARG A 1 370 ? -10.118 8.085 29.480 1.00 96.31 370 ARG A O 1
ATOM 3062 N N . ASN A 1 371 ? -8.880 6.209 29.517 1.00 97.25 371 ASN A N 1
ATOM 3063 C CA . ASN A 1 371 ? -8.245 6.425 30.816 1.00 97.25 371 ASN A CA 1
ATOM 3064 C C . ASN A 1 371 ? -6.761 6.807 30.691 1.00 97.25 371 ASN A C 1
ATOM 3066 O O . ASN A 1 371 ? -6.085 6.908 31.707 1.00 97.25 371 ASN A O 1
ATOM 3070 N N . ASP A 1 372 ? -6.230 6.947 29.474 1.00 95.81 372 ASP A N 1
ATOM 3071 C CA . ASP A 1 372 ? -4.825 7.251 29.207 1.00 95.81 372 ASP A CA 1
ATOM 3072 C C . ASP A 1 372 ? -4.715 8.286 28.076 1.00 95.81 372 ASP A C 1
ATOM 3074 O O . ASP A 1 372 ? -5.058 8.039 26.912 1.00 95.81 372 ASP A O 1
ATOM 3078 N N . SER A 1 373 ? -4.255 9.484 28.432 1.00 95.31 373 SER A N 1
ATOM 3079 C CA . SER A 1 373 ? -4.172 10.641 27.540 1.00 95.31 373 SER A CA 1
ATOM 3080 C C . SER A 1 373 ? -3.117 10.505 26.440 1.00 95.31 373 SER A C 1
ATOM 3082 O O . SER A 1 373 ? -3.202 11.204 25.429 1.00 95.31 373 SER A O 1
ATOM 3084 N N . LEU A 1 374 ? -2.149 9.598 26.595 1.00 94.75 374 LEU A N 1
ATOM 3085 C CA . LEU A 1 374 ? -1.038 9.398 25.662 1.00 94.75 374 LEU A CA 1
ATOM 3086 C C . LEU A 1 374 ? -1.170 8.113 24.840 1.00 94.75 374 LEU A C 1
ATOM 3088 O O . LEU A 1 374 ? -0.360 7.862 23.946 1.00 94.75 374 LEU A O 1
ATOM 3092 N N . LEU A 1 375 ? -2.216 7.323 25.078 1.00 95.25 375 LEU A N 1
ATOM 3093 C CA . LEU A 1 375 ? -2.442 6.083 24.353 1.00 95.25 375 LEU A CA 1
ATOM 3094 C C . LEU A 1 375 ? -3.042 6.322 22.958 1.00 95.25 375 LEU A C 1
ATOM 3096 O O . LEU A 1 375 ? -4.044 7.029 22.805 1.00 95.25 375 LEU A O 1
ATOM 3100 N N . ASN A 1 376 ? -2.468 5.706 21.925 1.00 93.62 376 ASN A N 1
ATOM 3101 C CA . ASN A 1 376 ? -3.099 5.679 20.608 1.00 93.62 376 ASN A CA 1
ATOM 3102 C C . ASN A 1 376 ? -4.220 4.623 20.526 1.00 93.62 376 ASN A C 1
ATOM 3104 O O . ASN A 1 376 ? -4.223 3.643 21.270 1.00 93.62 376 ASN A O 1
ATOM 3108 N N . LYS A 1 377 ? -5.162 4.802 19.594 1.00 94.06 377 LYS A N 1
ATOM 3109 C CA . LYS A 1 377 ? -6.227 3.822 19.328 1.00 94.06 377 LYS A CA 1
ATOM 3110 C C . LYS A 1 377 ? -5.629 2.460 18.977 1.00 94.06 377 LYS A C 1
ATOM 3112 O O . LYS A 1 377 ? -4.576 2.378 18.343 1.00 94.06 377 LYS A O 1
ATOM 3117 N N . TYR A 1 378 ? -6.295 1.389 19.394 1.00 96.25 378 TYR A N 1
ATOM 3118 C CA . TYR A 1 378 ? -5.863 0.031 19.081 1.00 96.25 378 TYR A CA 1
ATOM 3119 C C . TYR A 1 378 ? -7.040 -0.942 18.962 1.00 96.25 378 TYR A C 1
ATOM 3121 O O . TYR A 1 378 ? -8.131 -0.691 19.472 1.00 96.25 378 TYR A O 1
ATOM 3129 N N . MET A 1 379 ? -6.798 -2.089 18.324 1.00 96.38 379 MET A N 1
ATOM 3130 C CA . MET A 1 379 ? -7.686 -3.255 18.377 1.00 96.38 379 MET A CA 1
ATOM 3131 C C . MET A 1 379 ? -7.015 -4.347 19.205 1.00 96.38 379 MET A C 1
ATOM 3133 O O . MET A 1 379 ? -5.941 -4.824 18.833 1.00 96.38 379 MET A O 1
ATOM 3137 N N . GLN A 1 380 ? -7.646 -4.764 20.306 1.00 94.56 380 GLN A N 1
ATOM 3138 C CA . GLN A 1 380 ? -7.052 -5.674 21.296 1.00 94.56 380 GLN A CA 1
ATOM 3139 C C . GLN A 1 380 ? -6.464 -6.951 20.673 1.00 94.56 380 GLN A C 1
ATOM 3141 O O . GLN A 1 380 ? -5.286 -7.251 20.850 1.00 94.56 380 GLN A O 1
ATOM 3146 N N . TRP A 1 381 ? -7.264 -7.690 19.900 1.00 92.31 381 TRP A N 1
ATOM 3147 C CA . TRP A 1 381 ? -6.805 -8.938 19.283 1.00 92.31 381 TRP A CA 1
ATOM 3148 C C . TRP A 1 381 ? -5.698 -8.713 18.255 1.00 92.31 381 TRP A C 1
ATOM 3150 O O . TRP A 1 381 ? -4.815 -9.555 18.113 1.00 92.31 381 TRP A O 1
ATOM 3160 N N . VAL A 1 382 ? -5.728 -7.580 17.548 1.00 95.12 382 VAL A N 1
ATOM 3161 C CA . VAL A 1 382 ? -4.711 -7.270 16.543 1.00 95.12 382 VAL A CA 1
ATOM 3162 C C . VAL A 1 382 ? -3.383 -6.991 17.222 1.00 95.12 382 VAL A C 1
ATOM 3164 O O . VAL A 1 382 ? -2.410 -7.642 16.871 1.00 95.12 382 VAL A O 1
ATOM 3167 N N . ILE A 1 383 ? -3.323 -6.109 18.223 1.00 95.00 383 ILE A N 1
ATOM 3168 C CA . ILE A 1 383 ? -2.048 -5.778 18.873 1.00 95.00 383 ILE A CA 1
ATOM 3169 C C . ILE A 1 383 ? -1.425 -6.978 19.601 1.00 95.00 383 ILE A C 1
ATOM 3171 O O . ILE A 1 383 ? -0.214 -7.182 19.505 1.00 95.00 383 ILE A O 1
ATOM 3175 N N . GLN A 1 384 ? -2.235 -7.818 20.257 1.00 93.12 384 GLN A N 1
ATOM 3176 C CA . GLN A 1 384 ? -1.734 -8.993 20.981 1.00 93.12 384 GLN A CA 1
ATOM 3177 C C . GLN A 1 384 ? -1.212 -10.101 20.059 1.00 93.12 384 GLN A C 1
ATOM 3179 O O . GLN A 1 384 ? -0.281 -10.808 20.430 1.00 93.12 384 GLN A O 1
ATOM 3184 N N . LEU A 1 385 ? -1.767 -10.249 18.852 1.00 92.81 385 LEU A N 1
ATOM 3185 C CA . LEU A 1 385 ? -1.321 -11.266 17.890 1.00 92.81 385 LEU A CA 1
ATOM 3186 C C . LEU A 1 385 ? -0.253 -10.736 16.927 1.00 92.81 385 LEU A C 1
ATOM 3188 O O . LEU A 1 385 ? 0.693 -11.448 16.592 1.00 92.81 385 LEU A O 1
ATOM 3192 N N . TRP A 1 386 ? -0.375 -9.478 16.500 1.00 94.06 386 TRP A N 1
ATOM 3193 C CA . TRP A 1 386 ? 0.595 -8.818 15.631 1.00 94.06 386 TRP A CA 1
ATOM 3194 C C . TRP A 1 386 ? 1.909 -8.528 16.360 1.00 94.06 386 TRP A C 1
ATOM 3196 O O . TRP A 1 386 ? 2.981 -8.702 15.772 1.00 94.06 386 TRP A O 1
ATOM 3206 N N . ARG A 1 387 ? 1.825 -8.179 17.655 1.00 94.06 387 ARG A N 1
ATOM 3207 C CA . ARG A 1 387 ? 2.967 -7.928 18.551 1.00 94.06 387 ARG A CA 1
ATOM 3208 C C . ARG A 1 387 ? 3.865 -6.789 18.056 1.00 94.06 387 ARG A C 1
ATOM 3210 O O . ARG A 1 387 ? 5.087 -6.896 18.107 1.00 94.06 387 ARG A O 1
ATOM 3217 N N . ALA A 1 388 ? 3.270 -5.708 1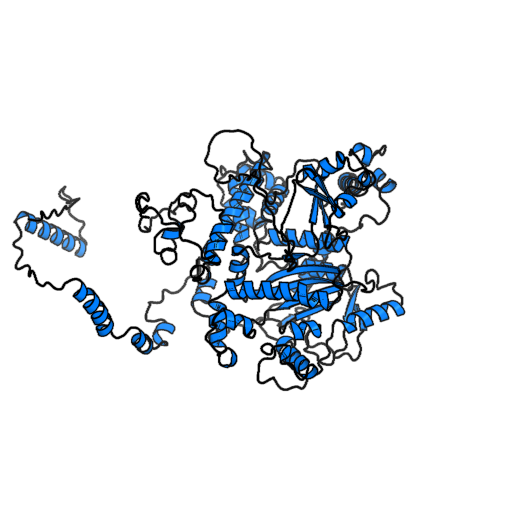7.564 1.00 92.81 388 ALA A N 1
ATOM 3218 C CA . ALA A 1 388 ? 3.947 -4.468 17.180 1.00 92.81 388 ALA A CA 1
ATOM 3219 C C . ALA A 1 388 ? 2.947 -3.301 17.202 1.00 92.81 388 ALA A C 1
ATOM 3221 O O . ALA A 1 388 ? 1.754 -3.519 17.437 1.00 92.81 388 ALA A O 1
ATOM 3222 N N . ASN A 1 389 ? 3.431 -2.077 16.970 1.00 93.31 389 ASN A N 1
ATOM 3223 C CA . ASN A 1 389 ? 2.562 -0.909 16.859 1.00 93.31 389 ASN A CA 1
ATOM 3224 C C . ASN A 1 389 ? 1.540 -1.121 15.728 1.00 93.31 389 ASN A C 1
ATOM 3226 O O . ASN A 1 389 ? 1.834 -1.690 14.671 1.00 93.31 389 ASN A O 1
ATOM 3230 N N . MET A 1 390 ? 0.312 -0.696 15.991 1.00 93.00 390 MET A N 1
ATOM 3231 C CA . MET A 1 390 ? -0.782 -0.744 15.032 1.00 93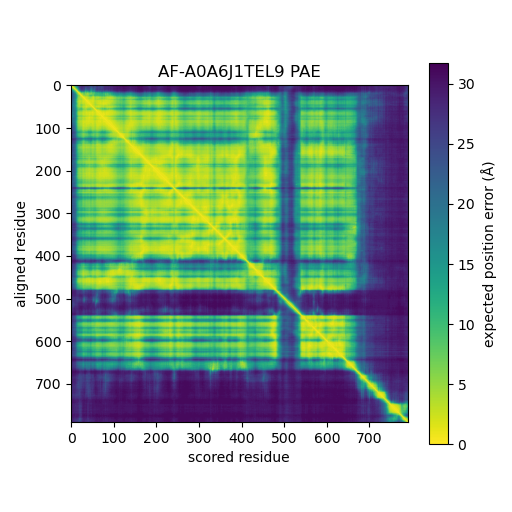.00 390 MET A CA 1
ATOM 3232 C C . MET A 1 390 ? -1.666 0.478 15.221 1.00 93.00 390 MET A C 1
ATOM 3234 O O . MET A 1 390 ? -1.651 1.109 16.271 1.00 93.00 390 MET A O 1
ATOM 3238 N N . ASP A 1 391 ? -2.445 0.825 14.216 1.00 90.94 391 ASP A N 1
ATOM 3239 C CA . ASP A 1 391 ? -3.488 1.835 14.352 1.00 90.94 391 ASP A CA 1
ATOM 3240 C C . ASP A 1 391 ? -4.767 1.283 13.745 1.00 90.94 391 ASP A C 1
ATOM 3242 O O . ASP A 1 391 ? -4.732 0.512 12.783 1.00 90.94 391 ASP A O 1
ATOM 3246 N N . ALA A 1 392 ? -5.901 1.662 14.315 1.00 90.88 392 ALA A N 1
ATOM 3247 C CA . ALA A 1 392 ? -7.202 1.370 13.752 1.00 90.88 392 ALA A CA 1
ATOM 3248 C C . ALA A 1 392 ? -8.162 2.510 14.052 1.00 90.88 392 ALA A C 1
ATOM 3250 O O . ALA A 1 392 ? -8.316 2.939 15.195 1.00 90.88 392 ALA A O 1
ATOM 3251 N N . SER A 1 393 ? -8.838 2.986 13.014 1.00 90.38 393 SER A N 1
ATOM 3252 C CA . SER A 1 393 ? -9.793 4.081 13.130 1.00 90.38 393 SER A CA 1
ATOM 3253 C C . SER A 1 393 ? -11.082 3.752 12.377 1.00 90.38 393 SER A C 1
ATOM 3255 O O . SER A 1 393 ? -11.011 3.382 11.202 1.00 90.38 393 SER A O 1
ATOM 3257 N N . PRO A 1 394 ? -12.256 3.906 13.018 1.00 93.12 394 PRO A N 1
ATOM 3258 C CA . PRO A 1 394 ? -13.545 3.870 12.337 1.00 93.12 394 PRO A CA 1
ATOM 3259 C C . PRO A 1 394 ? -13.597 4.879 11.194 1.00 93.12 394 PRO A C 1
ATOM 3261 O O . PRO A 1 394 ? -13.187 6.030 11.359 1.00 93.12 394 PRO A O 1
ATOM 3264 N N . VAL A 1 395 ? -14.128 4.465 10.047 1.00 91.94 395 VAL A N 1
ATOM 3265 C CA . VAL A 1 395 ? -14.404 5.374 8.933 1.00 91.94 395 VAL A CA 1
ATOM 3266 C C . VAL A 1 395 ? -15.891 5.709 8.970 1.00 91.94 395 VAL A C 1
ATOM 3268 O O . VAL A 1 395 ? -16.732 4.903 8.597 1.00 91.94 395 VAL A O 1
ATOM 3271 N N . LEU A 1 396 ? -16.209 6.905 9.464 1.00 91.00 396 LEU A N 1
ATOM 3272 C CA . LEU A 1 396 ? -17.586 7.318 9.773 1.00 91.00 396 LEU A CA 1
ATOM 3273 C C . LEU A 1 396 ? -18.238 8.192 8.700 1.00 91.00 396 LEU A C 1
ATOM 3275 O O . LEU A 1 396 ? -19.386 8.592 8.838 1.00 91.00 396 LEU A O 1
ATOM 3279 N N . SER A 1 397 ? -17.500 8.556 7.656 1.00 85.50 397 SER A N 1
ATOM 3280 C CA . SER A 1 397 ? -18.044 9.335 6.549 1.00 85.50 397 SER A CA 1
ATOM 3281 C C . SER A 1 397 ? -17.204 9.163 5.295 1.00 85.50 397 SER A C 1
ATOM 3283 O O . SER A 1 397 ? -16.004 8.865 5.350 1.00 85.50 397 SER A O 1
ATOM 3285 N N . MET A 1 398 ? -17.823 9.439 4.148 1.00 82.00 398 MET A N 1
ATOM 3286 C CA . MET A 1 398 ? -17.098 9.466 2.887 1.00 82.00 398 MET A CA 1
ATOM 3287 C C . MET A 1 398 ? -16.038 10.572 2.866 1.00 82.00 398 MET A C 1
ATOM 3289 O O . MET A 1 398 ? -14.924 10.349 2.398 1.00 82.00 398 MET A O 1
ATOM 3293 N N . LYS A 1 399 ? -16.330 11.746 3.443 1.00 76.25 399 LYS A N 1
ATOM 3294 C CA . LYS A 1 399 ? -15.373 12.861 3.516 1.00 76.25 399 LYS A CA 1
ATOM 3295 C C . LYS A 1 399 ? -14.125 12.492 4.331 1.00 76.25 399 LYS A C 1
ATOM 3297 O O . LYS A 1 399 ? -13.017 12.819 3.910 1.00 76.25 399 LYS A O 1
ATOM 3302 N N . PHE A 1 400 ? -14.265 11.747 5.435 1.00 74.62 400 PHE A N 1
ATOM 3303 C CA . PHE A 1 400 ? -13.115 11.224 6.191 1.00 74.62 400 PHE A CA 1
ATOM 3304 C C . PHE A 1 400 ? -12.246 10.292 5.334 1.00 74.62 400 PHE A C 1
ATOM 3306 O O . PHE A 1 400 ? -11.024 10.438 5.290 1.00 74.62 400 PHE A O 1
ATOM 3313 N N . MET A 1 401 ? -12.883 9.373 4.605 1.00 79.69 401 MET A N 1
ATOM 3314 C CA . MET A 1 401 ? -12.213 8.450 3.688 1.00 79.69 401 MET A CA 1
ATOM 3315 C C . MET A 1 401 ? -11.461 9.211 2.579 1.00 79.69 401 MET A C 1
ATOM 3317 O O . MET A 1 401 ? -10.292 8.944 2.306 1.00 79.69 401 MET A O 1
ATOM 3321 N N . LEU A 1 402 ? -12.091 10.218 1.975 1.00 75.62 402 LEU A N 1
ATOM 3322 C CA . LEU A 1 402 ? -11.486 11.029 0.916 1.00 75.62 402 LEU A CA 1
ATOM 3323 C C . LEU A 1 402 ? -10.300 11.851 1.423 1.00 75.62 402 LEU A C 1
ATOM 3325 O O . LEU A 1 402 ? -9.277 11.886 0.745 1.00 75.62 402 LEU A O 1
ATOM 3329 N N . ARG A 1 403 ? -10.384 12.439 2.626 1.00 71.50 403 ARG A N 1
ATOM 3330 C CA . ARG A 1 403 ? -9.244 13.089 3.304 1.00 71.50 403 ARG A CA 1
ATOM 3331 C C . ARG A 1 403 ? -8.112 12.112 3.573 1.00 71.50 403 ARG A C 1
ATOM 3333 O O . ARG A 1 403 ? -6.947 12.446 3.366 1.00 71.50 403 ARG A O 1
ATOM 3340 N N . TYR A 1 404 ? -8.445 10.892 3.986 1.00 71.56 404 TYR A N 1
ATOM 3341 C CA . TYR A 1 404 ? -7.466 9.828 4.099 1.00 71.56 404 TYR A CA 1
ATOM 3342 C C . TYR A 1 404 ? -6.791 9.604 2.738 1.00 71.56 404 TYR A C 1
ATOM 3344 O O . TYR A 1 404 ? -5.617 9.928 2.618 1.00 71.56 404 TYR A O 1
ATOM 3352 N N . ILE A 1 405 ? -7.507 9.186 1.686 1.00 69.44 405 ILE A N 1
ATOM 3353 C CA . ILE A 1 405 ? -6.914 8.950 0.353 1.00 69.44 405 ILE A CA 1
ATOM 3354 C C . ILE A 1 405 ? -6.115 10.164 -0.143 1.00 69.44 405 ILE A C 1
ATOM 3356 O O . ILE A 1 405 ? -5.000 9.991 -0.633 1.00 69.44 405 ILE A O 1
ATOM 3360 N N . ALA A 1 406 ? -6.628 11.381 0.045 1.00 65.06 406 ALA A N 1
ATOM 3361 C CA . ALA A 1 406 ? -5.956 12.628 -0.301 1.00 65.06 406 ALA A CA 1
ATOM 3362 C C . ALA A 1 406 ? -4.560 12.711 0.327 1.00 65.06 406 ALA A C 1
ATOM 3364 O O . ALA A 1 406 ? -3.581 12.857 -0.403 1.00 65.06 406 ALA A O 1
ATOM 3365 N N . LYS A 1 407 ? -4.443 12.491 1.644 1.00 64.50 407 LYS A N 1
ATOM 3366 C CA . LYS A 1 407 ? -3.158 12.439 2.361 1.00 64.50 407 LYS A CA 1
ATOM 3367 C C . LYS A 1 407 ? -2.166 11.470 1.719 1.00 64.50 407 LYS A C 1
ATOM 3369 O O . LYS A 1 407 ? -0.980 11.770 1.664 1.00 64.50 407 LYS A O 1
ATOM 3374 N N . TYR A 1 408 ? -2.629 10.322 1.230 1.00 55.53 408 TYR A N 1
ATOM 3375 C CA . TYR A 1 408 ? -1.758 9.287 0.658 1.00 55.53 408 TYR A CA 1
ATOM 3376 C C . TYR A 1 408 ? -1.489 9.467 -0.844 1.00 55.53 408 TYR A C 1
ATOM 3378 O O . TYR A 1 408 ? -0.473 8.975 -1.324 1.00 55.53 408 TYR A O 1
ATOM 3386 N N . THR A 1 409 ? -2.337 10.205 -1.571 1.00 48.19 409 THR A N 1
ATOM 3387 C CA . THR A 1 409 ? -2.081 10.645 -2.961 1.00 48.19 409 THR A CA 1
ATOM 3388 C C . THR A 1 409 ? -1.204 11.897 -3.047 1.00 48.19 409 THR A C 1
ATOM 3390 O O . THR A 1 409 ? -0.511 12.089 -4.047 1.00 48.19 409 THR A O 1
ATOM 3393 N N . ALA A 1 410 ? -1.250 12.752 -2.018 1.00 43.38 410 ALA A N 1
ATOM 3394 C CA . ALA A 1 410 ? -0.592 14.056 -1.971 1.00 43.38 410 ALA A CA 1
ATOM 3395 C C . ALA A 1 410 ? 0.688 14.077 -1.122 1.00 43.38 410 ALA A C 1
ATOM 3397 O O . ALA A 1 410 ? 1.475 15.010 -1.270 1.00 43.38 410 ALA A O 1
ATOM 3398 N N . LYS A 1 411 ? 0.938 13.057 -0.282 1.00 46.41 411 LYS A N 1
ATOM 3399 C CA . LYS A 1 411 ? 2.256 12.812 0.324 1.00 46.41 411 LYS A CA 1
ATOM 3400 C C . LYS A 1 411 ? 3.256 12.443 -0.776 1.00 46.41 411 LYS A C 1
ATOM 3402 O O . LYS A 1 411 ? 3.548 11.275 -1.013 1.00 46.41 411 LYS A O 1
ATOM 3407 N N . GLY A 1 412 ? 3.752 13.460 -1.469 1.00 43.09 412 GLY A N 1
ATOM 3408 C CA . GLY A 1 412 ? 5.031 13.381 -2.148 1.00 43.09 412 GLY A CA 1
ATOM 3409 C C . GLY A 1 412 ? 6.101 13.270 -1.075 1.00 43.09 412 GLY A C 1
ATOM 3410 O O . GLY A 1 412 ? 6.169 14.100 -0.167 1.00 43.09 412 GLY A O 1
ATOM 3411 N N . GLU A 1 413 ? 6.915 12.229 -1.147 1.00 43.50 413 GLU A N 1
ATOM 3412 C CA . GLU A 1 413 ? 8.218 12.272 -0.495 1.00 43.50 413 GLU A CA 1
ATOM 3413 C C . GLU A 1 413 ? 8.940 13.523 -0.996 1.00 43.50 413 GLU A C 1
ATOM 3415 O O . GLU A 1 413 ? 8.836 13.839 -2.179 1.00 43.50 413 GLU A O 1
ATOM 3420 N N . LYS A 1 414 ? 9.523 14.276 -0.049 1.00 38.50 414 LYS A N 1
ATOM 3421 C CA . LYS A 1 414 ? 10.137 15.611 -0.194 1.00 38.50 414 LYS A CA 1
ATOM 3422 C C . LYS A 1 414 ? 9.809 16.327 -1.512 1.00 38.50 414 LYS A C 1
ATOM 3424 O O . LYS A 1 414 ? 10.453 16.048 -2.513 1.00 38.50 414 LYS A O 1
ATOM 3429 N N . GLN A 1 415 ? 8.856 17.270 -1.458 1.00 37.00 415 GLN A N 1
ATOM 3430 C CA . GLN A 1 415 ? 8.542 18.288 -2.482 1.00 37.00 415 GLN A CA 1
ATOM 3431 C C . GLN A 1 415 ? 9.301 18.101 -3.808 1.00 37.00 415 GLN A C 1
ATOM 3433 O O . GLN A 1 415 ? 10.305 18.758 -4.080 1.00 37.00 415 GLN A O 1
ATOM 3438 N N . SER A 1 416 ? 8.830 17.166 -4.633 1.00 45.84 416 SER A N 1
ATOM 3439 C CA . SER A 1 416 ? 9.370 16.998 -5.975 1.00 45.84 416 SER A CA 1
ATOM 3440 C C . SER A 1 416 ? 9.055 18.255 -6.786 1.00 45.84 416 SER A C 1
ATOM 3442 O O . SER A 1 416 ? 7.949 18.800 -6.705 1.00 45.84 416 SER A O 1
ATOM 3444 N N . VAL A 1 417 ? 10.028 18.688 -7.587 1.00 51.84 417 VAL A N 1
ATOM 3445 C CA . VAL A 1 417 ? 9.876 19.705 -8.634 1.00 51.84 417 VAL A CA 1
ATOM 3446 C C . VAL A 1 417 ? 8.567 19.447 -9.395 1.00 51.84 417 VAL A C 1
ATOM 3448 O O . VAL A 1 417 ? 8.255 18.299 -9.729 1.00 51.84 417 VAL A O 1
ATOM 3451 N N . THR A 1 418 ? 7.748 20.475 -9.633 1.00 56.06 418 THR A N 1
ATOM 3452 C CA . THR A 1 418 ? 6.440 20.267 -10.268 1.00 56.06 418 THR A CA 1
ATOM 3453 C C . THR A 1 418 ? 6.626 19.582 -11.624 1.00 56.06 418 THR A C 1
ATOM 3455 O O . THR A 1 418 ? 7.590 19.846 -12.339 1.00 56.06 418 THR A O 1
ATOM 3458 N N . CYS A 1 419 ? 5.681 18.731 -12.044 1.00 57.53 419 CYS A N 1
ATOM 3459 C CA . CYS A 1 419 ? 5.751 18.062 -13.354 1.00 57.53 419 CYS A CA 1
ATOM 3460 C C . CYS A 1 419 ? 6.021 19.051 -14.509 1.00 57.53 419 CYS A C 1
ATOM 3462 O O . CYS A 1 419 ? 6.683 18.706 -15.484 1.00 57.53 419 CYS A O 1
ATOM 3464 N N . ARG A 1 420 ? 5.554 20.299 -14.379 1.00 59.44 420 ARG A N 1
ATOM 3465 C CA . ARG A 1 420 ? 5.815 21.375 -15.336 1.00 59.44 420 ARG A CA 1
ATOM 3466 C C . ARG A 1 420 ? 7.286 21.784 -15.382 1.00 59.44 420 ARG A C 1
ATOM 3468 O O . ARG A 1 420 ? 7.822 21.930 -16.472 1.00 59.44 420 ARG A O 1
ATOM 3475 N N . GLU A 1 421 ? 7.912 21.989 -14.233 1.00 67.25 421 GLU A N 1
ATOM 3476 C CA . GLU A 1 421 ? 9.333 22.335 -14.127 1.00 67.25 421 GLU A CA 1
ATOM 3477 C C . GLU A 1 421 ? 10.220 21.154 -14.538 1.00 67.25 421 GLU A C 1
ATOM 3479 O O . GLU A 1 421 ? 11.218 21.345 -15.227 1.00 67.25 421 GLU A O 1
ATOM 3484 N N . LEU A 1 422 ? 9.810 19.923 -14.209 1.00 68.31 422 LEU A N 1
ATOM 3485 C CA . LEU A 1 422 ? 10.483 18.694 -14.627 1.00 68.31 422 LEU A CA 1
ATOM 3486 C C . LEU A 1 422 ? 10.570 18.594 -16.153 1.00 68.31 422 LEU A C 1
ATOM 3488 O O . LEU A 1 422 ? 11.645 18.386 -16.712 1.00 68.31 422 LEU A O 1
ATOM 3492 N N . VAL A 1 423 ? 9.421 18.772 -16.807 1.00 67.00 423 VAL A N 1
ATOM 3493 C CA . VAL A 1 423 ? 9.280 18.804 -18.265 1.00 67.00 423 VAL A CA 1
ATOM 3494 C C . VAL A 1 423 ? 10.038 19.986 -18.855 1.00 67.00 423 VAL A C 1
ATOM 3496 O O . VAL A 1 423 ? 10.685 19.813 -19.881 1.00 67.00 423 VAL A O 1
ATOM 3499 N N . GLY A 1 424 ? 9.942 21.163 -18.229 1.00 71.00 424 GLY A N 1
ATOM 3500 C CA . GLY A 1 424 ? 10.656 22.369 -18.642 1.00 71.00 424 GLY A CA 1
ATOM 3501 C C . GLY A 1 424 ? 12.151 22.105 -18.735 1.00 71.00 424 GLY A C 1
ATOM 3502 O O . GLY A 1 424 ? 12.693 22.178 -19.825 1.00 71.00 424 GLY A O 1
ATOM 3503 N N . SER A 1 425 ? 12.762 21.634 -17.646 1.00 77.88 425 SER A N 1
ATOM 3504 C CA . SER A 1 425 ? 14.185 21.273 -17.621 1.00 77.88 425 SER A CA 1
ATOM 3505 C C . SER A 1 425 ? 14.550 20.247 -18.696 1.00 77.88 425 SER A C 1
ATOM 3507 O O . SER A 1 425 ? 15.521 20.451 -19.407 1.00 77.88 425 SER A O 1
ATOM 3509 N N . ILE A 1 426 ? 13.770 19.175 -18.879 1.00 78.69 426 ILE A N 1
ATOM 3510 C CA . ILE A 1 426 ? 14.097 18.160 -19.900 1.00 78.69 426 ILE A CA 1
ATOM 3511 C C . ILE A 1 426 ? 14.029 18.742 -21.312 1.00 78.69 426 ILE A C 1
ATOM 3513 O O . ILE A 1 426 ? 14.831 18.377 -22.167 1.00 78.69 426 ILE A O 1
ATOM 3517 N N . LEU A 1 427 ? 13.047 19.606 -21.571 1.00 76.12 427 LEU A N 1
ATOM 3518 C CA . LEU A 1 427 ? 12.926 20.281 -22.853 1.00 76.12 427 LEU A CA 1
ATOM 3519 C C . LEU A 1 427 ? 14.005 21.341 -23.029 1.00 76.12 427 LEU A C 1
ATOM 3521 O O . LEU A 1 427 ? 14.424 21.536 -24.157 1.00 76.12 427 LEU A O 1
ATOM 3525 N N . ASP A 1 428 ? 14.448 22.020 -21.980 1.00 81.38 428 ASP A N 1
ATOM 3526 C CA . ASP A 1 428 ? 15.528 23.006 -22.064 1.00 81.38 428 ASP A CA 1
ATOM 3527 C C . ASP A 1 428 ? 16.880 22.316 -22.330 1.00 81.38 428 ASP A C 1
ATOM 3529 O O . ASP A 1 428 ? 17.683 22.830 -23.104 1.00 81.38 428 ASP A O 1
ATOM 3533 N N . ASP A 1 429 ? 17.074 21.106 -21.794 1.00 82.50 429 ASP A N 1
ATOM 3534 C CA . ASP A 1 429 ? 18.267 20.270 -22.002 1.00 82.50 429 ASP A CA 1
ATOM 3535 C C . ASP A 1 429 ? 18.261 19.496 -23.342 1.00 82.50 429 ASP A C 1
ATOM 3537 O O . ASP A 1 429 ? 19.263 18.881 -23.714 1.00 82.50 429 ASP A O 1
ATOM 3541 N N . ALA A 1 430 ? 17.130 19.450 -24.055 1.00 83.25 430 ALA A N 1
ATOM 3542 C CA . ALA A 1 430 ? 17.003 18.734 -25.328 1.00 83.25 430 ALA A CA 1
ATOM 3543 C C . ALA A 1 430 ? 17.488 19.584 -26.517 1.00 83.25 430 ALA A C 1
ATOM 3545 O O . ALA A 1 430 ? 17.215 20.781 -26.589 1.00 83.25 430 ALA A O 1
ATOM 3546 N N . GLY A 1 431 ? 18.145 18.968 -27.500 1.00 84.12 431 GLY A N 1
ATOM 3547 C CA . GLY A 1 431 ? 18.404 19.617 -28.789 1.00 84.12 431 GLY A CA 1
ATOM 3548 C C . GLY A 1 431 ? 17.105 19.801 -29.581 1.00 84.12 431 GLY A C 1
ATOM 3549 O O . GLY A 1 431 ? 16.175 19.018 -29.420 1.00 84.12 431 GLY A O 1
ATOM 3550 N N . ASP A 1 432 ? 17.010 20.815 -30.445 1.00 84.62 432 ASP A N 1
ATOM 3551 C CA . ASP A 1 432 ? 15.784 21.073 -31.226 1.00 84.62 432 ASP A CA 1
ATOM 3552 C C . ASP A 1 432 ? 15.365 19.882 -32.101 1.00 84.62 432 ASP A C 1
ATOM 3554 O O . ASP A 1 432 ? 14.171 19.597 -32.201 1.00 84.62 432 ASP A O 1
ATOM 3558 N N . GLU A 1 433 ? 16.349 19.156 -32.636 1.00 87.00 433 GLU A N 1
ATOM 3559 C CA . GLU A 1 433 ? 16.186 17.970 -33.488 1.00 87.00 433 GLU A CA 1
ATOM 3560 C C . GLU A 1 433 ? 16.042 16.656 -32.697 1.00 87.00 433 GLU A C 1
ATOM 3562 O O . GLU A 1 433 ? 15.885 15.586 -33.288 1.00 87.00 433 GLU A O 1
ATOM 3567 N N . ASP A 1 434 ? 16.091 16.694 -31.358 1.00 86.88 434 ASP A N 1
ATOM 3568 C CA . ASP A 1 434 ? 15.895 15.489 -30.551 1.00 86.88 434 ASP A CA 1
ATOM 3569 C C . ASP A 1 434 ? 14.492 14.917 -30.797 1.00 86.88 434 ASP A C 1
ATOM 3571 O O . ASP A 1 434 ? 13.495 15.637 -30.776 1.00 86.88 434 ASP A O 1
ATOM 3575 N N . SER A 1 435 ? 14.383 13.600 -30.978 1.00 86.81 435 SER A N 1
ATOM 3576 C CA . SER A 1 435 ? 13.071 12.962 -31.162 1.00 86.81 435 SER A CA 1
ATOM 3577 C C . SER A 1 435 ? 12.169 13.116 -29.929 1.00 86.81 435 SER A C 1
ATOM 3579 O O . SER A 1 435 ? 12.614 13.007 -28.783 1.00 86.81 435 SER A O 1
ATOM 3581 N N . ALA A 1 436 ? 10.858 13.249 -30.146 1.00 83.00 436 ALA A N 1
ATOM 3582 C CA . ALA A 1 436 ? 9.862 13.255 -29.074 1.00 83.00 436 ALA A CA 1
ATOM 3583 C C . ALA A 1 436 ? 9.964 12.014 -28.173 1.00 83.00 436 ALA A C 1
ATOM 3585 O O . ALA A 1 436 ? 9.781 12.094 -26.955 1.00 83.00 436 ALA A O 1
ATOM 3586 N N . ARG A 1 437 ? 10.323 10.868 -28.764 1.00 85.00 437 ARG A N 1
ATOM 3587 C CA . ARG A 1 437 ? 10.614 9.627 -28.046 1.00 85.00 437 ARG A CA 1
ATOM 3588 C C . ARG A 1 437 ? 11.704 9.812 -26.990 1.00 85.00 437 ARG A C 1
ATOM 3590 O O . ARG A 1 437 ? 11.496 9.376 -25.859 1.00 85.00 437 ARG A O 1
ATOM 3597 N N . SER A 1 438 ? 12.837 10.431 -27.332 1.00 85.19 438 SER A N 1
ATOM 3598 C CA . SER A 1 438 ? 13.951 10.607 -26.390 1.00 85.19 438 SER A CA 1
ATOM 3599 C C . SER A 1 438 ? 13.543 11.514 -25.222 1.00 85.19 438 SER A C 1
ATOM 3601 O O . SER A 1 438 ? 13.813 11.189 -24.066 1.00 85.19 438 SER A O 1
ATOM 3603 N N . VAL A 1 439 ? 12.798 12.587 -25.506 1.00 83.44 439 VAL A N 1
ATOM 3604 C CA . VAL A 1 439 ? 12.254 13.516 -24.503 1.00 83.44 439 VAL A CA 1
ATOM 3605 C C . VAL A 1 439 ? 11.299 12.795 -23.546 1.00 83.44 439 VAL A C 1
ATOM 3607 O O . VAL A 1 439 ? 11.414 12.933 -22.329 1.00 83.44 439 VAL A O 1
ATOM 3610 N N . ILE A 1 440 ? 10.379 11.981 -24.072 1.00 82.25 440 ILE A N 1
ATOM 3611 C CA . ILE A 1 440 ? 9.417 11.211 -23.266 1.00 82.25 440 ILE A CA 1
ATOM 3612 C C . ILE A 1 440 ? 10.120 10.151 -22.412 1.00 82.25 440 ILE A C 1
ATOM 3614 O O . ILE A 1 440 ? 9.773 9.956 -21.249 1.00 82.25 440 ILE A O 1
ATOM 3618 N N . GLN A 1 441 ? 11.130 9.482 -22.960 1.00 84.06 441 GLN A N 1
ATOM 3619 C CA . GLN A 1 441 ? 11.932 8.512 -22.223 1.00 84.06 441 GLN A CA 1
ATOM 3620 C C . GLN A 1 441 ? 12.720 9.170 -21.082 1.00 84.06 441 GLN A C 1
ATOM 3622 O O . GLN A 1 441 ? 12.676 8.674 -19.956 1.00 84.06 441 GLN A O 1
ATOM 3627 N N . LYS A 1 442 ? 13.365 10.318 -21.336 1.00 85.00 442 LYS A N 1
ATOM 3628 C CA . LYS A 1 442 ? 14.023 11.133 -20.299 1.00 85.00 442 LYS A CA 1
ATOM 3629 C C . LYS A 1 442 ? 13.029 11.557 -19.213 1.00 85.00 442 LYS A C 1
ATOM 3631 O O . LYS A 1 442 ? 13.359 11.492 -18.032 1.00 85.00 442 LYS A O 1
ATOM 3636 N N . LEU A 1 443 ? 11.800 11.920 -19.595 1.00 81.44 443 LEU A N 1
ATOM 3637 C CA . LEU A 1 443 ? 10.730 12.264 -18.656 1.00 81.44 443 LEU A CA 1
ATOM 3638 C C . LEU A 1 443 ? 10.372 11.101 -17.734 1.00 81.44 443 LEU A C 1
ATOM 3640 O O . LEU A 1 443 ? 10.362 11.285 -16.521 1.00 81.44 443 LEU A O 1
ATOM 3644 N N . LEU A 1 444 ? 10.131 9.908 -18.280 1.00 79.88 444 LEU A N 1
ATOM 3645 C CA . LEU A 1 444 ? 9.829 8.723 -17.473 1.00 79.88 444 LEU A CA 1
ATOM 3646 C C . LEU A 1 444 ? 11.004 8.330 -16.567 1.00 79.88 444 LEU A C 1
ATOM 3648 O O . LEU A 1 444 ? 10.790 8.018 -15.401 1.00 79.88 444 LEU A O 1
ATOM 3652 N N . ILE A 1 445 ? 12.243 8.404 -17.058 1.00 83.31 445 ILE A N 1
ATOM 3653 C CA . ILE A 1 445 ? 13.436 8.122 -16.246 1.00 83.31 445 ILE A CA 1
ATOM 3654 C C . ILE A 1 445 ? 13.540 9.092 -15.067 1.00 83.31 445 ILE A C 1
ATOM 3656 O O . ILE A 1 445 ? 13.772 8.655 -13.944 1.00 83.31 445 ILE A O 1
ATOM 3660 N N . LYS A 1 446 ? 13.314 10.393 -15.287 1.00 79.31 446 LYS A N 1
ATOM 3661 C CA . LYS A 1 446 ? 13.439 11.395 -14.221 1.00 79.31 446 LYS A CA 1
ATOM 3662 C C . LYS A 1 446 ? 12.456 11.147 -13.071 1.00 79.31 446 LYS A C 1
ATOM 3664 O O . LYS A 1 446 ? 12.817 11.397 -11.929 1.00 79.31 446 LYS A O 1
ATOM 3669 N N . THR A 1 447 ? 11.282 10.563 -13.348 1.00 71.44 447 THR A N 1
ATOM 3670 C CA . THR A 1 447 ? 10.301 10.187 -12.306 1.00 71.44 447 THR A CA 1
ATOM 3671 C C . THR A 1 447 ? 10.772 9.064 -11.383 1.00 71.44 447 THR A C 1
ATOM 3673 O O . THR A 1 447 ? 10.334 8.982 -10.239 1.00 71.44 447 THR A O 1
ATOM 3676 N N . VAL A 1 448 ? 11.689 8.207 -11.846 1.00 74.31 448 VAL A N 1
ATOM 3677 C CA . VAL A 1 448 ? 12.295 7.155 -11.016 1.00 74.31 448 VAL A CA 1
ATOM 3678 C C . VAL A 1 448 ? 13.214 7.774 -9.961 1.00 74.31 448 VAL A C 1
ATOM 3680 O O . VAL A 1 448 ? 13.263 7.285 -8.837 1.00 74.31 448 VAL A O 1
ATOM 3683 N N . SER A 1 449 ? 13.902 8.862 -10.314 1.00 69.06 449 SER A N 1
ATOM 3684 C CA . SER A 1 449 ? 14.894 9.552 -9.480 1.00 69.06 449 SER A CA 1
ATOM 3685 C C . SER A 1 449 ? 14.308 10.644 -8.572 1.00 69.06 449 SER A C 1
ATOM 3687 O O . SER A 1 449 ? 15.067 11.396 -7.971 1.00 69.06 449 SER A O 1
ATOM 3689 N N . GLU A 1 450 ? 12.980 10.765 -8.469 1.00 67.69 450 GLU A N 1
ATOM 3690 C CA . GLU A 1 450 ? 12.317 11.784 -7.631 1.00 67.69 450 GLU A CA 1
ATOM 3691 C C . GLU A 1 450 ? 12.379 11.480 -6.122 1.00 67.69 450 GLU A C 1
ATOM 3693 O O . GLU A 1 450 ? 12.052 12.356 -5.321 1.00 67.69 450 GLU A O 1
ATOM 3698 N N . ARG A 1 451 ? 12.766 10.258 -5.726 1.00 69.44 451 ARG A N 1
ATOM 3699 C CA . ARG A 1 451 ? 12.749 9.789 -4.331 1.00 69.44 451 ARG A CA 1
ATOM 3700 C C . ARG A 1 451 ? 13.905 8.844 -4.004 1.00 69.44 451 ARG A C 1
ATOM 3702 O O . ARG A 1 451 ? 14.434 8.168 -4.886 1.00 69.44 451 ARG A O 1
ATOM 3709 N N . ASP A 1 452 ? 14.201 8.739 -2.712 1.00 74.69 452 ASP A N 1
ATOM 3710 C CA . ASP A 1 452 ? 15.112 7.739 -2.153 1.00 74.69 452 ASP A CA 1
ATOM 3711 C C . ASP A 1 452 ? 14.371 6.424 -1.876 1.00 74.69 452 ASP A C 1
ATOM 3713 O O . ASP A 1 452 ? 13.282 6.438 -1.308 1.00 74.69 452 ASP A O 1
ATOM 3717 N N . TYR A 1 453 ? 14.984 5.284 -2.198 1.00 79.81 453 TYR A N 1
ATOM 3718 C CA . TYR A 1 453 ? 14.435 3.955 -1.900 1.00 79.81 453 TYR A CA 1
ATOM 3719 C C . TYR A 1 453 ? 15.212 3.302 -0.756 1.00 79.81 453 TYR A C 1
ATOM 3721 O O . TYR A 1 453 ? 16.443 3.359 -0.726 1.00 79.81 453 TYR A O 1
ATOM 3729 N N . SER A 1 454 ? 14.516 2.642 0.174 1.00 84.56 454 SER A N 1
ATOM 3730 C CA . SER A 1 454 ? 15.188 1.882 1.235 1.00 84.56 454 SER A CA 1
ATOM 3731 C C . SER A 1 454 ? 15.724 0.544 0.719 1.00 84.56 454 SER A C 1
ATOM 3733 O O . SER A 1 454 ? 15.250 0.015 -0.286 1.00 84.56 454 SER A O 1
ATOM 3735 N N . ALA A 1 455 ? 16.698 -0.047 1.420 1.00 88.06 455 ALA A N 1
ATOM 3736 C CA . ALA A 1 455 ? 17.230 -1.360 1.047 1.00 88.06 455 ALA A CA 1
ATOM 3737 C C . ALA A 1 455 ? 16.142 -2.452 1.037 1.00 88.06 455 ALA A C 1
ATOM 3739 O O . ALA A 1 455 ? 16.113 -3.275 0.127 1.00 88.06 455 ALA A O 1
ATOM 3740 N N . GLN A 1 456 ? 15.232 -2.429 2.016 1.00 90.50 456 GLN A N 1
ATOM 3741 C CA . GLN A 1 456 ? 14.110 -3.367 2.103 1.00 90.50 456 GLN A CA 1
ATOM 3742 C C . GLN A 1 456 ? 13.117 -3.166 0.951 1.00 90.50 456 GLN A C 1
ATOM 3744 O O . GLN A 1 456 ? 12.738 -4.138 0.308 1.00 90.50 456 GLN A O 1
ATOM 3749 N N . GLU A 1 457 ? 12.776 -1.921 0.605 1.00 91.00 457 GLU A N 1
ATOM 3750 C CA . GLU A 1 457 ? 11.890 -1.632 -0.529 1.00 91.00 457 GLU A CA 1
ATOM 3751 C C . GLU A 1 457 ? 12.493 -2.065 -1.869 1.00 91.00 457 GLU A C 1
ATOM 3753 O O . GLU A 1 457 ? 11.813 -2.639 -2.721 1.00 91.00 457 GLU A O 1
ATOM 3758 N N . VAL A 1 458 ? 13.789 -1.809 -2.058 1.00 91.31 458 VAL A N 1
ATOM 3759 C CA . VAL A 1 458 ? 14.536 -2.257 -3.236 1.00 91.31 458 VAL A CA 1
ATOM 3760 C C . VAL A 1 458 ? 14.447 -3.774 -3.368 1.00 91.31 458 VAL A C 1
ATOM 3762 O O . VAL A 1 458 ? 14.133 -4.277 -4.448 1.00 91.31 458 VAL A O 1
ATOM 3765 N N . CYS A 1 459 ? 14.673 -4.501 -2.271 1.00 93.44 459 CYS A N 1
ATOM 3766 C CA . CYS A 1 459 ? 14.518 -5.950 -2.236 1.00 93.44 459 CYS A CA 1
ATOM 3767 C C . CYS A 1 459 ? 13.078 -6.378 -2.548 1.00 93.44 459 CYS A C 1
ATOM 3769 O O . CYS A 1 459 ? 12.897 -7.282 -3.363 1.00 93.44 459 CYS A O 1
ATOM 3771 N N . HIS A 1 460 ? 12.070 -5.703 -1.995 1.00 93.62 460 HIS A N 1
ATOM 3772 C CA . HIS A 1 460 ? 10.658 -5.985 -2.258 1.00 93.62 460 HIS A CA 1
ATOM 3773 C C . HIS A 1 460 ? 10.321 -5.903 -3.750 1.00 93.62 460 HIS A C 1
ATOM 3775 O O . HIS A 1 460 ? 9.706 -6.797 -4.335 1.00 93.62 460 HIS A O 1
ATOM 3781 N N . ILE A 1 461 ? 10.768 -4.826 -4.401 1.00 92.56 461 ILE A N 1
ATOM 3782 C CA . ILE A 1 461 ? 10.504 -4.585 -5.818 1.00 92.56 461 ILE A CA 1
ATOM 3783 C C . ILE A 1 461 ? 11.255 -5.595 -6.696 1.00 92.56 461 ILE A C 1
ATOM 3785 O O . ILE A 1 461 ? 10.652 -6.145 -7.622 1.00 92.56 461 ILE A O 1
ATOM 3789 N N . LEU A 1 462 ? 12.540 -5.848 -6.416 1.00 94.00 462 LEU A N 1
ATOM 3790 C CA . LEU A 1 462 ? 13.386 -6.746 -7.214 1.00 94.00 462 LEU A CA 1
ATOM 3791 C C . LEU A 1 462 ? 13.015 -8.224 -7.075 1.00 94.00 462 LEU A C 1
ATOM 3793 O O . LEU A 1 462 ? 13.136 -8.968 -8.041 1.00 94.00 462 LEU A O 1
ATOM 3797 N N . THR A 1 463 ? 12.519 -8.644 -5.912 1.00 92.25 463 THR A N 1
ATOM 3798 C CA . THR A 1 463 ? 11.995 -10.010 -5.705 1.00 92.25 463 THR A CA 1
ATOM 3799 C C . THR A 1 463 ? 10.595 -10.198 -6.302 1.00 92.25 463 THR A C 1
ATOM 3801 O O . THR A 1 463 ? 10.031 -11.293 -6.299 1.00 92.25 463 THR A O 1
ATOM 3804 N N . GLY A 1 464 ? 10.023 -9.134 -6.875 1.00 90.38 464 GLY A N 1
ATOM 3805 C CA . GLY A 1 464 ? 8.737 -9.173 -7.559 1.00 90.38 464 GLY A CA 1
ATOM 3806 C C . GLY A 1 464 ? 7.532 -9.173 -6.619 1.00 90.38 464 GLY A C 1
ATOM 3807 O O . GLY A 1 464 ? 6.414 -9.368 -7.098 1.00 90.38 464 GLY A O 1
ATOM 3808 N N . GLN A 1 465 ? 7.723 -8.905 -5.325 1.00 91.38 465 GLN A N 1
ATOM 3809 C CA . GLN A 1 465 ? 6.638 -8.879 -4.350 1.00 91.38 465 GLN A CA 1
ATOM 3810 C C . GLN A 1 465 ? 5.604 -7.772 -4.668 1.00 91.38 465 GLN A C 1
ATOM 3812 O O . GLN A 1 465 ? 5.922 -6.747 -5.300 1.00 91.38 465 GLN A O 1
ATOM 3817 N N . PRO A 1 466 ? 4.322 -7.985 -4.313 1.00 90.75 466 PRO A N 1
ATOM 3818 C CA . PRO A 1 466 ? 3.268 -7.021 -4.582 1.00 90.75 466 PRO A CA 1
ATOM 3819 C C . PRO A 1 466 ? 3.257 -5.891 -3.541 1.00 90.75 466 PRO A C 1
ATOM 3821 O O . PRO A 1 466 ? 2.906 -6.098 -2.386 1.00 90.75 466 PRO A O 1
ATOM 3824 N N . LEU A 1 467 ? 3.477 -4.652 -3.993 1.00 89.56 467 LEU A N 1
ATOM 3825 C CA . LEU A 1 467 ? 3.399 -3.452 -3.140 1.00 89.56 467 LEU A CA 1
ATOM 3826 C C . LEU A 1 467 ? 1.989 -3.168 -2.581 1.00 89.56 467 LEU A C 1
ATOM 3828 O O . LEU A 1 467 ? 1.815 -2.294 -1.736 1.00 89.56 467 LEU A O 1
ATOM 3832 N N . HIS A 1 468 ? 0.957 -3.857 -3.066 1.00 89.12 468 HIS A N 1
ATOM 3833 C CA . HIS A 1 468 ? -0.410 -3.711 -2.575 1.00 89.12 468 HIS A CA 1
ATOM 3834 C C . HIS A 1 468 ? -1.166 -5.042 -2.654 1.00 89.12 468 HIS A C 1
ATOM 3836 O O . HIS A 1 468 ? -0.862 -5.893 -3.486 1.00 89.12 468 HIS A O 1
ATOM 3842 N N . MET A 1 469 ? -2.180 -5.202 -1.810 1.00 90.12 469 MET A N 1
ATOM 3843 C CA . MET A 1 469 ? -3.074 -6.353 -1.779 1.00 90.12 469 MET A CA 1
ATOM 3844 C C . MET A 1 469 ? -4.515 -5.863 -1.849 1.00 90.12 469 MET A C 1
ATOM 3846 O O . MET A 1 469 ? -4.919 -5.025 -1.051 1.00 90.12 469 MET A O 1
ATOM 3850 N N . SER A 1 470 ? -5.323 -6.427 -2.741 1.00 90.94 470 SER A N 1
ATOM 3851 C CA . SER A 1 470 ? -6.757 -6.141 -2.806 1.00 90.94 470 SER A CA 1
ATOM 3852 C C . SER A 1 470 ? -7.567 -7.426 -2.713 1.00 90.94 470 SER A C 1
ATOM 3854 O O . SER A 1 470 ? -7.188 -8.475 -3.230 1.00 90.94 470 SER A O 1
ATOM 3856 N N . SER A 1 471 ? -8.709 -7.342 -2.045 1.00 92.19 471 SER A N 1
ATOM 3857 C CA . SER A 1 471 ? -9.734 -8.387 -2.063 1.00 92.19 471 SER A CA 1
ATOM 3858 C C . SER A 1 471 ? -10.432 -8.512 -3.416 1.00 92.19 471 SER A C 1
ATOM 3860 O O . SER A 1 471 ? -10.915 -9.601 -3.720 1.00 92.19 471 SER A O 1
ATOM 3862 N N . ARG A 1 472 ? -10.472 -7.432 -4.208 1.00 90.00 472 ARG A N 1
ATOM 3863 C CA . ARG A 1 472 ? -11.187 -7.322 -5.483 1.00 90.00 472 ARG A CA 1
ATOM 3864 C C . ARG A 1 472 ? -10.224 -7.263 -6.660 1.00 90.00 472 ARG A C 1
ATOM 3866 O O . ARG A 1 472 ? -9.185 -6.613 -6.582 1.00 90.00 472 ARG A O 1
ATOM 3873 N N . SER A 1 473 ? -10.623 -7.887 -7.765 1.00 90.12 473 SER A N 1
ATOM 3874 C CA . SER A 1 473 ? -10.035 -7.643 -9.082 1.00 90.12 473 SER A CA 1
ATOM 3875 C C . SER A 1 473 ? -10.626 -6.377 -9.702 1.00 90.12 473 SER A C 1
ATOM 3877 O O . SER A 1 473 ? -11.714 -5.942 -9.319 1.00 90.12 473 SER A O 1
ATOM 3879 N N . PHE A 1 474 ? -9.939 -5.811 -10.692 1.00 86.62 474 PHE A N 1
ATOM 3880 C CA . PHE A 1 474 ? -10.360 -4.592 -11.376 1.00 86.62 474 PHE A CA 1
ATOM 3881 C C . PHE A 1 474 ? -10.553 -4.869 -12.863 1.00 86.62 474 PHE A C 1
ATOM 3883 O O . PHE A 1 474 ? -9.649 -5.385 -13.512 1.00 86.62 474 PHE A O 1
ATOM 3890 N N . ASN A 1 475 ? -11.715 -4.503 -13.397 1.00 87.06 475 ASN A N 1
ATOM 3891 C CA . ASN A 1 475 ? -12.011 -4.597 -14.821 1.00 87.06 475 ASN A CA 1
ATOM 3892 C C . ASN A 1 475 ? -12.117 -3.198 -15.400 1.00 87.06 475 ASN A C 1
ATOM 3894 O O . ASN A 1 475 ? -12.938 -2.395 -14.962 1.00 87.06 475 ASN A O 1
ATOM 3898 N N . VAL A 1 476 ? -11.291 -2.907 -16.396 1.00 81.06 476 VAL A N 1
ATOM 3899 C CA . VAL A 1 476 ? -11.263 -1.587 -17.011 1.00 81.06 476 VAL A CA 1
ATOM 3900 C C . VAL A 1 476 ? -12.143 -1.558 -18.258 1.00 81.06 476 VAL A C 1
ATOM 3902 O O . VAL A 1 476 ? -12.060 -2.425 -19.124 1.00 81.06 476 VAL A O 1
ATOM 3905 N N . VAL A 1 477 ? -12.973 -0.526 -18.357 1.00 84.44 477 VAL A N 1
ATOM 3906 C CA . VAL A 1 477 ? -13.888 -0.259 -19.464 1.00 84.44 477 VAL A CA 1
ATOM 3907 C C . VAL A 1 477 ? -13.497 1.072 -20.094 1.00 84.44 477 VAL A C 1
ATOM 3909 O O . VAL A 1 477 ? -13.587 2.116 -19.454 1.00 84.44 477 VAL A O 1
ATOM 3912 N N . ASN A 1 478 ? -13.063 1.051 -21.352 1.00 80.12 478 ASN A N 1
ATOM 3913 C CA . ASN A 1 478 ? -12.648 2.249 -22.079 1.00 80.12 478 ASN A CA 1
ATOM 3914 C C . ASN A 1 478 ? -13.667 2.596 -23.175 1.00 80.12 478 ASN A C 1
ATOM 3916 O O . ASN A 1 478 ? -13.938 1.778 -24.049 1.00 80.12 478 ASN A O 1
ATOM 3920 N N . LEU A 1 479 ? -14.213 3.809 -23.108 1.00 81.56 479 LEU A N 1
ATOM 3921 C CA . LEU A 1 479 ? -15.282 4.345 -23.956 1.00 81.56 479 LEU A CA 1
ATOM 3922 C C . LEU A 1 479 ? -14.855 5.614 -24.718 1.00 81.56 479 LEU A C 1
ATOM 3924 O O . LEU A 1 479 ? -15.712 6.374 -25.187 1.00 81.56 479 LEU A O 1
ATOM 3928 N N . ARG A 1 480 ? -13.543 5.887 -24.823 1.00 73.19 480 ARG A N 1
ATOM 3929 C CA . ARG A 1 480 ? -13.028 6.980 -25.666 1.00 73.19 480 ARG A CA 1
ATOM 3930 C C . ARG A 1 480 ? -13.405 6.752 -27.134 1.00 73.19 480 ARG A C 1
ATOM 3932 O O . ARG A 1 480 ? -13.393 5.622 -27.605 1.00 73.19 480 ARG A O 1
ATOM 3939 N N . LYS A 1 481 ? -13.731 7.847 -27.830 1.00 63.94 481 LYS A N 1
ATOM 3940 C CA . LYS A 1 481 ? -14.007 7.859 -29.277 1.00 63.94 481 LYS A CA 1
ATOM 3941 C C . LYS A 1 481 ? -12.727 7.682 -30.106 1.00 63.94 481 LYS A C 1
ATOM 3943 O O . LYS A 1 481 ? -12.763 7.016 -31.131 1.00 63.94 481 LYS A O 1
ATOM 3948 N N . ASP A 1 482 ? -11.608 8.223 -29.622 1.00 54.59 482 ASP A N 1
ATOM 3949 C CA . ASP A 1 482 ? -10.280 8.034 -30.214 1.00 54.59 482 ASP A CA 1
ATOM 3950 C C . ASP A 1 482 ? -9.590 6.785 -29.641 1.00 54.59 482 ASP A C 1
ATOM 3952 O O . ASP A 1 482 ? -9.767 6.462 -28.460 1.00 54.59 482 ASP A O 1
ATOM 3956 N N . GLU A 1 483 ? -8.750 6.126 -30.449 1.00 49.38 483 GLU A N 1
ATOM 3957 C CA . GLU A 1 483 ? -7.942 4.956 -30.072 1.00 49.38 483 GLU A CA 1
ATOM 3958 C C . GLU A 1 483 ? -6.878 5.307 -29.019 1.00 49.38 483 GLU A C 1
ATOM 3960 O O . GLU A 1 483 ? -5.685 5.418 -29.281 1.00 49.38 483 GLU A O 1
ATOM 3965 N N . TRP A 1 484 ? -7.301 5.499 -27.775 1.00 44.53 484 TRP A N 1
ATOM 3966 C CA . TRP A 1 484 ? -6.392 5.542 -26.642 1.00 44.53 484 TRP A CA 1
ATOM 3967 C C . TRP A 1 484 ? -6.213 4.130 -26.088 1.00 44.53 484 TRP A C 1
ATOM 3969 O O . TRP A 1 484 ? -7.181 3.503 -25.649 1.00 44.53 484 TRP A O 1
ATOM 3979 N N . VAL A 1 485 ? -4.974 3.641 -26.093 1.00 48.22 485 VAL A N 1
ATOM 3980 C CA . VAL A 1 485 ? -4.627 2.277 -25.678 1.00 48.22 485 VAL A CA 1
ATOM 3981 C C . VAL A 1 485 ? -3.759 2.326 -24.420 1.00 48.22 485 VAL A C 1
ATOM 3983 O O . VAL A 1 485 ? -2.598 2.740 -24.478 1.00 48.22 485 VAL A O 1
ATOM 3986 N N . GLU A 1 486 ? -4.319 1.890 -23.287 1.00 41.72 486 GLU A N 1
ATOM 3987 C CA . GLU A 1 486 ? -3.555 1.614 -22.063 1.00 41.72 486 GLU A CA 1
ATOM 3988 C C . GLU A 1 486 ? -2.527 0.496 -22.315 1.00 41.72 486 GLU A C 1
ATOM 3990 O O . GLU A 1 486 ? -2.739 -0.398 -23.142 1.00 41.72 486 GLU A O 1
ATOM 3995 N N . LEU A 1 487 ? -1.395 0.548 -21.608 1.00 38.28 487 LEU A N 1
ATOM 3996 C CA . LEU A 1 487 ? -0.387 -0.508 -21.642 1.00 38.28 487 LEU A CA 1
ATOM 3997 C C . LEU A 1 487 ? -1.009 -1.841 -21.200 1.00 38.28 487 LEU A C 1
ATOM 3999 O O . LEU A 1 487 ? -1.459 -1.978 -20.062 1.00 38.28 487 LEU A O 1
ATOM 4003 N N . ARG A 1 488 ? -1.001 -2.835 -22.098 1.00 36.38 488 ARG A N 1
ATOM 4004 C CA . ARG A 1 488 ? -1.237 -4.238 -21.731 1.00 36.38 488 ARG A CA 1
ATOM 4005 C C . ARG A 1 488 ? -0.183 -4.630 -20.673 1.00 36.38 488 ARG A C 1
ATOM 4007 O O . ARG A 1 488 ? 0.958 -4.185 -20.804 1.00 36.38 488 ARG A O 1
ATOM 4014 N N . PRO A 1 489 ? -0.521 -5.416 -19.637 1.00 35.53 489 PRO A N 1
ATOM 4015 C CA . PRO A 1 489 ? 0.454 -5.932 -18.674 1.00 35.53 489 PRO A CA 1
ATOM 4016 C C . PRO A 1 489 ? 1.484 -6.847 -19.333 1.00 35.53 489 PRO A C 1
ATOM 4018 O O . PRO A 1 489 ? 2.588 -6.974 -18.814 1.00 35.53 489 PRO A O 1
ATOM 4021 N N . ASP A 1 490 ? 1.150 -7.396 -20.501 1.00 35.16 490 ASP A N 1
ATOM 4022 C CA . ASP A 1 490 ? 1.968 -8.384 -21.178 1.00 35.16 490 ASP A CA 1
ATOM 4023 C C . ASP A 1 490 ? 2.541 -7.780 -22.460 1.00 35.16 490 ASP A C 1
ATOM 4025 O O . ASP A 1 490 ? 1.829 -7.147 -23.251 1.00 35.16 490 ASP A O 1
ATOM 4029 N N . GLY A 1 491 ? 3.827 -8.024 -22.702 1.00 31.05 491 GLY A N 1
ATOM 4030 C CA . GLY A 1 491 ? 4.547 -7.685 -23.930 1.00 31.05 491 GLY A CA 1
ATOM 4031 C C . GLY A 1 491 ? 4.043 -8.396 -25.195 1.00 31.05 491 GLY A C 1
ATOM 4032 O O . GLY A 1 491 ? 4.810 -8.558 -26.132 1.00 31.05 491 GLY A O 1
ATOM 4033 N N . HIS A 1 492 ? 2.773 -8.799 -25.267 1.00 34.19 492 HIS A N 1
ATOM 4034 C CA . HIS A 1 492 ? 2.165 -9.395 -26.452 1.00 34.19 492 HIS A CA 1
ATOM 4035 C C . HIS A 1 492 ? 1.585 -8.303 -27.367 1.00 34.19 492 HIS A C 1
ATOM 4037 O O . HIS A 1 492 ? 0.390 -7.968 -27.336 1.00 34.19 492 HIS A O 1
ATOM 4043 N N . GLY A 1 493 ? 2.468 -7.707 -28.173 1.00 28.92 493 GLY A N 1
ATOM 4044 C CA . GLY A 1 493 ? 2.108 -7.076 -29.442 1.00 28.92 493 GLY A CA 1
ATOM 4045 C C . GLY A 1 493 ? 2.052 -8.155 -30.521 1.00 28.92 493 GLY A C 1
ATOM 4046 O O . GLY A 1 493 ? 2.960 -8.968 -30.594 1.00 28.92 493 GLY A O 1
ATOM 4047 N N . GLY A 1 494 ? 0.959 -8.195 -31.283 1.00 25.20 494 GLY A N 1
ATOM 4048 C CA . GLY A 1 494 ? 0.825 -9.096 -32.423 1.00 25.20 494 GLY A CA 1
ATOM 4049 C C . GLY A 1 494 ? 1.716 -8.661 -33.579 1.00 25.20 494 GLY A C 1
ATOM 4050 O O . GLY A 1 494 ? 1.933 -7.462 -33.774 1.00 25.20 494 GLY A O 1
ATOM 4051 N N . ASP A 1 495 ? 2.189 -9.664 -34.306 1.00 30.05 495 ASP A N 1
ATOM 4052 C CA . ASP A 1 495 ? 3.047 -9.570 -35.477 1.00 30.05 495 ASP A CA 1
ATOM 4053 C C . ASP A 1 495 ? 2.402 -8.730 -36.586 1.00 30.05 495 ASP A C 1
ATOM 4055 O O . ASP A 1 495 ? 1.224 -8.889 -36.926 1.00 30.05 495 ASP A O 1
ATOM 4059 N N . GLY A 1 496 ? 3.192 -7.806 -37.122 1.00 25.45 496 GLY A N 1
ATOM 4060 C CA . GLY A 1 496 ? 2.864 -6.955 -38.254 1.00 25.45 496 GLY A CA 1
ATOM 4061 C C . GLY A 1 496 ? 4.165 -6.551 -38.934 1.00 25.45 496 GLY A C 1
ATOM 4062 O O . GLY A 1 496 ? 4.851 -5.647 -38.468 1.00 25.45 496 GLY A O 1
ATOM 4063 N N . ASP A 1 497 ? 4.487 -7.298 -39.981 1.00 29.22 497 ASP A N 1
ATOM 4064 C CA . ASP A 1 497 ? 5.705 -7.303 -40.791 1.00 29.22 497 ASP A CA 1
ATOM 4065 C C . ASP A 1 497 ? 6.233 -5.905 -41.191 1.00 29.22 497 ASP A C 1
ATOM 4067 O O . ASP A 1 497 ? 5.502 -5.080 -41.746 1.00 29.22 497 ASP A O 1
ATOM 4071 N N . GLY A 1 498 ? 7.530 -5.669 -40.951 1.00 25.64 498 GLY A N 1
ATOM 4072 C CA . GLY A 1 498 ? 8.303 -4.508 -41.414 1.00 25.64 498 GLY A CA 1
ATOM 4073 C C . GLY A 1 498 ? 9.755 -4.554 -40.907 1.00 25.64 498 GLY A C 1
ATOM 4074 O O . GLY A 1 498 ? 9.982 -4.510 -39.705 1.00 25.64 498 GLY A O 1
ATOM 4075 N N . GLU A 1 499 ? 10.704 -4.679 -41.834 1.00 26.19 499 GLU A N 1
ATOM 4076 C CA . GLU A 1 499 ? 12.123 -5.069 -41.698 1.00 26.19 499 GLU A CA 1
ATOM 4077 C C . GLU A 1 499 ? 13.009 -4.275 -40.692 1.00 26.19 499 GLU A C 1
ATOM 4079 O O . GLU A 1 499 ? 13.002 -3.045 -40.652 1.00 26.19 499 GLU A O 1
ATOM 4084 N N . ASP A 1 500 ? 13.809 -5.051 -39.940 1.00 30.16 500 ASP A N 1
ATOM 4085 C CA . ASP A 1 500 ? 15.177 -4.855 -39.411 1.00 30.16 500 ASP A CA 1
ATOM 4086 C C . ASP A 1 500 ? 15.577 -3.617 -38.575 1.00 30.16 500 ASP A C 1
ATOM 4088 O O . ASP A 1 500 ? 16.060 -2.627 -39.117 1.00 30.16 500 ASP A O 1
ATOM 4092 N N . VAL A 1 501 ? 15.544 -3.766 -37.232 1.00 27.16 501 VAL A N 1
ATOM 4093 C CA . VAL A 1 501 ? 16.687 -3.603 -36.284 1.00 27.16 501 VAL A CA 1
ATOM 4094 C C . VAL A 1 501 ? 16.390 -4.425 -35.007 1.00 27.16 501 VAL A C 1
ATOM 4096 O O . VAL A 1 501 ? 15.366 -4.202 -34.363 1.00 27.16 501 VAL A O 1
ATOM 4099 N N . ASP A 1 502 ? 17.297 -5.341 -34.648 1.00 29.23 502 ASP A N 1
ATOM 4100 C CA . ASP A 1 502 ? 17.323 -6.270 -33.496 1.00 29.23 502 ASP A CA 1
ATOM 4101 C C . ASP A 1 502 ? 16.377 -5.985 -32.305 1.00 29.23 502 ASP A C 1
ATOM 4103 O O . ASP A 1 502 ? 16.600 -5.095 -31.474 1.00 29.23 502 ASP A O 1
ATOM 4107 N N . ASP A 1 503 ? 15.355 -6.837 -32.168 1.00 29.97 503 ASP A N 1
ATOM 4108 C CA . ASP A 1 503 ? 14.373 -6.845 -31.080 1.00 29.97 503 ASP A CA 1
ATOM 4109 C C . ASP A 1 503 ? 14.581 -8.065 -30.155 1.00 29.97 503 ASP A C 1
ATOM 4111 O O . ASP A 1 503 ? 14.457 -9.210 -30.601 1.00 29.97 503 ASP A O 1
ATOM 4115 N N . PRO A 1 504 ? 14.864 -7.894 -28.848 1.00 33.03 504 PRO A N 1
ATOM 4116 C CA . PRO A 1 504 ? 14.990 -9.007 -27.932 1.00 33.03 504 PRO A CA 1
ATOM 4117 C C . PRO A 1 504 ? 13.725 -9.175 -27.077 1.00 33.03 504 PRO A C 1
ATOM 4119 O O . PRO A 1 504 ? 13.842 -9.249 -25.860 1.00 33.03 504 PRO A O 1
ATOM 4122 N N . VAL A 1 505 ? 12.523 -9.423 -27.627 1.00 33.09 505 VAL A N 1
ATOM 4123 C CA . VAL A 1 505 ? 11.352 -9.926 -26.838 1.00 33.09 505 VAL A CA 1
ATOM 4124 C C . VAL A 1 505 ? 10.442 -10.921 -27.602 1.00 33.09 505 VAL A C 1
ATOM 4126 O O . VAL A 1 505 ? 9.277 -10.645 -27.831 1.00 33.09 505 VAL A O 1
ATOM 4129 N N . GLY A 1 506 ? 10.929 -12.120 -27.960 1.00 28.12 506 GLY A N 1
ATOM 4130 C CA . GLY A 1 506 ? 10.061 -13.252 -28.349 1.00 28.12 506 GLY A CA 1
ATOM 4131 C C . GLY A 1 506 ? 9.591 -14.132 -27.174 1.00 28.12 506 GLY A C 1
ATOM 4132 O O . GLY A 1 506 ? 10.428 -14.619 -26.413 1.00 28.12 506 GLY A O 1
ATOM 4133 N N . HIS A 1 507 ? 8.274 -14.340 -27.057 1.00 29.64 507 HIS A N 1
ATOM 4134 C CA . HIS A 1 507 ? 7.610 -15.428 -26.320 1.00 29.64 507 HIS A CA 1
ATOM 4135 C C . HIS A 1 507 ? 7.145 -16.485 -27.337 1.00 29.64 507 HIS A C 1
ATOM 4137 O O . HIS A 1 507 ? 6.615 -16.107 -28.379 1.00 29.64 507 HIS A O 1
ATOM 4143 N N . ALA A 1 508 ? 7.280 -17.778 -27.032 1.00 28.95 508 ALA A N 1
ATOM 4144 C CA . ALA A 1 508 ? 6.642 -18.853 -27.793 1.00 28.95 508 ALA A CA 1
ATOM 4145 C C . ALA A 1 508 ? 5.846 -19.770 -26.854 1.00 28.95 508 ALA A C 1
ATOM 4147 O O . ALA A 1 508 ? 6.365 -20.240 -25.841 1.00 28.95 508 ALA A O 1
ATOM 4148 N N . ASP A 1 509 ? 4.580 -19.982 -27.215 1.00 25.88 509 ASP A N 1
ATOM 4149 C CA . ASP A 1 509 ? 3.623 -20.882 -26.579 1.00 25.88 509 ASP A CA 1
ATOM 4150 C C . ASP A 1 509 ? 4.022 -22.353 -26.774 1.00 25.88 509 ASP A C 1
ATOM 4152 O O . ASP A 1 509 ? 4.300 -22.799 -27.889 1.00 25.88 509 ASP A O 1
ATOM 4156 N N . ALA A 1 510 ? 3.961 -23.135 -25.697 1.00 25.58 510 ALA A N 1
ATOM 4157 C CA . ALA A 1 510 ? 3.985 -24.591 -25.757 1.00 25.58 510 ALA A CA 1
ATOM 4158 C C . ALA A 1 510 ? 2.577 -25.113 -26.106 1.00 25.58 510 ALA A C 1
ATOM 4160 O O . ALA A 1 510 ? 1.665 -25.085 -25.277 1.00 25.58 510 ALA A O 1
ATOM 4161 N N . GLN A 1 511 ? 2.400 -25.613 -27.332 1.00 26.42 511 GLN A N 1
ATOM 4162 C CA . GLN A 1 511 ? 1.368 -26.608 -27.638 1.00 26.42 511 GLN A CA 1
ATOM 4163 C C . GLN A 1 511 ? 1.927 -28.000 -27.333 1.00 26.42 511 GLN A C 1
ATOM 4165 O O . GLN A 1 511 ? 3.083 -28.291 -27.625 1.00 26.42 511 GLN A O 1
ATOM 4170 N N . GLY A 1 512 ? 1.112 -28.801 -26.649 1.00 23.75 512 GLY A N 1
ATOM 4171 C CA . GLY A 1 512 ? 1.548 -29.996 -25.942 1.00 23.75 512 GLY A CA 1
ATOM 4172 C C . GLY A 1 512 ? 1.673 -31.258 -26.782 1.00 23.75 512 GLY A C 1
ATOM 4173 O O . GLY A 1 512 ? 1.218 -31.315 -27.918 1.00 23.75 512 GLY A O 1
ATOM 4174 N N . ASP A 1 513 ? 2.177 -32.292 -26.114 1.00 23.58 513 ASP A N 1
ATOM 4175 C CA . ASP A 1 513 ? 1.879 -33.680 -26.430 1.00 23.58 513 ASP A CA 1
ATOM 4176 C C . ASP A 1 513 ? 1.359 -34.383 -25.176 1.00 23.58 513 ASP A C 1
ATOM 4178 O O . ASP A 1 513 ? 1.865 -34.226 -24.062 1.00 23.58 513 ASP A O 1
ATOM 4182 N N . ALA A 1 514 ? 0.261 -35.099 -25.381 1.00 25.22 514 ALA A N 1
ATOM 4183 C CA . ALA A 1 514 ? -0.484 -35.823 -24.379 1.00 25.22 514 ALA A CA 1
ATOM 4184 C C . ALA A 1 514 ? -0.019 -37.278 -24.346 1.00 25.22 514 ALA A C 1
ATOM 4186 O O . ALA A 1 514 ? -0.193 -37.982 -25.334 1.00 25.22 514 ALA A O 1
ATOM 4187 N N . GLU A 1 515 ? 0.416 -37.771 -23.186 1.00 24.17 515 GLU A N 1
ATOM 4188 C CA . GLU A 1 515 ? 0.310 -39.195 -22.873 1.00 24.17 515 GLU A CA 1
ATOM 4189 C C . GLU A 1 515 ? -0.243 -39.418 -21.466 1.00 24.17 515 GLU A C 1
ATOM 4191 O O . GLU A 1 515 ? 0.009 -38.688 -20.510 1.00 24.17 515 GLU A O 1
ATOM 4196 N N . ARG A 1 516 ? -1.120 -40.417 -21.403 1.00 24.62 516 ARG A N 1
ATOM 4197 C CA . ARG A 1 516 ? -2.127 -40.674 -20.381 1.00 24.62 516 ARG A CA 1
ATOM 4198 C C . ARG A 1 516 ? -1.799 -42.008 -19.724 1.00 24.62 516 ARG A C 1
ATOM 4200 O O . ARG A 1 516 ? -1.790 -43.008 -20.429 1.00 24.62 516 ARG A O 1
ATOM 4207 N N . GLN A 1 517 ? -1.619 -42.016 -18.404 1.00 24.61 517 GLN A N 1
ATOM 4208 C CA . GLN A 1 517 ? -1.749 -43.135 -17.444 1.00 24.61 517 GLN A CA 1
ATOM 4209 C C . GLN A 1 517 ? -1.387 -42.518 -16.073 1.00 24.61 517 GLN A C 1
ATOM 4211 O O . GLN A 1 517 ? -0.352 -41.883 -15.968 1.00 24.61 517 GLN A O 1
ATOM 4216 N N . GLY A 1 518 ? -2.161 -42.514 -14.988 1.00 23.22 518 GLY A N 1
ATOM 4217 C CA . GLY A 1 518 ? -3.256 -43.358 -14.537 1.00 23.22 518 GLY A CA 1
ATOM 4218 C C . GLY A 1 518 ? -2.901 -43.882 -13.140 1.00 23.22 518 GLY A C 1
ATOM 4219 O O . GLY A 1 518 ? -2.327 -44.955 -13.066 1.00 23.22 518 GLY A O 1
ATOM 4220 N N . ALA A 1 519 ? -3.206 -43.145 -12.062 1.00 23.16 519 ALA A N 1
ATOM 4221 C CA . ALA A 1 519 ? -3.378 -43.671 -10.696 1.00 23.16 519 ALA A CA 1
ATOM 4222 C C . ALA A 1 519 ? -3.899 -42.572 -9.754 1.00 23.16 519 ALA A C 1
ATOM 4224 O O . ALA A 1 519 ? -3.549 -41.403 -9.894 1.00 23.16 519 ALA A O 1
ATOM 4225 N N . ALA A 1 520 ? -4.782 -42.975 -8.848 1.00 23.98 520 ALA A N 1
ATOM 4226 C CA . ALA A 1 520 ? -5.602 -42.151 -7.978 1.00 23.98 520 ALA A CA 1
ATOM 4227 C C . ALA A 1 520 ? -4.991 -41.938 -6.577 1.00 23.98 520 ALA A C 1
ATOM 4229 O O . ALA A 1 520 ? -4.052 -42.630 -6.198 1.00 23.98 520 ALA A O 1
ATOM 4230 N N . GLU A 1 521 ? -5.663 -41.051 -5.831 1.00 24.23 521 GLU A N 1
ATOM 4231 C CA . GLU A 1 521 ? -5.693 -40.883 -4.366 1.00 24.23 521 GLU A CA 1
ATOM 4232 C C . GLU A 1 521 ? -4.612 -40.003 -3.711 1.00 24.23 521 GLU A C 1
ATOM 4234 O O . GLU A 1 521 ? -3.414 -40.245 -3.806 1.00 24.23 521 GLU A O 1
ATOM 4239 N N . GLY A 1 522 ? -5.095 -38.966 -3.012 1.00 24.42 522 GLY A N 1
ATOM 4240 C CA . GLY A 1 522 ? -4.309 -38.015 -2.226 1.00 24.42 522 GLY A CA 1
ATOM 4241 C C . GLY A 1 522 ? -5.012 -36.660 -2.095 1.00 24.42 522 GLY A C 1
ATOM 4242 O O . GLY A 1 522 ? -4.648 -35.708 -2.777 1.00 24.42 522 GLY A O 1
ATOM 4243 N N . GLU A 1 523 ? -6.051 -36.584 -1.259 1.00 27.72 523 GLU A N 1
ATOM 4244 C CA . GLU A 1 523 ? -6.548 -35.316 -0.708 1.00 27.72 523 GLU A CA 1
ATOM 4245 C C . GLU A 1 523 ? -5.455 -34.702 0.176 1.00 27.72 523 GLU A C 1
ATOM 4247 O O . GLU A 1 523 ? -5.082 -35.337 1.152 1.00 27.72 523 GLU A O 1
ATOM 4252 N N . GLU A 1 524 ? -4.961 -33.497 -0.138 1.00 24.97 524 GLU A N 1
ATOM 4253 C CA . GLU A 1 524 ? -4.391 -32.535 0.825 1.00 24.97 524 GLU A CA 1
ATOM 4254 C C . GLU A 1 524 ? -3.960 -31.229 0.120 1.00 24.97 524 GLU A C 1
ATOM 4256 O O . GLU A 1 524 ? -3.330 -31.251 -0.932 1.00 24.97 524 GLU A O 1
ATOM 4261 N N . GLY A 1 525 ? -4.301 -30.079 0.719 1.00 24.61 525 GLY A N 1
ATOM 4262 C CA . GLY A 1 525 ? -3.617 -28.797 0.494 1.00 24.61 525 GLY A CA 1
ATOM 4263 C C . GLY A 1 525 ? -3.977 -28.003 -0.768 1.00 24.61 525 GLY A C 1
ATOM 4264 O O . GLY A 1 525 ? -3.159 -27.858 -1.670 1.00 24.61 525 GLY A O 1
ATOM 4265 N N . ALA A 1 526 ? -5.164 -27.388 -0.814 1.00 22.19 526 ALA A N 1
ATOM 4266 C CA . ALA A 1 526 ? -5.426 -26.307 -1.767 1.00 22.19 526 ALA A CA 1
ATOM 4267 C C . ALA A 1 526 ? -4.607 -25.062 -1.375 1.00 22.19 526 ALA A C 1
ATOM 4269 O O . ALA A 1 526 ? -5.037 -24.261 -0.541 1.00 22.19 526 ALA A O 1
ATOM 4270 N N . ASP A 1 527 ? -3.421 -24.919 -1.967 1.00 22.88 527 ASP A N 1
ATOM 4271 C CA . ASP A 1 527 ? -2.619 -23.702 -1.903 1.00 22.88 527 ASP A CA 1
ATOM 4272 C C . ASP A 1 527 ? -3.431 -22.520 -2.452 1.00 22.88 527 ASP A C 1
ATOM 4274 O O . ASP A 1 527 ? -3.737 -22.411 -3.643 1.00 22.88 527 ASP A O 1
ATOM 4278 N N . GLU A 1 528 ? -3.817 -21.622 -1.545 1.00 29.03 528 GLU A N 1
ATOM 4279 C CA . GLU A 1 528 ? -4.457 -20.351 -1.857 1.00 29.03 528 GLU A CA 1
ATOM 4280 C C . GLU A 1 528 ? -3.437 -19.435 -2.545 1.00 29.03 528 GLU A C 1
ATOM 4282 O O . GLU A 1 528 ? -2.787 -18.600 -1.911 1.00 29.03 528 GLU A O 1
ATOM 4287 N N . ALA A 1 529 ? -3.317 -19.567 -3.867 1.00 22.36 529 ALA A N 1
ATOM 4288 C CA . ALA A 1 529 ? -2.701 -18.552 -4.703 1.00 22.36 529 ALA A CA 1
ATOM 4289 C C . ALA A 1 529 ? -3.430 -17.223 -4.458 1.00 22.36 529 ALA A C 1
ATOM 4291 O O . ALA A 1 529 ? -4.577 -17.011 -4.866 1.00 22.36 529 ALA A O 1
ATOM 4292 N N . ILE A 1 530 ? -2.769 -16.322 -3.735 1.00 26.80 530 ILE A N 1
ATOM 4293 C CA . ILE A 1 530 ? -3.217 -14.946 -3.579 1.00 26.80 530 ILE A CA 1
ATOM 4294 C C . ILE A 1 530 ? -3.285 -14.355 -4.975 1.00 26.80 530 ILE A C 1
ATOM 4296 O O . ILE A 1 530 ? -2.276 -14.277 -5.668 1.00 26.80 530 ILE A O 1
ATOM 4300 N N . ALA A 1 531 ? -4.499 -13.989 -5.382 1.00 25.00 531 ALA A N 1
ATOM 4301 C CA . ALA A 1 531 ? -4.807 -13.395 -6.670 1.00 25.00 531 ALA A CA 1
ATOM 4302 C C . ALA A 1 531 ? -4.008 -12.094 -6.869 1.00 25.00 531 ALA A C 1
ATOM 4304 O O . ALA A 1 531 ? -4.462 -11.006 -6.530 1.00 25.00 531 ALA A O 1
ATOM 4305 N N . GLY A 1 532 ? -2.791 -12.246 -7.386 1.00 23.86 532 GLY A N 1
ATOM 4306 C CA . GLY A 1 532 ? -1.876 -11.194 -7.821 1.00 23.86 532 GLY A CA 1
ATOM 4307 C C . GLY A 1 532 ? -1.497 -11.328 -9.297 1.00 23.86 532 GLY A C 1
ATOM 4308 O O . GLY A 1 532 ? -0.553 -10.686 -9.741 1.00 23.86 532 GLY A O 1
ATOM 4309 N N . GLY A 1 533 ? -2.217 -12.152 -10.065 1.00 23.61 533 GLY A N 1
ATOM 4310 C CA . GLY A 1 533 ? -2.129 -12.146 -11.523 1.00 23.61 533 GLY A CA 1
ATOM 4311 C C . GLY A 1 533 ? -2.920 -10.961 -12.071 1.00 23.61 533 GLY A C 1
ATOM 4312 O O . GLY A 1 533 ? -4.147 -11.038 -12.170 1.00 23.61 533 GLY A O 1
ATOM 4313 N N . GLU A 1 534 ? -2.232 -9.857 -12.376 1.00 33.31 534 GLU A N 1
ATOM 4314 C CA . GLU A 1 534 ? -2.769 -8.761 -13.193 1.00 33.31 534 GLU A CA 1
ATOM 4315 C C . GLU A 1 534 ? -3.067 -9.302 -14.595 1.00 33.31 534 GLU A C 1
ATOM 4317 O O . GLU A 1 534 ? -2.227 -9.276 -15.484 1.00 33.31 534 GLU A O 1
ATOM 4322 N N . ASP A 1 535 ? -4.265 -9.833 -14.781 1.00 34.38 535 ASP A N 1
ATOM 4323 C CA . ASP A 1 535 ? -4.664 -10.501 -16.008 1.00 34.38 535 ASP A CA 1
ATOM 4324 C C . ASP A 1 535 ? -5.621 -9.584 -16.786 1.00 34.38 535 ASP A C 1
ATOM 4326 O O . ASP A 1 535 ? -6.733 -9.278 -16.338 1.00 34.38 535 ASP A O 1
ATOM 4330 N N . VAL A 1 536 ? -5.126 -9.056 -17.911 1.00 37.00 536 VAL A N 1
ATOM 4331 C CA . VAL A 1 536 ? -5.762 -7.967 -18.666 1.00 37.00 536 VAL A CA 1
ATOM 4332 C C . VAL A 1 536 ? -5.836 -8.340 -20.140 1.00 37.00 536 VAL A C 1
ATOM 4334 O O . VAL A 1 536 ? -4.910 -8.138 -20.929 1.00 37.00 536 VAL A O 1
ATOM 4337 N N . SER A 1 537 ? -7.011 -8.811 -20.543 1.00 32.19 537 SER A N 1
ATOM 4338 C CA . SER A 1 537 ? -7.372 -8.824 -21.949 1.00 32.19 537 SER A CA 1
ATOM 4339 C C . SER A 1 537 ? -7.667 -7.396 -22.440 1.00 32.19 537 SER A C 1
ATOM 4341 O O . SER A 1 537 ? -8.463 -6.626 -21.914 1.00 32.19 537 SER A O 1
ATOM 4343 N N . THR A 1 538 ? -6.937 -7.060 -23.486 1.00 40.56 538 THR A N 1
ATOM 4344 C CA . THR A 1 538 ? -6.919 -5.880 -24.355 1.00 40.56 538 THR A CA 1
ATOM 4345 C C . THR A 1 538 ? -8.254 -5.125 -24.538 1.00 40.56 538 THR A C 1
ATOM 4347 O O . THR A 1 538 ? -9.253 -5.681 -24.982 1.00 40.56 538 THR A O 1
ATOM 4350 N N . PHE A 1 539 ? -8.230 -3.814 -24.298 1.00 53.66 539 PHE A N 1
ATOM 4351 C CA . PHE A 1 539 ? -9.368 -2.939 -23.977 1.00 53.66 539 PHE A CA 1
ATOM 4352 C C . PHE A 1 539 ? -10.449 -2.717 -25.053 1.00 53.66 539 PHE A C 1
ATOM 4354 O O . PHE A 1 539 ? -11.626 -2.806 -24.693 1.00 53.66 539 PHE A O 1
ATOM 4361 N N . PRO A 1 540 ? -10.155 -2.512 -26.359 1.00 57.97 540 PRO A N 1
ATOM 4362 C CA . PRO A 1 540 ? -11.224 -2.509 -27.360 1.00 57.97 540 PRO A CA 1
ATOM 4363 C C . PRO A 1 540 ? -11.941 -3.858 -27.393 1.00 57.97 540 PRO A C 1
ATOM 4365 O O . PRO A 1 540 ? -13.126 -3.922 -27.704 1.00 57.97 540 PRO A O 1
ATOM 4368 N N . ALA A 1 541 ? -11.247 -4.945 -27.035 1.00 68.31 541 ALA A N 1
ATOM 4369 C CA . ALA A 1 541 ? -11.823 -6.275 -27.075 1.00 68.31 541 ALA A CA 1
ATOM 4370 C C . ALA A 1 541 ? -12.902 -6.477 -26.011 1.00 68.31 541 ALA A C 1
ATOM 4372 O O . ALA A 1 541 ? -13.824 -7.220 -26.307 1.00 68.31 541 ALA A O 1
ATOM 4373 N N . PH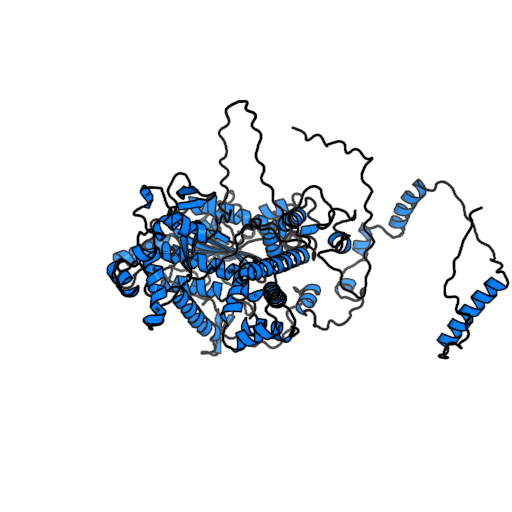E A 1 542 ? -12.859 -5.830 -24.838 1.00 82.81 542 PHE A N 1
ATOM 4374 C CA . PHE A 1 542 ? -13.915 -6.009 -23.829 1.00 82.81 542 PHE A CA 1
ATOM 4375 C C . PHE A 1 542 ? -15.237 -5.379 -24.282 1.00 82.81 542 PHE A C 1
ATOM 4377 O O . PHE A 1 542 ? -16.260 -6.059 -24.345 1.00 82.81 542 PHE A O 1
ATOM 4384 N N . VAL A 1 543 ? -15.217 -4.097 -24.670 1.00 86.81 543 VAL A N 1
ATOM 4385 C CA . VAL A 1 543 ? -16.416 -3.395 -25.165 1.00 86.81 543 VAL A CA 1
ATOM 4386 C C . VAL A 1 543 ? -16.905 -4.030 -26.468 1.00 86.81 543 VAL A C 1
ATOM 4388 O O . VAL A 1 543 ? -18.092 -4.315 -26.608 1.00 86.81 543 VAL A O 1
ATOM 4391 N N . LYS A 1 544 ? -15.994 -4.375 -27.387 1.00 86.19 544 LYS A N 1
ATOM 4392 C CA . LYS A 1 544 ? -16.341 -5.088 -28.623 1.00 86.19 544 LYS A CA 1
ATOM 4393 C C . LYS A 1 544 ? -16.877 -6.495 -28.355 1.00 86.19 544 LYS A C 1
ATOM 4395 O O . LYS A 1 544 ? -17.798 -6.933 -29.040 1.00 86.19 544 LYS A O 1
ATOM 4400 N N . ALA A 1 545 ? -16.355 -7.219 -27.367 1.00 87.56 545 ALA A N 1
ATOM 4401 C CA . ALA A 1 545 ? -16.897 -8.516 -26.964 1.00 87.56 545 ALA A CA 1
ATOM 4402 C C . ALA A 1 545 ? -18.282 -8.373 -26.336 1.00 87.56 545 ALA A C 1
ATOM 4404 O O . ALA A 1 545 ? -19.124 -9.245 -26.539 1.00 87.56 545 ALA A O 1
ATOM 4405 N N . TYR A 1 546 ? -18.535 -7.281 -25.610 1.00 91.06 546 TYR A N 1
ATOM 4406 C CA . TYR A 1 546 ? -19.854 -6.964 -25.077 1.00 91.06 546 TYR A CA 1
ATOM 4407 C C . TYR A 1 546 ? -20.847 -6.658 -26.208 1.00 91.06 546 TYR A C 1
ATOM 4409 O O . TYR A 1 546 ? -21.921 -7.253 -26.237 1.00 91.06 546 TYR A O 1
ATOM 4417 N N . GLN A 1 547 ? -20.481 -5.841 -27.201 1.00 90.12 547 GLN A N 1
ATOM 4418 C CA . GLN A 1 547 ? -21.300 -5.606 -28.405 1.00 90.12 547 GLN A CA 1
ATOM 4419 C C . GLN A 1 547 ? -21.633 -6.925 -29.131 1.00 90.12 547 GLN A C 1
ATOM 4421 O O . GLN A 1 547 ? -22.783 -7.200 -29.487 1.00 90.12 547 GLN A O 1
ATOM 4426 N N . ASN A 1 548 ? -20.626 -7.793 -29.271 1.00 88.56 548 ASN A N 1
ATOM 4427 C CA . ASN A 1 548 ? -20.718 -9.081 -29.962 1.00 88.56 548 ASN A CA 1
ATOM 4428 C C . ASN A 1 548 ? -21.119 -10.253 -29.047 1.00 88.56 548 ASN A C 1
ATOM 4430 O O . ASN A 1 548 ? -20.954 -11.419 -29.424 1.00 88.56 548 ASN A O 1
ATOM 4434 N N . ARG A 1 549 ? -21.636 -9.979 -27.841 1.00 90.44 549 ARG A N 1
ATOM 4435 C CA . ARG A 1 549 ? -21.958 -11.026 -26.864 1.00 90.44 549 ARG A CA 1
ATOM 4436 C C . ARG A 1 549 ? -23.027 -11.972 -27.411 1.00 90.44 549 ARG A C 1
ATOM 4438 O O . ARG A 1 549 ? -24.046 -11.543 -27.965 1.00 90.44 549 ARG A O 1
ATOM 4445 N N . ARG A 1 550 ? -22.771 -13.273 -27.245 1.00 84.31 550 ARG A N 1
ATOM 4446 C CA . ARG A 1 550 ? -23.657 -14.375 -27.668 1.00 84.31 550 ARG A CA 1
ATOM 4447 C C . ARG A 1 550 ? -24.366 -15.061 -26.501 1.00 84.31 550 ARG A C 1
ATOM 4449 O O . ARG A 1 550 ? -25.329 -15.786 -26.716 1.00 84.31 550 ARG A O 1
ATOM 4456 N N . LEU A 1 551 ? -23.885 -14.855 -25.275 1.00 80.38 551 LEU A N 1
ATOM 4457 C CA . LEU A 1 551 ? -24.492 -15.420 -24.073 1.00 80.38 551 LEU A CA 1
ATOM 4458 C C . LEU A 1 551 ? -25.839 -14.741 -23.818 1.00 80.38 551 LEU A C 1
ATOM 4460 O O . LEU A 1 551 ? -25.875 -13.564 -23.471 1.00 80.38 551 LEU A O 1
ATOM 4464 N N . VAL A 1 552 ? -26.931 -15.497 -23.961 1.00 78.56 552 VAL A N 1
ATOM 4465 C CA . VAL A 1 552 ? -28.308 -14.995 -23.794 1.00 78.56 552 VAL A CA 1
ATOM 4466 C C . VAL A 1 552 ? -28.507 -14.345 -22.424 1.00 78.56 552 VAL A C 1
ATOM 4468 O O . VAL A 1 552 ? -29.099 -13.277 -22.337 1.00 78.56 552 VAL A O 1
ATOM 4471 N N . ALA A 1 553 ? -27.909 -14.920 -21.375 1.00 82.88 553 ALA A N 1
ATOM 4472 C CA . ALA A 1 553 ? -27.947 -14.385 -20.013 1.00 82.88 553 ALA A CA 1
ATOM 4473 C C . ALA A 1 553 ? -27.314 -12.985 -19.854 1.00 82.88 553 ALA A C 1
ATOM 4475 O O . ALA A 1 553 ? -27.476 -12.366 -18.809 1.00 82.88 553 ALA A O 1
ATOM 4476 N N . MET A 1 554 ? -26.573 -12.493 -20.855 1.00 88.44 554 MET A N 1
ATOM 4477 C CA . MET A 1 554 ? -25.982 -11.152 -20.860 1.00 88.44 554 MET A CA 1
ATOM 4478 C C . MET A 1 554 ? -26.738 -10.157 -21.744 1.00 88.44 554 MET A C 1
ATOM 4480 O O . MET A 1 554 ? -26.335 -8.998 -21.806 1.00 88.44 554 MET A O 1
ATOM 4484 N N . ASN A 1 555 ? -27.774 -10.572 -22.480 1.00 86.25 555 ASN A N 1
ATOM 4485 C CA . ASN A 1 555 ? -28.450 -9.684 -23.430 1.00 86.25 555 ASN A CA 1
ATOM 4486 C C . ASN A 1 555 ? -29.040 -8.452 -22.734 1.00 86.25 555 ASN A C 1
ATOM 4488 O O . ASN A 1 555 ? -28.844 -7.344 -23.234 1.00 86.25 555 ASN A O 1
ATOM 4492 N N . ASP A 1 556 ? -29.626 -8.655 -21.556 1.00 89.31 556 ASP A N 1
ATOM 4493 C CA . ASP A 1 556 ? -30.295 -7.614 -20.769 1.00 89.31 556 ASP A CA 1
ATOM 4494 C C . ASP A 1 556 ? -29.382 -6.966 -19.714 1.00 89.31 556 ASP A C 1
ATOM 4496 O O . ASP A 1 556 ? -29.808 -6.074 -18.983 1.00 89.31 556 ASP A O 1
ATOM 4500 N N . LEU A 1 557 ? -28.122 -7.407 -19.615 1.00 93.12 557 LEU A N 1
ATOM 4501 C CA . LEU A 1 557 ? -27.158 -6.830 -18.681 1.00 93.12 557 LEU A CA 1
ATOM 4502 C C . LEU A 1 557 ? -26.495 -5.599 -19.293 1.00 93.12 557 LEU A C 1
ATOM 4504 O O . LEU A 1 557 ? -26.093 -5.620 -20.457 1.00 93.12 557 LEU A O 1
ATOM 4508 N N . THR A 1 558 ? -26.320 -4.556 -18.484 1.00 94.38 558 THR A N 1
ATOM 4509 C CA . THR A 1 558 ? -25.570 -3.360 -18.884 1.00 94.38 558 THR A CA 1
ATOM 4510 C C . THR A 1 558 ? -24.075 -3.655 -18.981 1.00 94.38 558 THR A C 1
ATOM 4512 O O . THR A 1 558 ? -23.570 -4.621 -18.395 1.00 94.38 558 THR A O 1
ATOM 4515 N N . LEU A 1 559 ? -23.324 -2.787 -19.665 1.00 93.31 559 LEU A N 1
ATOM 4516 C CA . LEU A 1 559 ? -21.869 -2.922 -19.750 1.00 93.31 559 LEU A CA 1
ATOM 4517 C C . LEU A 1 559 ? -21.222 -2.914 -18.357 1.00 93.31 559 LEU A C 1
ATOM 4519 O O . LEU A 1 559 ? -20.328 -3.718 -18.094 1.00 93.31 559 LEU A O 1
ATOM 4523 N N . PHE A 1 560 ? -21.708 -2.065 -17.446 1.00 92.50 560 PHE A N 1
ATOM 4524 C CA . PHE A 1 560 ? -21.239 -2.028 -16.063 1.00 92.50 560 PHE A CA 1
ATOM 4525 C C . PHE A 1 560 ? -21.504 -3.350 -15.326 1.00 92.50 560 PHE A C 1
ATOM 4527 O O . PHE A 1 560 ? -20.606 -3.887 -14.683 1.00 92.50 560 PHE A O 1
ATOM 4534 N N . GLN A 1 561 ? -22.704 -3.926 -15.452 1.00 93.56 561 GLN A N 1
ATOM 4535 C CA . GLN A 1 561 ? -23.041 -5.205 -14.815 1.00 93.56 561 GLN A CA 1
ATOM 4536 C C . GLN A 1 561 ? -22.198 -6.362 -15.364 1.00 93.56 561 GLN A C 1
ATOM 4538 O O . GLN A 1 561 ? -21.736 -7.208 -14.596 1.00 93.56 561 GLN A O 1
ATOM 4543 N N . VAL A 1 562 ? -21.953 -6.386 -16.678 1.00 93.94 562 VAL A N 1
ATOM 4544 C CA . VAL A 1 562 ? -21.079 -7.390 -17.296 1.00 93.94 562 VAL A CA 1
ATOM 4545 C C . VAL A 1 562 ? -19.637 -7.217 -16.823 1.00 93.94 562 VAL A C 1
ATOM 4547 O O . VAL A 1 562 ? -19.025 -8.194 -16.398 1.00 93.94 562 VAL A O 1
ATOM 4550 N N . ALA A 1 563 ? -19.109 -5.990 -16.821 1.00 92.19 563 ALA A N 1
ATOM 4551 C CA . ALA A 1 563 ? -17.767 -5.689 -16.321 1.00 92.19 563 ALA A CA 1
ATOM 4552 C C . ALA A 1 563 ? -17.601 -6.019 -14.833 1.00 92.19 563 ALA A C 1
ATOM 4554 O O . ALA A 1 563 ? -16.514 -6.396 -14.406 1.00 92.19 563 ALA A O 1
ATOM 4555 N N . LYS A 1 564 ? -18.669 -5.927 -14.044 1.00 92.69 564 LYS A N 1
ATOM 4556 C CA . LYS A 1 564 ? -18.659 -6.297 -12.631 1.00 92.69 564 LYS A CA 1
ATOM 4557 C C . LYS A 1 564 ? -18.630 -7.820 -12.444 1.00 92.69 564 LYS A C 1
ATOM 4559 O O . LYS A 1 564 ? -17.793 -8.347 -11.712 1.00 92.69 564 LYS A O 1
ATOM 4564 N N . ALA A 1 565 ? -19.508 -8.546 -13.132 1.00 92.75 565 ALA A N 1
ATOM 4565 C CA . ALA A 1 565 ? -19.739 -9.968 -12.873 1.00 92.75 565 ALA A CA 1
ATOM 4566 C C . ALA A 1 565 ? -18.889 -10.933 -13.721 1.00 92.75 565 ALA A C 1
ATOM 4568 O O . ALA A 1 565 ? -18.807 -12.117 -13.384 1.00 92.75 565 ALA A O 1
ATOM 4569 N N . TYR A 1 566 ? -18.273 -10.472 -14.813 1.00 91.12 566 TYR A N 1
ATOM 4570 C CA . TYR A 1 566 ? -17.566 -11.328 -15.766 1.00 91.12 566 TYR A CA 1
ATOM 4571 C C . TYR A 1 566 ? -16.179 -10.798 -16.127 1.00 91.12 566 TYR A C 1
ATOM 4573 O O . TYR A 1 566 ? -15.893 -9.608 -16.038 1.00 91.12 566 TYR A O 1
ATOM 4581 N N . SER A 1 567 ? -15.325 -11.705 -16.583 1.00 87.88 567 SER A N 1
ATOM 4582 C CA . SER A 1 567 ? -14.047 -11.426 -17.227 1.00 87.88 567 SER A CA 1
ATOM 4583 C C . SER A 1 567 ? -14.085 -11.935 -18.666 1.00 87.88 567 SER A C 1
ATOM 4585 O O . SER A 1 567 ? -14.737 -12.931 -18.988 1.00 87.88 567 SER A O 1
ATOM 4587 N N . TRP A 1 568 ? -13.390 -11.227 -19.549 1.00 85.50 568 TRP A N 1
ATOM 4588 C CA . TRP A 1 568 ? -13.165 -11.644 -20.927 1.00 85.50 568 TRP A CA 1
ATOM 4589 C C . TRP A 1 568 ? -11.708 -12.075 -21.039 1.00 85.50 568 TRP A C 1
ATOM 4591 O O . TRP A 1 568 ? -10.832 -11.265 -20.768 1.00 85.50 568 TRP A O 1
ATOM 4601 N N . ARG A 1 569 ? -11.418 -13.331 -21.378 1.00 79.25 569 ARG A N 1
ATOM 4602 C CA . ARG A 1 569 ? -10.044 -13.852 -21.541 1.00 79.25 569 ARG A CA 1
ATOM 4603 C C . ARG A 1 569 ? -10.037 -14.903 -22.637 1.00 79.25 569 ARG A C 1
ATOM 4605 O O . ARG A 1 569 ? -11.013 -15.633 -22.780 1.00 79.25 569 ARG A O 1
ATOM 4612 N N . ASN A 1 570 ? -8.977 -14.971 -23.443 1.00 79.69 570 ASN A N 1
ATOM 4613 C CA . ASN A 1 570 ? -8.844 -15.964 -24.522 1.00 79.69 570 ASN A CA 1
ATOM 4614 C C . ASN A 1 570 ? -10.083 -16.051 -25.433 1.00 79.69 570 ASN A C 1
ATOM 4616 O O . ASN A 1 570 ? -10.541 -17.132 -25.802 1.00 79.69 570 ASN A O 1
ATOM 4620 N N . LYS A 1 571 ? -10.660 -14.885 -25.762 1.00 82.00 571 LYS A N 1
ATOM 4621 C CA . LYS A 1 571 ? -11.892 -14.744 -26.556 1.00 82.00 571 LYS A CA 1
ATOM 4622 C C . LYS A 1 571 ? -13.117 -15.470 -25.959 1.00 82.00 571 LYS A C 1
ATOM 4624 O O . LYS A 1 571 ? -14.013 -15.885 -26.696 1.00 82.00 571 LYS A O 1
ATOM 4629 N N . ARG A 1 572 ? -13.161 -15.642 -24.635 1.00 84.25 572 ARG A N 1
ATOM 4630 C CA . ARG A 1 572 ? -14.253 -16.290 -23.897 1.00 84.25 572 ARG A CA 1
ATOM 4631 C C . ARG A 1 572 ? -14.658 -15.471 -22.676 1.00 84.25 572 ARG A C 1
ATOM 4633 O O . ARG A 1 572 ? -13.835 -14.832 -22.027 1.00 84.25 572 ARG A O 1
ATOM 4640 N N . TRP A 1 573 ? -15.949 -15.523 -22.367 1.00 88.25 573 TRP A N 1
ATOM 4641 C CA . TRP A 1 573 ? -16.513 -14.964 -21.144 1.00 88.25 573 TRP A CA 1
ATOM 4642 C C . TRP A 1 573 ? -16.416 -15.986 -20.016 1.00 88.25 573 TRP A C 1
ATOM 4644 O O . TRP A 1 573 ? -16.820 -17.135 -20.193 1.00 88.25 573 TRP A O 1
ATOM 4654 N N . SER A 1 574 ? -15.940 -15.554 -18.854 1.00 88.62 574 SER A N 1
ATOM 4655 C CA . SER A 1 574 ? -15.971 -16.327 -17.615 1.00 88.62 574 SER A CA 1
ATOM 4656 C C . SER A 1 574 ? -16.644 -15.508 -16.523 1.00 88.62 574 SER A C 1
ATOM 4658 O O . SER A 1 574 ? -16.425 -14.301 -16.428 1.00 88.62 574 SER A O 1
ATOM 4660 N N . ARG A 1 575 ? -17.491 -16.137 -15.706 1.00 90.44 575 ARG A N 1
ATOM 4661 C CA . ARG A 1 575 ? -18.079 -15.464 -14.543 1.00 90.44 575 ARG A CA 1
ATOM 4662 C C . ARG A 1 575 ? -17.014 -15.339 -13.459 1.00 90.44 575 ARG A C 1
ATOM 4664 O O . ARG A 1 575 ? -16.294 -16.297 -13.191 1.00 90.44 575 ARG A O 1
ATOM 4671 N N . ASN A 1 576 ? -16.938 -14.181 -12.817 1.00 89.44 576 ASN A N 1
ATOM 4672 C CA . ASN A 1 576 ? -16.003 -13.959 -11.724 1.00 89.44 576 ASN A CA 1
ATOM 4673 C C . ASN A 1 576 ? -16.485 -14.737 -10.494 1.00 89.44 576 ASN A C 1
ATOM 4675 O O . ASN A 1 576 ? -17.565 -14.477 -9.956 1.00 89.44 576 ASN A O 1
ATOM 4679 N N . MET A 1 577 ? -15.689 -15.721 -10.079 1.00 88.75 577 MET A N 1
ATOM 4680 C CA . MET A 1 577 ? -15.998 -16.626 -8.977 1.00 88.75 577 MET A CA 1
ATOM 4681 C C . MET A 1 577 ? -14.832 -16.653 -7.989 1.00 88.75 577 MET A C 1
ATOM 4683 O O . MET A 1 577 ? -13.671 -16.631 -8.388 1.00 88.75 577 MET A O 1
ATOM 4687 N N . ARG A 1 578 ? -15.142 -16.750 -6.697 1.00 83.25 578 ARG A N 1
ATOM 4688 C CA . ARG A 1 578 ? -14.177 -16.972 -5.617 1.00 83.25 578 ARG A CA 1
ATOM 4689 C C . ARG A 1 578 ? -14.758 -17.993 -4.653 1.00 83.25 578 ARG A C 1
ATOM 4691 O O . ARG A 1 578 ? -15.878 -17.815 -4.180 1.00 83.25 578 ARG A O 1
ATOM 4698 N N . ASN A 1 579 ? -14.022 -19.071 -4.389 1.00 83.25 579 ASN A N 1
ATOM 4699 C CA . ASN A 1 579 ? -14.455 -20.172 -3.518 1.00 83.25 579 ASN A CA 1
ATOM 4700 C C . ASN A 1 579 ? -15.858 -20.700 -3.885 1.00 83.25 579 ASN A C 1
ATOM 4702 O O . ASN A 1 579 ? -16.724 -20.869 -3.030 1.00 83.25 579 ASN A O 1
ATOM 4706 N N . GLY A 1 580 ? -16.112 -20.874 -5.188 1.00 85.12 580 GLY A N 1
ATOM 4707 C CA . GLY A 1 580 ? -17.393 -21.366 -5.708 1.00 85.12 580 GLY A CA 1
ATOM 4708 C C . GLY A 1 580 ? -18.565 -20.378 -5.628 1.00 85.12 580 GLY A C 1
ATOM 4709 O O . GLY A 1 580 ? -19.681 -20.745 -5.990 1.00 85.12 580 GLY A O 1
ATOM 4710 N N . ARG A 1 581 ? -18.347 -19.125 -5.206 1.00 86.31 581 ARG A N 1
ATOM 4711 C CA . ARG A 1 581 ? -19.387 -18.084 -5.117 1.00 86.31 581 ARG A CA 1
ATOM 4712 C C . ARG A 1 581 ? -19.112 -16.922 -6.077 1.00 86.31 581 ARG A C 1
ATOM 4714 O O . ARG A 1 581 ? -17.942 -16.636 -6.334 1.00 86.31 581 ARG A O 1
ATOM 4721 N N . PRO A 1 582 ? -20.150 -16.234 -6.594 1.00 90.00 582 PRO A N 1
ATOM 4722 C CA . PRO A 1 582 ? -19.966 -15.020 -7.383 1.00 90.00 582 PRO A CA 1
ATOM 4723 C C . PRO A 1 582 ? -19.140 -13.985 -6.622 1.00 90.00 582 PRO A C 1
ATOM 4725 O O . PRO A 1 582 ? -19.400 -13.718 -5.448 1.00 90.00 582 PRO A O 1
ATOM 4728 N N . HIS A 1 583 ? -18.148 -13.413 -7.292 1.00 91.06 583 HIS A N 1
ATOM 4729 C CA . HIS A 1 583 ? -17.241 -12.450 -6.690 1.00 91.06 583 HIS A CA 1
ATOM 4730 C C . HIS A 1 583 ? -16.955 -11.315 -7.665 1.00 91.06 583 HIS A C 1
ATOM 4732 O O . HIS A 1 583 ? -16.040 -11.377 -8.483 1.00 91.06 583 HIS A O 1
ATOM 4738 N N . ASP A 1 584 ? -17.780 -10.281 -7.559 1.00 93.44 584 ASP A N 1
ATOM 4739 C CA . ASP A 1 584 ? -17.743 -9.105 -8.418 1.00 93.44 584 ASP A CA 1
ATOM 4740 C C . ASP A 1 584 ? -16.368 -8.416 -8.435 1.00 93.44 584 ASP A C 1
ATOM 4742 O O . ASP A 1 584 ? -15.719 -8.261 -7.395 1.00 93.44 584 ASP A O 1
ATOM 4746 N N . ALA A 1 585 ? -15.958 -7.976 -9.622 1.00 92.94 585 ALA A N 1
ATOM 4747 C CA . ALA A 1 585 ? -14.831 -7.084 -9.851 1.00 92.94 585 ALA A CA 1
ATOM 4748 C C . ALA A 1 585 ? -15.250 -5.620 -9.650 1.00 92.94 585 ALA A C 1
ATOM 4750 O O . ALA A 1 585 ? -16.425 -5.271 -9.752 1.00 92.94 585 ALA A O 1
ATOM 4751 N N . VAL A 1 586 ? -14.275 -4.750 -9.407 1.00 91.00 586 VAL A N 1
ATOM 4752 C CA . VAL A 1 586 ? -14.458 -3.296 -9.398 1.00 91.00 586 VAL A CA 1
ATOM 4753 C C . VAL A 1 586 ? -14.312 -2.779 -10.829 1.00 91.00 586 VAL A C 1
ATOM 4755 O O . VAL A 1 586 ? -13.301 -3.026 -11.489 1.00 91.00 586 VAL A O 1
ATOM 4758 N N . VAL A 1 587 ? -15.320 -2.064 -11.322 1.00 90.38 587 VAL A N 1
ATOM 4759 C CA . VAL A 1 587 ? -15.349 -1.537 -12.693 1.00 90.38 587 VAL A CA 1
ATOM 4760 C C . VAL A 1 587 ? -14.637 -0.189 -12.760 1.00 90.38 587 VAL A C 1
ATOM 4762 O O . VAL A 1 587 ? -14.997 0.739 -12.045 1.00 90.38 587 VAL A O 1
ATOM 4765 N N . ARG A 1 588 ? -13.656 -0.046 -13.646 1.00 86.12 588 ARG A N 1
ATOM 4766 C CA . ARG A 1 588 ? -12.928 1.209 -13.863 1.00 86.12 588 ARG A CA 1
ATOM 4767 C C . ARG A 1 588 ? -13.289 1.780 -15.224 1.00 86.12 588 ARG A C 1
ATOM 4769 O O . ARG A 1 588 ? -12.836 1.260 -16.238 1.00 86.12 588 ARG A O 1
ATOM 4776 N N . ALA A 1 589 ? -14.104 2.826 -15.268 1.00 83.06 589 ALA A N 1
ATOM 4777 C CA . ALA A 1 589 ? -14.512 3.440 -16.529 1.00 83.06 589 ALA A CA 1
ATOM 4778 C C . ALA A 1 589 ? -13.565 4.576 -16.955 1.00 83.06 589 ALA A C 1
ATOM 4780 O O . ALA A 1 589 ? -13.198 5.428 -16.144 1.00 83.06 589 ALA A O 1
ATOM 4781 N N . PHE A 1 590 ? -13.208 4.614 -18.240 1.00 75.19 590 PHE A N 1
ATOM 4782 C CA . PHE A 1 590 ? -12.426 5.682 -18.863 1.00 75.19 590 PHE A CA 1
ATOM 4783 C C . PHE A 1 590 ? -13.097 6.191 -20.151 1.00 75.19 590 PHE A C 1
ATOM 4785 O O . PHE A 1 590 ? -13.659 5.389 -20.892 1.00 75.19 590 PHE A O 1
ATOM 4792 N N . PRO A 1 591 ? -12.996 7.494 -20.474 1.00 72.94 591 PRO A N 1
ATOM 4793 C CA . PRO A 1 591 ? -12.380 8.539 -19.661 1.00 72.94 591 PRO A CA 1
ATOM 4794 C C . PRO A 1 591 ? -13.237 8.883 -18.433 1.00 72.94 591 PRO A C 1
ATOM 4796 O O . PRO A 1 591 ? -14.459 8.792 -18.468 1.00 72.94 591 PRO A O 1
ATOM 4799 N N . ARG A 1 592 ? -12.587 9.314 -17.348 1.00 71.31 592 ARG A N 1
ATOM 4800 C CA . ARG A 1 592 ? -13.283 9.891 -16.194 1.00 71.31 592 ARG A CA 1
ATOM 4801 C C . ARG A 1 592 ? -13.581 11.355 -16.498 1.00 71.31 592 ARG A C 1
ATOM 4803 O O . ARG A 1 592 ? -12.676 12.188 -16.469 1.00 71.31 592 ARG A O 1
ATOM 4810 N N . LEU A 1 593 ? -14.824 11.639 -16.874 1.00 75.31 593 LEU A N 1
ATOM 4811 C CA . LEU A 1 593 ? -15.291 12.993 -17.166 1.00 75.31 593 LEU A CA 1
ATOM 4812 C C . LEU A 1 593 ? -16.000 13.583 -15.947 1.00 75.31 593 LEU A C 1
ATOM 4814 O O . LEU A 1 593 ? -16.592 12.857 -15.149 1.00 75.31 593 LEU A O 1
ATOM 4818 N N . LYS A 1 594 ? -15.919 14.906 -15.810 1.00 71.88 594 LYS A N 1
ATOM 4819 C CA . LYS A 1 594 ? -16.625 15.683 -14.789 1.00 71.88 594 LYS A CA 1
ATOM 4820 C C . LYS A 1 594 ? -17.557 16.652 -15.497 1.00 71.88 594 LYS A C 1
ATOM 4822 O O . LYS A 1 594 ? -17.177 17.177 -16.541 1.00 71.88 594 LYS A O 1
ATOM 4827 N N . LEU A 1 595 ? -18.720 16.899 -14.903 1.00 76.06 595 LEU A N 1
ATOM 4828 C CA . LEU A 1 595 ? -19.597 17.973 -15.348 1.00 76.06 595 LEU A CA 1
ATOM 4829 C C . LEU A 1 595 ? -18.870 19.310 -15.184 1.00 76.06 595 LEU A C 1
ATOM 4831 O O . LEU A 1 595 ? -18.248 19.581 -14.155 1.00 76.06 595 LEU A O 1
ATOM 4835 N N . THR A 1 596 ? -18.917 20.117 -16.231 1.00 74.12 596 THR A N 1
ATOM 4836 C CA . THR A 1 596 ? -18.261 21.421 -16.322 1.00 74.12 596 THR A CA 1
ATOM 4837 C C . THR A 1 596 ? -19.257 22.570 -16.200 1.00 74.12 596 THR A C 1
ATOM 4839 O O . THR A 1 596 ? -18.840 23.725 -16.125 1.00 74.12 596 THR A O 1
ATOM 4842 N N . GLY A 1 597 ? -20.561 22.264 -16.180 1.00 71.25 597 GLY A N 1
ATOM 4843 C CA . GLY A 1 597 ? -21.637 23.255 -16.202 1.00 71.25 597 GLY A CA 1
ATOM 4844 C C . GLY A 1 597 ? -21.872 23.846 -17.595 1.00 71.25 597 GLY A C 1
ATOM 4845 O O . GLY A 1 597 ? -22.650 24.784 -17.743 1.00 71.25 597 GLY A O 1
ATOM 4846 N N . ASN A 1 598 ? -21.199 23.314 -18.617 1.00 78.62 598 ASN A N 1
ATOM 4847 C CA . ASN A 1 598 ? -21.394 23.662 -20.015 1.00 78.62 598 ASN A CA 1
ATOM 4848 C C . ASN A 1 598 ? -22.037 22.462 -20.712 1.00 78.62 598 ASN A C 1
ATOM 4850 O O . ASN A 1 598 ? -21.394 21.428 -20.876 1.00 78.62 598 ASN A O 1
ATOM 4854 N N . GLU A 1 599 ? -23.293 22.615 -21.130 1.00 74.75 599 GLU A N 1
ATOM 4855 C CA . GLU A 1 599 ? -24.097 21.507 -21.657 1.00 74.75 599 GLU A CA 1
ATOM 4856 C C . GLU A 1 599 ? -23.452 20.817 -22.866 1.00 74.75 599 GLU A C 1
ATOM 4858 O O . GLU A 1 599 ? -23.470 19.595 -22.948 1.00 74.75 599 GLU A O 1
ATOM 4863 N N . GLU A 1 600 ? -22.807 21.572 -23.759 1.00 73.81 600 GLU A N 1
ATOM 4864 C CA . GLU A 1 600 ? -22.138 21.020 -24.943 1.00 73.81 600 GLU A CA 1
ATOM 4865 C C . GLU A 1 600 ? -20.894 20.195 -24.570 1.00 73.81 600 GLU A C 1
ATOM 4867 O O . GLU A 1 600 ? -20.638 19.142 -25.152 1.00 73.81 600 GLU A O 1
ATOM 4872 N N . LYS A 1 601 ? -20.131 20.636 -23.562 1.00 71.06 601 LYS A N 1
ATOM 4873 C CA . LYS A 1 601 ? -18.954 19.903 -23.059 1.00 71.06 601 LYS A CA 1
ATOM 4874 C C . LYS A 1 601 ? -19.330 18.694 -22.203 1.00 71.06 601 LYS A C 1
ATOM 4876 O O . LYS A 1 601 ? -18.540 17.755 -22.099 1.00 71.06 601 LYS A O 1
ATOM 4881 N N . ASP A 1 602 ? -20.520 18.716 -21.613 1.00 83.50 602 ASP A N 1
ATOM 4882 C CA . ASP A 1 602 ? -21.016 17.683 -20.707 1.00 83.50 602 ASP A CA 1
ATOM 4883 C C . ASP A 1 602 ? -21.726 16.534 -21.456 1.00 83.50 602 ASP A C 1
ATOM 4885 O O . ASP A 1 602 ? -21.922 15.455 -20.896 1.00 83.50 602 ASP A O 1
ATOM 4889 N N . GLU A 1 603 ? -22.027 16.687 -22.750 1.00 88.56 603 GLU A N 1
ATOM 4890 C CA . GLU A 1 603 ? -22.619 15.631 -23.590 1.00 88.56 603 GLU A CA 1
ATOM 4891 C C . GLU A 1 603 ? -21.805 14.327 -23.599 1.00 88.56 603 GLU A C 1
ATOM 4893 O O . GLU A 1 603 ? -22.371 13.234 -23.518 1.00 88.56 603 GLU A O 1
ATOM 4898 N N . ASP A 1 604 ? -20.471 14.408 -23.633 1.00 84.62 604 ASP A N 1
ATOM 4899 C CA . ASP A 1 604 ? -19.622 13.212 -23.580 1.00 84.62 604 ASP A CA 1
ATOM 4900 C C . ASP A 1 604 ? -19.662 12.528 -22.202 1.00 84.62 604 ASP A C 1
ATOM 4902 O O . ASP A 1 604 ? -19.526 11.303 -22.122 1.00 84.62 604 ASP A O 1
ATOM 4906 N N . PHE A 1 605 ? -19.891 13.284 -21.119 1.00 86.38 605 PHE A N 1
ATOM 4907 C CA . PHE A 1 605 ? -20.137 12.703 -19.799 1.00 86.38 605 PHE A CA 1
ATOM 4908 C C . PHE A 1 605 ? -21.430 11.886 -19.826 1.00 86.38 605 PHE A C 1
ATOM 4910 O O . PHE A 1 605 ? -21.405 10.702 -19.482 1.00 86.38 605 PHE A O 1
ATOM 4917 N N . TYR A 1 606 ? -22.533 12.472 -20.302 1.00 88.31 606 TYR A N 1
ATOM 4918 C CA . TYR A 1 606 ? -23.820 11.779 -20.389 1.00 88.31 606 TYR A CA 1
ATOM 4919 C C . TYR A 1 606 ? -23.756 10.554 -21.303 1.00 88.31 606 TYR A C 1
ATOM 4921 O O . TYR A 1 606 ? -24.272 9.497 -20.937 1.00 88.31 606 TYR A O 1
ATOM 4929 N N . ARG A 1 607 ? -23.041 10.643 -22.434 1.00 91.00 607 ARG A N 1
ATOM 4930 C CA . ARG A 1 607 ? -22.780 9.495 -23.312 1.00 91.00 607 ARG A CA 1
ATOM 4931 C C . ARG A 1 607 ? -22.172 8.326 -22.545 1.00 91.00 607 ARG A C 1
ATOM 4933 O O . ARG A 1 607 ? -22.671 7.208 -22.638 1.00 91.00 607 ARG A O 1
ATOM 4940 N N . ILE A 1 608 ? -21.105 8.566 -21.781 1.00 88.62 608 ILE A N 1
ATOM 4941 C CA . ILE A 1 608 ? -20.429 7.511 -21.010 1.00 88.62 608 ILE A CA 1
ATOM 4942 C C . ILE A 1 608 ? -21.382 6.881 -19.995 1.00 88.62 608 ILE A C 1
ATOM 4944 O O . ILE A 1 608 ? -21.424 5.657 -19.886 1.00 88.62 608 ILE A O 1
ATOM 4948 N N . GLN A 1 609 ? -22.175 7.691 -19.291 1.00 89.50 609 GLN A N 1
ATOM 4949 C CA . GLN A 1 609 ? -23.129 7.173 -18.310 1.00 89.50 609 GLN A CA 1
ATOM 4950 C C . GLN A 1 609 ? -24.209 6.303 -18.962 1.00 89.50 609 GLN A C 1
ATOM 4952 O O . GLN A 1 609 ? -24.483 5.203 -18.482 1.00 89.50 609 GLN A O 1
ATOM 4957 N N . VAL A 1 610 ? -24.770 6.738 -20.094 1.00 92.06 610 VAL A N 1
ATOM 4958 C CA . VAL A 1 610 ? -25.738 5.940 -20.861 1.00 92.06 610 VAL A CA 1
ATOM 4959 C C . VAL A 1 610 ? -25.109 4.619 -21.307 1.00 92.06 610 VAL A C 1
ATOM 4961 O O . VAL A 1 610 ? -25.699 3.561 -21.093 1.00 92.06 610 VAL A O 1
ATOM 4964 N N . LEU A 1 611 ? -23.891 4.640 -21.855 1.00 92.69 611 LEU A N 1
ATOM 4965 C CA . LEU A 1 611 ? -23.203 3.425 -22.305 1.00 92.69 611 LEU A CA 1
ATOM 4966 C C . LEU A 1 611 ? -22.844 2.468 -21.156 1.00 92.69 611 LEU A C 1
ATOM 4968 O O . LEU A 1 611 ? -22.815 1.255 -21.350 1.00 92.69 611 LEU A O 1
ATOM 4972 N N . LEU A 1 612 ? -22.583 2.958 -19.948 1.00 91.38 612 LEU A N 1
ATOM 4973 C CA . LEU A 1 612 ? -22.309 2.086 -18.802 1.00 91.38 612 LEU A CA 1
ATOM 4974 C C . LEU A 1 612 ? -23.584 1.463 -18.225 1.00 91.38 612 LEU A C 1
ATOM 4976 O O . LEU A 1 612 ? -23.574 0.292 -17.827 1.00 91.38 612 LEU A O 1
ATOM 4980 N N . HIS A 1 613 ? -24.670 2.234 -18.183 1.00 91.94 613 HIS A N 1
ATOM 4981 C CA . HIS A 1 613 ? -25.856 1.923 -17.385 1.00 91.94 613 HIS A CA 1
ATOM 4982 C C . HIS A 1 613 ? -27.095 1.539 -18.198 1.00 91.94 613 HIS A C 1
ATOM 4984 O O . HIS A 1 613 ? -28.148 1.296 -17.616 1.00 91.94 613 HIS A O 1
ATOM 4990 N N . THR A 1 614 ? -26.968 1.395 -19.517 1.00 91.69 614 THR A N 1
ATOM 4991 C CA . THR A 1 614 ? -28.008 0.809 -20.375 1.00 91.69 614 THR A CA 1
ATOM 4992 C C . THR A 1 614 ? -27.505 -0.464 -21.058 1.00 91.69 614 THR A C 1
ATOM 4994 O O . THR A 1 614 ? -26.298 -0.674 -21.215 1.00 91.69 614 THR A O 1
ATOM 4997 N N . ALA A 1 615 ? -28.424 -1.356 -21.428 1.00 93.06 615 ALA A N 1
ATOM 4998 C CA . ALA A 1 615 ? -28.114 -2.521 -22.251 1.00 93.06 615 ALA A CA 1
ATOM 4999 C C . ALA A 1 615 ? -28.192 -2.130 -23.735 1.00 93.06 615 ALA A C 1
ATOM 5001 O O . ALA A 1 615 ? -29.161 -1.507 -24.162 1.00 93.06 615 ALA A O 1
ATOM 5002 N N . TRP A 1 616 ? -27.175 -2.483 -24.522 1.00 93.38 616 TRP A N 1
ATOM 5003 C CA . TRP A 1 616 ? -27.072 -2.073 -25.929 1.00 93.38 616 TRP A CA 1
ATOM 5004 C C . TRP A 1 616 ? -26.184 -3.023 -26.737 1.00 93.38 616 TRP A C 1
ATOM 5006 O O . TRP A 1 616 ? -25.422 -3.813 -26.163 1.00 93.38 616 TRP A O 1
ATOM 5016 N N . ARG A 1 617 ? -26.296 -2.980 -28.071 1.00 90.44 617 ARG A N 1
ATOM 5017 C CA . ARG A 1 617 ? -25.360 -3.634 -29.005 1.00 90.44 617 ARG A CA 1
ATOM 5018 C C . ARG A 1 617 ? -24.597 -2.619 -29.847 1.00 90.44 617 ARG A C 1
ATOM 5020 O O . ARG A 1 617 ? -23.428 -2.861 -30.134 1.00 90.44 617 ARG A O 1
ATOM 5027 N N . THR A 1 618 ? -25.211 -1.484 -30.159 1.00 90.81 618 THR A N 1
ATOM 5028 C CA . THR A 1 618 ? -24.563 -0.325 -30.786 1.00 90.81 618 THR A CA 1
ATOM 5029 C C . THR A 1 618 ? -24.716 0.928 -29.917 1.00 90.81 618 THR A C 1
ATOM 5031 O O . THR A 1 618 ? -25.530 0.958 -28.993 1.00 90.81 618 THR A O 1
ATOM 5034 N N . GLU A 1 619 ? -23.915 1.967 -30.166 1.00 90.62 619 GLU A N 1
ATOM 5035 C CA . GLU A 1 619 ? -24.079 3.235 -29.437 1.00 90.62 619 GLU A CA 1
ATOM 5036 C C . GLU A 1 619 ? -25.364 3.957 -29.850 1.00 90.62 619 GLU A C 1
ATOM 5038 O O . GLU A 1 619 ? -25.982 4.634 -29.030 1.00 90.62 619 GLU A O 1
ATOM 5043 N N . GLU A 1 620 ? -25.800 3.768 -31.094 1.00 91.06 620 GLU A N 1
ATOM 5044 C CA . GLU A 1 620 ? -27.070 4.265 -31.612 1.00 91.06 620 GLU A CA 1
ATOM 5045 C C . GLU A 1 620 ? -28.249 3.637 -30.863 1.00 91.06 620 GLU A C 1
ATOM 5047 O O . GLU A 1 620 ? -29.181 4.349 -30.494 1.00 91.06 620 GLU A O 1
ATOM 5052 N N . ASP A 1 621 ? -28.185 2.336 -30.547 1.00 90.75 621 ASP A N 1
ATOM 5053 C CA . ASP A 1 621 ? -29.190 1.673 -29.708 1.00 90.75 621 ASP A CA 1
ATOM 5054 C C . ASP A 1 621 ? -29.243 2.312 -28.317 1.00 90.75 621 ASP A C 1
ATOM 5056 O O . ASP A 1 621 ? -30.327 2.544 -27.773 1.00 90.75 621 ASP A O 1
ATOM 5060 N N . ALA A 1 622 ? -28.068 2.602 -27.743 1.00 91.38 622 ALA A N 1
ATOM 5061 C CA . ALA A 1 622 ? -27.934 3.191 -26.416 1.00 91.38 622 ALA A CA 1
ATOM 5062 C C . ALA A 1 622 ? -28.495 4.622 -26.373 1.00 91.38 622 ALA A C 1
ATOM 5064 O O . ALA A 1 622 ? -29.263 4.944 -25.460 1.00 91.38 622 ALA A O 1
ATOM 5065 N N . LYS A 1 623 ? -28.183 5.449 -27.385 1.00 93.38 623 LYS A N 1
ATOM 5066 C CA . LYS A 1 623 ? -28.725 6.808 -27.534 1.00 93.38 623 LYS A CA 1
ATOM 5067 C C . LYS A 1 623 ? -30.215 6.795 -27.863 1.00 93.38 623 LYS A C 1
ATOM 5069 O O . LYS A 1 623 ? -30.948 7.636 -27.367 1.00 93.38 623 LYS A O 1
ATOM 5074 N N . GLY A 1 624 ? -30.690 5.844 -28.662 1.00 92.06 624 GLY A N 1
ATOM 5075 C CA . GLY A 1 624 ? -32.072 5.804 -29.131 1.00 92.06 624 GLY A CA 1
ATOM 5076 C C . GLY A 1 624 ? -32.447 7.017 -29.992 1.00 92.06 624 GLY A C 1
ATOM 5077 O O . GLY A 1 624 ? -31.604 7.623 -30.644 1.00 92.06 624 GLY A O 1
ATOM 5078 N N . ALA A 1 625 ? -33.732 7.380 -29.982 1.00 92.44 625 ALA A N 1
ATOM 5079 C CA . ALA A 1 625 ? -34.282 8.482 -30.778 1.00 92.44 625 ALA A CA 1
ATOM 5080 C C . ALA A 1 625 ? -34.113 9.873 -30.128 1.00 92.44 625 ALA A C 1
ATOM 5082 O O . ALA A 1 625 ? -34.841 10.798 -30.474 1.00 92.44 625 ALA A O 1
ATOM 5083 N N . PHE A 1 626 ? -33.211 10.016 -29.153 1.00 95.06 626 PHE A N 1
ATOM 5084 C CA . PHE A 1 626 ? -32.992 11.282 -28.457 1.00 95.06 626 PHE A CA 1
ATOM 5085 C C . PHE A 1 626 ? -31.980 12.160 -29.201 1.00 95.06 626 PHE A C 1
ATOM 5087 O O . PHE A 1 626 ? -30.931 11.687 -29.648 1.00 95.06 626 PHE A O 1
ATOM 5094 N N . ASP A 1 627 ? -32.266 13.460 -29.270 1.00 90.75 627 ASP A N 1
ATOM 5095 C CA . ASP A 1 627 ? -31.403 14.431 -29.949 1.00 90.75 627 ASP A CA 1
ATOM 5096 C C . ASP A 1 627 ? -30.051 14.592 -29.232 1.00 90.75 627 ASP A C 1
ATOM 5098 O O . ASP A 1 627 ? -28.999 14.668 -29.877 1.00 90.75 627 ASP A O 1
ATOM 5102 N N . THR A 1 628 ? -30.050 14.530 -27.897 1.00 92.31 628 THR A N 1
ATOM 5103 C CA . THR A 1 628 ? -28.866 14.686 -27.036 1.00 92.31 628 THR A CA 1
ATOM 5104 C C . THR A 1 628 ? -28.653 13.480 -26.119 1.00 92.31 628 THR A C 1
ATOM 5106 O O . THR A 1 628 ? -29.586 12.743 -25.786 1.00 92.31 628 THR A O 1
ATOM 5109 N N . TRP A 1 629 ? -27.408 13.254 -25.701 1.00 92.06 629 TRP A N 1
ATOM 5110 C CA . TRP A 1 629 ? -27.064 12.233 -24.713 1.00 92.06 629 TRP A CA 1
ATOM 5111 C C . TRP A 1 629 ? -27.584 12.585 -23.326 1.00 92.06 629 TRP A C 1
ATOM 5113 O O . TRP A 1 629 ? -27.954 11.671 -22.592 1.00 92.06 629 TRP A O 1
ATOM 5123 N N . LYS A 1 630 ? -27.681 13.874 -22.979 1.00 90.38 630 LYS A N 1
ATOM 5124 C CA . LYS A 1 630 ? -28.360 14.323 -21.758 1.00 90.38 630 LYS A CA 1
ATOM 5125 C C . LYS A 1 630 ? -29.814 13.848 -21.705 1.00 90.38 630 LYS A C 1
ATOM 5127 O O . LYS A 1 630 ? -30.212 13.233 -20.720 1.00 90.38 630 LYS A O 1
ATOM 5132 N N . ALA A 1 631 ? -30.579 14.039 -22.783 1.00 91.50 631 ALA A N 1
ATOM 5133 C CA . ALA A 1 631 ? -31.964 13.569 -22.849 1.00 91.50 631 ALA A CA 1
ATOM 5134 C C . ALA A 1 631 ? -32.054 12.035 -22.749 1.00 91.50 631 ALA A C 1
ATOM 5136 O O . ALA A 1 631 ? -32.907 11.502 -22.040 1.00 91.50 631 ALA A O 1
ATOM 5137 N N . ALA A 1 632 ? -31.132 11.313 -23.400 1.00 92.50 632 ALA A N 1
ATOM 5138 C CA . ALA A 1 632 ? -31.043 9.860 -23.269 1.00 92.50 632 ALA A CA 1
ATOM 5139 C C . ALA A 1 632 ? -30.717 9.416 -21.833 1.00 92.50 632 ALA A C 1
ATOM 5141 O O . ALA A 1 632 ? -31.301 8.450 -21.345 1.00 92.50 632 ALA A O 1
ATOM 5142 N N . PHE A 1 633 ? -29.814 10.122 -21.151 1.00 90.50 633 PHE A N 1
ATOM 5143 C CA . PHE A 1 633 ? -29.448 9.873 -19.761 1.00 90.50 633 PHE A CA 1
ATOM 5144 C C . PHE A 1 633 ? -30.643 10.062 -18.826 1.00 90.50 633 PHE A C 1
ATOM 5146 O O . PHE A 1 633 ? -30.994 9.130 -18.108 1.00 90.50 633 PHE A O 1
ATOM 5153 N N . GLU A 1 634 ? -31.306 11.218 -18.892 1.00 89.75 634 GLU A N 1
ATOM 5154 C CA . GLU A 1 634 ? -32.463 11.549 -18.050 1.00 89.75 634 GLU A CA 1
ATOM 5155 C C . GLU A 1 634 ? -33.634 10.576 -18.257 1.00 89.75 634 GLU A C 1
ATOM 5157 O O . GLU A 1 634 ? -34.357 10.264 -17.312 1.00 89.75 634 GLU A O 1
ATOM 5162 N N . ALA A 1 635 ? -33.806 10.057 -19.477 1.00 91.06 635 ALA A N 1
ATOM 5163 C CA . ALA A 1 635 ? -34.882 9.126 -19.800 1.00 91.06 635 ALA A CA 1
ATOM 5164 C C . ALA A 1 635 ? -34.565 7.653 -19.482 1.00 91.06 635 ALA A C 1
ATOM 5166 O O . ALA A 1 635 ? -35.487 6.881 -19.214 1.00 91.06 635 ALA A O 1
ATOM 5167 N N . ARG A 1 636 ? -33.297 7.226 -19.580 1.00 88.62 636 ARG A N 1
ATOM 5168 C CA . ARG A 1 636 ? -32.922 5.795 -19.571 1.00 88.62 636 ARG A CA 1
ATOM 5169 C C . ARG A 1 636 ? -32.048 5.365 -18.402 1.00 88.62 636 ARG A C 1
ATOM 5171 O O . ARG A 1 636 ? -32.014 4.170 -18.115 1.00 88.62 636 ARG A O 1
ATOM 5178 N N . VAL A 1 637 ? -31.331 6.278 -17.751 1.00 85.12 637 VAL A N 1
ATOM 5179 C CA . VAL A 1 637 ? -30.487 5.953 -16.597 1.00 85.12 637 VAL A CA 1
ATOM 5180 C C . VAL A 1 637 ? -31.270 6.261 -15.319 1.00 85.12 637 VAL A C 1
ATOM 5182 O O . VAL A 1 637 ? -31.628 7.415 -15.094 1.00 85.12 637 VAL A O 1
ATOM 5185 N N . PRO A 1 638 ? -31.561 5.258 -14.469 1.00 80.75 638 PRO A N 1
ATOM 5186 C CA . PRO A 1 638 ? -32.295 5.498 -13.233 1.00 80.75 638 PRO A CA 1
ATOM 5187 C C . PRO A 1 638 ? -31.622 6.550 -12.340 1.00 80.75 638 PRO A C 1
ATOM 5189 O O . PRO A 1 638 ? -30.399 6.561 -12.170 1.00 80.75 638 PRO A O 1
ATOM 5192 N N . ALA A 1 639 ? -32.438 7.416 -11.736 1.00 70.81 639 ALA A N 1
ATOM 5193 C CA . ALA A 1 639 ? -31.966 8.438 -10.809 1.00 70.81 639 ALA A CA 1
ATOM 5194 C C . ALA A 1 639 ? -31.186 7.804 -9.640 1.00 70.81 639 ALA A C 1
ATOM 5196 O O . ALA A 1 639 ? -31.614 6.802 -9.068 1.00 70.81 639 ALA A O 1
ATOM 5197 N N . GLY A 1 640 ? -30.034 8.387 -9.292 1.00 65.38 640 GLY A N 1
ATOM 5198 C CA . GLY A 1 640 ? -29.174 7.913 -8.200 1.00 65.38 640 GLY A CA 1
ATOM 5199 C C . GLY A 1 640 ? -28.128 6.850 -8.575 1.00 65.38 640 GLY A C 1
ATOM 5200 O O . GLY A 1 640 ? -27.312 6.506 -7.727 1.00 65.38 640 GLY A O 1
ATOM 5201 N N . LEU A 1 641 ? -28.088 6.356 -9.823 1.00 66.62 641 LEU A N 1
ATOM 5202 C CA . LEU A 1 641 ? -27.031 5.431 -10.286 1.00 66.62 641 LEU A CA 1
ATOM 5203 C C . LEU A 1 641 ? -25.665 6.095 -10.481 1.00 66.62 641 LEU A C 1
ATOM 5205 O O . LEU A 1 641 ? -24.640 5.422 -10.390 1.00 66.62 641 LEU A O 1
ATOM 5209 N N . VAL A 1 642 ? -25.657 7.396 -10.770 1.00 60.88 642 VAL A N 1
ATOM 5210 C CA . VAL A 1 642 ? -24.445 8.177 -11.020 1.00 60.88 642 VAL A CA 1
ATOM 5211 C C . VAL A 1 642 ? -24.312 9.214 -9.907 1.00 60.88 642 VAL A C 1
ATOM 5213 O O . VAL A 1 642 ? -25.170 10.094 -9.809 1.00 60.88 642 VAL A O 1
ATOM 5216 N N . PRO A 1 643 ? -23.272 9.134 -9.059 1.00 52.47 643 PRO A N 1
ATOM 5217 C CA . PRO A 1 643 ? -23.003 10.162 -8.064 1.00 52.47 643 PRO A CA 1
ATOM 5218 C C . PRO A 1 643 ? -22.799 11.519 -8.752 1.00 52.47 643 PRO A C 1
ATOM 5220 O O . PRO A 1 643 ? -21.977 11.637 -9.660 1.00 52.47 643 PRO A O 1
ATOM 5223 N N . VAL A 1 644 ? -23.549 12.538 -8.324 1.00 43.06 644 VAL A N 1
ATOM 5224 C CA . VAL A 1 644 ? -23.511 13.901 -8.898 1.00 43.06 644 VAL A CA 1
ATOM 5225 C C . VAL A 1 644 ? -22.150 14.578 -8.663 1.00 43.06 644 VAL A C 1
ATOM 5227 O O . VAL A 1 644 ? -21.727 15.429 -9.442 1.00 43.06 644 VAL A O 1
ATOM 5230 N N . GLU A 1 645 ? -21.409 14.138 -7.646 1.00 51.97 645 GLU A N 1
ATOM 5231 C CA . GLU A 1 645 ? -20.079 14.637 -7.309 1.00 51.97 645 GLU A CA 1
ATOM 5232 C C . GLU A 1 645 ? -19.032 13.553 -7.588 1.00 51.97 645 GLU A C 1
ATOM 5234 O O . GLU A 1 645 ? -18.933 12.543 -6.890 1.00 51.97 645 GLU A O 1
ATOM 5239 N N . ALA A 1 646 ? -18.222 13.744 -8.632 1.00 56.16 646 ALA A N 1
ATOM 5240 C CA . ALA A 1 646 ? -17.105 12.849 -8.904 1.00 56.16 646 ALA A CA 1
ATOM 5241 C C . ALA A 1 646 ? -16.118 12.893 -7.725 1.00 56.16 646 ALA A C 1
ATOM 5243 O O . ALA A 1 646 ? -15.457 13.912 -7.512 1.00 56.16 646 ALA A O 1
ATOM 5244 N N . MET A 1 647 ? -15.972 11.773 -7.009 1.00 58.84 647 MET A N 1
ATOM 5245 C CA . MET A 1 647 ? -15.079 11.602 -5.852 1.00 58.84 647 MET A CA 1
ATOM 5246 C C . MET A 1 647 ? -13.697 12.248 -5.996 1.00 58.84 647 MET A C 1
ATOM 5248 O O . MET A 1 647 ? -13.161 12.774 -5.033 1.00 58.84 647 MET A O 1
ATOM 5252 N N . GLU A 1 648 ? -13.098 12.229 -7.186 1.00 56.47 648 GLU A N 1
ATOM 5253 C CA . GLU A 1 648 ? -11.784 12.834 -7.431 1.00 56.47 648 GLU A CA 1
ATOM 5254 C C . GLU A 1 648 ? -11.747 14.350 -7.192 1.00 56.47 648 GLU A C 1
ATOM 5256 O O . GLU A 1 648 ? -10.698 14.889 -6.853 1.00 56.47 648 GLU A O 1
ATOM 5261 N N . GLY A 1 649 ? -12.862 15.056 -7.423 1.00 58.81 649 GLY A N 1
ATOM 5262 C CA . GLY A 1 649 ? -12.999 16.468 -7.056 1.00 58.81 649 GLY A CA 1
ATOM 5263 C C . GLY A 1 649 ? -12.927 16.638 -5.544 1.00 58.81 649 GLY A C 1
ATOM 5264 O O . GLY A 1 649 ? -12.110 17.413 -5.061 1.00 58.81 649 GLY A O 1
ATOM 5265 N N . ALA A 1 650 ? -13.674 15.808 -4.820 1.00 61.16 650 ALA A N 1
ATOM 5266 C CA . ALA A 1 650 ? -13.690 15.807 -3.366 1.00 61.16 650 ALA A CA 1
ATOM 5267 C C . ALA A 1 650 ? -12.352 15.347 -2.746 1.00 61.16 650 ALA A C 1
ATOM 5269 O O . ALA A 1 650 ? -11.965 15.852 -1.699 1.00 61.16 650 ALA A O 1
ATOM 5270 N N . VAL A 1 651 ? -11.584 14.457 -3.396 1.00 60.66 651 VAL A N 1
ATOM 5271 C CA . VAL A 1 651 ? -10.197 14.136 -2.985 1.00 60.66 651 VAL A CA 1
ATOM 5272 C C . VAL A 1 651 ? -9.281 15.347 -3.152 1.00 60.66 651 VAL A C 1
ATOM 5274 O O . VAL A 1 651 ? -8.474 15.622 -2.270 1.00 60.66 651 VAL A O 1
ATOM 5277 N N . ALA A 1 652 ? -9.371 16.065 -4.275 1.00 61.38 652 ALA A N 1
ATOM 5278 C CA . ALA A 1 652 ? -8.536 17.241 -4.518 1.00 61.38 652 ALA A CA 1
ATOM 5279 C C . ALA A 1 652 ? -8.879 18.391 -3.558 1.00 61.38 652 ALA A C 1
ATOM 5281 O O . ALA A 1 652 ? -7.977 19.047 -3.041 1.00 61.38 652 ALA A O 1
ATOM 5282 N N . GLU A 1 653 ? -10.165 18.596 -3.282 1.00 63.94 653 GLU A N 1
ATOM 5283 C CA . GLU A 1 653 ? -10.650 19.537 -2.274 1.00 63.94 653 GLU A CA 1
ATOM 5284 C C . GLU A 1 653 ? -10.166 19.148 -0.875 1.00 63.94 653 GLU A C 1
ATOM 5286 O O . GLU A 1 653 ? -9.569 19.964 -0.180 1.00 63.94 653 GLU A O 1
ATOM 5291 N N . ALA A 1 654 ? -10.303 17.874 -0.502 1.00 62.62 654 ALA A N 1
ATOM 5292 C CA . ALA A 1 654 ? -9.774 17.350 0.749 1.00 62.62 654 ALA A CA 1
ATOM 5293 C C . ALA A 1 654 ? -8.248 17.527 0.862 1.00 62.62 654 ALA A C 1
ATOM 5295 O O . ALA A 1 654 ? -7.749 17.885 1.926 1.00 62.62 654 ALA A O 1
ATOM 5296 N N . ALA A 1 655 ? -7.498 17.317 -0.225 1.00 62.41 655 ALA A N 1
ATOM 5297 C CA . ALA A 1 655 ? -6.057 17.562 -0.262 1.00 62.41 655 ALA A CA 1
ATOM 5298 C C . ALA A 1 655 ? -5.730 19.048 -0.056 1.00 62.41 655 ALA A C 1
ATOM 5300 O O . ALA A 1 655 ? -4.791 19.368 0.670 1.00 62.41 655 ALA A O 1
ATOM 5301 N N . ALA A 1 656 ? -6.507 19.949 -0.664 1.00 64.25 656 ALA A N 1
ATOM 5302 C CA . ALA A 1 656 ? -6.343 21.388 -0.505 1.00 64.25 656 ALA A CA 1
ATOM 5303 C C . ALA A 1 656 ? -6.668 21.846 0.928 1.00 64.25 656 ALA A C 1
ATOM 5305 O O . ALA A 1 656 ? -5.855 22.549 1.523 1.00 64.25 656 ALA A O 1
ATOM 5306 N N . GLU A 1 657 ? -7.786 21.394 1.514 1.00 65.06 657 GLU A N 1
ATOM 5307 C CA . GLU A 1 657 ? -8.129 21.639 2.926 1.00 65.06 657 GLU A CA 1
ATOM 5308 C C . GLU A 1 657 ? -6.983 21.196 3.852 1.00 65.06 657 GLU A C 1
ATOM 5310 O O . GLU A 1 657 ? -6.564 21.930 4.746 1.00 65.06 657 GLU A O 1
ATOM 5315 N N . MET A 1 658 ? -6.443 19.996 3.622 1.00 63.56 658 MET A N 1
ATOM 5316 C CA . MET A 1 658 ? -5.350 19.448 4.425 1.00 63.56 658 MET A CA 1
ATOM 5317 C C . MET A 1 658 ? -4.036 20.211 4.259 1.00 63.56 658 MET A C 1
ATOM 5319 O O . MET A 1 658 ? -3.324 20.391 5.242 1.00 63.56 658 MET A O 1
ATOM 5323 N N . ALA A 1 659 ? -3.708 20.659 3.047 1.00 64.00 659 ALA A N 1
ATOM 5324 C CA . ALA A 1 659 ? -2.512 21.459 2.804 1.00 64.00 659 ALA A CA 1
ATOM 5325 C C . ALA A 1 659 ? -2.575 22.801 3.548 1.00 64.00 659 ALA A C 1
ATOM 5327 O O . ALA A 1 659 ? -1.564 23.247 4.084 1.00 64.00 659 ALA A O 1
ATOM 5328 N N . VAL A 1 660 ? -3.762 23.414 3.637 1.00 63.94 660 VAL A N 1
ATOM 5329 C CA . VAL A 1 660 ? -3.984 24.618 4.452 1.00 63.94 660 VAL A CA 1
ATOM 5330 C C . VAL A 1 660 ? -3.778 24.315 5.938 1.00 63.94 660 VAL A C 1
ATOM 5332 O O . VAL A 1 660 ? -3.101 25.078 6.616 1.00 63.94 660 VAL A O 1
ATOM 5335 N N . GLU A 1 661 ? -4.301 23.190 6.442 1.00 63.62 661 GLU A N 1
ATOM 5336 C CA . GLU A 1 661 ? -4.094 22.771 7.838 1.00 63.62 661 GLU A CA 1
ATOM 5337 C C . GLU A 1 661 ? -2.620 22.490 8.161 1.00 63.62 661 GLU A C 1
ATOM 5339 O O . GLU A 1 661 ? -2.142 22.892 9.215 1.00 63.62 661 GLU A O 1
ATOM 5344 N N . GLU A 1 662 ? -1.885 21.811 7.278 1.00 62.19 662 GLU A N 1
ATOM 5345 C CA . GLU A 1 662 ? -0.457 21.533 7.475 1.00 62.19 662 GLU A CA 1
ATOM 5346 C C . GLU A 1 662 ? 0.378 22.814 7.393 1.00 62.19 662 GLU A C 1
ATOM 5348 O O . GLU A 1 662 ? 1.310 22.987 8.175 1.00 62.19 662 GLU A O 1
ATOM 5353 N N . ALA A 1 663 ? -0.010 23.754 6.526 1.00 58.06 663 ALA A N 1
ATOM 5354 C CA . ALA A 1 663 ? 0.612 25.066 6.450 1.00 58.06 663 ALA A CA 1
ATOM 5355 C C . ALA A 1 663 ? 0.431 25.894 7.731 1.00 58.06 663 ALA A C 1
ATOM 5357 O O . ALA A 1 663 ? 1.220 26.806 7.930 1.00 58.06 663 ALA A O 1
ATOM 5358 N N . LEU A 1 664 ? -0.526 25.588 8.621 1.00 59.53 664 LEU A N 1
ATOM 5359 C CA . LEU A 1 664 ? -0.651 26.254 9.932 1.00 59.53 664 LEU A CA 1
ATOM 5360 C C . LEU A 1 664 ? 0.469 25.887 10.912 1.00 59.53 664 LEU A C 1
ATOM 5362 O O . LEU A 1 664 ? 0.597 26.535 11.947 1.00 59.53 664 LEU A O 1
ATOM 5366 N N . PHE A 1 665 ? 1.270 24.869 10.606 1.00 58.84 665 PHE A N 1
ATOM 5367 C CA . PHE A 1 665 ? 2.318 24.378 11.486 1.00 58.84 665 PHE A CA 1
ATOM 5368 C C . PHE A 1 665 ? 3.691 24.611 10.866 1.00 58.84 665 PHE A C 1
ATOM 5370 O O . PHE A 1 665 ? 3.965 24.158 9.755 1.00 58.84 665 PHE A O 1
ATOM 5377 N N . GLU A 1 666 ? 4.580 25.283 11.592 1.00 54.06 666 GLU A N 1
ATOM 5378 C CA . GLU A 1 666 ? 5.989 25.385 11.209 1.00 54.06 666 GLU A CA 1
ATOM 5379 C C . GLU A 1 666 ? 6.827 24.324 11.926 1.00 54.06 666 GLU A C 1
ATOM 5381 O O . GLU A 1 666 ? 6.524 23.935 13.066 1.00 54.06 666 GLU A O 1
ATOM 5386 N N . PRO A 1 667 ? 7.871 23.793 11.262 1.00 56.84 667 PRO A N 1
ATOM 5387 C CA . PRO A 1 667 ? 8.925 23.112 11.993 1.00 56.84 667 PRO A CA 1
ATOM 5388 C C . PRO A 1 667 ? 9.514 24.089 13.027 1.00 56.84 667 PRO A C 1
ATOM 5390 O O . PRO A 1 667 ? 9.582 25.285 12.747 1.00 56.84 667 PRO A O 1
ATOM 5393 N N . PRO A 1 668 ? 9.892 23.614 14.224 1.00 47.75 668 PRO A N 1
ATOM 5394 C CA . PRO A 1 668 ? 10.487 24.484 15.233 1.00 47.75 668 PRO A CA 1
ATOM 5395 C C . PRO A 1 668 ? 11.743 25.175 14.681 1.00 47.75 668 PRO A C 1
ATOM 5397 O O . PRO A 1 668 ? 12.559 24.530 14.020 1.00 47.75 668 PRO A O 1
ATOM 5400 N N . GLU A 1 669 ? 11.885 26.477 14.945 1.00 42.91 669 GLU A N 1
ATOM 5401 C CA . GLU A 1 669 ? 13.154 27.185 14.768 1.00 42.91 669 GLU A CA 1
ATOM 5402 C C . GLU A 1 669 ? 14.114 26.685 15.850 1.00 42.91 669 GLU A C 1
ATOM 5404 O O . GLU A 1 669 ? 13.960 27.017 17.024 1.00 42.91 669 GLU A O 1
ATOM 5409 N N . GLU A 1 670 ? 15.093 25.869 15.472 1.00 46.56 670 GLU A N 1
ATOM 5410 C CA . GLU A 1 670 ? 16.252 25.610 16.321 1.00 46.56 670 GLU A CA 1
ATOM 5411 C C . GLU A 1 670 ? 17.503 26.164 15.622 1.00 46.56 670 GLU A C 1
ATOM 5413 O O . GLU A 1 670 ? 17.641 26.003 14.404 1.00 46.56 670 GLU A O 1
ATOM 5418 N N . PRO A 1 671 ? 18.409 26.839 16.360 1.00 36.25 671 PRO A N 1
ATOM 5419 C CA . PRO A 1 671 ? 19.753 27.107 15.861 1.00 36.25 671 PRO A CA 1
ATOM 5420 C C . PRO A 1 671 ? 20.403 25.773 15.487 1.00 36.25 671 PRO A C 1
ATOM 5422 O O . PRO A 1 671 ? 20.024 24.741 16.036 1.00 36.25 671 PRO A O 1
ATOM 5425 N N . GLU A 1 672 ? 21.363 25.795 14.563 1.00 34.03 672 GLU A N 1
ATOM 5426 C CA . GLU A 1 672 ? 22.196 24.653 14.162 1.00 34.03 672 GLU A CA 1
ATOM 5427 C C . GLU A 1 672 ? 22.980 24.107 15.373 1.00 34.03 672 GLU A C 1
ATOM 5429 O O . GLU A 1 672 ? 24.180 24.309 15.518 1.00 34.03 672 GLU A O 1
ATOM 5434 N N . ALA A 1 673 ? 22.281 23.470 16.305 1.00 31.47 673 ALA A N 1
ATOM 5435 C CA . ALA A 1 673 ? 22.852 22.699 17.378 1.00 31.47 673 ALA A CA 1
ATOM 5436 C C . ALA A 1 673 ? 23.303 21.390 16.746 1.00 31.47 673 ALA A C 1
ATOM 5438 O O . ALA A 1 673 ? 22.522 20.714 16.067 1.00 31.47 673 ALA A O 1
ATOM 5439 N N . GLU A 1 674 ? 24.586 21.095 16.933 1.00 34.59 674 GLU A N 1
ATOM 5440 C CA . GLU A 1 674 ? 25.210 19.824 16.607 1.00 34.59 674 GLU A CA 1
ATOM 5441 C C . GLU A 1 674 ? 24.244 18.696 16.955 1.00 34.59 674 GLU A C 1
ATOM 5443 O O . GLU A 1 674 ? 23.892 18.462 18.110 1.00 34.59 674 GLU A O 1
ATOM 5448 N N . VAL A 1 675 ? 23.758 18.037 15.906 1.00 31.08 675 VAL A N 1
ATOM 5449 C CA . VAL A 1 675 ? 23.103 16.746 16.028 1.00 31.08 675 VAL A CA 1
ATOM 5450 C C . VAL A 1 675 ? 24.080 15.885 16.812 1.00 31.08 675 VAL A C 1
ATOM 5452 O O . VAL A 1 675 ? 25.207 15.729 16.344 1.00 31.08 675 VAL A O 1
ATOM 5455 N N . ASP A 1 676 ? 23.672 15.372 17.977 1.00 29.34 676 ASP A N 1
ATOM 5456 C CA . ASP A 1 676 ? 24.465 14.404 18.737 1.00 29.34 676 ASP A CA 1
ATOM 5457 C C . ASP A 1 676 ? 25.009 13.366 17.749 1.00 29.34 676 ASP A C 1
ATOM 5459 O O . ASP A 1 676 ? 24.264 12.598 17.129 1.00 29.34 676 ASP A O 1
ATOM 5463 N N . ALA A 1 677 ? 26.322 13.426 17.532 1.00 35.91 677 ALA A N 1
ATOM 5464 C CA . ALA A 1 677 ? 27.037 12.738 16.466 1.00 35.91 677 ALA A CA 1
ATOM 5465 C C . ALA A 1 677 ? 27.117 11.217 16.690 1.00 35.91 677 ALA A C 1
ATOM 5467 O O . ALA A 1 677 ? 27.790 10.507 15.949 1.00 35.91 677 ALA A O 1
ATOM 5468 N N . GLU A 1 678 ? 26.402 10.690 17.683 1.00 33.38 678 GLU A N 1
ATOM 5469 C CA . GLU A 1 678 ? 26.486 9.297 18.109 1.00 33.38 678 GLU A CA 1
ATOM 5470 C C . GLU A 1 678 ? 25.720 8.310 17.203 1.00 33.38 678 GLU A C 1
ATOM 5472 O O . GLU A 1 678 ? 25.857 7.104 17.380 1.00 33.38 678 GLU A O 1
ATOM 5477 N N . VAL A 1 679 ? 24.926 8.764 16.214 1.00 40.84 679 VAL A N 1
ATOM 5478 C CA . VAL A 1 679 ? 24.061 7.852 15.413 1.00 40.84 679 VAL A CA 1
ATOM 5479 C C . VAL A 1 679 ? 24.078 8.092 13.891 1.00 40.84 679 VAL A C 1
ATOM 5481 O O . VAL A 1 679 ? 23.250 7.546 13.166 1.00 40.84 679 VAL A O 1
ATOM 5484 N N . MET A 1 680 ? 25.015 8.863 13.339 1.00 35.94 680 MET A N 1
ATOM 5485 C CA . MET A 1 680 ? 25.150 8.971 11.875 1.00 35.94 680 MET A CA 1
ATOM 5486 C C . MET A 1 680 ? 26.556 8.593 11.432 1.00 35.94 680 MET A C 1
ATOM 5488 O O . MET A 1 680 ? 27.481 9.397 11.490 1.00 35.94 680 MET A O 1
ATOM 5492 N N . GLU A 1 681 ? 26.702 7.359 10.944 1.00 41.69 681 GLU A N 1
ATOM 5493 C CA . GLU A 1 681 ? 27.944 6.903 10.327 1.00 41.69 681 GLU A CA 1
ATOM 5494 C C . GLU A 1 681 ? 28.324 7.816 9.148 1.00 41.69 681 GLU A C 1
ATOM 5496 O O . GLU A 1 681 ? 27.479 8.239 8.355 1.00 41.69 681 GLU A O 1
ATOM 5501 N N . GLN A 1 682 ? 29.618 8.110 9.011 1.00 35.66 682 GLN A N 1
ATOM 5502 C CA . GLN A 1 682 ? 30.165 9.095 8.066 1.00 35.66 682 GLN A CA 1
ATOM 5503 C C . GLN A 1 682 ? 29.747 8.851 6.603 1.00 35.66 682 GLN A C 1
ATOM 5505 O O . GLN A 1 682 ? 29.612 9.799 5.827 1.00 35.66 682 GLN A O 1
ATOM 5510 N N . TRP A 1 683 ? 29.460 7.602 6.218 1.00 40.69 683 TRP A N 1
ATOM 5511 C CA . TRP A 1 683 ? 28.949 7.280 4.882 1.00 40.69 683 TRP A CA 1
ATOM 5512 C C . TRP A 1 683 ? 27.518 7.788 4.648 1.00 40.69 683 TRP A C 1
ATOM 5514 O O . TRP A 1 683 ? 27.173 8.133 3.520 1.00 40.69 683 TRP A O 1
ATOM 5524 N N . MET A 1 684 ? 26.692 7.893 5.693 1.00 37.09 684 MET A N 1
ATOM 5525 C CA . MET A 1 684 ? 25.337 8.446 5.622 1.00 37.09 684 MET A CA 1
ATOM 5526 C C . MET A 1 684 ? 25.358 9.978 5.501 1.00 37.09 684 MET A C 1
ATOM 5528 O O . MET A 1 684 ? 24.492 10.559 4.843 1.00 37.09 684 MET A O 1
ATOM 5532 N N . ALA A 1 685 ? 26.365 10.637 6.086 1.00 40.50 685 ALA A N 1
ATOM 5533 C CA . ALA A 1 685 ? 26.636 12.058 5.862 1.00 40.50 685 ALA A CA 1
ATOM 5534 C C . ALA A 1 685 ? 27.119 12.312 4.420 1.00 40.50 685 ALA A C 1
ATOM 5536 O O . ALA A 1 685 ? 26.607 13.205 3.746 1.00 40.50 685 ALA A O 1
ATOM 5537 N N . LEU A 1 686 ? 28.009 11.457 3.903 1.00 41.62 686 LEU A N 1
ATOM 5538 C CA . LEU A 1 686 ? 28.456 11.460 2.502 1.00 41.62 686 LEU A CA 1
ATOM 5539 C C . LEU A 1 686 ? 27.325 11.186 1.502 1.00 41.62 686 LEU A C 1
ATOM 5541 O O . LEU A 1 686 ? 27.236 11.859 0.480 1.00 41.62 686 LEU A O 1
ATOM 5545 N N . ALA A 1 687 ? 26.413 10.265 1.809 1.00 41.31 687 ALA A N 1
ATOM 5546 C CA . ALA A 1 687 ? 25.243 9.993 0.975 1.00 41.31 687 ALA A CA 1
ATOM 5547 C C . ALA A 1 687 ? 24.258 11.179 0.933 1.00 41.31 687 ALA A C 1
ATOM 5549 O O . ALA A 1 687 ? 23.615 11.413 -0.089 1.00 41.31 687 ALA A O 1
ATOM 5550 N N . ARG A 1 688 ? 24.163 11.966 2.017 1.00 37.81 688 ARG A N 1
ATOM 5551 C CA . ARG A 1 688 ? 23.325 13.179 2.083 1.00 37.81 688 ARG A CA 1
ATOM 5552 C C . ARG A 1 688 ? 23.895 14.378 1.334 1.00 37.81 688 ARG A C 1
ATOM 5554 O O . ARG A 1 688 ? 23.133 15.280 0.997 1.00 37.81 688 ARG A O 1
ATOM 5561 N N . MET A 1 689 ? 25.198 14.395 1.075 1.00 40.31 689 MET A N 1
ATOM 5562 C CA . MET A 1 689 ? 25.861 15.487 0.362 1.00 40.31 689 MET A CA 1
ATOM 5563 C C . MET A 1 689 ? 25.450 15.576 -1.118 1.00 40.31 689 MET A C 1
ATOM 5565 O O . MET A 1 689 ? 25.624 16.622 -1.744 1.00 40.31 689 MET A O 1
ATOM 5569 N N . GLY A 1 690 ? 24.831 14.525 -1.671 1.00 38.50 690 GLY A N 1
ATOM 5570 C CA . GLY A 1 690 ? 24.430 14.483 -3.075 1.00 38.50 690 GLY A CA 1
ATOM 5571 C C . GLY A 1 690 ? 25.633 14.563 -4.029 1.00 38.50 690 GLY A C 1
ATOM 5572 O O . GLY A 1 690 ? 26.779 14.679 -3.597 1.00 38.50 690 GLY A O 1
ATOM 5573 N N . PRO A 1 691 ? 25.410 14.515 -5.352 1.00 37.12 691 PRO A N 1
ATOM 5574 C CA . PRO A 1 691 ? 26.494 14.463 -6.339 1.00 37.12 691 PRO A CA 1
ATOM 5575 C C . PRO A 1 691 ? 27.388 15.718 -6.386 1.00 37.12 691 PRO A C 1
ATOM 5577 O O . PRO A 1 691 ? 28.456 15.665 -6.985 1.00 37.12 691 PRO A O 1
ATOM 5580 N N . ASN A 1 692 ? 26.980 16.822 -5.747 1.00 42.00 692 ASN A N 1
ATOM 5581 C CA . ASN A 1 692 ? 27.701 18.101 -5.759 1.00 42.00 692 ASN A CA 1
ATOM 5582 C C . ASN A 1 692 ? 28.182 18.562 -4.372 1.00 42.00 692 ASN A C 1
ATOM 5584 O O . ASN A 1 692 ? 28.700 19.674 -4.256 1.00 42.00 692 ASN A O 1
ATOM 5588 N N . GLY A 1 693 ? 27.994 17.772 -3.313 1.00 40.53 693 GLY A N 1
ATOM 5589 C CA . GLY A 1 693 ? 28.473 18.161 -1.991 1.00 40.53 693 GLY A CA 1
ATOM 5590 C C . GLY A 1 693 ? 29.991 18.023 -1.899 1.00 40.53 693 GLY A C 1
ATOM 5591 O O . GLY A 1 693 ? 30.561 16.985 -2.235 1.00 40.53 693 GLY A O 1
ATOM 5592 N N . GLN A 1 694 ? 30.659 19.092 -1.474 1.00 40.47 694 GLN A N 1
ATOM 5593 C CA . GLN A 1 694 ? 32.100 19.084 -1.257 1.00 40.47 694 GLN A CA 1
ATOM 5594 C C . GLN A 1 694 ? 32.403 18.377 0.068 1.00 40.47 694 GLN A C 1
ATOM 5596 O O . GLN A 1 694 ? 32.208 18.948 1.135 1.00 40.47 694 GLN A O 1
ATOM 5601 N N . ALA A 1 695 ? 32.880 17.135 -0.002 1.00 47.06 695 ALA A N 1
ATOM 5602 C CA . ALA A 1 695 ? 33.510 16.478 1.136 1.00 47.06 695 ALA A CA 1
ATOM 5603 C C . ALA A 1 695 ? 34.982 16.913 1.214 1.00 47.06 695 ALA A C 1
ATOM 5605 O O . ALA A 1 695 ? 35.695 16.857 0.207 1.00 47.06 695 ALA A O 1
ATOM 5606 N N . GLU A 1 696 ? 35.459 17.314 2.394 1.00 48.25 696 GLU A N 1
ATOM 5607 C CA . GLU A 1 696 ? 36.899 17.442 2.621 1.00 48.25 696 GLU A CA 1
ATOM 5608 C C . GLU A 1 696 ? 37.575 16.084 2.399 1.00 48.25 696 GLU A C 1
ATOM 5610 O O . GLU A 1 696 ? 37.104 15.031 2.834 1.00 48.25 696 GLU A O 1
ATOM 5615 N N . ARG A 1 697 ? 38.687 16.097 1.665 1.00 40.53 697 ARG A N 1
ATOM 5616 C CA . ARG A 1 697 ? 39.440 14.896 1.312 1.00 40.53 697 ARG A CA 1
ATOM 5617 C C . ARG A 1 697 ? 40.199 14.409 2.549 1.00 40.53 697 ARG A C 1
ATOM 5619 O O . ARG A 1 697 ? 41.304 14.873 2.807 1.00 40.53 697 ARG A O 1
ATOM 5626 N N . VAL A 1 698 ? 39.614 13.492 3.314 1.00 47.56 698 VAL A N 1
ATOM 5627 C CA . VAL A 1 698 ? 40.272 12.909 4.495 1.00 47.56 698 VAL A CA 1
ATOM 5628 C C . VAL A 1 698 ? 41.189 11.757 4.068 1.00 47.56 698 VAL A C 1
ATOM 5630 O O . VAL A 1 698 ? 40.770 10.853 3.343 1.00 47.56 698 VAL A O 1
ATOM 5633 N N . GLU A 1 699 ? 42.454 11.788 4.498 1.00 43.12 699 GLU A N 1
ATOM 5634 C CA . GLU A 1 699 ? 43.421 10.707 4.263 1.00 43.12 699 GLU A CA 1
ATOM 5635 C C . GLU A 1 699 ? 43.014 9.421 5.006 1.00 43.12 699 GLU A C 1
ATOM 5637 O O . GLU A 1 699 ? 42.751 9.430 6.212 1.00 43.12 699 GLU A O 1
ATOM 5642 N N . LEU A 1 700 ? 42.998 8.295 4.283 1.00 37.62 700 LEU A N 1
ATOM 5643 C CA . LEU A 1 700 ? 42.845 6.952 4.856 1.00 37.62 700 LEU A CA 1
ATOM 5644 C C . LEU A 1 700 ? 43.949 6.700 5.899 1.00 37.62 700 LEU A C 1
ATOM 5646 O O . LEU A 1 700 ? 45.123 6.930 5.615 1.00 37.62 700 LEU A O 1
ATOM 5650 N N . GLY A 1 701 ? 43.577 6.233 7.094 1.00 51.34 701 GLY A N 1
ATOM 5651 C CA . GLY A 1 701 ? 44.488 6.025 8.228 1.00 51.34 701 GLY A CA 1
ATOM 5652 C C . GLY A 1 701 ? 44.502 7.164 9.255 1.00 51.34 701 GLY A C 1
ATOM 5653 O O . GLY A 1 701 ? 45.193 7.056 10.264 1.00 51.34 701 GLY A O 1
ATOM 5654 N N . ARG A 1 702 ? 43.753 8.252 9.021 1.00 48.91 702 ARG A N 1
ATOM 5655 C CA . ARG A 1 702 ? 43.609 9.383 9.960 1.00 48.91 702 ARG A CA 1
ATOM 5656 C C . ARG A 1 702 ? 42.164 9.692 10.350 1.00 48.91 702 ARG A C 1
ATOM 5658 O O . ARG A 1 702 ? 41.922 10.673 11.047 1.00 48.91 702 ARG A O 1
ATOM 5665 N N . ARG A 1 703 ? 41.198 8.889 9.894 1.00 50.47 703 ARG A N 1
ATOM 5666 C CA . ARG A 1 703 ? 39.792 9.042 10.292 1.00 50.47 703 ARG A CA 1
ATOM 5667 C C . ARG A 1 703 ? 39.651 8.661 11.761 1.00 50.47 703 ARG A C 1
ATOM 5669 O O . ARG A 1 703 ? 40.343 7.758 12.218 1.00 50.47 703 ARG A O 1
ATOM 5676 N N . GLU A 1 704 ? 38.708 9.265 12.477 1.00 48.59 704 GLU A N 1
ATOM 5677 C CA . GLU A 1 704 ? 38.414 8.854 13.858 1.00 48.59 704 GLU A CA 1
ATOM 5678 C C . GLU A 1 704 ? 38.123 7.355 13.960 1.00 48.59 704 GLU A C 1
ATOM 5680 O O . GLU A 1 704 ? 38.615 6.729 14.879 1.00 48.59 704 GLU A O 1
ATOM 5685 N N . MET A 1 705 ? 37.456 6.737 12.977 1.00 43.47 705 MET A N 1
ATOM 5686 C CA . MET A 1 705 ? 37.269 5.277 12.950 1.00 43.47 705 MET A CA 1
ATOM 5687 C C . MET A 1 705 ? 38.575 4.482 12.773 1.00 43.47 705 MET A C 1
ATOM 5689 O O . MET A 1 705 ? 38.683 3.374 13.280 1.00 43.47 705 MET A O 1
ATOM 5693 N N . ASP A 1 706 ? 39.568 5.034 12.069 1.00 54.25 706 ASP A N 1
ATOM 5694 C CA . ASP A 1 706 ? 40.874 4.388 11.894 1.00 54.25 706 ASP A CA 1
ATOM 5695 C C . ASP A 1 706 ? 41.727 4.518 13.165 1.00 54.25 706 ASP A C 1
ATOM 5697 O O . ASP A 1 706 ? 42.563 3.658 13.421 1.00 54.25 706 ASP A O 1
ATOM 5701 N N . LEU A 1 707 ? 41.516 5.591 13.938 1.00 57.72 707 LEU A N 1
ATOM 5702 C CA . LEU A 1 707 ? 42.238 5.914 15.172 1.00 57.72 707 LEU A CA 1
ATOM 5703 C C . LEU A 1 707 ? 41.565 5.344 16.433 1.00 57.72 707 LEU A C 1
ATOM 5705 O O . LEU A 1 707 ? 42.248 5.082 17.418 1.00 57.72 707 LEU A O 1
ATOM 5709 N N . ALA A 1 708 ? 40.240 5.172 16.411 1.00 53.53 708 ALA A N 1
ATOM 5710 C CA . ALA A 1 708 ? 39.426 4.668 17.518 1.00 53.53 708 ALA A CA 1
ATOM 5711 C C . ALA A 1 708 ? 39.244 3.145 17.482 1.00 53.53 708 ALA A C 1
ATOM 5713 O O . ALA A 1 708 ? 38.862 2.554 18.491 1.00 53.53 708 ALA A O 1
ATOM 5714 N N . TYR A 1 709 ? 39.503 2.507 16.337 1.00 45.59 709 TYR A N 1
ATOM 5715 C CA . TYR A 1 709 ? 39.503 1.055 16.212 1.00 45.59 709 TYR A CA 1
ATOM 5716 C C . TYR A 1 709 ? 40.914 0.513 16.449 1.00 45.59 709 TYR A C 1
ATOM 5718 O O . TYR A 1 709 ? 41.847 0.862 15.724 1.00 45.59 709 TYR A O 1
ATOM 5726 N N . ASP A 1 710 ? 41.080 -0.348 17.455 1.00 54.88 710 ASP A N 1
ATOM 5727 C CA . ASP A 1 710 ? 42.353 -1.027 17.687 1.00 54.88 710 ASP A CA 1
ATOM 5728 C C . ASP A 1 710 ? 42.557 -2.129 16.639 1.00 54.88 710 ASP A C 1
ATOM 5730 O O . ASP A 1 710 ? 42.185 -3.294 16.802 1.00 54.88 710 ASP A O 1
ATOM 5734 N N . TRP A 1 711 ? 43.173 -1.747 15.523 1.00 53.34 711 TRP A N 1
ATOM 5735 C CA . TRP A 1 711 ? 43.544 -2.671 14.457 1.00 53.34 711 TRP A CA 1
ATOM 5736 C C . TRP A 1 711 ? 44.482 -3.793 14.933 1.00 53.34 711 TRP A C 1
ATOM 5738 O O . TRP A 1 711 ? 44.607 -4.792 14.222 1.00 53.34 711 TRP A O 1
ATOM 5748 N N . GLN A 1 712 ? 45.117 -3.682 16.111 1.00 51.12 712 GLN A N 1
ATOM 5749 C CA . GLN A 1 712 ? 45.940 -4.759 16.668 1.00 51.12 712 GLN A CA 1
ATOM 5750 C C . GLN A 1 712 ? 45.099 -5.959 17.127 1.00 51.12 712 GLN A C 1
ATOM 5752 O O . GLN A 1 712 ? 45.566 -7.089 16.986 1.00 51.12 712 GLN A O 1
ATOM 5757 N N . GLU A 1 713 ? 43.855 -5.763 17.583 1.00 47.34 713 GLU A N 1
ATOM 5758 C CA . GLU A 1 713 ? 42.958 -6.875 17.948 1.00 47.34 713 GLU A CA 1
ATOM 5759 C C . GLU A 1 713 ? 42.476 -7.648 16.709 1.00 47.34 713 GLU A C 1
ATOM 5761 O O . GLU A 1 713 ? 42.477 -8.881 16.696 1.00 47.34 713 GLU A O 1
ATOM 5766 N N . SER A 1 714 ? 42.157 -6.940 15.617 1.00 48.53 714 SER A N 1
ATOM 5767 C CA . SER A 1 714 ? 41.808 -7.562 14.328 1.00 48.53 714 SER A CA 1
ATOM 5768 C C . SER A 1 714 ? 43.001 -8.210 13.623 1.00 48.53 714 SER A C 1
ATOM 5770 O O . SER A 1 714 ? 42.824 -9.183 12.890 1.00 48.53 714 SER A O 1
ATOM 5772 N N . ALA A 1 715 ? 44.224 -7.727 13.859 1.00 44.44 715 ALA A N 1
ATOM 5773 C CA . ALA A 1 715 ? 45.439 -8.342 13.326 1.00 44.44 715 ALA A CA 1
ATOM 5774 C C . ALA A 1 715 ? 45.660 -9.770 13.867 1.00 44.44 715 ALA A C 1
ATOM 5776 O O . ALA A 1 715 ? 46.238 -10.604 13.171 1.00 44.44 715 ALA A O 1
ATOM 5777 N N . GLY A 1 716 ? 45.143 -10.089 15.061 1.00 49.31 716 GLY A N 1
ATOM 5778 C CA . GLY A 1 716 ? 45.232 -11.430 15.647 1.00 49.31 716 GLY A CA 1
ATOM 5779 C C . GLY A 1 716 ? 44.472 -12.512 14.866 1.00 49.31 716 GLY A C 1
ATOM 5780 O O . GLY A 1 716 ? 44.908 -13.662 14.846 1.00 49.31 716 GLY A O 1
ATOM 5781 N N . ALA A 1 717 ? 43.381 -12.158 14.173 1.00 47.50 717 ALA A N 1
ATOM 5782 C CA . ALA A 1 717 ? 42.563 -13.102 13.398 1.00 47.50 717 ALA A CA 1
ATOM 5783 C C . ALA A 1 717 ? 43.203 -13.516 12.060 1.00 47.50 717 ALA A C 1
ATOM 5785 O O . ALA A 1 717 ? 42.910 -14.591 11.538 1.00 47.50 717 ALA A O 1
ATOM 5786 N N . TYR A 1 718 ? 44.091 -12.682 11.515 1.00 47.28 718 TYR A N 1
ATOM 5787 C CA . TYR A 1 718 ? 44.781 -12.927 10.244 1.00 47.28 718 TYR A CA 1
ATOM 5788 C C . TYR A 1 718 ? 46.197 -13.491 10.433 1.00 47.28 718 TYR A C 1
ATOM 5790 O O . TYR A 1 718 ? 46.900 -13.749 9.453 1.00 47.28 718 TYR A O 1
ATOM 5798 N N . GLY A 1 719 ? 46.592 -13.715 11.693 1.00 53.03 719 GLY A N 1
ATOM 5799 C CA . GLY A 1 719 ? 47.965 -14.010 12.074 1.00 53.03 719 GLY A CA 1
ATOM 5800 C C . GLY A 1 719 ? 48.897 -12.829 11.792 1.00 53.03 719 GLY A C 1
ATOM 5801 O O . GLY A 1 719 ? 48.572 -11.892 11.061 1.00 53.03 719 GLY A O 1
ATOM 5802 N N . ASP A 1 720 ? 50.095 -12.859 12.368 1.00 52.50 720 ASP A N 1
ATOM 5803 C CA . ASP A 1 720 ? 51.106 -11.876 11.996 1.00 52.50 720 ASP A CA 1
ATOM 5804 C C . ASP A 1 720 ? 51.553 -12.095 10.539 1.00 52.50 720 ASP A C 1
ATOM 5806 O O . ASP A 1 720 ? 51.307 -13.131 9.911 1.00 52.50 720 ASP A O 1
ATOM 5810 N N . ILE A 1 721 ? 52.251 -11.112 9.971 1.00 47.34 721 ILE A N 1
ATOM 5811 C CA . ILE A 1 721 ? 52.751 -11.217 8.597 1.00 47.34 721 ILE A CA 1
ATOM 5812 C C . ILE A 1 721 ? 53.657 -12.451 8.422 1.00 47.34 721 ILE A C 1
ATOM 5814 O O . ILE A 1 721 ? 53.818 -12.939 7.310 1.00 47.34 721 ILE A O 1
ATOM 5818 N N . THR A 1 722 ? 54.233 -12.963 9.515 1.00 51.84 722 THR A N 1
ATOM 5819 C CA . THR A 1 722 ? 55.018 -14.198 9.585 1.00 51.84 722 THR A CA 1
ATOM 5820 C C . THR A 1 722 ? 54.139 -15.437 9.413 1.00 51.84 722 THR A C 1
ATOM 5822 O O . THR A 1 722 ? 54.519 -16.329 8.669 1.00 51.84 722 THR A O 1
ATOM 5825 N N . THR A 1 723 ? 52.947 -15.469 10.006 1.00 53.91 723 THR A N 1
ATOM 5826 C CA . THR A 1 723 ? 51.926 -16.522 9.888 1.00 53.91 723 THR A CA 1
ATOM 5827 C C . THR A 1 723 ? 51.323 -16.533 8.488 1.00 53.91 723 THR A C 1
ATOM 5829 O O . THR A 1 723 ? 51.224 -17.589 7.866 1.00 53.91 723 THR A O 1
ATOM 5832 N N . LEU A 1 724 ? 51.018 -15.353 7.937 1.00 47.06 724 LEU A N 1
ATOM 5833 C CA . LEU A 1 724 ? 50.561 -15.203 6.555 1.00 47.06 724 LEU A CA 1
ATOM 5834 C C . LEU A 1 724 ? 51.660 -15.616 5.561 1.00 47.06 724 LEU A C 1
ATOM 5836 O O . LEU A 1 724 ? 51.401 -16.339 4.600 1.00 47.06 724 LEU A O 1
ATOM 5840 N N . ARG A 1 725 ? 52.917 -15.221 5.817 1.00 48.12 725 ARG A N 1
ATOM 5841 C CA . ARG A 1 725 ? 54.084 -15.663 5.038 1.00 48.12 725 ARG A CA 1
ATOM 5842 C C . ARG A 1 725 ? 54.355 -17.151 5.199 1.00 48.12 725 ARG A C 1
ATOM 5844 O O . ARG A 1 725 ? 54.760 -17.744 4.216 1.00 48.12 725 ARG A O 1
ATOM 5851 N N . HIS A 1 726 ? 54.120 -17.752 6.364 1.00 55.69 726 HIS A N 1
ATOM 5852 C CA . HIS A 1 726 ? 54.295 -19.186 6.606 1.00 55.69 726 HIS A CA 1
ATOM 5853 C C . HIS A 1 726 ? 53.204 -20.004 5.917 1.00 55.69 726 HIS A C 1
ATOM 5855 O O . HIS A 1 726 ? 53.502 -21.011 5.288 1.00 55.69 726 HIS A O 1
ATOM 5861 N N . PHE A 1 727 ? 51.952 -19.548 5.941 1.00 52.34 727 PHE A N 1
ATOM 5862 C CA . PHE A 1 727 ? 50.869 -20.133 5.154 1.00 52.34 727 PHE A CA 1
ATOM 5863 C C . PHE A 1 727 ? 51.188 -20.070 3.652 1.00 52.34 727 PHE A C 1
ATOM 5865 O O . PHE A 1 727 ? 51.165 -21.093 2.969 1.00 52.34 727 PHE A O 1
ATOM 5872 N N . ILE A 1 728 ? 51.601 -18.898 3.153 1.00 47.59 728 ILE A N 1
ATOM 5873 C CA . ILE A 1 728 ? 52.024 -18.714 1.757 1.00 47.59 728 ILE A CA 1
ATOM 5874 C C . ILE A 1 728 ? 53.293 -19.524 1.443 1.00 47.59 728 ILE A C 1
ATOM 5876 O O . ILE A 1 728 ? 53.389 -20.081 0.353 1.00 47.59 728 ILE A O 1
ATOM 5880 N N . SER A 1 729 ? 54.258 -19.633 2.362 1.00 47.09 729 SER A N 1
ATOM 5881 C CA . SER A 1 729 ? 55.500 -20.388 2.148 1.00 47.09 729 SER A CA 1
ATOM 5882 C C . SER A 1 729 ? 55.265 -21.890 2.198 1.00 47.09 729 SER A C 1
ATOM 5884 O O . SER A 1 729 ? 55.920 -22.603 1.458 1.00 47.09 729 SER A O 1
ATOM 5886 N N . THR A 1 730 ? 54.321 -22.379 3.005 1.00 49.44 730 THR A N 1
ATOM 5887 C CA . THR A 1 730 ? 53.937 -23.798 3.065 1.00 49.44 730 THR A CA 1
ATOM 5888 C C . THR A 1 730 ? 53.174 -24.200 1.799 1.00 49.44 730 THR A C 1
ATOM 5890 O O . THR A 1 730 ? 53.429 -25.261 1.238 1.00 49.44 730 THR A O 1
ATOM 5893 N N . GLN A 1 731 ? 52.307 -23.317 1.284 1.00 48.97 731 GLN A N 1
ATOM 5894 C CA . GLN A 1 731 ? 51.647 -23.493 -0.016 1.00 48.97 731 GLN A CA 1
ATOM 5895 C C . GLN A 1 731 ? 52.631 -23.394 -1.193 1.00 48.97 731 GLN A C 1
ATOM 5897 O O . GLN A 1 731 ? 52.546 -24.180 -2.131 1.00 48.97 731 GLN A O 1
ATOM 5902 N N . LYS A 1 732 ? 53.621 -22.492 -1.132 1.00 40.75 732 LYS A N 1
ATOM 5903 C CA . LYS A 1 732 ? 54.686 -22.394 -2.147 1.00 40.75 732 LYS A CA 1
ATOM 5904 C C . LYS A 1 732 ? 55.680 -23.562 -2.085 1.00 40.75 732 LYS A C 1
ATOM 5906 O O . LYS A 1 732 ? 56.093 -24.043 -3.134 1.00 40.75 732 LYS A O 1
ATOM 5911 N N . ALA A 1 733 ? 56.020 -24.064 -0.897 1.00 40.25 733 ALA A N 1
ATOM 5912 C CA . ALA A 1 733 ? 56.939 -25.193 -0.704 1.00 40.25 733 ALA A CA 1
ATOM 5913 C C . ALA A 1 733 ? 56.354 -26.536 -1.181 1.00 40.25 733 ALA A C 1
ATOM 5915 O O . ALA A 1 733 ? 57.107 -27.426 -1.561 1.00 40.25 733 ALA A O 1
ATOM 5916 N N . LEU A 1 734 ? 55.023 -26.671 -1.245 1.00 41.91 734 LEU A N 1
ATOM 5917 C CA . LEU A 1 734 ? 54.343 -27.794 -1.908 1.00 41.91 734 LEU A CA 1
ATOM 5918 C C . LEU A 1 734 ? 54.410 -27.731 -3.447 1.00 41.91 734 LEU A C 1
ATOM 5920 O O . LEU A 1 734 ? 54.031 -28.698 -4.107 1.00 41.91 734 LEU A O 1
ATOM 5924 N N . HIS A 1 735 ? 54.856 -26.615 -4.034 1.00 43.88 735 HIS A N 1
ATOM 5925 C CA . HIS A 1 735 ? 54.924 -26.410 -5.488 1.00 43.88 735 HIS A CA 1
ATOM 5926 C C . HIS A 1 735 ? 56.322 -26.101 -6.030 1.00 43.88 735 HIS A C 1
ATOM 5928 O O . HIS A 1 735 ? 56.489 -26.060 -7.245 1.00 43.88 735 HIS A O 1
ATOM 5934 N N . VAL A 1 736 ? 57.335 -25.936 -5.176 1.00 38.81 736 VAL A N 1
ATOM 5935 C CA . VAL A 1 736 ? 58.724 -25.726 -5.609 1.00 38.81 736 VAL A CA 1
ATOM 5936 C C . VAL A 1 736 ? 59.676 -26.394 -4.613 1.00 38.81 736 VAL A C 1
ATOM 5938 O O . VAL A 1 736 ? 60.468 -25.745 -3.944 1.00 38.81 736 VAL A O 1
ATOM 5941 N N . ALA A 1 737 ? 59.587 -27.716 -4.469 1.00 40.81 737 ALA A N 1
ATOM 5942 C CA . ALA A 1 737 ? 60.715 -28.496 -3.965 1.00 40.81 737 ALA A CA 1
ATOM 5943 C C . ALA A 1 737 ? 61.680 -28.754 -5.135 1.00 40.81 737 ALA A C 1
ATOM 5945 O O . ALA A 1 737 ? 61.680 -29.845 -5.700 1.00 40.81 737 ALA A O 1
ATOM 5946 N N . ALA A 1 738 ? 62.395 -27.700 -5.540 1.00 35.69 738 ALA A N 1
ATOM 5947 C CA . ALA A 1 738 ? 63.663 -27.702 -6.278 1.00 35.69 738 ALA A CA 1
ATOM 5948 C C . ALA A 1 738 ? 64.049 -26.238 -6.591 1.00 35.69 738 ALA A C 1
ATOM 5950 O O . ALA A 1 738 ? 63.707 -25.721 -7.655 1.00 35.69 738 ALA A O 1
ATOM 5951 N N . ASP A 1 739 ? 64.622 -25.540 -5.603 1.00 34.41 739 ASP A N 1
ATOM 5952 C CA . ASP A 1 739 ? 65.990 -24.974 -5.633 1.00 34.41 739 ASP A CA 1
ATOM 5953 C C . ASP A 1 739 ? 66.643 -24.856 -7.037 1.00 34.41 739 ASP A C 1
ATOM 5955 O O . ASP A 1 739 ? 66.608 -25.799 -7.824 1.00 34.41 739 ASP A O 1
ATOM 5959 N N . ASP A 1 740 ? 67.315 -23.779 -7.453 1.00 36.06 740 ASP A N 1
ATOM 5960 C CA . ASP A 1 740 ? 68.055 -22.751 -6.715 1.00 36.06 740 ASP A CA 1
ATOM 5961 C C . ASP A 1 740 ? 68.329 -21.520 -7.615 1.00 36.06 740 ASP A C 1
ATOM 5963 O O . ASP A 1 740 ? 68.198 -21.561 -8.841 1.00 36.06 740 ASP A O 1
ATOM 5967 N N . ASP A 1 741 ? 68.743 -20.439 -6.955 1.00 40.81 741 ASP A N 1
ATOM 5968 C CA . ASP A 1 741 ? 69.178 -19.116 -7.418 1.00 40.81 741 ASP A CA 1
ATOM 5969 C C . ASP A 1 741 ? 69.906 -18.999 -8.778 1.00 40.81 741 ASP A C 1
ATOM 5971 O O . ASP A 1 741 ? 70.903 -19.670 -9.049 1.00 40.81 741 ASP A O 1
ATOM 5975 N N . ILE A 1 742 ? 69.541 -17.963 -9.552 1.00 30.78 742 ILE A N 1
ATOM 5976 C CA . ILE A 1 742 ? 70.493 -17.259 -10.428 1.00 30.78 742 ILE A CA 1
ATOM 5977 C C . ILE A 1 742 ? 70.636 -15.821 -9.930 1.00 30.78 742 ILE A C 1
ATOM 5979 O O . ILE A 1 742 ? 69.804 -14.948 -10.184 1.00 30.78 742 ILE A O 1
ATOM 5983 N N . VAL A 1 743 ? 71.744 -15.588 -9.234 1.00 45.50 743 VAL A N 1
ATOM 5984 C CA . VAL A 1 743 ? 72.390 -14.281 -9.117 1.00 45.50 743 VAL A CA 1
ATOM 5985 C C . VAL A 1 743 ? 72.787 -13.840 -10.529 1.00 45.50 743 VAL A C 1
ATOM 5987 O O . VAL A 1 743 ? 73.532 -14.547 -11.204 1.00 45.50 743 VAL A O 1
ATOM 5990 N N . VAL A 1 744 ? 72.296 -12.690 -10.997 1.00 32.50 744 VAL A N 1
ATOM 5991 C CA . VAL A 1 744 ? 72.838 -12.058 -12.211 1.00 32.50 744 VAL A CA 1
ATOM 5992 C C . VAL A 1 744 ? 73.891 -11.048 -11.771 1.00 32.50 744 VAL A C 1
ATOM 5994 O O . VAL A 1 744 ? 73.565 -9.928 -11.376 1.00 32.50 744 VAL A O 1
ATOM 5997 N N . ASP A 1 745 ? 75.144 -11.497 -11.803 1.00 39.50 745 ASP A N 1
ATOM 5998 C CA . ASP A 1 745 ? 76.343 -10.661 -11.727 1.00 39.50 745 ASP A CA 1
ATOM 5999 C C . ASP A 1 745 ? 76.401 -9.650 -12.892 1.00 39.50 745 ASP A C 1
ATOM 6001 O O . ASP A 1 745 ? 75.817 -9.872 -13.954 1.00 39.50 745 ASP A O 1
ATOM 6005 N N . ASP A 1 746 ? 77.116 -8.540 -12.656 1.00 48.84 746 ASP A N 1
ATOM 6006 C CA . ASP A 1 746 ? 77.464 -7.430 -13.561 1.00 48.84 746 ASP A CA 1
ATOM 6007 C C . ASP A 1 746 ? 77.012 -7.576 -15.026 1.00 48.84 746 ASP A C 1
ATOM 6009 O O . ASP A 1 746 ? 77.693 -8.149 -15.883 1.00 48.84 746 ASP A O 1
ATOM 6013 N N . VAL A 1 747 ? 75.871 -6.959 -15.343 1.00 48.28 747 VAL A N 1
ATOM 6014 C CA . VAL A 1 747 ? 75.399 -6.827 -16.723 1.00 48.28 747 VAL A CA 1
ATOM 6015 C C . VAL A 1 747 ? 76.330 -5.872 -17.473 1.00 48.28 747 VAL A C 1
ATOM 6017 O O . VAL A 1 747 ? 76.239 -4.651 -17.343 1.00 48.28 747 VAL A O 1
ATOM 6020 N N . VAL A 1 748 ? 77.235 -6.427 -18.281 1.00 51.00 748 VAL A N 1
ATOM 6021 C CA . VAL A 1 748 ? 78.041 -5.655 -19.234 1.00 51.00 748 VAL A CA 1
ATOM 6022 C C . VAL A 1 748 ? 77.149 -5.259 -20.407 1.00 51.00 748 VAL A C 1
ATOM 6024 O O . VAL A 1 748 ? 76.832 -6.071 -21.277 1.00 51.00 748 VAL A O 1
ATOM 6027 N N . TYR A 1 749 ? 76.730 -3.997 -20.427 1.00 57.00 749 TYR A N 1
ATOM 6028 C CA . TYR A 1 749 ? 75.944 -3.444 -21.524 1.00 57.00 749 TYR A CA 1
ATOM 6029 C C . TYR A 1 749 ? 76.796 -3.308 -22.788 1.00 57.00 749 TYR A C 1
ATOM 6031 O O . TYR A 1 749 ? 77.936 -2.837 -22.750 1.00 57.00 749 TYR A O 1
ATOM 6039 N N . THR A 1 750 ? 76.223 -3.667 -23.937 1.00 58.16 750 THR A N 1
ATOM 6040 C CA . THR A 1 750 ? 76.812 -3.298 -25.234 1.00 58.16 750 THR A CA 1
ATOM 6041 C C . THR A 1 750 ? 76.877 -1.769 -25.370 1.00 58.16 750 THR A C 1
ATOM 6043 O O . THR A 1 750 ? 76.068 -1.069 -24.748 1.00 58.16 750 THR A O 1
ATOM 6046 N N . PRO A 1 751 ? 77.801 -1.207 -26.175 1.00 57.75 751 PRO A N 1
ATOM 6047 C CA . PRO A 1 751 ? 77.893 0.240 -26.380 1.00 57.75 751 PRO A CA 1
ATOM 6048 C C . PRO A 1 751 ? 76.559 0.876 -26.797 1.00 57.75 751 PRO A C 1
ATOM 6050 O O . PRO A 1 751 ? 76.235 1.977 -26.352 1.00 57.75 751 PRO A O 1
ATOM 6053 N N . GLU A 1 752 ? 75.746 0.165 -27.583 1.00 53.47 752 GLU A N 1
ATOM 6054 C CA . GLU A 1 752 ? 74.412 0.605 -27.992 1.00 53.47 752 GLU A CA 1
ATOM 6055 C C . GLU A 1 752 ? 73.405 0.606 -26.829 1.00 53.47 752 GLU A C 1
ATOM 6057 O O . GLU A 1 752 ? 72.644 1.563 -26.674 1.00 53.47 752 GLU A O 1
ATOM 6062 N N . GLN A 1 753 ? 73.413 -0.424 -25.976 1.00 50.84 753 GLN A N 1
ATOM 6063 C CA . GLN A 1 753 ? 72.543 -0.496 -24.793 1.00 50.84 753 GLN A CA 1
ATOM 6064 C C . GLN A 1 753 ? 72.928 0.552 -23.743 1.00 50.84 753 GLN A C 1
ATOM 6066 O O . GLN A 1 753 ? 72.053 1.224 -23.195 1.00 50.84 753 GLN A O 1
ATOM 6071 N N . GLN A 1 754 ? 74.228 0.755 -23.515 1.00 73.19 754 GLN A N 1
ATOM 6072 C CA . GLN A 1 754 ? 74.715 1.803 -22.621 1.00 73.19 754 GLN A CA 1
ATOM 6073 C C . GLN A 1 754 ? 74.398 3.200 -23.175 1.00 73.19 754 GLN A C 1
ATOM 6075 O O . GLN A 1 754 ? 74.019 4.094 -22.418 1.00 73.19 754 GLN A O 1
ATOM 6080 N N . GLY A 1 755 ? 74.482 3.381 -24.497 1.00 64.81 755 GLY A N 1
ATOM 6081 C CA . GLY A 1 755 ? 74.055 4.602 -25.180 1.00 64.81 755 GLY A CA 1
ATOM 6082 C C . GLY A 1 755 ? 72.570 4.911 -24.970 1.00 64.81 755 GLY A C 1
ATOM 6083 O O . GLY A 1 755 ? 72.217 6.062 -24.719 1.00 64.81 755 GLY A O 1
ATOM 6084 N N . LEU A 1 756 ? 71.707 3.889 -24.987 1.00 56.94 756 LEU A N 1
ATOM 6085 C CA . LEU A 1 756 ? 70.270 4.045 -24.745 1.00 56.94 756 LEU A CA 1
ATOM 6086 C C . LEU A 1 756 ? 69.965 4.441 -23.292 1.00 56.94 756 LEU A C 1
ATOM 6088 O O . LEU A 1 756 ? 69.148 5.329 -23.051 1.00 56.94 756 LEU A O 1
ATOM 6092 N N . ILE A 1 757 ? 70.651 3.818 -22.330 1.00 64.00 757 ILE A N 1
ATOM 6093 C CA . ILE A 1 757 ? 70.521 4.142 -20.902 1.00 64.00 757 ILE A CA 1
ATOM 6094 C C . ILE A 1 757 ? 70.958 5.589 -20.643 1.00 64.00 757 ILE A C 1
ATOM 6096 O O . ILE A 1 757 ? 70.249 6.341 -19.972 1.00 64.00 757 ILE A O 1
ATOM 6100 N N . ASN A 1 758 ? 72.079 6.014 -21.230 1.00 66.50 758 ASN A N 1
ATOM 6101 C CA . ASN A 1 758 ? 72.583 7.379 -21.082 1.00 66.50 758 ASN A CA 1
ATOM 6102 C C . ASN A 1 758 ? 71.625 8.415 -21.697 1.00 66.50 758 ASN A C 1
ATOM 6104 O O . ASN A 1 758 ? 71.378 9.452 -21.083 1.00 66.50 758 ASN A O 1
ATOM 6108 N N . LEU A 1 759 ? 71.021 8.113 -22.853 1.00 61.19 759 LEU A N 1
ATOM 6109 C CA . LEU A 1 759 ? 70.031 8.975 -23.509 1.00 61.19 759 LEU A CA 1
ATOM 6110 C C . LEU A 1 759 ? 68.782 9.187 -22.635 1.00 61.19 759 LEU A C 1
ATOM 6112 O O . LEU A 1 759 ? 68.296 10.309 -22.486 1.00 61.19 759 LEU A O 1
ATOM 6116 N N . VAL A 1 760 ? 68.276 8.111 -22.023 1.00 57.91 760 VAL A N 1
ATOM 6117 C CA . VAL A 1 760 ? 67.132 8.167 -21.099 1.00 57.91 760 VAL A CA 1
ATOM 6118 C C . VAL A 1 760 ? 67.492 8.981 -19.855 1.00 57.91 760 VAL A C 1
ATOM 6120 O O . VAL A 1 760 ? 66.709 9.824 -19.410 1.00 57.91 760 VAL A O 1
ATOM 6123 N N . GLN A 1 761 ? 68.701 8.797 -19.324 1.00 62.47 761 GLN A N 1
ATOM 6124 C CA . GLN A 1 761 ? 69.162 9.519 -18.143 1.00 62.47 761 GLN A CA 1
ATOM 6125 C C . GLN A 1 761 ? 69.350 11.025 -18.408 1.00 62.47 761 GLN A C 1
ATOM 6127 O O . GLN A 1 761 ? 68.989 11.847 -17.562 1.00 62.47 761 GLN A O 1
ATOM 6132 N N . GLU A 1 762 ? 69.847 11.413 -19.587 1.00 61.09 762 GLU A N 1
ATOM 6133 C CA . GLU A 1 762 ? 69.964 12.817 -20.003 1.00 61.09 762 GLU A CA 1
ATOM 6134 C C . GLU A 1 762 ? 68.600 13.498 -20.166 1.00 61.09 762 GLU A C 1
ATOM 6136 O O . GLU A 1 762 ? 68.431 14.642 -19.739 1.00 61.09 762 GLU A O 1
ATOM 6141 N N . GLN A 1 763 ? 67.597 12.798 -20.704 1.00 57.22 763 GLN A N 1
ATOM 6142 C CA . GLN A 1 763 ? 66.235 13.329 -20.832 1.00 57.22 763 GLN A CA 1
ATOM 6143 C C . GLN A 1 763 ? 65.556 13.520 -19.473 1.00 57.22 763 GLN A C 1
ATOM 6145 O O . GLN A 1 763 ? 64.908 14.544 -19.241 1.00 57.22 763 GLN A O 1
ATOM 6150 N N . ILE A 1 764 ? 65.756 12.580 -18.547 1.00 56.75 764 ILE A N 1
ATOM 6151 C CA . ILE A 1 764 ? 65.278 12.701 -17.164 1.00 56.75 764 ILE A CA 1
ATOM 6152 C C . ILE A 1 764 ? 65.915 13.918 -16.483 1.00 56.75 764 ILE A C 1
ATOM 6154 O O . ILE A 1 764 ? 65.227 14.684 -15.803 1.00 56.75 764 ILE A O 1
ATOM 6158 N N . ASN A 1 765 ? 67.212 14.140 -16.694 1.00 61.47 765 ASN A N 1
ATOM 6159 C CA . ASN A 1 765 ? 67.923 15.276 -16.113 1.00 61.47 765 ASN A CA 1
ATOM 6160 C C . ASN A 1 765 ? 67.513 16.616 -16.754 1.00 61.47 765 ASN A C 1
ATOM 6162 O O . ASN A 1 765 ? 67.387 17.616 -16.048 1.00 61.47 765 ASN A O 1
ATOM 6166 N N . ALA A 1 766 ? 67.236 16.647 -18.061 1.00 57.31 766 ALA A N 1
ATOM 6167 C CA . ALA A 1 766 ? 66.731 17.834 -18.755 1.00 57.31 766 ALA A CA 1
ATOM 6168 C C . ALA A 1 766 ? 65.323 18.237 -18.276 1.00 57.31 766 ALA A C 1
ATOM 6170 O O . ALA A 1 766 ? 65.080 19.417 -18.016 1.00 57.31 766 ALA A O 1
ATOM 6171 N N . LEU A 1 767 ? 64.435 17.254 -18.075 1.00 54.22 767 LEU A N 1
ATOM 6172 C CA . LEU A 1 767 ? 63.095 17.456 -17.510 1.00 54.22 767 LEU A CA 1
ATOM 6173 C C . LEU A 1 767 ? 63.154 17.980 -16.073 1.00 54.22 767 LEU A C 1
ATOM 6175 O O . LEU A 1 767 ? 62.417 18.897 -15.717 1.00 54.22 767 LEU A O 1
ATOM 6179 N N . ARG A 1 768 ? 64.063 17.439 -15.253 1.00 53.28 768 ARG A N 1
ATOM 6180 C CA . ARG A 1 768 ? 64.256 17.888 -13.865 1.00 53.28 768 ARG A CA 1
ATOM 6181 C C . ARG A 1 768 ? 64.777 19.321 -13.761 1.00 53.28 768 ARG A C 1
ATOM 6183 O O . ARG A 1 768 ? 64.458 19.999 -12.792 1.00 53.28 768 ARG A O 1
ATOM 6190 N N . ASN A 1 769 ? 65.518 19.791 -14.762 1.00 57.38 769 ASN A N 1
ATOM 6191 C CA . ASN A 1 769 ? 66.093 21.137 -14.787 1.00 57.38 769 ASN A CA 1
ATOM 6192 C C . ASN A 1 769 ? 65.258 22.152 -15.592 1.00 57.38 769 ASN A C 1
ATOM 6194 O O . ASN A 1 769 ? 65.719 23.266 -15.835 1.00 57.38 769 ASN A O 1
ATOM 6198 N N . GLY A 1 770 ? 64.036 21.792 -16.003 1.00 53.09 770 GLY A N 1
ATOM 6199 C CA . GLY A 1 770 ? 63.078 22.719 -16.614 1.00 53.09 770 GLY A CA 1
ATOM 6200 C C . GLY A 1 770 ? 63.427 23.199 -18.029 1.00 53.09 770 GLY A C 1
ATOM 6201 O O . GLY A 1 770 ? 62.857 24.187 -18.488 1.00 53.09 770 GLY A O 1
ATOM 6202 N N . ALA A 1 771 ? 64.338 22.525 -18.736 1.00 51.81 771 ALA A N 1
ATOM 6203 C CA . ALA A 1 771 ? 64.624 22.818 -20.140 1.00 51.81 771 ALA A CA 1
ATOM 6204 C C . ALA A 1 771 ? 63.735 21.957 -21.061 1.00 51.81 771 ALA A C 1
ATOM 6206 O O . ALA A 1 771 ? 63.542 20.772 -20.775 1.00 51.81 771 ALA A O 1
ATOM 6207 N N . PRO A 1 772 ? 63.203 22.491 -22.182 1.00 56.06 772 PRO A N 1
ATOM 6208 C CA . PRO A 1 772 ? 62.439 21.675 -23.118 1.00 56.06 772 PRO A CA 1
ATOM 6209 C C . PRO A 1 772 ? 63.363 20.631 -23.771 1.00 56.06 772 PRO A C 1
ATOM 6211 O O . PRO A 1 772 ? 64.522 20.949 -24.067 1.00 56.06 772 PRO A O 1
ATOM 6214 N N . PRO A 1 773 ? 62.883 19.396 -24.017 1.00 53.03 773 PRO A N 1
ATOM 6215 C CA . PRO A 1 773 ? 63.708 18.370 -24.635 1.00 53.03 773 PRO A CA 1
ATOM 6216 C C . PRO A 1 773 ? 64.130 18.853 -26.025 1.00 53.03 773 PRO A C 1
ATOM 6218 O O . PRO A 1 773 ? 63.283 19.196 -26.852 1.00 53.03 773 PRO A O 1
ATOM 6221 N N . ARG A 1 774 ? 65.443 18.942 -26.278 1.00 48.34 774 ARG A N 1
ATOM 6222 C CA . ARG A 1 774 ? 65.953 19.361 -27.591 1.00 48.34 774 ARG A CA 1
ATOM 6223 C C . ARG A 1 774 ? 65.466 18.375 -28.649 1.00 48.34 774 ARG A C 1
ATOM 6225 O O . ARG A 1 774 ? 65.678 17.173 -28.525 1.00 48.34 774 ARG A O 1
ATOM 6232 N N . GLY A 1 775 ? 64.818 18.906 -29.682 1.00 58.94 775 GLY A N 1
ATOM 6233 C CA . GLY A 1 775 ? 64.350 18.126 -30.817 1.00 58.94 775 GLY A CA 1
ATOM 6234 C C . GLY A 1 775 ? 65.510 17.568 -31.637 1.00 58.94 775 GLY A C 1
ATOM 6235 O O . GLY A 1 775 ? 66.395 18.314 -32.043 1.00 58.94 775 GLY A O 1
ATOM 6236 N N . HIS A 1 776 ? 65.469 16.262 -31.885 1.00 41.12 776 HIS A N 1
ATOM 6237 C CA . HIS A 1 776 ? 65.866 15.626 -33.140 1.00 41.12 776 HIS A CA 1
ATOM 6238 C C . HIS A 1 776 ? 65.284 14.204 -33.180 1.00 41.12 776 HIS A C 1
ATOM 6240 O O . HIS A 1 776 ? 64.991 13.628 -32.134 1.00 41.12 776 HIS A O 1
ATOM 6246 N N . ASP A 1 777 ? 65.102 13.676 -34.391 1.00 49.81 777 ASP A N 1
ATOM 6247 C CA . ASP A 1 777 ? 64.374 12.466 -34.826 1.00 49.81 777 ASP A CA 1
ATOM 6248 C C . ASP A 1 777 ? 64.720 11.105 -34.170 1.00 49.81 777 ASP A C 1
ATOM 6250 O O . ASP A 1 777 ? 64.379 10.053 -34.704 1.00 49.81 777 ASP A O 1
ATOM 6254 N N . ALA A 1 778 ? 65.352 11.078 -33.000 1.00 48.41 778 ALA A N 1
ATOM 6255 C CA . ALA A 1 778 ? 65.775 9.871 -32.293 1.00 48.41 778 ALA A CA 1
ATOM 6256 C C . ALA A 1 778 ? 65.004 9.658 -30.977 1.00 48.41 778 ALA A C 1
ATOM 6258 O O . ALA A 1 778 ? 65.594 9.405 -29.930 1.00 48.41 778 ALA A O 1
ATOM 6259 N N . VAL A 1 779 ? 63.672 9.755 -31.012 1.00 50.97 779 VAL A N 1
ATOM 6260 C CA . VAL A 1 779 ? 62.834 9.238 -29.917 1.00 50.97 779 VAL A CA 1
ATOM 6261 C C . VAL A 1 779 ? 62.578 7.755 -30.203 1.00 50.97 779 VAL A C 1
ATOM 6263 O O . VAL A 1 779 ? 61.910 7.458 -31.198 1.00 50.97 779 VAL A O 1
ATOM 6266 N N . PRO A 1 780 ? 63.063 6.804 -29.381 1.00 47.22 780 PRO A N 1
ATOM 6267 C CA . PRO A 1 780 ? 62.699 5.408 -29.550 1.00 47.22 780 PRO A CA 1
ATOM 6268 C C . PRO A 1 780 ? 61.220 5.272 -29.191 1.00 47.22 780 PRO A C 1
ATOM 6270 O O . PRO A 1 780 ? 60.836 5.280 -28.026 1.00 47.22 780 PRO A O 1
ATOM 6273 N N . LYS A 1 781 ? 60.363 5.193 -30.210 1.00 47.72 781 LYS A N 1
ATOM 6274 C CA . LYS A 1 781 ? 58.906 5.099 -30.024 1.00 47.72 781 LYS A CA 1
ATOM 6275 C C . LYS A 1 781 ? 58.457 3.716 -29.544 1.00 47.72 781 LYS A C 1
ATOM 6277 O O . LYS A 1 781 ? 57.313 3.559 -29.132 1.00 47.72 781 LYS A O 1
ATOM 6282 N N . ARG A 1 782 ? 59.334 2.708 -29.620 1.00 41.41 782 ARG A N 1
ATOM 6283 C CA . ARG A 1 782 ? 59.067 1.337 -29.177 1.00 41.41 782 ARG A CA 1
ATOM 6284 C C . ARG A 1 782 ? 60.379 0.626 -28.850 1.00 41.41 782 ARG A C 1
ATOM 6286 O O . ARG A 1 782 ? 61.302 0.664 -29.657 1.00 41.41 782 ARG A O 1
ATOM 6293 N N . VAL A 1 783 ? 60.430 -0.044 -27.703 1.00 39.91 783 VAL A N 1
ATOM 6294 C CA . VAL A 1 783 ? 61.510 -0.967 -27.329 1.00 39.91 783 VAL A CA 1
ATOM 6295 C C . VAL A 1 783 ? 60.887 -2.354 -27.218 1.00 39.91 783 VAL A C 1
ATOM 6297 O O . VAL A 1 783 ? 59.954 -2.548 -26.443 1.00 39.91 783 VAL A O 1
ATOM 6300 N N . GLN A 1 784 ? 61.354 -3.301 -28.030 1.00 36.72 784 GLN A N 1
ATOM 6301 C CA . GLN A 1 784 ? 61.003 -4.713 -27.898 1.00 36.72 784 GLN A CA 1
ATOM 6302 C C . GLN A 1 784 ? 62.194 -5.445 -27.297 1.00 36.72 784 GLN A C 1
ATOM 6304 O O . GLN A 1 784 ? 63.259 -5.513 -27.902 1.00 36.72 784 GLN A O 1
ATOM 6309 N N . ILE A 1 785 ? 61.993 -5.985 -26.099 1.00 38.44 785 ILE A N 1
ATOM 6310 C CA . ILE A 1 785 ? 62.944 -6.883 -25.458 1.00 38.44 785 ILE A CA 1
ATOM 6311 C C . ILE A 1 785 ? 62.510 -8.297 -25.842 1.00 38.44 785 ILE A C 1
ATOM 6313 O O . ILE A 1 785 ? 61.486 -8.782 -25.367 1.00 38.44 785 ILE A O 1
ATOM 6317 N N . GLN A 1 786 ? 63.249 -8.932 -26.748 1.00 35.66 786 GLN A N 1
ATOM 6318 C CA . GLN A 1 786 ? 63.110 -10.359 -27.026 1.00 35.66 786 GLN A CA 1
ATOM 6319 C C . GLN A 1 786 ? 64.233 -11.098 -26.310 1.00 35.66 786 GLN A C 1
ATOM 6321 O O . GLN A 1 786 ? 65.396 -10.981 -26.685 1.00 35.66 786 GLN A O 1
ATOM 6326 N N . GLY A 1 787 ? 63.874 -11.868 -25.286 1.00 33.69 787 GLY A N 1
ATOM 6327 C CA . GLY A 1 787 ? 64.721 -12.956 -24.818 1.00 33.69 787 GLY A CA 1
ATOM 6328 C C . GLY A 1 787 ? 64.425 -14.194 -25.658 1.00 33.69 787 GLY A C 1
ATOM 6329 O O . GLY A 1 787 ? 63.288 -14.665 -25.661 1.00 33.69 787 GLY A O 1
ATOM 6330 N N . SER A 1 788 ? 65.415 -14.715 -26.383 1.00 29.73 788 SER A N 1
ATOM 6331 C CA . SER A 1 788 ? 65.368 -16.100 -26.853 1.00 29.73 788 SER A CA 1
ATOM 6332 C C . SER A 1 788 ? 65.786 -16.994 -25.692 1.00 29.73 788 SER A C 1
ATOM 6334 O O . SER A 1 788 ? 66.910 -16.868 -25.207 1.00 29.73 788 SER A O 1
ATOM 6336 N N . LEU A 1 789 ? 64.899 -17.877 -25.246 1.00 29.78 789 LEU A N 1
ATOM 6337 C CA . LEU A 1 789 ? 65.275 -18.948 -24.329 1.00 29.78 789 LEU A CA 1
ATOM 6338 C C . LEU A 1 789 ? 66.120 -19.962 -25.116 1.00 29.78 789 LEU A C 1
ATOM 6340 O O . LEU A 1 789 ? 65.607 -20.593 -26.041 1.00 29.78 789 LEU A O 1
ATOM 6344 N N . ALA A 1 790 ? 67.409 -20.044 -24.787 1.00 33.03 790 ALA A N 1
ATOM 6345 C CA . ALA A 1 790 ? 68.264 -21.195 -25.063 1.00 33.03 790 ALA A CA 1
ATOM 6346 C C . ALA A 1 790 ? 68.365 -22.030 -23.787 1.00 33.03 790 ALA A C 1
ATOM 6348 O O . ALA A 1 790 ? 68.440 -21.398 -22.706 1.00 33.03 790 ALA A O 1
#

Mean predicted aligned error: 16.11 Å

Nearest PDB structures (foldseek):
  7vg8-assembly1_A  TM=5.754E-01  e=7.267E-01  Tomato yellow leaf curl virus
  6q1m-assembly1_A  TM=5.285E-01  e=9.305E-01  Wheat dwarf virus

Sequence (790 aa):
MPMIRPEHNEDQVESHVTDWPTIGPQPVNEFTTDGYLTMAFPCLFPTGEGDLRSGRTTKIHTADYFKFLMEYSDRRFSCHPTFRFFALNSMMRWNALTNGRVFIRNNPRFNDMTAADLRRRIRAGERNILKQALYHGNKLKGTRQYWQSRCGELLDMVNQLGIPTLFMTLSAADLHWSDFFRLVSPGEDFETMTETRRQQLLCENPHIADTFFAERTKFFITKVFKVKYNVKDYWFRFEYQHRGSPHVHGIVYLDGAPDVSNLKDASQEHLDAVIRYFDSLVSTMNPGKDLPPADIHPCRKKFSEVTDPVRDLGELLNRVQHHRCSNHYCIRVDRTTGQPVCRFKFPFQEEPITRLFENEKGLWELITARNDSLLNKYMQWVIQLWRANMDASPVLSMKFMLRYIAKYTAKGEKQSVTCRELVGSILDDAGDEDSARSVIQKLLIKTVSERDYSAQEVCHILTGQPLHMSSRSFNVVNLRKDEWVELRPDGHGGDGDGEDVDDPVGHADAQGDAERQGAAEGEEGADEAIAGGEDVSTFPAFVKAYQNRRLVAMNDLTLFQVAKAYSWRNKRWSRNMRNGRPHDAVVRAFPRLKLTGNEEKDEDFYRIQVLLHTAWRTEEDAKGAFDTWKAAFEARVPAGLVPVEAMEGAVAEAAAEMAVEEALFEPPEEPEAEVDAEVMEQWMALARMGPNGQAERVELGRREMDLAYDWQESAGAYGDITTLRHFISTQKALHVAADDDIVVDDVVYTPEQQGLINLVQEQINALRNGAPPRGHDAVPKRVQIQGSLA

pLDDT: mean 73.26, std 21.9, range [22.19, 97.31]

Secondary structure (DSSP, 8-state):
---PPP---TTS-----PPPP---SSPP-TTT-TTHHHHH-TTT-TTS---TTS--SS---HHHHHHHHHT-TT-HHHH-TTHHHHHHHHHHHHHHHHHHHHHHHT-GGGTT-BHHHHHHHHHTT-THHHHHHHHGGGGSTTSHHHHHHHHHHHHHHHHHH-S-SEEEEEE--TTT-HHHHHHH-TTS-TTT--HHHHHHHHHH-HHHHHHHHHHHHHHIIIIIIHHHS-EEEEEEEEEE-TTS-EEEEEEEEETTPPP-TT-TT--HHHHHHHHHHHHTT-BB--TTTTPPPPSS-TTTS-GGG-S-HHHHHHHHIIIIIB----TTTTEEEETTT--EEETT-PSPPPBSS-EEEE-TTS-EEEE--BS-TTBPPB-HHHHHHH-S-EEEEE---HHHHHHHHHHHHH--SS----HHHHHHHHHHSS-TT-BHHHHHHHHHHHHHTTS---HHHHHHHHTT--SEEESS-EEEEE--SS---PPPSS--PPP-----S-----------------------------S-------HHHHHHHHHT---GGGTTS-HHHHHHHEEEETTEEEE-EETTEE-PPEEEEES-----S-HHHHHHHHHHHHHHHS--SSHHHHHTT-SSHHHHHHHHSPTTSS-SS-HHHHHHHHHHHHHHHHHTEEPP--------GGG--HHHHHHHT-TT-----PPTT-SHHHHHS-HHHHHGGG--HHHHHHHHHHHHHTT---------------HHHHHHHHHHHHHHHHHHTTPPPPP-S-------------

Solvent-accessible surface area (backbone atoms only — not comparable to full-atom values): 47822 Å² total; per-residue (Å²): 131,86,82,78,75,79,83,74,76,83,87,79,68,84,79,82,78,65,73,81,75,77,92,67,99,64,85,80,53,87,88,76,45,70,37,49,58,18,50,74,37,41,90,81,21,81,82,45,58,88,27,91,67,53,91,63,97,68,89,76,55,70,65,58,52,51,20,49,45,50,65,33,93,87,32,63,46,46,49,36,90,56,52,46,57,51,52,48,52,49,53,48,42,53,50,23,44,51,34,28,51,51,50,36,68,58,36,63,86,42,70,86,31,25,37,47,52,51,53,52,40,46,72,73,61,53,59,61,60,58,57,55,57,47,56,54,35,39,76,42,79,93,26,70,43,18,52,49,51,54,48,53,50,52,51,40,41,39,74,74,73,42,77,45,46,32,38,38,37,42,46,65,44,79,83,34,42,54,74,59,49,47,72,80,39,72,86,59,61,66,90,77,53,52,68,67,58,42,51,48,54,48,69,56,33,25,47,60,54,36,52,50,51,52,53,51,50,52,46,42,50,66,69,45,49,45,69,77,37,63,58,72,40,44,40,38,34,61,44,65,48,102,82,31,60,55,28,39,42,33,41,34,28,50,61,91,64,71,89,41,90,60,65,87,83,47,52,69,72,54,53,52,48,45,47,56,55,47,56,76,52,37,41,26,65,56,86,26,75,87,58,73,85,60,94,61,65,64,37,50,68,52,71,90,72,59,85,50,67,61,59,50,48,14,45,33,42,66,69,52,36,42,64,75,90,37,76,90,78,38,38,23,25,33,68,90,77,71,44,81,39,39,76,82,56,57,70,42,83,68,30,96,58,63,47,75,46,70,46,100,83,74,46,61,45,80,46,53,28,19,81,38,39,46,48,48,45,31,33,71,73,54,41,63,70,69,31,32,36,52,41,43,44,78,46,50,37,64,68,59,49,30,36,49,52,17,53,68,75,65,60,58,67,74,83,56,73,51,73,66,57,52,50,45,53,54,58,69,75,45,53,58,82,37,45,35,53,58,54,47,20,52,51,42,37,51,53,64,68,55,62,88,79,35,67,24,52,43,34,38,57,48,66,63,54,74,60,53,50,56,69,58,55,77,34,72,46,67,70,59,92,62,88,78,71,78,84,63,83,57,90,78,73,80,92,78,94,80,88,89,77,94,79,95,77,89,85,83,84,86,80,86,86,90,85,88,85,89,85,84,89,79,92,79,80,88,76,78,74,74,86,72,78,83,79,67,63,58,53,71,53,51,58,51,44,56,42,67,58,79,58,72,93,49,62,82,42,20,52,48,56,44,37,21,41,35,46,60,49,96,95,38,82,43,72,31,63,51,96,93,36,86,42,61,30,35,57,43,68,33,74,83,69,72,84,77,90,42,72,81,75,28,33,63,44,27,41,51,50,32,56,35,59,33,50,56,62,46,70,64,61,49,41,52,96,44,95,43,36,53,59,26,23,75,73,64,40,67,88,81,76,64,71,92,67,58,63,70,59,54,22,52,50,32,35,50,56,48,52,56,60,53,67,43,44,42,78,69,92,68,77,95,64,79,68,78,73,88,82,63,59,68,67,60,58,57,63,70,40,52,100,80,46,87,71,80,87,75,60,90,79,69,42,67,70,54,70,71,45,68,63,70,68,62,40,62,80,63,42,54,75,64,49,45,46,45,55,52,46,54,61,47,50,76,74,52,86,70,83,81,87,80,82,83,70,86,84,80,64,51,74,68,56,46,48,52,53,51,53,53,51,50,51,54,52,36,57,76,69,74,47,79,82,81,89,67,98,77,70,81,88,71,86,83,88,81,82,80,90,128

Radius of gyration: 33.79 Å; Cα contacts (8 Å, |Δi|>4): 891; chains: 1; bounding box: 113×75×78 Å